Protein 3L44 (pdb70)

InterPro domains:
  IPR004639 Tetrapyrrole biosynthesis, glutamate-1-semialdehyde aminotransferase [MF_00375] (7-430)
  IPR004639 Tetrapyrrole biosynthesis, glutamate-1-semialdehyde aminotransferase [NF000818] (5-430)
  IPR004639 Tetrapyrrole biosynthesis, glutamate-1-semialdehyde aminotransferase [TIGR00713] (7-428)
  IPR005814 Aminotransferase class-III [PF00202] (38-401)
  IPR005814 Aminotransferase class-III [cd00610] (11-427)
  IPR015421 Pyridoxal phosphate-dependent transferase, major domain [G3DSA:3.40.640.10] (74-322)
  IPR015422 Pyridoxal phosphate-dependent transferase, small domain [G3DSA:3.90.1150.10] (10-422)
  IPR015424 Pyridoxal phosphate-dependent transferase [SSF53383] (4-428)
  IPR049704 Aminotransferases class-III pyridoxal-phosphate attachment site [PS00600] (239-275)

Secondary structure (DSSP, 8-state):
----HHHHHHHHHHHHHBGGG-SSGGGSSGGGT-SPPP--EEEBTEEE-TT--EEEE--GGGTT-SS-BT-HHHHHHHHHHHHH-S--SS--HHHHHHH--------SEEEEESSHHHH--HHHHHHHHH---B--BTT----SSGGGGB----BSSTT--HHHHTT---B-TT-HHHHHHHHHHHGGGB-EEEE-SSB-BTB-BPPPTTHHHHHHHHHHTTT-EEEEE-TTTTTT----HHHHHT---SEEEE--TTTTSS-EEEEE-S----BTTTSSB--------S---HHHHHHHHHTSTTHHHHHHHHHHHHHHHHHHHHHHTT--EEEEEETTEEEEEESSS---SHHHHHHS----HHHHH--TTSEE--SSTT--EE--TT--HHHHHHHHHHHHHHHHHHHH-/----HHHHHHHHHHHHHBGGG-SSGGGSSGGGT-SPPP--EEEBTEEE-TT--EEEE--GGGTT-SS-BT-HHHHHHHHHHHHT-S--SS--HHHHHHH--------SEEEEESSHHHH--HHHHHHHHH---B--BTT----SSGGGSEE--SSTT-B-EESSTT--HHHHTT-B-B-TT-HHHHHHHHHHHGGGB-EEEE-SSB-SSS-BPPPTTHHHHHHHHHHHTT-EEEEE-TTTTTT----HHHHHT---SEEEE--TTTTS--EEEEE-TT---BTTTSSB--------S---HHHHHHHHHTSTTHHHHHHHHHHHHHHHHHHHHHHTT---EEEEETTEEEEESSSS---SHHHHHTS----HHHHH--TTSEE--SSTTPPEE--TT--HHHHHHHHHHHHHHHHHHHHH-

Organism: Bacillus anthracis (NCBI:txid1392)

CATH classification: 3.90.1150.10 (+1 more: 3.40.640.10)

Radius of gyration: 26.42 Å; Cα contacts (8 Å, |Δi|>4): 2042; chains: 2; bounding box: 82×58×58 Å

Structure (mmCIF, N/CA/C/O backbone):
data_3L44
#
_entry.id   3L44
#
_cell.length_a   75.84
_cell.length_b   93.92
_cell.length_c   105.64
_cell.angle_alpha   90.0
_cell.angle_beta   90.0
_cell.angle_gamma   90.0
#
_symmetry.space_group_name_H-M   'P 21 21 21'
#
loop_
_entity.id
_entity.type
_entity.pdbx_description
1 polymer 'Glutamate-1-semialdehyde 2,1-aminomutase 1'
2 water water
#
loop_
_atom_site.group_PDB
_atom_site.id
_atom_site.type_symbol
_atom_site.label_atom_id
_atom_site.label_alt_id
_atom_site.label_comp_id
_atom_site.label_asym_id
_atom_site.label_entity_id
_atom_site.label_seq_id
_atom_site.pdbx_PDB_ins_code
_atom_site.Cartn_x
_atom_site.Cartn_y
_atom_site.Cartn_z
_atom_site.occupancy
_atom_site.B_iso_or_equiv
_atom_site.auth_seq_id
_atom_site.auth_comp_id
_atom_site.auth_asym_id
_atom_site.auth_atom_id
_atom_site.pdbx_PDB_model_num
ATOM 9 N N . VAL A 1 2 ? 27.154 23.170 -10.171 1.00 29.52 2 VAL A N 1
ATOM 10 C CA . VAL A 1 2 ? 26.668 21.981 -9.461 1.00 26.83 2 VAL A CA 1
ATOM 11 C C . VAL A 1 2 ? 25.520 22.318 -8.506 1.00 23.82 2 VAL A C 1
ATOM 12 O O . VAL A 1 2 ? 24.542 21.576 -8.409 1.00 24.66 2 VAL A O 1
ATOM 16 N N . VAL A 1 3 ? 25.648 23.436 -7.801 1.00 19.27 3 VAL A N 1
ATOM 17 C CA . VAL A 1 3 ? 24.600 23.899 -6.888 1.00 14.97 3 VAL A CA 1
ATOM 18 C C . VAL A 1 3 ? 23.641 24.791 -7.676 1.00 15.43 3 VAL A C 1
ATOM 19 O O . VAL A 1 3 ? 24.024 25.875 -8.120 1.00 16.80 3 VAL A O 1
ATOM 23 N N . LYS A 1 4 ? 22.409 24.320 -7.869 1.00 12.22 4 LYS A N 1
ATOM 24 C CA . LYS A 1 4 ? 21.412 25.042 -8.665 1.00 10.30 4 LYS A CA 1
ATOM 25 C C . LYS A 1 4 ? 20.399 25.819 -7.815 1.00 6.85 4 LYS A C 1
ATOM 26 O O . LYS A 1 4 ? 20.019 25.381 -6.717 1.00 2.28 4 LYS A O 1
ATOM 32 N N . PHE A 1 5 ? 19.943 26.952 -8.352 1.00 3.53 5 PHE A N 1
ATOM 33 C CA . PHE A 1 5 ? 19.047 27.863 -7.629 1.00 3.04 5 PHE A CA 1
ATOM 34 C C . PHE A 1 5 ? 17.760 28.131 -8.409 1.00 2.00 5 PHE A C 1
ATOM 35 O O . PHE A 1 5 ? 17.110 29.160 -8.227 1.00 2.00 5 PHE A O 1
ATOM 43 N N . THR A 1 6 ? 17.410 27.214 -9.304 1.00 2.93 6 THR A N 1
ATOM 44 C CA . THR A 1 6 ? 16.251 27.389 -10.171 1.00 3.97 6 THR A CA 1
ATOM 45 C C . THR A 1 6 ? 15.011 27.837 -9.401 1.00 3.92 6 THR A C 1
ATOM 46 O O . THR A 1 6 ? 14.336 28.797 -9.783 1.00 4.07 6 THR A O 1
ATOM 50 N N . LYS A 1 7 ? 14.695 27.117 -8.331 1.00 3.09 7 LYS A N 1
ATOM 51 C CA . LYS A 1 7 ? 13.507 27.424 -7.545 1.00 5.21 7 LYS A CA 1
ATOM 52 C C . LYS A 1 7 ? 13.598 28.738 -6.755 1.00 3.73 7 LYS A C 1
ATOM 53 O O . LYS A 1 7 ? 12.596 29.429 -6.596 1.00 4.37 7 LYS A O 1
ATOM 59 N N . SER A 1 8 ? 14.782 29.110 -6.283 1.00 2.84 8 SER A N 1
ATOM 60 C CA . SER A 1 8 ? 14.919 30.443 -5.681 1.00 3.67 8 SER A CA 1
ATOM 61 C C . SER A 1 8 ? 14.711 31.532 -6.724 1.00 2.06 8 SER A C 1
ATOM 62 O O . SER A 1 8 ? 14.154 32.585 -6.416 1.00 2.00 8 SER A O 1
ATOM 65 N N . GLU A 1 9 ? 15.151 31.273 -7.955 1.00 3.45 9 GLU A N 1
ATOM 66 C CA . GLU A 1 9 ? 14.991 32.233 -9.041 1.00 5.45 9 GLU A CA 1
ATOM 67 C C . GLU A 1 9 ? 13.521 32.434 -9.448 1.00 6.37 9 GLU A C 1
ATOM 68 O O . GLU A 1 9 ? 13.085 33.567 -9.668 1.00 4.88 9 GLU A O 1
ATOM 74 N N . ALA A 1 10 ? 12.772 31.338 -9.573 1.00 2.82 10 ALA A N 1
ATOM 75 C CA . ALA A 1 10 ? 11.338 31.418 -9.861 1.00 3.04 10 ALA A CA 1
ATOM 76 C C . ALA A 1 10 ? 10.572 32.134 -8.732 1.00 4.26 10 ALA A C 1
ATOM 77 O O . ALA A 1 10 ? 9.701 32.967 -8.984 1.00 4.32 10 ALA A O 1
ATOM 79 N N . LEU A 1 11 ? 10.897 31.799 -7.492 1.00 3.89 11 LEU A N 1
ATOM 80 C CA . LEU A 1 11 ? 10.282 32.453 -6.335 1.00 3.78 11 LEU A CA 1
ATOM 81 C C . LEU A 1 11 ? 10.593 33.945 -6.258 1.00 5.02 11 LEU A C 1
ATOM 82 O O . LEU A 1 11 ? 9.715 34.747 -5.940 1.00 8.50 11 LEU A O 1
ATOM 87 N N . HIS A 1 12 ? 11.837 34.325 -6.518 1.00 3.81 12 HIS A N 1
ATOM 88 C CA . HIS A 1 12 ? 12.181 35.743 -6.515 1.00 6.42 12 HIS A CA 1
ATOM 89 C C . HIS A 1 12 ? 11.399 36.504 -7.576 1.00 5.26 12 HIS A C 1
ATOM 90 O O . HIS A 1 12 ? 10.974 37.635 -7.337 1.00 2.00 12 HIS A O 1
ATOM 97 N N . LYS A 1 1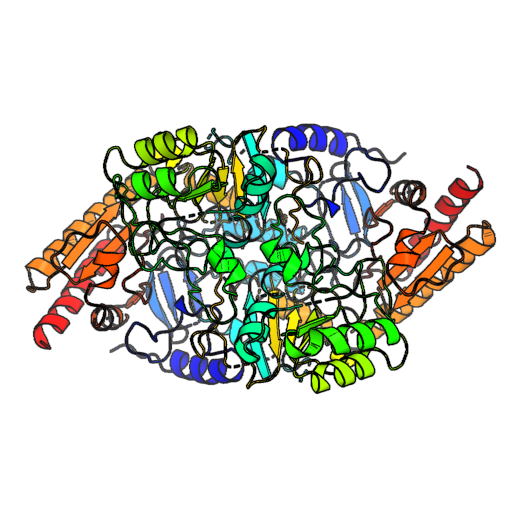3 ? 11.221 35.879 -8.744 1.00 4.84 13 LYS A N 1
ATOM 98 C CA . LYS A 1 13 ? 10.442 36.450 -9.836 1.00 6.39 13 LYS A CA 1
ATOM 99 C C . LYS A 1 13 ? 9.000 36.736 -9.412 1.00 7.49 13 LYS A C 1
ATOM 100 O O . LYS A 1 13 ? 8.436 37.784 -9.748 1.00 6.06 13 LYS A O 1
ATOM 106 N N . GLU A 1 14 ? 8.410 35.794 -8.680 1.00 5.80 14 GLU A N 1
ATOM 107 C CA . GLU A 1 14 ? 7.068 35.954 -8.124 1.00 7.70 14 GLU A CA 1
ATOM 108 C C . GLU A 1 14 ? 7.080 37.011 -7.003 1.00 7.35 14 GLU A C 1
ATOM 109 O O . GLU A 1 14 ? 6.245 37.920 -7.003 1.00 10.35 14 GLU A O 1
ATOM 115 N N . ALA A 1 15 ? 8.034 36.916 -6.074 1.00 5.05 15 ALA A N 1
ATOM 116 C CA . ALA A 1 15 ? 8.121 37.877 -4.969 1.00 6.34 15 ALA A CA 1
ATOM 117 C C . ALA A 1 15 ? 8.153 39.325 -5.471 1.00 8.63 15 ALA A C 1
ATOM 118 O O . ALA A 1 15 ? 7.490 40.199 -4.902 1.00 8.69 15 ALA A O 1
ATOM 120 N N . LEU A 1 16 ? 8.929 39.567 -6.524 1.00 6.09 16 LEU A N 1
ATOM 121 C CA . LEU A 1 16 ? 9.058 40.902 -7.119 1.00 10.00 16 LEU A CA 1
ATOM 122 C C . LEU A 1 16 ? 7.719 41.556 -7.431 1.00 10.97 16 LEU A C 1
ATOM 123 O O . LEU A 1 16 ? 7.589 42.779 -7.343 1.00 11.05 16 LEU A O 1
ATOM 128 N N . GLU A 1 17 ? 6.738 40.740 -7.813 1.00 11.15 17 GLU A N 1
ATOM 129 C CA . GLU A 1 17 ? 5.414 41.235 -8.168 1.00 9.26 17 GLU A CA 1
ATOM 130 C C . GLU A 1 17 ? 4.598 41.687 -6.962 1.00 8.73 17 GLU A C 1
ATOM 131 O O . GLU A 1 17 ? 3.669 42.470 -7.113 1.00 6.78 17 GLU A O 1
ATOM 137 N N . HIS A 1 18 ? 4.938 41.193 -5.772 1.00 7.78 18 HIS A N 1
ATOM 138 C CA . HIS A 1 18 ? 4.064 41.376 -4.608 1.00 7.13 18 HIS A CA 1
ATOM 139 C C . HIS A 1 18 ? 4.723 42.110 -3.460 1.00 6.25 18 HIS A C 1
ATOM 140 O O . HIS A 1 18 ? 4.044 42.744 -2.647 1.00 6.05 18 HIS A O 1
ATOM 147 N N . ILE A 1 19 ? 6.044 42.016 -3.389 1.00 4.03 19 ILE A N 1
ATOM 148 C CA . ILE A 1 19 ? 6.818 42.597 -2.300 1.00 4.46 19 ILE A CA 1
ATOM 149 C C . ILE A 1 19 ? 7.883 43.511 -2.903 1.00 7.62 19 ILE A C 1
ATOM 150 O O . ILE A 1 19 ? 8.556 43.120 -3.856 1.00 8.24 19 ILE A O 1
ATOM 155 N N . VAL A 1 20 ? 8.035 44.724 -2.378 1.00 7.66 20 VAL A N 1
ATOM 156 C CA . VAL A 1 20 ? 8.929 45.678 -3.032 1.00 7.71 20 VAL A CA 1
ATOM 157 C C . VAL A 1 20 ? 10.341 45.113 -3.096 1.00 8.50 20 VAL A C 1
ATOM 158 O O . VAL A 1 20 ? 10.922 44.761 -2.072 1.00 10.27 20 VAL A O 1
ATOM 162 N N . GLY A 1 21 ? 10.871 44.992 -4.313 1.00 11.41 21 GLY A N 1
ATOM 163 C CA . GLY A 1 21 ? 12.214 44.452 -4.511 1.00 10.10 21 GLY A CA 1
ATOM 164 C C . GLY A 1 21 ? 12.322 42.993 -4.133 1.00 9.45 21 GLY A C 1
ATOM 165 O O . GLY A 1 21 ? 13.406 42.417 -4.156 1.00 11.60 21 GLY A O 1
ATOM 166 N N . GLY A 1 22 ? 11.194 42.390 -3.772 1.00 9.16 22 GLY A N 1
ATOM 167 C CA . GLY A 1 22 ? 11.146 40.967 -3.484 1.00 7.05 22 GLY A CA 1
ATOM 168 C C . GLY A 1 22 ? 11.702 40.555 -2.128 1.00 9.18 22 GLY A C 1
ATOM 169 O O . GLY A 1 22 ? 11.897 39.360 -1.874 1.00 6.95 22 GLY A O 1
ATOM 170 N N . VAL A 1 23 ? 11.978 41.528 -1.260 1.00 6.62 23 VAL A N 1
ATOM 171 C CA . VAL A 1 23 ? 12.498 41.230 0.082 1.00 8.63 23 VAL A CA 1
ATOM 172 C C . VAL A 1 23 ? 11.870 42.182 1.072 1.00 7.18 23 VAL A C 1
ATOM 173 O O . VAL A 1 23 ? 11.418 43.253 0.685 1.00 10.31 23 VAL A O 1
ATOM 177 N N . ASN A 1 24 ? 11.864 41.801 2.343 1.00 8.74 24 ASN A N 1
ATOM 178 C CA . ASN A 1 24 ? 11.342 42.655 3.402 1.00 8.16 24 ASN A CA 1
ATOM 179 C C . ASN A 1 24 ? 12.436 43.385 4.190 1.00 10.20 24 ASN A C 1
ATOM 180 O O . ASN A 1 24 ? 12.145 44.146 5.122 1.00 9.40 24 ASN A O 1
ATOM 185 N N . SER A 1 25 ? 13.688 43.142 3.815 1.00 8.86 25 SER A N 1
ATOM 186 C CA . SER A 1 25 ? 14.798 43.965 4.266 1.00 10.15 25 SER A CA 1
ATOM 187 C C . SER A 1 25 ? 15.762 44.110 3.113 1.00 11.51 25 SER A C 1
ATOM 188 O O . SER A 1 25 ? 16.036 43.140 2.393 1.00 9.80 25 SER A O 1
ATOM 191 N N . PRO A 1 26 ? 16.285 45.322 2.916 1.00 11.55 26 PRO A N 1
ATOM 192 C CA . PRO A 1 26 ? 17.234 45.453 1.827 1.00 10.57 26 PRO A CA 1
ATOM 193 C C . PRO A 1 26 ? 18.480 44.603 2.094 1.00 9.87 26 PRO A C 1
ATOM 194 O O . PRO A 1 26 ? 19.173 44.238 1.164 1.00 9.77 26 PRO A O 1
ATOM 198 N N . SER A 1 27 ? 18.748 44.276 3.359 1.00 8.92 27 SER A N 1
ATOM 199 C CA . SER A 1 27 ? 19.890 43.422 3.687 1.00 10.05 27 SER A CA 1
ATOM 200 C C . SER A 1 27 ? 19.865 42.098 2.917 1.00 9.80 27 SER A C 1
ATOM 201 O O . SER A 1 27 ? 20.919 41.525 2.619 1.00 7.08 27 SER A O 1
ATOM 204 N N . ARG A 1 28 ? 18.663 41.633 2.582 1.00 6.31 28 ARG A N 1
ATOM 205 C CA . ARG A 1 28 ? 18.464 40.276 2.072 1.00 6.61 28 ARG A CA 1
ATOM 206 C C . ARG A 1 28 ? 18.548 40.156 0.560 1.00 7.89 28 ARG A C 1
ATOM 207 O O . ARG A 1 28 ? 18.598 39.043 0.022 1.00 4.57 28 ARG A O 1
ATOM 215 N N . SER A 1 29 ? 18.523 41.306 -0.108 1.00 6.49 29 SER A N 1
ATOM 216 C CA . SER A 1 29 ? 18.772 41.384 -1.533 1.00 9.54 29 SER A CA 1
ATOM 217 C C . SER A 1 29 ? 20.236 41.029 -1.763 1.00 8.97 29 SER A C 1
ATOM 218 O O . SER A 1 29 ? 21.073 41.212 -0.874 1.00 10.14 29 SER A O 1
ATOM 221 N N . PHE A 1 30 ? 20.528 40.480 -2.934 1.00 5.14 30 PHE A N 1
ATOM 222 C CA . PHE A 1 30 ? 21.889 40.143 -3.314 1.00 4.81 30 PHE A CA 1
ATOM 223 C C . PHE A 1 30 ? 22.520 41.355 -4.018 1.00 6.20 30 PHE A C 1
ATOM 224 O O . PHE A 1 30 ? 23.546 41.241 -4.693 1.00 4.26 30 PHE A O 1
ATOM 232 N N . LYS A 1 31 ? 21.939 42.524 -3.806 1.00 4.71 31 LYS A N 1
ATOM 233 C CA . LYS A 1 31 ? 22.382 43.741 -4.458 1.00 10.52 31 LYS A CA 1
ATOM 234 C C . LYS A 1 31 ? 23.835 44.071 -4.150 1.00 7.74 31 LYS A C 1
ATOM 235 O O . LYS A 1 31 ? 24.578 44.427 -5.040 1.00 5.86 31 LYS A O 1
ATOM 241 N N . ALA A 1 32 ? 24.244 43.925 -2.899 1.00 8.13 32 ALA A N 1
ATOM 242 C CA . ALA A 1 32 ? 25.620 44.236 -2.514 1.00 7.94 32 ALA A CA 1
ATOM 243 C C . ALA A 1 32 ? 26.649 43.234 -3.050 1.00 9.24 32 ALA A C 1
ATOM 244 O O . ALA A 1 32 ? 27.841 43.536 -3.092 1.00 10.67 32 ALA A O 1
ATOM 246 N N . VAL A 1 33 ? 26.199 42.053 -3.463 1.00 8.55 33 VAL A N 1
ATOM 247 C CA . VAL A 1 33 ? 27.126 41.027 -3.940 1.00 8.99 33 VAL A CA 1
ATOM 248 C C . VAL A 1 33 ? 26.995 40.701 -5.419 1.00 10.30 33 VAL A C 1
ATOM 249 O O . VAL A 1 33 ? 27.273 39.577 -5.825 1.00 11.08 33 VAL A O 1
ATOM 253 N N . GLY A 1 34 ? 26.582 41.678 -6.223 1.00 12.02 34 GLY A N 1
ATOM 254 C CA . GLY A 1 34 ? 26.582 41.518 -7.675 1.00 15.25 34 GLY A CA 1
ATOM 255 C C . GLY A 1 34 ? 25.211 41.321 -8.298 1.00 17.31 34 GLY A C 1
ATOM 256 O O . GLY A 1 34 ? 25.081 41.243 -9.529 1.00 19.17 34 GLY A O 1
ATOM 257 N N . GLY A 1 35 ? 24.190 41.245 -7.448 1.00 16.10 35 GLY A N 1
ATOM 258 C CA . GLY A 1 35 ? 22.813 41.064 -7.898 1.00 17.09 35 GLY A CA 1
ATOM 259 C C . GLY A 1 35 ? 22.410 39.603 -8.008 1.00 16.81 35 GLY A C 1
ATOM 260 O O . GLY A 1 35 ? 23.123 38.706 -7.538 1.00 17.64 35 GLY A O 1
ATOM 261 N N . GLY A 1 36 ? 21.266 39.368 -8.645 1.00 18.04 36 GLY A N 1
ATOM 262 C CA . GLY A 1 36 ? 20.729 38.018 -8.811 1.00 15.98 36 GLY A CA 1
ATOM 263 C C . GLY A 1 36 ? 19.631 37.762 -7.801 1.00 14.35 36 GLY A C 1
ATOM 264 O O . GLY A 1 36 ? 19.412 38.566 -6.894 1.00 14.77 36 GLY A O 1
ATOM 265 N N . ALA A 1 37 ? 18.937 36.643 -7.956 1.00 11.14 37 ALA A N 1
ATOM 266 C CA . ALA A 1 37 ? 17.900 36.259 -7.016 1.00 10.55 37 ALA A CA 1
ATOM 267 C C . ALA A 1 37 ? 18.527 35.833 -5.693 1.00 7.43 37 ALA A C 1
ATOM 268 O O . ALA A 1 37 ? 19.507 35.085 -5.679 1.00 7.66 37 ALA A O 1
ATOM 270 N N . PRO A 1 38 ? 17.972 36.299 -4.569 1.00 7.24 38 PRO A N 1
ATOM 271 C CA . PRO A 1 38 ? 18.480 35.749 -3.304 1.00 5.68 38 PRO A CA 1
ATOM 272 C C . PRO A 1 38 ? 18.047 34.294 -3.129 1.00 6.51 38 PRO A C 1
ATOM 273 O O . PRO A 1 38 ? 17.073 33.854 -3.752 1.00 6.94 38 PRO A O 1
ATOM 277 N N . ILE A 1 39 ? 18.761 33.555 -2.286 1.00 7.71 39 ILE A N 1
ATOM 278 C CA . ILE A 1 39 ? 18.434 32.155 -2.027 1.00 7.88 39 ILE A CA 1
ATOM 279 C C . ILE A 1 39 ? 17.307 32.131 -1.018 1.00 7.98 39 ILE A C 1
ATOM 280 O O . ILE A 1 39 ? 17.439 32.681 0.074 1.00 6.36 39 ILE A O 1
ATOM 285 N N . ALA A 1 40 ? 16.197 31.498 -1.378 1.00 7.24 40 ALA A N 1
ATOM 286 C CA . ALA A 1 40 ? 15.072 31.384 -0.458 1.00 5.73 40 ALA A CA 1
ATOM 287 C C . ALA A 1 40 ? 15.243 30.113 0.382 1.00 3.23 40 ALA A C 1
ATOM 288 O O . ALA A 1 40 ? 15.513 29.039 -0.164 1.00 2.65 40 ALA A O 1
ATOM 298 N N . GLU A 1 42 ? 14.068 27.074 3.037 1.00 4.38 42 GLU A N 1
ATOM 299 C CA . GLU A 1 42 ? 12.865 26.291 3.290 1.00 7.13 42 GLU A CA 1
ATOM 300 C C . GLU A 1 42 ? 12.804 25.809 4.718 1.00 3.62 42 GLU A C 1
ATOM 301 O O . GLU A 1 42 ? 11.732 25.633 5.260 1.00 4.27 42 GLU A O 1
ATOM 307 N N . ARG A 1 43 ? 13.956 25.559 5.324 1.00 5.19 43 ARG A N 1
ATOM 308 C CA A ARG A 1 43 ? 13.970 25.124 6.704 0.50 5.36 43 ARG A CA 1
ATOM 309 C CA B ARG A 1 43 ? 14.009 24.935 6.641 0.50 5.13 43 ARG A CA 1
ATOM 310 C C . ARG A 1 43 ? 15.361 25.214 7.295 1.00 4.68 43 ARG A C 1
ATOM 311 O O . ARG A 1 43 ? 16.368 25.267 6.592 1.00 5.14 43 ARG A O 1
ATOM 326 N N . GLY A 1 44 ? 15.390 25.326 8.614 1.00 4.09 44 GLY A N 1
ATOM 327 C CA . GLY A 1 44 ? 16.643 25.449 9.348 1.00 2.20 44 GLY A CA 1
ATOM 328 C C . GLY A 1 44 ? 16.641 24.401 10.443 1.00 3.51 44 GLY A C 1
ATOM 329 O O . GLY A 1 44 ? 15.606 24.146 11.048 1.00 2.00 44 GLY A O 1
ATOM 330 N N . LYS A 1 45 ? 17.784 23.762 10.673 1.00 2.05 45 LYS A N 1
ATOM 331 C CA . LYS A 1 45 ? 17.932 22.856 11.806 1.00 2.00 45 LYS A CA 1
ATOM 332 C C . LYS A 1 45 ? 19.367 22.927 12.295 1.00 2.00 45 LYS A C 1
ATOM 333 O O . LYS A 1 45 ? 20.296 22.606 11.552 1.00 2.00 45 LYS A O 1
ATOM 339 N N . GLY A 1 46 ? 19.543 23.359 13.536 1.00 2.00 46 GLY A N 1
ATOM 340 C CA . GLY A 1 46 ? 20.875 23.503 14.123 1.00 2.00 46 GLY A CA 1
ATOM 341 C C . GLY A 1 46 ? 21.720 24.459 13.305 1.00 2.43 46 GLY A C 1
ATOM 342 O O . GLY A 1 46 ? 21.288 25.580 13.007 1.00 2.00 46 GLY A O 1
ATOM 343 N N . ALA A 1 47 ? 22.920 24.019 12.932 1.00 2.00 47 ALA A N 1
ATOM 344 C CA . ALA A 1 47 ? 23.849 24.869 12.183 1.00 2.00 47 ALA A CA 1
ATOM 345 C C . ALA A 1 47 ? 23.507 24.928 10.690 1.00 2.00 47 ALA A C 1
ATOM 346 O O . ALA A 1 47 ? 24.186 25.610 9.924 1.00 4.24 47 ALA A O 1
ATOM 348 N N . TYR A 1 48 ? 22.458 24.221 10.272 1.00 2.00 48 TYR A N 1
ATOM 349 C CA . TYR A 1 48 ? 22.214 23.990 8.834 1.00 2.00 48 TYR A CA 1
ATOM 350 C C . TYR A 1 48 ? 20.950 24.653 8.267 1.00 2.00 48 TYR A C 1
ATOM 351 O O . TYR A 1 48 ? 19.928 24.750 8.949 1.00 2.14 48 TYR A O 1
ATOM 360 N N . PHE A 1 49 ? 21.060 25.081 7.008 1.00 2.00 49 PHE A N 1
ATOM 361 C CA . PHE A 1 49 ? 19.960 25.606 6.201 1.00 2.00 49 PHE A CA 1
ATOM 362 C C . PHE A 1 49 ? 19.678 24.655 5.057 1.00 2.20 49 PHE A C 1
ATOM 363 O O . PHE A 1 49 ? 20.596 24.041 4.517 1.00 2.75 49 PHE A O 1
ATOM 371 N N . TRP A 1 50 ? 18.419 24.543 4.659 1.00 2.63 50 TRP A N 1
ATOM 372 C CA . TRP A 1 50 ? 18.111 23.956 3.350 1.00 2.00 50 TRP A CA 1
ATOM 373 C C . TRP A 1 50 ? 17.380 24.995 2.538 1.00 2.00 50 TRP A C 1
ATOM 374 O O . TRP A 1 50 ? 16.451 25.628 3.050 1.00 2.00 50 TRP A O 1
ATOM 385 N N . ASP A 1 51 ? 17.791 25.197 1.283 1.00 2.00 51 ASP A N 1
ATOM 386 C CA . ASP A 1 51 ? 17.057 26.139 0.450 1.00 2.00 51 ASP A CA 1
ATOM 387 C C . ASP A 1 51 ? 15.872 25.457 -0.232 1.00 2.00 51 ASP A C 1
ATOM 388 O O . ASP A 1 51 ? 15.620 24.264 -0.017 1.00 2.00 51 ASP A O 1
ATOM 393 N N . VAL A 1 52 ? 15.141 26.219 -1.044 1.00 2.00 52 VAL A N 1
ATOM 394 C CA . VAL A 1 52 ? 13.945 25.698 -1.698 1.00 2.00 52 VAL A CA 1
ATOM 395 C C . VAL A 1 52 ? 14.302 24.717 -2.812 1.00 3.49 52 VAL A C 1
ATOM 396 O O . VAL A 1 52 ? 13.450 23.966 -3.286 1.00 2.75 52 VAL A O 1
ATOM 400 N N . ASP A 1 53 ? 15.567 24.725 -3.219 1.00 3.09 53 ASP A N 1
ATOM 401 C CA . ASP A 1 53 ? 16.049 23.797 -4.225 1.00 3.24 53 ASP A CA 1
ATOM 402 C C . ASP A 1 53 ? 16.617 22.527 -3.597 1.00 3.92 53 ASP A C 1
ATOM 403 O O . ASP A 1 53 ? 17.110 21.647 -4.303 1.00 4.68 53 ASP A O 1
ATOM 408 N N . GLY A 1 54 ? 16.540 22.431 -2.270 1.00 2.00 54 GLY A N 1
ATOM 409 C CA . GLY A 1 54 ? 16.973 21.231 -1.556 1.00 2.00 54 GLY A CA 1
ATOM 410 C C . GLY A 1 54 ? 18.447 21.222 -1.167 1.00 2.04 54 GLY A C 1
ATOM 411 O O . GLY A 1 54 ? 18.917 20.279 -0.541 1.00 2.00 54 GLY A O 1
ATOM 412 N N . ASN A 1 55 ? 19.176 22.273 -1.536 1.00 2.00 55 ASN A N 1
ATOM 413 C CA . ASN A 1 55 ? 20.588 22.396 -1.175 1.00 3.33 55 ASN A CA 1
ATOM 414 C C . ASN A 1 55 ? 20.801 22.652 0.311 1.00 2.39 55 ASN A C 1
ATOM 415 O O . ASN A 1 55 ? 20.122 23.482 0.914 1.00 2.59 55 ASN A O 1
ATOM 420 N N . LYS A 1 56 ? 21.770 21.951 0.886 1.00 2.00 56 LYS A N 1
ATOM 421 C CA . LYS A 1 56 ? 22.102 22.093 2.291 1.00 2.00 56 LYS A CA 1
ATOM 422 C C . LYS A 1 56 ? 23.261 23.067 2.513 1.00 2.00 56 LYS A C 1
ATOM 423 O O . LYS A 1 56 ? 24.220 23.054 1.769 1.00 2.00 56 LYS A O 1
ATOM 429 N N . TYR A 1 57 ? 23.179 23.902 3.547 1.00 2.00 57 TYR A N 1
ATOM 430 C CA . TYR A 1 57 ? 24.252 24.847 3.830 1.00 2.00 57 TYR A CA 1
ATOM 431 C C . TYR A 1 57 ? 24.619 24.808 5.304 1.00 2.00 57 TYR A C 1
ATOM 432 O O . TYR A 1 57 ? 23.748 24.626 6.145 1.00 2.00 57 TYR A O 1
ATOM 441 N N . ILE A 1 58 ? 25.903 24.978 5.601 1.00 2.00 58 ILE A N 1
ATOM 442 C CA . ILE A 1 58 ? 26.317 25.427 6.936 1.00 2.00 58 ILE A CA 1
ATOM 443 C C . ILE A 1 58 ? 26.066 26.936 7.005 1.00 2.00 58 ILE A C 1
ATOM 444 O O . ILE A 1 58 ? 26.561 27.677 6.175 1.00 3.06 58 ILE A O 1
ATOM 449 N N . ASP A 1 59 ? 25.296 27.388 7.996 1.00 4.14 59 ASP A N 1
ATOM 450 C CA . ASP A 1 59 ? 24.858 28.786 8.074 1.00 2.79 59 ASP A CA 1
ATOM 451 C C . ASP A 1 59 ? 25.734 29.631 8.991 1.00 2.00 59 ASP A C 1
ATOM 452 O O . ASP A 1 59 ? 25.988 29.247 10.132 1.00 2.00 59 ASP A O 1
ATOM 457 N N . TYR A 1 60 ? 26.175 30.786 8.499 1.00 2.00 60 TYR A N 1
ATOM 458 C CA . TYR A 1 60 ? 26.878 31.771 9.341 1.00 2.00 60 TYR A CA 1
ATOM 459 C C . TYR A 1 60 ? 26.128 33.088 9.424 1.00 2.02 60 TYR A C 1
ATOM 460 O O . TYR A 1 60 ? 26.551 34.018 10.125 1.00 2.00 60 TYR A O 1
ATOM 469 N N . LEU A 1 61 ? 24.997 33.151 8.730 1.00 2.00 61 LEU A N 1
ATOM 470 C CA . LEU A 1 61 ? 24.164 34.351 8.745 1.00 2.00 61 LEU A CA 1
ATOM 471 C C . LEU A 1 61 ? 23.509 34.617 10.110 1.00 2.00 61 LEU A C 1
ATOM 472 O O . LEU A 1 61 ? 23.467 35.769 10.590 1.00 2.00 61 LEU A O 1
ATOM 477 N N . ALA A 1 62 ? 23.003 33.567 10.750 1.00 2.00 62 ALA A N 1
ATOM 478 C CA . ALA A 1 62 ? 22.387 33.722 12.067 1.00 2.00 62 ALA A CA 1
ATOM 479 C C . ALA A 1 62 ? 21.265 34.756 12.016 1.00 2.00 62 ALA A C 1
ATOM 480 O O . ALA A 1 62 ? 20.999 35.449 13.014 1.00 2.00 62 ALA A O 1
ATOM 482 N N . ALA A 1 63 ? 20.627 34.858 10.842 1.00 2.00 63 ALA A N 1
ATOM 483 C CA . ALA A 1 63 ? 19.572 35.836 10.583 1.00 2.00 63 ALA A CA 1
ATOM 484 C C . ALA A 1 63 ? 20.011 37.256 10.950 1.00 2.05 63 ALA A C 1
ATOM 485 O O . ALA A 1 63 ? 19.229 38.042 11.525 1.00 3.67 63 ALA A O 1
ATOM 487 N N . TYR A 1 64 ? 21.261 37.569 10.620 1.00 2.00 64 TYR A N 1
ATOM 488 C CA . TYR A 1 64 ? 21.893 38.857 10.943 1.00 2.00 64 TYR A CA 1
ATOM 489 C C . TYR A 1 64 ? 22.043 39.120 12.433 1.00 2.00 64 TYR A C 1
ATOM 490 O O . TYR A 1 64 ? 22.128 40.272 12.838 1.00 2.00 64 TYR A O 1
ATOM 499 N N . GLY A 1 65 ? 22.114 38.068 13.252 1.00 2.06 65 GLY A N 1
ATOM 500 C CA . GLY A 1 65 ? 22.435 38.291 14.662 1.00 2.00 65 GLY A CA 1
ATOM 501 C C . GLY A 1 65 ? 21.667 37.571 15.753 1.00 3.21 65 GLY A C 1
ATOM 502 O O . GLY A 1 65 ? 22.233 37.278 16.805 1.00 2.92 65 GLY A O 1
ATOM 503 N N . PRO A 1 66 ? 20.364 37.323 15.549 1.00 3.11 66 PRO A N 1
ATOM 504 C CA . PRO A 1 66 ? 19.711 36.735 16.718 1.00 2.00 66 PRO A CA 1
ATOM 505 C C . PRO A 1 66 ? 20.031 35.274 16.935 1.00 2.00 66 PRO A C 1
ATOM 506 O O . PRO A 1 66 ? 19.862 34.790 18.038 1.00 3.00 66 PRO A O 1
ATOM 510 N N . ILE A 1 67 ? 20.438 34.544 15.903 1.00 2.51 67 ILE A N 1
ATOM 511 C CA . ILE A 1 67 ? 20.550 33.095 16.089 1.00 3.61 67 ILE A CA 1
ATOM 512 C C . ILE A 1 67 ? 21.881 32.690 16.728 1.00 3.72 67 ILE A C 1
ATOM 513 O O . ILE A 1 67 ? 22.956 32.928 16.154 1.00 2.00 67 ILE A O 1
ATOM 518 N N . ILE A 1 68 ? 21.814 32.082 17.910 1.00 2.00 68 ILE A N 1
ATOM 519 C CA . ILE A 1 68 ? 23.022 31.590 18.557 1.00 2.00 68 ILE A CA 1
ATOM 520 C C . ILE A 1 68 ? 22.837 30.155 19.104 1.00 4.82 68 ILE A C 1
ATOM 521 O O . ILE A 1 68 ? 23.804 29.449 19.386 1.00 4.75 68 ILE A O 1
ATOM 526 N N . THR A 1 69 ? 21.587 29.720 19.236 1.00 5.43 69 THR A N 1
ATOM 527 C CA . THR A 1 69 ? 21.294 28.359 19.683 1.00 4.37 69 THR A CA 1
ATOM 528 C C . THR A 1 69 ? 21.034 27.477 18.459 1.00 4.81 69 THR A C 1
ATOM 529 O O . THR A 1 69 ? 20.565 26.342 18.565 1.00 2.00 69 THR A O 1
ATOM 533 N N . GLY A 1 70 ? 21.340 28.006 17.281 1.00 3.96 70 GLY A N 1
ATOM 534 C CA . GLY A 1 70 ? 21.016 27.294 16.069 1.00 2.69 70 GLY A CA 1
ATOM 535 C C . GLY A 1 70 ? 19.546 27.398 15.716 1.00 2.56 70 GLY A C 1
ATOM 536 O O . GLY A 1 70 ? 18.740 27.889 16.503 1.00 3.98 70 GLY A O 1
ATOM 537 N N . HIS A 1 71 ? 19.186 26.925 14.529 1.00 3.56 71 HIS A N 1
ATOM 538 C CA . HIS A 1 71 ? 17.793 26.965 14.103 1.00 2.00 71 HIS A CA 1
ATOM 539 C C . HIS A 1 71 ? 16.986 25.919 14.839 1.00 2.93 71 HIS A C 1
ATOM 540 O O . HIS A 1 71 ? 17.398 24.765 14.900 1.00 2.00 71 HIS A O 1
ATOM 547 N N . ALA A 1 72 ? 15.827 26.320 15.366 1.00 2.24 72 ALA A N 1
ATOM 548 C CA . ALA A 1 72 ? 14.883 25.383 15.971 1.00 2.00 72 ALA A CA 1
ATOM 549 C C . ALA A 1 72 ? 15.501 24.547 17.101 1.00 2.00 72 ALA A C 1
ATOM 550 O O . ALA A 1 72 ? 15.381 23.326 17.107 1.00 2.00 72 ALA A O 1
ATOM 552 N N . HIS A 1 73 ? 16.169 25.197 18.048 1.00 2.00 73 HIS A N 1
ATOM 553 C CA . HIS A 1 73 ? 16.705 24.475 19.179 1.00 2.00 73 HIS A CA 1
ATOM 554 C C . HIS A 1 73 ? 15.518 23.885 19.963 1.00 2.00 73 HIS A C 1
ATOM 555 O O . HIS A 1 73 ? 14.562 24.593 20.256 1.00 2.00 73 HIS A O 1
ATOM 562 N N . PRO A 1 74 ? 15.567 22.585 20.294 1.00 2.00 74 PRO A N 1
ATOM 563 C CA . PRO A 1 74 ? 14.377 21.951 20.901 1.00 2.00 74 PRO A CA 1
ATOM 564 C C . PRO A 1 74 ? 13.860 22.632 22.180 1.00 2.00 74 PRO A C 1
ATOM 565 O O . PRO A 1 74 ? 12.655 22.620 22.429 1.00 2.00 74 PRO A O 1
ATOM 569 N N . HIS A 1 75 ? 14.759 23.219 22.969 1.00 2.00 75 HIS A N 1
ATOM 570 C CA . HIS A 1 75 ? 14.383 23.861 24.227 1.00 2.84 75 HIS A CA 1
ATOM 571 C C . HIS A 1 75 ? 13.524 25.105 23.959 1.00 2.00 75 HIS A C 1
ATOM 572 O O . HIS A 1 75 ? 12.576 25.389 24.683 1.00 2.37 75 HIS A O 1
ATOM 579 N N . ILE A 1 76 ? 13.867 25.837 22.906 1.00 2.00 76 ILE A N 1
ATOM 580 C CA . ILE A 1 76 ? 13.102 26.999 22.489 1.00 2.00 76 ILE A CA 1
ATOM 581 C C . ILE A 1 76 ? 11.810 26.557 21.807 1.00 2.00 76 ILE A C 1
ATOM 582 O O . ILE A 1 76 ? 10.736 27.076 22.109 1.00 2.00 76 ILE A O 1
ATOM 587 N N . THR A 1 77 ? 11.910 25.578 20.908 1.00 2.00 77 THR A N 1
ATOM 588 C CA . THR A 1 77 ? 10.741 25.105 20.175 1.00 2.50 77 THR A CA 1
ATOM 589 C C . THR A 1 77 ? 9.623 24.686 21.138 1.00 2.58 77 THR A C 1
ATOM 590 O O . THR A 1 77 ? 8.467 25.044 20.956 1.00 2.00 77 THR A O 1
ATOM 594 N N . LYS A 1 78 ? 9.965 23.935 22.176 1.00 2.00 78 LYS A N 1
ATOM 595 C CA . LYS A 1 78 ? 8.939 23.517 23.129 1.00 2.16 78 LYS A CA 1
ATOM 596 C C . LYS A 1 78 ? 8.299 24.708 23.861 1.00 2.45 78 LYS A C 1
ATOM 597 O O . LYS A 1 78 ? 7.096 24.689 24.142 1.00 3.73 78 LYS A O 1
ATOM 603 N N . ALA A 1 79 ? 9.086 25.746 24.142 1.00 2.00 79 ALA A N 1
ATOM 604 C CA . ALA A 1 79 ? 8.551 26.911 24.824 1.00 3.37 79 ALA A CA 1
ATOM 605 C C . ALA A 1 79 ? 7.580 27.646 23.924 1.00 2.00 79 ALA A C 1
ATOM 606 O O . ALA A 1 79 ? 6.503 28.054 24.358 1.00 2.00 79 ALA A O 1
ATOM 608 N N . ILE A 1 80 ? 7.945 27.789 22.661 1.00 2.26 80 ILE A N 1
ATOM 609 C CA . ILE A 1 80 ? 7.082 28.492 21.728 1.00 2.91 80 ILE A CA 1
ATOM 610 C C . ILE A 1 80 ? 5.773 27.735 21.550 1.00 3.49 80 ILE A C 1
ATOM 611 O O . ILE A 1 80 ? 4.705 28.342 21.512 1.00 4.03 80 ILE A O 1
ATOM 616 N N . THR A 1 81 ? 5.846 26.409 21.462 1.00 3.81 81 THR A N 1
ATOM 617 C CA . THR A 1 81 ? 4.637 25.605 21.282 1.00 4.08 81 THR A CA 1
ATOM 618 C C . THR A 1 81 ? 3.714 25.733 22.486 1.00 4.57 81 THR A C 1
ATOM 619 O O . THR A 1 81 ? 2.503 25.951 22.350 1.00 2.22 81 THR A O 1
ATOM 623 N N . THR A 1 82 ? 4.286 25.574 23.675 1.00 2.43 82 THR A N 1
ATOM 624 C CA . THR A 1 82 ? 3.503 25.684 24.902 1.00 3.07 82 THR A CA 1
ATOM 625 C C . THR A 1 82 ? 2.811 27.033 24.982 1.00 3.49 82 THR A C 1
ATOM 626 O O . THR A 1 82 ? 1.624 27.125 25.337 1.00 2.94 82 THR A O 1
ATOM 630 N N . ALA A 1 83 ? 3.560 28.075 24.631 1.00 2.56 83 ALA A N 1
ATOM 631 C CA . ALA A 1 83 ? 3.031 29.420 24.592 1.00 3.64 83 ALA A CA 1
ATOM 632 C C . ALA A 1 83 ? 1.887 29.533 23.586 1.00 3.97 83 ALA A C 1
ATOM 633 O O . ALA A 1 83 ? 0.875 30.164 23.884 1.00 4.25 83 ALA A O 1
ATOM 635 N N . ALA A 1 84 ? 2.020 28.920 22.408 1.00 2.18 84 ALA A N 1
ATOM 636 C CA . ALA A 1 84 ? 0.935 29.009 21.447 1.00 2.00 84 ALA A CA 1
ATOM 637 C C . ALA A 1 84 ? -0.298 28.309 21.993 1.00 2.00 84 ALA A C 1
ATOM 638 O O . ALA A 1 84 ? -1.403 28.834 21.901 1.00 2.00 84 ALA A O 1
ATOM 640 N N . GLU A 1 85 ? -0.113 27.139 22.589 1.00 2.00 85 GLU A N 1
ATOM 641 C CA . GLU A 1 85 ? -1.239 26.410 23.143 1.00 2.00 85 GLU A CA 1
ATOM 642 C C . GLU A 1 85 ? -1.965 27.189 24.251 1.00 2.00 85 GLU A C 1
ATOM 643 O O . GLU A 1 85 ? -3.153 27.005 24.453 1.00 2.00 85 GLU A O 1
ATOM 649 N N . ASN A 1 86 ? -1.249 28.066 24.936 1.00 2.00 86 ASN A N 1
ATOM 650 C CA . ASN A 1 86 ? -1.817 28.804 26.075 1.00 2.25 86 ASN A CA 1
ATOM 651 C C . ASN A 1 86 ? -2.215 30.230 25.767 1.00 2.00 86 ASN A C 1
ATOM 652 O O . ASN A 1 86 ? -2.670 30.955 26.662 1.00 2.00 86 ASN A O 1
ATOM 657 N N . GLY A 1 87 ? -2.033 30.615 24.502 1.00 2.00 87 GLY A N 1
ATOM 658 C CA . GLY A 1 87 ? -2.353 31.945 24.008 1.00 2.00 87 GLY A CA 1
ATOM 659 C C . GLY A 1 87 ? -1.088 32.777 23.920 1.00 2.00 87 GLY A C 1
ATOM 660 O O . GLY A 1 87 ? -0.339 32.861 24.886 1.00 2.00 87 GLY A O 1
ATOM 661 N N . VAL A 1 88 ? -0.853 33.411 22.773 1.00 2.06 88 VAL A N 1
ATOM 662 C CA . VAL A 1 88 ? 0.443 34.044 22.517 1.00 2.28 88 VAL A CA 1
ATOM 663 C C . VAL A 1 88 ? 0.444 35.538 22.788 1.00 2.00 88 VAL A C 1
ATOM 664 O O . VAL A 1 88 ? 1.499 36.159 22.738 1.00 2.00 88 VAL A O 1
ATOM 668 N N . LEU A 1 89 ? -0.738 36.113 23.020 1.00 2.00 89 LEU A N 1
ATOM 669 C CA . LEU A 1 89 ? -0.891 37.554 23.152 1.00 3.12 89 LEU A CA 1
ATOM 670 C C . LEU A 1 89 ? -2.094 37.873 24.021 1.00 4.01 89 LEU A C 1
ATOM 671 O O . LEU A 1 89 ? -3.222 37.546 23.646 1.00 2.28 89 LEU A O 1
ATOM 676 N N . TYR A 1 90 ? -1.856 38.543 25.152 1.00 2.00 90 TYR A N 1
ATOM 677 C CA . TYR A 1 90 ? -2.917 38.792 26.117 1.00 2.00 90 TYR A CA 1
ATOM 678 C C . TYR A 1 90 ? -3.298 40.263 26.264 1.00 2.00 90 TYR A C 1
ATOM 679 O O . TYR A 1 90 ? -4.472 40.589 26.434 1.00 2.92 90 TYR A O 1
ATOM 688 N N . GLY A 1 91 ? -2.304 41.148 26.249 1.00 2.00 91 GLY A N 1
ATOM 689 C CA . GLY A 1 91 ? -2.544 42.551 26.526 1.00 2.00 91 GLY A CA 1
ATOM 690 C C . GLY A 1 91 ? -2.722 42.852 28.013 1.00 2.17 91 GLY A C 1
ATOM 691 O O . GLY A 1 91 ? -3.276 43.891 28.377 1.00 2.00 91 GLY A O 1
ATOM 692 N N . THR A 1 92 ? -2.286 41.924 28.868 1.00 2.00 92 THR A N 1
ATOM 693 C CA . THR A 1 92 ? -2.267 42.114 30.320 1.00 2.00 92 THR A CA 1
ATOM 694 C C . THR A 1 92 ? -0.880 41.719 30.796 1.00 2.00 92 THR A C 1
ATOM 695 O O . THR A 1 92 ? -0.123 41.107 30.033 1.00 2.46 92 THR A O 1
ATOM 699 N N . PRO A 1 93 ? -0.534 42.054 32.050 1.00 2.00 93 PRO A N 1
ATOM 700 C CA . PRO A 1 93 ? 0.718 41.578 32.644 1.00 2.00 93 PRO A CA 1
ATOM 701 C C . PRO A 1 93 ? 0.687 40.055 32.801 1.00 2.00 93 PRO A C 1
ATOM 702 O O . PRO A 1 93 ? -0.392 39.458 32.772 1.00 2.00 93 PRO A O 1
ATOM 706 N N . THR A 1 94 ? 1.853 39.434 32.968 1.00 2.00 94 THR A N 1
ATOM 707 C CA . THR A 1 94 ? 1.946 37.985 33.125 1.00 2.00 94 THR A CA 1
ATOM 708 C C . THR A 1 94 ? 3.150 37.680 33.970 1.00 2.00 94 THR A C 1
ATOM 709 O O . THR A 1 94 ? 4.039 38.520 34.132 1.00 2.00 94 THR A O 1
ATOM 713 N N . ALA A 1 95 ? 3.213 36.462 34.486 1.00 2.00 95 ALA A N 1
ATOM 714 C CA . ALA A 1 95 ? 4.336 36.104 35.338 1.00 2.00 95 ALA A CA 1
ATOM 715 C C . ALA A 1 95 ? 5.614 35.997 34.507 1.00 2.16 95 ALA A C 1
ATOM 716 O O . ALA A 1 95 ? 6.702 36.236 35.010 1.00 2.08 95 ALA A O 1
ATOM 718 N N . LEU A 1 96 ? 5.475 35.651 33.232 1.00 2.58 96 LEU A N 1
ATOM 719 C CA . LEU A 1 96 ? 6.634 35.492 32.358 1.00 4.11 96 LEU A CA 1
ATOM 720 C C . LEU A 1 96 ? 7.412 36.787 32.129 1.00 4.55 96 LEU A C 1
ATOM 721 O O . LEU A 1 96 ? 8.622 36.766 32.057 1.00 2.96 96 LEU A O 1
ATOM 726 N N . GLU A 1 97 ? 6.721 37.912 32.002 1.00 4.78 97 GLU A N 1
ATOM 727 C CA . GLU A 1 97 ? 7.420 39.183 31.855 1.00 4.37 97 GLU A CA 1
ATOM 728 C C . GLU A 1 97 ? 8.319 39.442 33.076 1.00 4.45 97 GLU A C 1
ATOM 729 O O . GLU A 1 97 ? 9.451 39.878 32.933 1.00 4.68 97 GLU A O 1
ATOM 735 N N . VAL A 1 98 ? 7.810 39.167 34.270 1.00 3.14 98 VAL A N 1
ATOM 736 C CA . VAL A 1 98 ? 8.590 39.395 35.495 1.00 3.89 98 VAL A CA 1
ATOM 737 C C . VAL A 1 98 ? 9.782 38.459 35.567 1.00 5.20 98 VAL A C 1
ATOM 738 O O . VAL A 1 98 ? 10.889 38.869 35.891 1.00 3.73 98 VAL A O 1
ATOM 742 N N . LYS A 1 99 ? 9.549 37.202 35.215 1.00 7.05 99 LYS A N 1
ATOM 743 C CA . LYS A 1 99 ? 10.607 36.210 35.214 1.00 4.93 99 LYS A CA 1
ATOM 744 C C . LYS A 1 99 ? 11.721 36.599 34.248 1.00 3.36 99 LYS A C 1
ATOM 745 O O . LYS A 1 99 ? 12.891 36.549 34.610 1.00 2.00 99 LYS A O 1
ATOM 751 N N . PHE A 1 100 ? 11.366 36.968 33.019 1.00 2.00 100 PHE A N 1
ATOM 752 C CA . PHE A 1 100 ? 12.373 37.301 32.018 1.00 2.00 100 PHE A CA 1
ATOM 753 C C . PHE A 1 100 ? 13.111 38.590 32.412 1.00 2.79 100 PHE A C 1
ATOM 754 O O . PHE A 1 100 ? 14.333 38.681 32.292 1.00 2.84 100 PHE A O 1
ATOM 762 N N . ALA A 1 101 ? 12.369 39.574 32.914 1.00 2.00 101 ALA A N 1
ATOM 763 C CA . ALA A 1 101 ? 12.978 40.802 33.400 1.00 4.85 101 ALA A CA 1
ATOM 764 C C . ALA A 1 101 ? 14.042 40.509 34.449 1.00 5.04 101 ALA A C 1
ATOM 765 O O . ALA A 1 101 ? 15.127 41.097 34.421 1.00 6.33 101 ALA A O 1
ATOM 767 N N . LYS A 1 102 ? 13.745 39.599 35.377 1.00 4.35 102 LYS A N 1
ATOM 768 C CA . LYS A 1 102 ? 14.717 39.271 36.405 1.00 3.14 102 LYS A CA 1
ATOM 769 C C . LYS A 1 102 ? 15.947 38.618 35.816 1.00 3.95 102 LYS A C 1
ATOM 770 O O . LYS A 1 102 ? 17.062 38.866 36.270 1.00 3.12 102 LYS A O 1
ATOM 784 N N . LEU A 1 104 ? 17.254 38.991 32.782 1.00 2.20 104 LEU A N 1
ATOM 785 C CA . LEU A 1 104 ? 18.072 40.009 32.152 1.00 2.00 104 LEU A CA 1
ATOM 786 C C . LEU A 1 104 ? 18.858 40.812 33.182 1.00 2.00 104 LEU A C 1
ATOM 787 O O . LEU A 1 104 ? 20.041 41.087 32.978 1.00 2.00 104 LEU A O 1
ATOM 792 N N . LYS A 1 105 ? 18.202 41.199 34.281 1.00 2.09 105 LYS A N 1
ATOM 793 C CA . LYS A 1 105 ? 18.865 41.972 35.328 1.00 3.87 105 LYS A CA 1
ATOM 794 C C . LYS A 1 105 ? 19.971 41.184 36.020 1.00 5.67 105 LYS A C 1
ATOM 795 O O . LYS A 1 105 ? 20.976 41.748 36.467 1.00 6.02 105 LYS A O 1
ATOM 801 N N . GLU A 1 106 ? 19.762 39.880 36.129 1.00 7.16 106 GLU A N 1
ATOM 802 C CA . GLU A 1 106 ? 20.730 38.982 36.724 1.00 8.58 106 GLU A CA 1
ATOM 803 C C . GLU A 1 106 ? 21.967 38.887 35.823 1.00 9.80 106 GLU A C 1
ATOM 804 O O . GLU A 1 106 ? 23.096 38.897 36.303 1.00 8.43 106 GLU A O 1
ATOM 810 N N . ALA A 1 107 ? 21.744 38.798 34.511 1.00 8.08 107 ALA A N 1
ATOM 811 C CA . ALA A 1 107 ? 22.841 38.731 33.553 1.00 9.66 107 ALA A CA 1
ATOM 812 C C . ALA A 1 107 ? 23.540 40.079 33.393 1.00 8.94 107 ALA A C 1
ATOM 813 O O . ALA A 1 107 ? 24.731 40.141 33.103 1.00 7.61 107 ALA A O 1
ATOM 823 N N . PRO A 1 109 ? 23.667 43.368 35.517 1.00 6.27 109 PRO A N 1
ATOM 824 C CA . PRO A 1 109 ? 23.361 44.033 36.782 1.00 5.68 109 PRO A CA 1
ATOM 825 C C . PRO A 1 109 ? 23.162 45.541 36.698 1.00 7.89 109 PRO A C 1
ATOM 826 O O . PRO A 1 109 ? 22.595 46.136 37.620 1.00 7.50 109 PRO A O 1
ATOM 830 N N . ALA A 1 110 ? 23.625 46.169 35.626 1.00 7.47 110 ALA A N 1
ATOM 831 C CA . ALA A 1 110 ? 23.447 47.613 35.489 1.00 9.25 110 ALA A CA 1
ATOM 832 C C . ALA A 1 110 ? 22.017 47.995 35.067 1.00 9.23 110 ALA A C 1
ATOM 833 O O . ALA A 1 110 ? 21.661 49.178 35.024 1.00 7.86 110 ALA A O 1
ATOM 835 N N . LEU A 1 111 ? 21.195 47.000 34.752 1.00 8.52 111 LEU A N 1
ATOM 836 C CA . LEU A 1 111 ? 19.787 47.272 34.467 1.00 7.83 111 LEU A CA 1
ATOM 837 C C . LEU A 1 111 ? 19.031 47.270 35.792 1.00 7.80 111 LEU A C 1
ATOM 838 O O . LEU A 1 111 ? 18.851 46.218 36.398 1.00 9.73 111 LEU A O 1
ATOM 843 N N . ASP A 1 112 ? 18.614 48.443 36.260 1.00 8.18 112 ASP A N 1
ATOM 844 C CA . ASP A 1 112 ? 17.803 48.522 37.478 1.00 7.14 112 ASP A CA 1
ATOM 845 C C . ASP A 1 112 ? 16.365 48.105 37.168 1.00 5.69 112 ASP A C 1
ATOM 846 O O . ASP A 1 112 ? 15.713 47.387 37.936 1.00 3.43 112 ASP A O 1
ATOM 851 N N . LYS A 1 113 ? 15.870 48.607 36.048 1.00 4.10 113 LYS A N 1
ATOM 852 C CA . LYS A 1 113 ? 14.543 48.268 35.550 1.00 5.97 113 LYS A CA 1
ATOM 853 C C . LYS A 1 113 ? 14.646 48.098 34.046 1.00 7.14 113 LYS A C 1
ATOM 854 O O . LYS A 1 113 ? 15.551 48.656 33.416 1.00 6.14 113 LYS A O 1
ATOM 860 N N . VAL A 1 114 ? 13.731 47.311 33.480 1.00 7.06 114 VAL A N 1
ATOM 861 C CA . VAL A 1 114 ? 13.651 47.100 32.039 1.00 6.56 114 VAL A CA 1
ATOM 862 C C . VAL A 1 114 ? 12.203 47.234 31.530 1.00 6.58 114 VAL A C 1
ATOM 863 O O . VAL A 1 114 ? 11.245 47.110 32.297 1.00 8.24 114 VAL A O 1
ATOM 867 N N . ARG A 1 115 ? 12.059 47.528 30.245 1.00 3.56 115 ARG A N 1
ATOM 868 C CA . ARG A 1 115 ? 10.771 47.446 29.580 1.00 4.65 115 ARG A CA 1
ATOM 869 C C . ARG A 1 115 ? 10.954 46.666 28.287 1.00 6.51 115 ARG A C 1
ATOM 870 O O . ARG A 1 115 ? 12.014 46.724 27.671 1.00 6.19 115 ARG A O 1
ATOM 878 N N . PHE A 1 116 ? 9.921 45.946 27.868 1.00 4.93 116 PHE A N 1
ATOM 879 C CA . PHE A 1 116 ? 10.010 45.177 26.641 1.00 3.49 116 PHE A CA 1
ATOM 880 C C . PHE A 1 116 ? 9.295 45.922 25.524 1.00 3.58 116 PHE A C 1
ATOM 881 O O . PHE A 1 116 ? 8.319 46.636 25.758 1.00 5.48 116 PHE A O 1
ATOM 889 N N . VAL A 1 117 ? 9.834 45.804 24.323 1.00 2.00 117 VAL A N 1
ATOM 890 C CA . VAL A 1 117 ? 9.201 46.373 23.137 1.00 2.94 117 VAL A CA 1
ATOM 891 C C . VAL A 1 117 ? 9.292 45.290 22.082 1.00 2.00 117 VAL A C 1
ATOM 892 O O . VAL A 1 117 ? 9.619 44.150 22.410 1.00 3.13 117 VAL A O 1
ATOM 896 N N . ASN A 1 118 ? 9.002 45.619 20.828 1.00 4.35 118 ASN A N 1
ATOM 897 C CA . ASN A 1 118 ? 8.918 44.594 19.798 1.00 5.21 118 ASN A CA 1
ATOM 898 C C . ASN A 1 118 ? 10.070 44.459 18.823 1.00 3.95 118 ASN A C 1
ATOM 899 O O . ASN A 1 118 ? 10.068 43.536 18.000 1.00 4.97 118 ASN A O 1
ATOM 904 N N . SER A 1 119 ? 11.036 45.369 18.882 1.00 2.79 119 SER A N 1
ATOM 905 C CA . SER A 1 119 ? 12.174 45.305 17.954 1.00 2.00 119 SER A CA 1
ATOM 906 C C . SER A 1 119 ? 13.343 46.067 18.513 1.00 2.00 119 SER A C 1
ATOM 907 O O . SER A 1 119 ? 13.183 46.872 19.420 1.00 2.14 119 SER A O 1
ATOM 910 N N . GLY A 1 120 ? 14.529 45.830 17.975 1.00 2.06 120 GLY A N 1
ATOM 911 C CA . GLY A 1 120 ? 15.677 46.624 18.395 1.00 3.10 120 GLY A CA 1
ATOM 912 C C . GLY A 1 120 ? 15.456 48.080 18.031 1.00 4.51 120 GLY A C 1
ATOM 913 O O . GLY A 1 120 ? 15.861 48.992 18.767 1.00 5.06 120 GLY A O 1
ATOM 914 N N . THR A 1 121 ? 14.815 48.302 16.880 1.00 2.77 121 THR A N 1
ATOM 915 C CA . THR A 1 121 ? 14.537 49.645 16.414 1.00 2.15 121 THR A CA 1
ATOM 916 C C . THR A 1 121 ? 13.666 50.433 17.396 1.00 3.14 121 THR A C 1
ATOM 917 O O . THR A 1 121 ? 13.935 51.610 17.671 1.00 3.44 121 THR A O 1
ATOM 921 N N . GLU A 1 122 ? 12.646 49.776 17.944 1.00 4.79 122 GLU A N 1
ATOM 922 C CA . GLU A 1 122 ? 11.790 50.393 18.956 1.00 2.92 122 GLU A CA 1
ATOM 923 C C . GLU A 1 122 ? 12.526 50.637 20.271 1.00 3.83 122 GLU A C 1
ATOM 924 O O . GLU A 1 122 ? 12.301 51.651 20.937 1.00 3.46 122 GLU A O 1
ATOM 930 N N . ALA A 1 123 ? 13.359 49.676 20.671 1.00 2.34 123 ALA A N 1
ATOM 931 C CA . ALA A 1 123 ? 14.144 49.818 21.868 1.00 2.06 123 ALA A CA 1
ATOM 932 C C . ALA A 1 123 ? 15.067 51.022 21.723 1.00 2.60 123 ALA A C 1
ATOM 933 O O . ALA A 1 123 ? 15.116 51.863 22.596 1.00 2.00 123 ALA A O 1
ATOM 935 N N . VAL A 1 124 ? 15.777 51.118 20.602 1.00 4.10 124 VAL A N 1
ATOM 936 C CA . VAL A 1 124 ? 16.636 52.288 20.359 1.00 3.84 124 VAL A CA 1
ATOM 937 C C . VAL A 1 124 ? 15.879 53.630 20.355 1.00 4.58 124 VAL A C 1
ATOM 938 O O . VAL A 1 124 ? 16.269 54.570 21.051 1.00 2.00 124 VAL A O 1
ATOM 950 N N . THR A 1 126 ? 13.182 54.405 21.711 1.00 3.50 126 THR A N 1
ATOM 951 C CA . THR A 1 126 ? 12.683 54.701 23.049 1.00 2.83 126 THR A CA 1
ATOM 952 C C . THR A 1 126 ? 13.784 55.242 23.956 1.00 2.68 126 THR A C 1
ATOM 953 O O . THR A 1 126 ? 13.537 56.152 24.760 1.00 3.95 126 THR A O 1
ATOM 957 N N . THR A 1 127 ? 14.989 54.679 23.865 1.00 2.74 127 THR A N 1
ATOM 958 C CA . THR A 1 127 ? 16.082 55.153 24.732 1.00 2.00 127 THR A CA 1
ATOM 959 C C . THR A 1 127 ? 16.414 56.606 24.428 1.00 2.00 127 THR A C 1
ATOM 960 O O . THR A 1 127 ? 16.788 57.365 25.312 1.00 4.33 127 THR A O 1
ATOM 964 N N . ILE A 1 128 ? 16.288 56.984 23.166 1.00 2.00 128 ILE A N 1
ATOM 965 C CA . ILE A 1 128 ? 16.510 58.360 22.757 1.00 2.00 128 ILE A CA 1
ATOM 966 C C . ILE A 1 128 ? 15.462 59.283 23.361 1.00 2.00 128 ILE A C 1
ATOM 967 O O . ILE A 1 128 ? 15.793 60.327 23.921 1.00 2.00 128 ILE A O 1
ATOM 972 N N . ARG A 1 129 ? 14.196 58.894 23.243 1.00 2.35 129 ARG A N 1
ATOM 973 C CA . ARG A 1 129 ? 13.108 59.681 23.817 1.00 3.70 129 ARG A CA 1
ATOM 974 C C . ARG A 1 129 ? 13.349 59.861 25.305 1.00 2.86 129 ARG A C 1
ATOM 975 O O . ARG A 1 129 ? 13.323 60.977 25.816 1.00 6.27 129 ARG A O 1
ATOM 983 N N . VAL A 1 130 ? 13.611 58.756 25.994 1.00 3.78 130 VAL A N 1
ATOM 984 C CA . VAL A 1 130 ? 13.881 58.778 27.418 1.00 4.62 130 VAL A CA 1
ATOM 985 C C . VAL A 1 130 ? 15.089 59.657 27.786 1.00 5.51 130 VAL A C 1
ATOM 986 O O . VAL A 1 130 ? 15.051 60.396 28.768 1.00 5.11 130 VAL A O 1
ATOM 990 N N . ALA A 1 131 ? 16.151 59.575 26.991 1.00 5.08 131 ALA A N 1
ATOM 991 C CA . ALA A 1 131 ? 17.338 60.402 27.214 1.00 3.20 131 ALA A CA 1
ATOM 992 C C . ALA A 1 131 ? 16.979 61.873 27.069 1.00 2.00 131 ALA A C 1
ATOM 993 O O . ALA A 1 131 ? 17.376 62.712 27.880 1.00 4.29 131 ALA A O 1
ATOM 995 N N . ARG A 1 132 ? 16.230 62.180 26.015 1.00 4.54 132 ARG A N 1
ATOM 996 C CA . ARG A 1 132 ? 15.775 63.542 25.766 1.00 4.62 132 ARG A CA 1
ATOM 997 C C . ARG A 1 132 ? 14.865 64.027 26.892 1.00 3.53 132 ARG A C 1
ATOM 998 O O . ARG A 1 132 ? 14.994 65.161 27.330 1.00 3.77 132 ARG A O 1
ATOM 1006 N N . ALA A 1 133 ? 13.961 63.170 27.368 1.00 2.44 133 ALA A N 1
ATOM 1007 C CA . ALA A 1 133 ? 13.071 63.547 28.488 1.00 2.00 133 ALA A CA 1
ATOM 1008 C C . ALA A 1 133 ? 13.865 63.817 29.760 1.00 2.02 133 ALA A C 1
ATOM 1009 O O . ALA A 1 133 ? 13.588 64.763 30.497 1.00 3.59 133 ALA A O 1
ATOM 1011 N N . TYR A 1 134 ? 14.857 62.977 30.019 1.00 2.00 134 TYR A N 1
ATOM 1012 C CA . TYR A 1 134 ? 15.601 63.074 31.258 1.00 4.31 134 TYR A CA 1
ATOM 1013 C C . TYR A 1 134 ? 16.503 64.300 31.328 1.00 5.11 134 TYR A C 1
ATOM 1014 O O . TYR A 1 134 ? 16.570 64.976 32.362 1.00 5.26 134 TYR A O 1
ATOM 1023 N N . THR A 1 135 ? 17.184 64.595 30.228 1.00 4.38 135 THR A N 1
ATOM 1024 C CA . THR A 1 135 ? 18.152 65.688 30.212 1.00 4.44 135 THR A CA 1
ATOM 1025 C C . THR A 1 135 ? 17.502 67.011 29.856 1.00 4.02 135 THR A C 1
ATOM 1026 O O . THR A 1 135 ? 18.064 68.074 30.115 1.00 3.50 135 THR A O 1
ATOM 1030 N N . GLY A 1 136 ? 16.332 66.940 29.235 1.00 4.08 136 GLY A N 1
ATOM 1031 C CA . GLY A 1 136 ? 15.682 68.133 28.714 1.00 4.34 136 GLY A CA 1
ATOM 1032 C C . GLY A 1 136 ? 16.385 68.691 27.484 1.00 5.40 136 GLY A C 1
ATOM 1033 O O . GLY A 1 136 ? 16.197 69.859 27.138 1.00 5.66 136 GLY A O 1
ATOM 1034 N N . ARG A 1 137 ? 17.201 67.866 26.822 1.00 3.02 137 ARG A N 1
ATOM 1035 C CA . ARG A 1 137 ? 17.928 68.293 25.620 1.00 2.53 137 ARG A CA 1
ATOM 1036 C C . ARG A 1 137 ? 17.521 67.478 24.384 1.00 4.61 137 ARG A C 1
ATOM 1037 O O . ARG A 1 137 ? 16.892 66.425 24.511 1.00 4.78 137 ARG A O 1
ATOM 1045 N N . THR A 1 138 ? 17.906 67.945 23.194 1.00 4.57 138 THR A N 1
ATOM 1046 C CA . THR A 1 138 ? 17.353 67.395 21.951 1.00 5.46 138 THR A CA 1
ATOM 1047 C C . THR A 1 138 ? 18.329 66.662 21.021 1.00 5.15 138 THR A C 1
ATOM 1048 O O . THR A 1 138 ? 17.923 65.748 20.300 1.00 4.30 138 THR A O 1
ATOM 1052 N N . LYS A 1 139 ? 19.594 67.069 21.009 1.00 2.62 139 LYS A N 1
ATOM 1053 C CA . LYS A 1 139 ? 20.551 66.506 20.059 1.00 3.33 139 LYS A CA 1
ATOM 1054 C C . LYS A 1 139 ? 20.978 65.093 20.435 1.00 2.43 139 LYS A C 1
ATOM 1055 O O . LYS A 1 139 ? 21.098 64.770 21.608 1.00 2.00 139 LYS A O 1
ATOM 1061 N N . ILE A 1 140 ? 21.212 64.264 19.421 1.00 3.32 140 ILE A N 1
ATOM 1062 C CA . ILE A 1 140 ? 21.723 62.914 19.625 1.00 4.79 140 ILE A CA 1
ATOM 1063 C C . ILE A 1 140 ? 23.036 62.769 18.855 1.00 6.08 140 ILE A C 1
ATOM 1064 O O . ILE A 1 140 ? 23.143 63.213 17.706 1.00 8.04 140 ILE A O 1
ATOM 1077 N N . LYS A 1 142 ? 26.148 60.076 17.503 1.00 4.90 142 LYS A N 1
ATOM 1078 C CA . LYS A 1 142 ? 26.427 58.692 17.167 1.00 5.66 142 LYS A CA 1
ATOM 1079 C C . LYS A 1 142 ? 27.704 58.603 16.339 1.00 6.30 142 LYS A C 1
ATOM 1080 O O . LYS A 1 142 ? 28.256 59.626 15.908 1.00 5.03 142 LYS A O 1
ATOM 1086 N N . PHE A 1 143 ? 28.171 57.376 16.127 1.00 5.28 143 PHE A N 1
ATOM 1087 C CA . PHE A 1 143 ? 29.369 57.135 15.338 1.00 5.62 143 PHE A CA 1
ATOM 1088 C C . PHE A 1 143 ? 29.070 56.730 13.901 1.00 5.18 143 PHE A C 1
ATOM 1089 O O . PHE A 1 143 ? 28.112 56.003 13.624 1.00 4.85 143 PHE A O 1
ATOM 1097 N N . ALA A 1 144 ? 29.922 57.202 12.999 1.00 4.83 144 ALA A N 1
ATOM 1098 C CA . ALA A 1 144 ? 29.760 57.006 11.563 1.00 4.43 144 ALA A CA 1
ATOM 1099 C C . ALA A 1 144 ? 29.730 55.524 11.204 1.00 3.71 144 ALA A C 1
ATOM 1100 O O . ALA A 1 144 ? 30.592 54.759 11.640 1.00 5.14 144 ALA A O 1
ATOM 1102 N N . GLY A 1 145 ? 28.733 55.129 10.419 1.00 5.50 145 GLY A N 1
ATOM 1103 C CA . GLY A 1 145 ? 28.653 53.765 9.884 1.00 6.72 145 GLY A CA 1
ATOM 1104 C C . GLY A 1 145 ? 27.867 52.808 10.758 1.00 8.80 145 GLY A C 1
ATOM 1105 O O . GLY A 1 145 ? 27.395 51.762 10.294 1.00 8.86 145 GLY A O 1
ATOM 1106 N N . CYS A 1 146 ? 27.724 53.165 12.032 1.00 7.11 146 CYS A N 1
ATOM 1107 C CA . CYS A 1 146 ? 27.026 52.309 12.982 1.00 8.22 146 CYS A CA 1
ATOM 1108 C C . CYS A 1 146 ? 25.530 52.282 12.685 1.00 7.73 146 CYS A C 1
ATOM 1109 O O . CYS A 1 146 ? 24.975 53.247 12.172 1.00 6.75 146 CYS A O 1
ATOM 1112 N N . TYR A 1 147 ? 24.883 51.165 12.985 1.00 7.41 147 TYR A N 1
ATOM 1113 C CA . TYR A 1 147 ? 23.476 51.006 12.633 1.00 8.71 147 TYR A CA 1
ATOM 1114 C C . TYR A 1 147 ? 22.654 50.900 13.898 1.00 9.13 147 TYR A C 1
ATOM 1115 O O . TYR A 1 147 ? 23.023 50.166 14.815 1.00 10.33 147 TYR A O 1
ATOM 1124 N N . HIS A 1 148 ? 21.552 51.643 13.963 1.00 7.84 148 HIS A N 1
ATOM 1125 C CA . HIS A 1 148 ? 20.743 51.665 15.179 1.00 6.17 148 HIS A CA 1
ATOM 1126 C C . HIS A 1 148 ? 19.257 51.441 14.906 1.00 6.01 148 HIS A C 1
ATOM 1127 O O . HIS A 1 148 ? 18.408 51.905 15.655 1.00 2.95 148 HIS A O 1
ATOM 1134 N N . GLY A 1 149 ? 18.947 50.721 13.825 1.00 6.51 149 GLY A N 1
ATOM 1135 C CA . GLY A 1 149 ? 17.557 50.486 13.439 1.00 2.76 149 GLY A CA 1
ATOM 1136 C C . GLY A 1 149 ? 17.083 51.428 12.345 1.00 5.84 149 GLY A C 1
ATOM 1137 O O . GLY A 1 149 ? 17.888 52.155 11.741 1.00 5.38 149 GLY A O 1
ATOM 1138 N N . HIS A 1 150 ? 15.778 51.420 12.074 1.00 5.36 150 HIS A N 1
ATOM 1139 C CA . HIS A 1 150 ? 15.273 52.124 10.886 1.00 5.95 150 HIS A CA 1
ATOM 1140 C C . HIS A 1 150 ? 14.261 53.234 11.203 1.00 8.02 150 HIS A C 1
ATOM 1141 O O . HIS A 1 150 ? 13.375 53.533 10.393 1.00 11.41 150 HIS A O 1
ATOM 1148 N N . SER A 1 151 ? 14.420 53.847 12.375 1.00 7.43 151 SER A N 1
ATOM 1149 C CA . SER A 1 151 ? 13.691 55.069 12.740 1.00 5.60 151 SER A CA 1
ATOM 1150 C C . SER A 1 151 ? 14.432 56.293 12.181 1.00 6.45 151 SER A C 1
ATOM 1151 O O . SER A 1 151 ? 15.646 56.240 11.954 1.00 6.57 151 SER A O 1
ATOM 1154 N N . ASP A 1 152 ? 13.707 57.387 11.954 1.00 8.19 152 ASP A N 1
ATOM 1155 C CA . ASP A 1 152 ? 14.220 58.516 11.154 1.00 8.63 152 ASP A CA 1
ATOM 1156 C C . ASP A 1 152 ? 15.566 59.045 11.649 1.00 7.75 152 ASP A C 1
ATOM 1157 O O . ASP A 1 152 ? 16.502 59.234 10.873 1.00 6.18 152 ASP A O 1
ATOM 1162 N N . LEU A 1 153 ? 15.662 59.297 12.944 1.00 8.20 153 LEU A N 1
ATOM 1163 C CA . LEU A 1 153 ? 16.839 59.976 13.478 1.00 8.65 153 LEU A CA 1
ATOM 1164 C C . LEU A 1 153 ? 18.145 59.213 13.188 1.00 9.63 153 LEU A C 1
ATOM 1165 O O . LEU A 1 153 ? 19.155 59.811 12.796 1.00 9.65 153 LEU A O 1
ATOM 1170 N N . VAL A 1 154 ? 18.111 57.896 13.356 1.00 9.13 154 VAL A N 1
ATOM 1171 C CA . VAL A 1 154 ? 19.305 57.075 13.181 1.00 8.86 154 VAL A CA 1
ATOM 1172 C C . VAL A 1 154 ? 19.572 56.755 11.712 1.00 11.99 154 VAL A C 1
ATOM 1173 O O . VAL A 1 154 ? 20.565 56.110 11.380 1.00 12.74 154 VAL A O 1
ATOM 1177 N N . LEU A 1 155 ? 18.696 57.228 10.830 1.00 12.58 155 LEU A N 1
ATOM 1178 C CA . LEU A 1 155 ? 18.904 57.061 9.395 1.00 12.67 155 LEU A CA 1
ATOM 1179 C C . LEU A 1 155 ? 19.587 58.278 8.782 1.00 15.48 155 LEU A C 1
ATOM 1180 O O . LEU A 1 155 ? 19.724 58.373 7.558 1.00 16.03 155 LEU A O 1
ATOM 1185 N N . VAL A 1 156 ? 20.000 59.208 9.641 1.00 16.59 156 VAL A N 1
ATOM 1186 C CA . VAL A 1 156 ? 20.736 60.392 9.216 1.00 18.30 156 VAL A CA 1
ATOM 1187 C C . VAL A 1 156 ? 22.220 60.064 9.092 1.00 19.87 156 VAL A C 1
ATOM 1188 O O . VAL A 1 156 ? 22.806 59.480 10.004 1.00 18.92 156 VAL A O 1
ATOM 1192 N N . ALA A 1 157 ? 22.827 60.429 7.963 1.00 22.66 157 ALA A N 1
ATOM 1193 C CA . ALA A 1 157 ? 24.254 60.177 7.746 1.00 25.04 157 ALA A CA 1
ATOM 1194 C C . ALA A 1 157 ? 25.104 61.033 8.678 1.00 26.93 157 ALA A C 1
ATOM 1195 O O . ALA A 1 157 ? 25.018 62.265 8.657 1.00 29.34 157 ALA A O 1
ATOM 1197 N N . LEU A 1 165 ? 25.049 69.908 13.869 1.00 57.83 165 LEU A N 1
ATOM 1198 C CA . LEU A 1 165 ? 24.015 69.452 12.947 1.00 57.52 165 LEU A CA 1
ATOM 1199 C C . LEU A 1 165 ? 24.597 68.503 11.898 1.00 58.02 165 LEU A C 1
ATOM 1200 O O . LEU A 1 165 ? 25.772 68.603 11.542 1.00 57.84 165 LEU A O 1
ATOM 1205 N N . GLY A 1 166 ? 23.767 67.581 11.414 1.00 58.59 166 GLY A N 1
ATOM 1206 C CA . GLY A 1 166 ? 24.166 66.631 10.372 1.00 59.03 166 GLY A CA 1
ATOM 1207 C C . GLY A 1 166 ? 23.176 66.603 9.219 1.00 59.32 166 GLY A C 1
ATOM 1208 O O . GLY A 1 166 ? 22.232 67.397 9.189 1.00 59.98 166 GLY A O 1
ATOM 1209 N N . THR A 1 167 ? 23.390 65.698 8.264 1.00 59.18 167 THR A N 1
ATOM 1210 C CA . THR A 1 167 ? 22.488 65.556 7.109 1.00 58.76 167 THR A CA 1
ATOM 1211 C C . THR A 1 167 ? 22.155 64.086 6.809 1.00 58.06 167 THR A C 1
ATOM 1212 O O . THR A 1 167 ? 23.048 63.234 6.801 1.00 58.43 167 THR A O 1
ATOM 1216 N N . PRO A 1 168 ? 20.862 63.792 6.555 1.00 56.74 168 PRO A N 1
ATOM 1217 C CA . PRO A 1 168 ? 20.347 62.415 6.446 1.00 55.09 168 PRO A CA 1
ATOM 1218 C C . PRO A 1 168 ? 20.811 61.656 5.194 1.00 53.16 168 PRO A C 1
ATOM 1219 O O . PRO A 1 168 ? 21.201 62.274 4.202 1.00 53.39 168 PRO A O 1
ATOM 1223 N N . ASP A 1 169 ? 20.773 60.325 5.247 1.00 50.33 169 ASP A N 1
ATOM 1224 C CA . ASP A 1 169 ? 21.104 59.512 4.071 1.00 47.47 169 ASP A CA 1
ATOM 1225 C C . ASP A 1 169 ? 19.927 58.667 3.583 1.00 43.28 169 ASP A C 1
ATOM 1226 O O . ASP A 1 169 ? 20.028 58.000 2.551 1.00 43.81 169 ASP A O 1
ATOM 1231 N N . SER A 1 170 ? 18.816 58.688 4.316 1.00 37.08 170 SER A N 1
ATOM 1232 C CA . SER A 1 170 ? 17.586 58.100 3.786 1.00 30.86 170 SER A CA 1
ATOM 1233 C C . SER A 1 170 ? 16.661 59.182 3.227 1.00 28.16 170 SER A C 1
ATOM 1234 O O . SER A 1 170 ? 16.464 60.241 3.841 1.00 26.83 170 SER A O 1
ATOM 1237 N N . ALA A 1 171 ? 16.111 58.910 2.049 1.00 23.51 171 ALA A N 1
ATOM 1238 C CA . ALA A 1 171 ? 15.069 59.750 1.493 1.00 21.11 171 ALA A CA 1
ATOM 1239 C C . ALA A 1 171 ? 13.870 59.692 2.434 1.00 19.54 171 ALA A C 1
ATOM 1240 O O . ALA A 1 171 ? 13.652 58.687 3.119 1.00 18.66 171 ALA A O 1
ATOM 1242 N N . GLY A 1 172 ? 13.114 60.781 2.491 1.00 16.80 172 GLY A N 1
ATOM 1243 C CA . GLY A 1 172 ? 11.947 60.843 3.348 1.00 13.98 172 GLY A CA 1
ATOM 1244 C C . GLY A 1 172 ? 12.232 61.229 4.787 1.00 12.97 172 GLY A C 1
ATOM 1245 O O . GLY A 1 172 ? 11.316 61.266 5.602 1.00 11.09 172 GLY A O 1
ATOM 1246 N N . VAL A 1 173 ? 13.494 61.501 5.111 1.00 12.33 173 VAL A N 1
ATOM 1247 C CA . VAL A 1 173 ? 13.850 62.003 6.442 1.00 10.87 173 VAL A CA 1
ATOM 1248 C C . VAL A 1 173 ? 14.157 63.503 6.354 1.00 11.64 173 VAL A C 1
ATOM 1249 O O . VAL A 1 173 ? 15.130 63.904 5.717 1.00 10.17 173 VAL A O 1
ATOM 1253 N N . PRO A 1 174 ? 13.321 64.331 6.999 1.00 11.39 174 PRO A N 1
ATOM 1254 C CA . PRO A 1 174 ? 13.377 65.789 6.888 1.00 12.07 174 PRO A CA 1
ATOM 1255 C C . PRO A 1 174 ? 14.633 66.404 7.494 1.00 12.32 174 PRO A C 1
ATOM 1256 O O . PRO A 1 174 ? 15.276 65.805 8.368 1.00 10.99 174 PRO A O 1
ATOM 1260 N N . GLN A 1 175 ? 14.964 67.603 7.027 1.00 12.69 175 GLN A N 1
ATOM 1261 C CA . GLN A 1 175 ? 16.094 68.352 7.556 1.00 13.96 175 GLN A CA 1
ATOM 1262 C C . GLN A 1 175 ? 15.893 68.656 9.042 1.00 12.60 175 GLN A C 1
ATOM 1263 O O . GLN A 1 175 ? 16.848 68.681 9.816 1.00 12.22 175 GLN A O 1
ATOM 1269 N N . SER A 1 176 ? 14.648 68.878 9.447 1.00 11.92 176 SER A N 1
ATOM 1270 C CA . SER A 1 176 ? 14.377 69.134 10.862 1.00 12.99 176 SER A CA 1
ATOM 1271 C C . SER A 1 176 ? 14.868 67.990 11.749 1.00 12.03 176 SER A C 1
ATOM 1272 O O . SER A 1 176 ? 15.214 68.204 12.905 1.00 15.07 176 SER A O 1
ATOM 1275 N N . ILE A 1 177 ? 14.909 66.775 11.213 1.00 12.67 177 ILE A N 1
ATOM 1276 C CA . ILE A 1 177 ? 15.434 65.648 11.978 1.00 11.62 177 ILE A CA 1
ATOM 1277 C C . ILE A 1 177 ? 16.951 65.643 11.938 1.00 11.49 177 ILE A C 1
ATOM 1278 O O . ILE A 1 177 ? 17.608 65.506 12.972 1.00 9.04 177 ILE A O 1
ATOM 1283 N N . ALA A 1 178 ? 17.504 65.803 10.738 1.00 10.88 178 ALA A N 1
ATOM 1284 C CA . ALA A 1 178 ? 18.950 65.791 10.550 1.00 12.38 178 ALA A CA 1
ATOM 1285 C C . ALA A 1 178 ? 19.661 66.826 11.424 1.00 12.37 178 ALA A C 1
ATOM 1286 O O . ALA A 1 178 ? 20.784 66.596 11.873 1.00 12.36 178 ALA A O 1
ATOM 1288 N N . GLN A 1 179 ? 19.006 67.957 11.673 1.00 12.22 179 GLN A N 1
ATOM 1289 C CA . GLN A 1 179 ? 19.604 69.013 12.492 1.00 13.83 179 GLN A CA 1
ATOM 1290 C C . GLN A 1 179 ? 19.808 68.579 13.953 1.00 13.35 179 GLN A C 1
ATOM 1291 O O . GLN A 1 179 ? 20.529 69.242 14.704 1.00 13.08 179 GLN A O 1
ATOM 1297 N N . GLU A 1 180 ? 19.176 67.476 14.355 1.00 11.36 180 GLU A N 1
ATOM 1298 C CA . GLU A 1 180 ? 19.243 67.020 15.744 1.00 11.12 180 GLU A CA 1
ATOM 1299 C C . GLU A 1 180 ? 20.358 65.994 15.964 1.00 11.91 180 GLU A C 1
ATOM 1300 O O . GLU A 1 180 ? 20.601 65.555 17.092 1.00 12.92 180 GLU A O 1
ATOM 1306 N N . VAL A 1 181 ? 21.033 65.617 14.883 1.00 9.69 181 VAL A N 1
ATOM 1307 C CA . VAL A 1 181 ? 21.995 64.523 14.922 1.00 8.53 181 VAL A CA 1
ATOM 1308 C C . VAL A 1 181 ? 23.419 65.005 14.669 1.00 8.59 181 VAL A C 1
ATOM 1309 O O . VAL A 1 181 ? 23.655 65.812 13.767 1.00 8.03 181 VAL A O 1
ATOM 1313 N N . ILE A 1 182 ? 24.356 64.511 15.480 1.00 8.53 182 ILE A N 1
ATOM 1314 C CA . ILE A 1 182 ? 25.782 64.737 15.264 1.00 8.98 182 ILE A CA 1
ATOM 1315 C C . ILE A 1 182 ? 26.504 63.400 15.080 1.00 8.92 182 ILE A C 1
ATOM 1316 O O . ILE A 1 182 ? 26.372 62.507 15.908 1.00 8.24 182 ILE A O 1
ATOM 1321 N N . THR A 1 183 ? 27.262 63.262 13.995 1.00 8.75 183 THR A N 1
ATOM 1322 C CA . THR A 1 183 ? 27.911 61.985 13.690 1.00 9.27 183 THR A CA 1
ATOM 1323 C C . THR A 1 183 ? 29.418 62.144 13.664 1.00 9.21 183 THR A C 1
ATOM 1324 O O . THR A 1 183 ? 29.929 62.999 12.953 1.00 11.40 183 THR A O 1
ATOM 1328 N N . VAL A 1 184 ? 30.119 61.318 14.438 1.00 9.25 184 VAL A N 1
ATOM 1329 C CA . VAL A 1 184 ? 31.583 61.352 14.516 1.00 8.10 184 VAL A CA 1
ATOM 1330 C C . VAL A 1 184 ? 32.199 59.956 14.360 1.00 8.78 184 VAL A C 1
ATOM 1331 O O . VAL A 1 184 ? 31.571 58.955 14.704 1.00 8.50 184 VAL A O 1
ATOM 1335 N N . PRO A 1 185 ? 33.445 59.890 13.854 1.00 7.52 185 PRO A N 1
ATOM 1336 C CA . PRO A 1 185 ? 34.085 58.596 13.604 1.00 7.29 185 PRO A CA 1
ATOM 1337 C C . PRO A 1 185 ? 34.205 57.695 14.840 1.00 6.42 185 PRO A C 1
ATOM 1338 O O . PRO A 1 185 ? 34.554 58.160 15.926 1.00 7.28 185 PRO A O 1
ATOM 1342 N N . PHE A 1 186 ? 33.917 56.408 14.668 1.00 5.98 186 PHE A N 1
ATOM 1343 C CA . PHE A 1 186 ? 34.110 55.437 15.746 1.00 4.00 186 PHE A CA 1
ATOM 1344 C C . PHE A 1 186 ? 35.599 55.372 16.099 1.00 3.76 186 PHE A C 1
ATOM 1345 O O . PHE A 1 186 ? 36.455 55.637 15.259 1.00 2.00 186 PHE A O 1
ATOM 1353 N N . ASN A 1 187 ? 35.902 55.040 17.349 1.00 6.23 187 ASN A N 1
ATOM 1354 C CA . ASN A 1 187 ? 37.287 54.854 17.787 1.00 6.67 187 ASN A CA 1
ATOM 1355 C C . ASN A 1 187 ? 38.193 56.083 17.692 1.00 7.98 187 ASN A C 1
ATOM 1356 O O . ASN A 1 187 ? 39.418 55.950 17.692 1.00 8.39 187 ASN A O 1
ATOM 1361 N N . ASN A 1 188 ? 37.604 57.272 17.624 1.00 7.57 188 ASN A N 1
ATOM 1362 C CA . ASN A 1 188 ? 38.399 58.494 17.500 1.00 8.46 188 ASN A CA 1
ATOM 1363 C C . ASN A 1 188 ? 38.082 59.495 18.611 1.00 9.32 188 ASN A C 1
ATOM 1364 O O . ASN A 1 188 ? 37.001 60.081 18.641 1.00 9.87 188 ASN A O 1
ATOM 1369 N N . VAL A 1 189 ? 39.025 59.673 19.530 1.00 9.20 189 VAL A N 1
ATOM 1370 C CA . VAL A 1 189 ? 38.792 60.482 20.718 1.00 9.90 189 VAL A CA 1
ATOM 1371 C C . VAL A 1 189 ? 38.806 61.975 20.423 1.00 11.03 189 VAL A C 1
ATOM 1372 O O . VAL A 1 189 ? 38.028 62.726 21.000 1.00 12.53 189 VAL A O 1
ATOM 1376 N N . GLU A 1 190 ? 39.692 62.404 19.527 1.00 11.73 190 GLU A N 1
ATOM 1377 C CA . GLU A 1 190 ? 39.825 63.825 19.201 1.00 11.78 190 GLU A CA 1
ATOM 1378 C C . GLU A 1 190 ? 38.567 64.422 18.564 1.00 11.05 190 GLU A C 1
ATOM 1379 O O . GLU A 1 190 ? 38.159 65.530 18.919 1.00 10.63 190 GLU A O 1
ATOM 1385 N N . THR A 1 191 ? 37.963 63.699 17.621 1.00 10.74 191 THR A N 1
ATOM 1386 C CA . THR A 1 191 ? 36.758 64.190 16.955 1.00 10.69 191 THR A CA 1
ATOM 1387 C C . THR A 1 191 ? 35.575 64.153 17.910 1.00 11.12 191 THR A C 1
ATOM 1388 O O . THR A 1 191 ? 34.650 64.962 17.799 1.00 10.97 191 THR A O 1
ATOM 1392 N N . LEU A 1 192 ? 35.618 63.215 18.854 1.00 10.32 192 LEU A N 1
ATOM 1393 C CA . LEU A 1 192 ? 34.609 63.128 19.895 1.00 9.76 192 LEU A CA 1
ATOM 1394 C C . LEU A 1 192 ? 34.662 64.354 20.811 1.00 9.80 192 LEU A C 1
ATOM 1395 O O . LEU A 1 192 ? 33.652 65.031 21.012 1.00 9.59 192 LEU A O 1
ATOM 1400 N N . LYS A 1 193 ? 35.839 64.632 21.369 1.00 8.68 193 LYS A N 1
ATOM 1401 C CA . LYS A 1 193 ? 36.024 65.799 22.238 1.00 8.36 193 LYS A CA 1
ATOM 1402 C C . LYS A 1 193 ? 35.638 67.090 21.521 1.00 7.76 193 LYS A C 1
ATOM 1403 O O . LYS A 1 193 ? 35.000 67.973 22.098 1.00 7.68 193 LYS A O 1
ATOM 1409 N N . GLU A 1 194 ? 36.041 67.192 20.260 1.00 9.07 194 GLU A N 1
ATOM 1410 C CA . GLU A 1 194 ? 35.752 68.364 19.434 1.00 10.49 194 GLU A CA 1
ATOM 1411 C C . GLU A 1 194 ? 34.243 68.577 19.264 1.00 9.53 194 GLU A C 1
ATOM 1412 O O . GLU A 1 194 ? 33.757 69.708 19.331 1.00 8.93 194 GLU A O 1
ATOM 1418 N N . ALA A 1 195 ? 33.499 67.492 19.052 1.00 7.14 195 ALA A N 1
ATOM 1419 C CA . ALA A 1 195 ? 32.050 67.596 18.909 1.00 7.23 195 ALA A CA 1
ATOM 1420 C C . ALA A 1 195 ? 31.369 67.989 20.220 1.00 7.45 195 ALA A C 1
ATOM 1421 O O . ALA A 1 195 ? 30.478 68.833 20.228 1.00 8.36 195 ALA A O 1
ATOM 1423 N N . LEU A 1 196 ? 31.782 67.371 21.322 1.00 7.43 196 LEU A N 1
ATOM 1424 C CA . LEU A 1 196 ? 31.180 67.657 22.623 1.00 8.33 196 LEU A CA 1
ATOM 1425 C C . LEU A 1 196 ? 31.501 69.071 23.104 1.00 10.51 196 LEU A C 1
ATOM 1426 O O . LEU A 1 196 ? 30.718 69.684 23.833 1.00 9.61 196 LEU A O 1
ATOM 1431 N N . ASP A 1 197 ? 32.650 69.592 22.689 1.00 12.14 197 ASP A N 1
ATOM 1432 C CA . ASP A 1 197 ? 33.028 70.948 23.063 1.00 14.57 197 ASP A CA 1
ATOM 1433 C C . ASP A 1 197 ? 32.074 71.984 22.469 1.00 14.97 197 ASP A C 1
ATOM 1434 O O . ASP A 1 197 ? 31.644 72.902 23.166 1.00 15.94 197 ASP A O 1
ATOM 1439 N N . LYS A 1 198 ? 31.739 71.831 21.189 1.00 15.19 198 LYS A N 1
ATOM 1440 C CA . LYS A 1 198 ? 30.806 72.741 20.523 1.00 15.74 198 LYS A CA 1
ATOM 1441 C C . LYS A 1 198 ? 29.388 72.526 21.018 1.00 15.69 198 LYS A C 1
ATOM 1442 O O . LYS A 1 198 ? 28.735 73.451 21.497 1.00 15.62 198 LYS A O 1
ATOM 1448 N N . TRP A 1 199 ? 28.925 71.285 20.904 1.00 16.00 199 TRP A N 1
ATOM 1449 C CA . TRP A 1 199 ? 27.501 70.988 20.993 1.00 16.75 199 TRP A CA 1
ATOM 1450 C C . TRP A 1 199 ? 27.072 70.265 22.261 1.00 15.57 199 TRP A C 1
ATOM 1451 O O . TRP A 1 199 ? 25.888 70.018 22.456 1.00 16.62 199 TRP A O 1
ATOM 1462 N N . GLY A 1 200 ? 28.029 69.927 23.117 1.00 14.42 200 GLY A N 1
ATOM 1463 C CA . GLY A 1 200 ? 27.741 69.124 24.303 1.00 13.37 200 GLY A CA 1
ATOM 1464 C C . GLY A 1 200 ? 26.547 69.576 25.126 1.00 12.63 200 GLY A C 1
ATOM 1465 O O . GLY A 1 200 ? 25.805 68.751 25.656 1.00 12.27 200 GLY A O 1
ATOM 1466 N N . HIS A 1 201 ? 26.356 70.887 25.241 1.00 12.41 201 HIS A N 1
ATOM 1467 C CA . HIS A 1 201 ? 25.294 71.433 26.089 1.00 11.26 201 HIS A CA 1
ATOM 1468 C C . HIS A 1 201 ? 23.894 71.210 25.512 1.00 10.88 201 HIS A C 1
ATOM 1469 O O . HIS A 1 201 ? 22.894 71.420 26.200 1.00 10.47 201 HIS A O 1
ATOM 1476 N N . GLU A 1 202 ? 23.816 70.800 24.249 1.00 10.36 202 GLU A N 1
ATOM 1477 C CA . GLU A 1 202 ? 22.518 70.536 23.624 1.00 10.75 202 GLU A CA 1
ATOM 1478 C C . GLU A 1 202 ? 22.288 69.048 23.398 1.00 9.09 202 GLU A C 1
ATOM 1479 O O . GLU A 1 202 ? 21.186 68.636 23.024 1.00 7.61 202 GLU A O 1
ATOM 1485 N N . VAL A 1 203 ? 23.329 68.251 23.621 1.00 7.38 203 VAL A N 1
ATOM 1486 C CA . VAL A 1 203 ? 23.265 66.807 23.390 1.00 6.02 203 VAL A CA 1
ATOM 1487 C C . VAL A 1 203 ? 22.599 66.054 24.537 1.00 4.75 203 VAL A C 1
ATOM 1488 O O . VAL A 1 203 ? 23.037 66.124 25.689 1.00 4.14 203 VAL A O 1
ATOM 1492 N N . ALA A 1 204 ? 21.523 65.347 24.209 1.00 3.54 204 ALA A N 1
ATOM 1493 C CA . ALA A 1 204 ? 20.834 64.496 25.170 1.00 2.52 204 ALA A CA 1
ATOM 1494 C C . ALA A 1 204 ? 21.627 63.224 25.443 1.00 2.00 204 ALA A C 1
ATOM 1495 O O . ALA A 1 204 ? 21.741 62.794 26.583 1.00 2.00 204 ALA A O 1
ATOM 1497 N N . ALA A 1 205 ? 22.149 62.606 24.388 1.00 2.95 205 ALA A N 1
ATOM 1498 C CA . ALA A 1 205 ? 22.855 61.342 24.545 1.00 3.98 205 ALA A CA 1
ATOM 1499 C C . ALA A 1 205 ? 23.741 61.030 23.370 1.00 3.99 205 ALA A C 1
ATOM 1500 O O . ALA A 1 205 ? 23.575 61.583 22.288 1.00 6.23 205 ALA A O 1
ATOM 1502 N N . ILE A 1 206 ? 24.693 60.134 23.600 1.00 4.95 206 ILE A N 1
ATOM 1503 C CA . ILE A 1 206 ? 25.392 59.481 22.512 1.00 4.12 206 ILE A CA 1
ATOM 1504 C C . ILE A 1 206 ? 24.873 58.050 22.406 1.00 3.67 206 ILE A C 1
ATOM 1505 O O . ILE A 1 206 ? 24.594 57.412 23.425 1.00 2.00 206 ILE A O 1
ATOM 1510 N N . LEU A 1 207 ? 24.723 57.567 21.174 1.00 2.00 207 LEU A N 1
ATOM 1511 C CA . LEU A 1 207 ? 24.453 56.159 20.923 1.00 2.98 207 LEU A CA 1
ATOM 1512 C C . LEU A 1 207 ? 25.760 55.500 20.523 1.00 2.00 207 LEU A C 1
ATOM 1513 O O . LEU A 1 207 ? 26.493 56.030 19.686 1.00 2.00 207 LEU A O 1
ATOM 1518 N N . VAL A 1 208 ? 26.033 54.347 21.131 1.00 2.00 208 VAL A N 1
ATOM 1519 C CA . VAL A 1 208 ? 27.264 53.593 20.919 1.00 2.42 208 VAL A CA 1
ATOM 1520 C C . VAL A 1 208 ? 26.932 52.116 20.700 1.00 3.81 208 VAL A C 1
ATOM 1521 O O . VAL A 1 208 ? 26.189 51.537 21.491 1.00 6.48 208 VAL A O 1
ATOM 1525 N N . GLU A 1 209 ? 27.454 51.505 19.636 1.00 4.27 209 GLU A N 1
ATOM 1526 C CA . GLU A 1 209 ? 27.528 50.041 19.581 1.00 5.64 209 GLU A CA 1
ATOM 1527 C C . GLU A 1 209 ? 28.824 49.714 20.288 1.00 5.57 209 GLU A C 1
ATOM 1528 O O . GLU A 1 209 ? 29.893 49.925 19.713 1.00 4.93 209 GLU A O 1
ATOM 1534 N N . PRO A 1 210 ? 28.751 49.187 21.523 1.00 5.33 210 PRO A N 1
ATOM 1535 C CA . PRO A 1 210 ? 29.998 49.118 22.307 1.00 6.05 210 PRO A CA 1
ATOM 1536 C C . PRO A 1 210 ? 31.041 48.227 21.641 1.00 7.24 210 PRO A C 1
ATOM 1537 O O . PRO A 1 210 ? 32.241 48.447 21.811 1.00 7.74 210 PRO A O 1
ATOM 1541 N N . ILE A 1 211 ? 30.565 47.217 20.921 1.00 6.03 211 ILE A N 1
ATOM 1542 C CA . ILE A 1 211 ? 31.369 46.480 19.975 1.00 6.62 211 ILE A CA 1
ATOM 1543 C C . ILE A 1 211 ? 30.548 46.568 18.703 1.00 7.10 211 ILE A C 1
ATOM 1544 O O . ILE A 1 211 ? 29.381 46.167 18.688 1.00 5.70 211 ILE A O 1
ATOM 1549 N N . VAL A 1 212 ? 31.141 47.134 17.658 1.00 5.39 212 VAL A N 1
ATOM 1550 C CA . VAL A 1 212 ? 30.442 47.324 16.389 1.00 7.17 212 VAL A CA 1
ATOM 1551 C C . VAL A 1 212 ? 30.206 45.984 15.713 1.00 8.32 212 VAL A C 1
ATOM 1552 O O . VAL A 1 212 ? 31.081 45.104 15.751 1.00 8.67 212 VAL A O 1
ATOM 1556 N N . GLY A 1 213 ? 29.027 45.831 15.105 1.00 5.41 213 GLY A N 1
ATOM 1557 C CA . GLY A 1 213 ? 28.697 44.633 14.344 1.00 5.58 213 GLY A CA 1
ATOM 1558 C C . GLY A 1 213 ? 28.260 44.960 12.922 1.00 7.71 213 GLY A C 1
ATOM 1559 O O . GLY A 1 213 ? 28.086 44.073 12.087 1.00 9.59 213 GLY A O 1
ATOM 1560 N N . ASN A 1 214 ? 28.127 46.248 12.632 1.00 6.76 214 ASN A N 1
ATOM 1561 C CA . ASN A 1 214 ? 27.451 46.690 11.416 1.00 7.30 214 ASN A CA 1
ATOM 1562 C C . ASN A 1 214 ? 28.343 47.267 10.303 1.00 5.57 214 ASN A C 1
ATOM 1563 O O . ASN A 1 214 ? 27.855 47.680 9.248 1.00 4.59 214 ASN A O 1
ATOM 1568 N N . PHE A 1 215 ? 29.647 47.320 10.535 1.00 5.03 215 PHE A N 1
ATOM 1569 C CA . PHE A 1 215 ? 30.565 47.426 9.403 1.00 6.02 215 PHE A CA 1
ATOM 1570 C C . PHE A 1 215 ? 31.610 46.345 9.575 1.00 7.05 215 PHE A C 1
ATOM 1571 O O . PHE A 1 215 ? 32.824 46.594 9.538 1.00 7.07 215 PHE A O 1
ATOM 1579 N N . GLY A 1 216 ? 31.089 45.131 9.764 1.00 6.83 216 GLY A N 1
ATOM 1580 C CA . GLY A 1 216 ? 31.874 43.992 10.189 1.00 8.13 216 GLY A CA 1
ATOM 1581 C C . GLY A 1 216 ? 32.004 44.102 11.692 1.00 8.55 216 GLY A C 1
ATOM 1582 O O . GLY A 1 216 ? 31.550 45.083 12.285 1.00 10.82 216 GLY A O 1
ATOM 1583 N N . ILE A 1 217 ? 32.629 43.107 12.312 1.00 8.39 217 ILE A N 1
ATOM 1584 C CA . ILE A 1 217 ? 32.988 43.188 13.730 1.00 6.38 217 ILE A CA 1
ATOM 1585 C C . ILE A 1 217 ? 34.144 44.167 13.958 1.00 7.38 217 ILE A C 1
ATOM 1586 O O . ILE A 1 217 ? 35.205 44.009 13.359 1.00 6.64 217 ILE A O 1
ATOM 1591 N N . VAL A 1 218 ? 33.963 45.154 14.837 1.00 6.79 218 VAL A N 1
ATOM 1592 C CA . VAL A 1 218 ? 35.060 46.071 15.178 1.00 6.01 218 VAL A CA 1
ATOM 1593 C C . VAL A 1 218 ? 35.026 46.426 16.664 1.00 7.02 218 VAL A C 1
ATOM 1594 O O . VAL A 1 218 ? 34.052 47.003 17.159 1.00 6.74 218 VAL A O 1
ATOM 1598 N N . GLU A 1 219 ? 36.091 46.080 17.374 1.00 6.27 219 GLU A N 1
ATOM 1599 C CA . GLU A 1 219 ? 36.158 46.327 18.804 1.00 8.78 219 GLU A CA 1
ATOM 1600 C C . GLU A 1 219 ? 36.559 47.771 19.076 1.00 9.00 219 GLU A C 1
ATOM 1601 O O . GLU A 1 219 ? 37.221 48.407 18.256 1.00 10.68 219 GLU A O 1
ATOM 1607 N N . PRO A 1 220 ? 36.150 48.300 20.235 1.00 8.37 220 PRO A N 1
ATOM 1608 C CA . PRO A 1 220 ? 36.622 49.627 20.598 1.00 6.72 220 PRO A CA 1
ATOM 1609 C C . PRO A 1 220 ? 38.103 49.550 20.956 1.00 6.46 220 PRO A C 1
ATOM 1610 O O . PRO A 1 220 ? 38.550 48.536 21.492 1.00 5.89 220 PRO A O 1
ATOM 1614 N N . LYS A 1 221 ? 38.870 50.587 20.625 1.00 6.06 221 LYS A N 1
ATOM 1615 C CA . LYS A 1 221 ? 40.271 50.635 21.034 1.00 6.88 221 LYS A CA 1
ATOM 1616 C C . LYS A 1 221 ? 40.334 50.642 22.554 1.00 5.52 221 LYS A C 1
ATOM 1617 O O . LYS A 1 221 ? 39.353 51.000 23.213 1.00 4.72 221 LYS A O 1
ATOM 1623 N N . PRO A 1 222 ? 41.493 50.256 23.122 1.00 3.87 222 PRO A N 1
ATOM 1624 C CA . PRO A 1 222 ? 41.678 50.297 24.572 1.00 3.63 222 PRO A CA 1
ATOM 1625 C C . PRO A 1 222 ? 41.379 51.678 25.155 1.00 4.59 222 PRO A C 1
ATOM 1626 O O . PRO A 1 222 ? 41.839 52.688 24.620 1.00 3.24 222 PRO A O 1
ATOM 1630 N N . GLY A 1 223 ? 40.604 51.716 26.235 1.00 4.95 223 GLY A N 1
ATOM 1631 C CA . GLY A 1 223 ? 40.278 52.976 26.908 1.00 5.60 223 GLY A CA 1
ATOM 1632 C C . GLY A 1 223 ? 39.204 53.820 26.230 1.00 6.30 223 GLY A C 1
ATOM 1633 O O . GLY A 1 223 ? 38.707 54.778 26.823 1.00 4.06 223 GLY A O 1
ATOM 1634 N N . PHE A 1 224 ? 38.828 53.464 25.001 1.00 6.73 224 PHE A N 1
ATOM 1635 C CA . PHE A 1 224 ? 37.891 54.297 24.228 1.00 7.97 224 PHE A CA 1
ATOM 1636 C C . PHE A 1 224 ? 36.481 54.414 24.831 1.00 8.04 224 PHE A C 1
ATOM 1637 O O . PHE A 1 224 ? 35.899 55.502 24.855 1.00 9.29 224 PHE A O 1
ATOM 1645 N N . LEU A 1 225 ? 35.922 53.304 25.303 1.00 7.83 225 LEU A N 1
ATOM 1646 C CA . LEU A 1 225 ? 34.575 53.350 25.872 1.00 6.29 225 LEU A CA 1
ATOM 1647 C C . LEU A 1 225 ? 34.587 54.159 27.169 1.00 5.99 225 LEU A C 1
ATOM 1648 O O . LEU A 1 225 ? 33.680 54.945 27.413 1.00 5.51 225 LEU A O 1
ATOM 1653 N N . GLU A 1 226 ? 35.616 53.963 27.992 1.00 7.14 226 GLU A N 1
ATOM 1654 C CA . GLU A 1 226 ? 35.761 54.734 29.232 1.00 9.03 226 GLU A CA 1
ATOM 1655 C C . GLU A 1 226 ? 35.929 56.219 28.941 1.00 7.58 226 GLU A C 1
ATOM 1656 O O . GLU A 1 226 ? 35.504 57.057 29.728 1.00 6.80 226 GLU A O 1
ATOM 1662 N N . LYS A 1 227 ? 36.570 56.540 27.819 1.00 7.22 227 LYS A N 1
ATOM 1663 C CA . LYS A 1 227 ? 36.722 57.931 27.431 1.00 8.34 227 LYS A CA 1
ATOM 1664 C C . LYS A 1 227 ? 35.384 58.506 26.978 1.00 7.92 227 LYS A C 1
ATOM 1665 O O . LYS A 1 227 ? 35.074 59.666 27.257 1.00 9.58 227 LYS A O 1
ATOM 1671 N N . VAL A 1 228 ? 34.589 57.686 26.297 1.00 7.02 228 VAL A N 1
ATOM 1672 C CA . VAL A 1 228 ? 33.251 58.099 25.886 1.00 5.82 228 VAL A CA 1
ATOM 1673 C C . VAL A 1 228 ? 32.421 58.464 27.107 1.00 5.77 228 VAL A C 1
ATOM 1674 O O . VAL A 1 228 ? 31.816 59.532 27.142 1.00 7.76 228 VAL A O 1
ATOM 1678 N N . ASN A 1 229 ? 32.400 57.589 28.111 1.00 4.85 229 ASN A N 1
ATOM 1679 C CA . ASN A 1 229 ? 31.697 57.892 29.360 1.00 5.29 229 ASN A CA 1
ATOM 1680 C C . ASN A 1 229 ? 32.206 59.170 30.016 1.00 5.36 229 ASN A C 1
ATOM 1681 O O . ASN A 1 229 ? 31.424 59.991 30.505 1.00 5.27 229 ASN A O 1
ATOM 1686 N N . GLU A 1 230 ? 33.523 59.328 30.023 1.00 4.56 230 GLU A N 1
ATOM 1687 C CA . GLU A 1 230 ? 34.140 60.475 30.655 1.00 5.01 230 GLU A CA 1
ATOM 1688 C C . GLU A 1 230 ? 33.709 61.778 29.990 1.00 5.05 230 GLU A C 1
ATOM 1689 O O . GLU A 1 230 ? 33.191 62.674 30.650 1.00 5.03 230 GLU A O 1
ATOM 1695 N N . LEU A 1 231 ? 33.908 61.877 28.682 1.00 4.55 231 LEU A N 1
ATOM 1696 C CA . LEU A 1 231 ? 33.656 63.130 27.981 1.00 4.22 231 LEU A CA 1
ATOM 1697 C C . LEU A 1 231 ? 32.173 63.470 27.884 1.00 4.03 231 LEU A C 1
ATOM 1698 O O . LEU A 1 231 ? 31.785 64.643 27.857 1.00 3.12 231 LEU A O 1
ATOM 1703 N N . VAL A 1 232 ? 31.346 62.437 27.825 1.00 5.14 232 VAL A N 1
ATOM 1704 C CA . VAL A 1 232 ? 29.922 62.624 27.585 1.00 4.99 232 VAL A CA 1
ATOM 1705 C C . VAL A 1 232 ? 29.235 63.011 28.877 1.00 5.42 232 VAL A C 1
ATOM 1706 O O . VAL A 1 232 ? 28.401 63.915 28.899 1.00 6.56 232 VAL A O 1
ATOM 1710 N N . HIS A 1 233 ? 29.593 62.323 29.954 1.00 6.82 233 HIS A N 1
ATOM 1711 C CA . HIS A 1 233 ? 29.029 62.627 31.258 1.00 7.12 233 HIS A CA 1
ATOM 1712 C C . HIS A 1 233 ? 29.414 64.017 31.714 1.00 7.05 233 HIS A C 1
ATOM 1713 O O . HIS A 1 233 ? 28.632 64.683 32.388 1.00 4.30 233 HIS A O 1
ATOM 1720 N N . GLU A 1 234 ? 30.614 64.466 31.360 1.00 8.54 234 GLU A N 1
ATOM 1721 C CA . GLU A 1 234 ? 31.033 65.786 31.811 1.00 10.07 234 GLU A CA 1
ATOM 1722 C C . GLU A 1 234 ? 30.310 66.859 31.005 1.00 9.24 234 GLU A C 1
ATOM 1723 O O . GLU A 1 234 ? 30.259 68.006 31.412 1.00 6.30 234 GLU A O 1
ATOM 1729 N N . ALA A 1 235 ? 29.719 66.474 29.874 1.00 8.55 235 ALA A N 1
ATOM 1730 C CA . ALA A 1 235 ? 28.928 67.418 29.083 1.00 8.18 235 ALA A CA 1
ATOM 1731 C C . ALA A 1 235 ? 27.472 67.459 29.551 1.00 7.49 235 ALA A C 1
ATOM 1732 O O . ALA A 1 235 ? 26.678 68.265 29.069 1.00 7.73 235 ALA A O 1
ATOM 1734 N N . GLY A 1 236 ? 27.129 66.589 30.496 1.00 7.82 236 GLY A N 1
ATOM 1735 C CA . GLY A 1 236 ? 25.760 66.514 31.010 1.00 6.72 236 GLY A CA 1
ATOM 1736 C C . GLY A 1 236 ? 24.854 65.650 30.154 1.00 5.25 236 GLY A C 1
ATOM 1737 O O . GLY A 1 236 ? 23.635 65.670 30.302 1.00 6.56 236 GLY A O 1
ATOM 1738 N N . ALA A 1 237 ? 25.449 64.882 29.253 1.00 5.02 237 ALA A N 1
ATOM 1739 C CA . ALA A 1 237 ? 24.676 63.966 28.435 1.00 5.00 237 ALA A CA 1
ATOM 1740 C C . ALA A 1 237 ? 24.732 62.531 28.963 1.00 4.13 237 ALA A C 1
ATOM 1741 O O . ALA A 1 237 ? 25.548 62.197 29.827 1.00 6.37 237 ALA A O 1
ATOM 1743 N N . LEU A 1 238 ? 23.847 61.695 28.439 1.00 2.82 238 LEU A N 1
ATOM 1744 C CA . LEU A 1 238 ? 23.794 60.285 28.790 1.00 3.52 238 LEU A CA 1
ATOM 1745 C C . LEU A 1 238 ? 24.434 59.414 27.712 1.00 2.53 238 LEU A C 1
ATOM 1746 O O . LEU A 1 238 ? 24.501 59.795 26.542 1.00 3.12 238 LEU A O 1
ATOM 1751 N N . VAL A 1 239 ? 24.883 58.233 28.118 1.00 2.91 239 VAL A N 1
ATOM 1752 C CA . VAL A 1 239 ? 25.442 57.251 27.197 1.00 2.00 239 VAL A CA 1
ATOM 1753 C C . VAL A 1 239 ? 24.458 56.089 27.023 1.00 3.51 239 VAL A C 1
ATOM 1754 O O . VAL A 1 239 ? 24.086 55.434 27.997 1.00 4.18 239 VAL A O 1
ATOM 1758 N N . ILE A 1 240 ? 24.019 55.858 25.787 1.00 3.90 240 ILE A N 1
ATOM 1759 C CA . ILE A 1 240 ? 23.178 54.708 25.470 1.00 3.57 240 ILE A CA 1
ATOM 1760 C C . ILE A 1 240 ? 24.011 53.638 24.763 1.00 3.70 240 ILE A C 1
ATOM 1761 O O . ILE A 1 240 ? 24.589 53.904 23.717 1.00 5.45 240 ILE A O 1
ATOM 1766 N N . TYR A 1 241 ? 24.086 52.438 25.328 1.00 3.45 241 TYR A N 1
ATOM 1767 C CA . TYR A 1 241 ? 24.690 51.338 24.597 1.00 2.48 241 TYR A CA 1
ATOM 1768 C C . TYR A 1 241 ? 23.617 50.655 23.790 1.00 3.77 241 TYR A C 1
ATOM 1769 O O . TYR A 1 241 ? 22.616 50.178 24.344 1.00 2.19 241 TYR A O 1
ATOM 1778 N N . ASP A 1 242 ? 23.803 50.629 22.475 1.00 3.50 242 ASP A N 1
ATOM 1779 C CA . ASP A 1 242 ? 22.932 49.849 21.627 1.00 3.46 242 ASP A CA 1
ATOM 1780 C C . ASP A 1 242 ? 23.545 48.451 21.647 1.00 3.79 242 ASP A C 1
ATOM 1781 O O . ASP A 1 242 ? 24.502 48.169 20.904 1.00 2.00 242 ASP A O 1
ATOM 1786 N N . GLU A 1 243 ? 23.027 47.584 22.524 1.00 2.00 243 GLU A N 1
ATOM 1787 C CA . GLU A 1 243 ? 23.509 46.201 22.593 1.00 2.00 243 GLU A CA 1
ATOM 1788 C C . GLU A 1 243 ? 22.575 45.212 21.883 1.00 2.00 243 GLU A C 1
ATOM 1789 O O . GLU A 1 243 ? 22.507 44.050 22.247 1.00 2.00 243 GLU A O 1
ATOM 1795 N N . VAL A 1 244 ? 21.853 45.666 20.868 1.00 2.39 244 VAL A N 1
ATOM 1796 C CA . VAL A 1 244 ? 20.930 44.775 20.161 1.00 2.00 244 VAL A CA 1
ATOM 1797 C C . VAL A 1 244 ? 21.635 43.544 19.546 1.00 2.00 244 VAL A C 1
ATOM 1798 O O . VAL A 1 244 ? 21.090 42.432 19.537 1.00 2.00 244 VAL A O 1
ATOM 1802 N N . ILE A 1 245 ? 22.851 43.737 19.054 1.00 2.00 245 ILE A N 1
ATOM 1803 C CA . ILE A 1 245 ? 23.681 42.623 18.610 1.00 2.00 245 ILE A CA 1
ATOM 1804 C C . ILE A 1 245 ? 24.503 42.015 19.761 1.00 2.00 245 ILE A C 1
ATOM 1805 O O . ILE A 1 245 ? 24.465 40.805 20.032 1.00 4.83 245 ILE A O 1
ATOM 1810 N N . THR A 1 246 ? 25.231 42.861 20.468 1.00 2.00 246 THR A N 1
ATOM 1811 C CA . THR A 1 246 ? 26.223 42.371 21.412 1.00 2.00 246 THR A CA 1
ATOM 1812 C C . THR A 1 246 ? 25.692 41.552 22.604 1.00 2.00 246 THR A C 1
ATOM 1813 O O . THR A 1 246 ? 26.337 40.593 23.034 1.00 2.84 246 THR A O 1
ATOM 1817 N N . ALA A 1 247 ? 24.539 41.906 23.152 1.00 2.00 247 ALA A N 1
ATOM 1818 C CA . ALA A 1 247 ? 24.128 41.222 24.369 1.00 2.42 247 ALA A CA 1
ATOM 1819 C C . ALA A 1 247 ? 23.921 39.741 24.111 1.00 2.00 247 ALA A C 1
ATOM 1820 O O . ALA A 1 247 ? 23.271 39.363 23.144 1.00 2.00 247 ALA A O 1
ATOM 1822 N N . PHE A 1 248 ? 24.483 38.921 25.003 1.00 2.00 248 PHE A N 1
ATOM 1823 C CA . PHE A 1 248 ? 24.388 37.458 24.939 1.00 2.00 248 PHE A CA 1
ATOM 1824 C C . PHE A 1 248 ? 25.096 36.800 23.752 1.00 2.00 248 PHE A C 1
ATOM 1825 O O . PHE A 1 248 ? 25.048 35.587 23.590 1.00 4.23 248 PHE A O 1
ATOM 1833 N N . ARG A 1 249 ? 25.806 37.593 22.963 1.00 2.00 249 ARG A N 1
ATOM 1834 C CA . ARG A 1 249 ? 26.582 37.064 21.836 1.00 2.00 249 ARG A CA 1
ATOM 1835 C C . ARG A 1 249 ? 28.013 36.631 22.244 1.00 3.00 249 ARG A C 1
ATOM 1836 O O . ARG A 1 249 ? 28.571 35.668 21.696 1.00 2.45 249 ARG A O 1
ATOM 1844 N N . PHE A 1 250 ? 28.589 37.324 23.224 1.00 2.00 250 PHE A N 1
ATOM 1845 C CA . PHE A 1 250 ? 30.008 37.172 23.547 1.00 2.67 250 PHE A CA 1
ATOM 1846 C C . PHE A 1 250 ? 30.237 36.538 24.915 1.00 4.99 250 PHE A C 1
ATOM 1847 O O . PHE A 1 250 ? 31.267 35.908 25.161 1.00 4.95 250 PHE A O 1
ATOM 1863 N N . TYR A 1 252 ? 27.552 35.483 28.655 1.00 2.00 252 TYR A N 1
ATOM 1864 C CA . TYR A 1 252 ? 26.212 35.503 29.186 1.00 2.19 252 TYR A CA 1
ATOM 1865 C C . TYR A 1 252 ? 26.033 36.847 29.888 1.00 3.87 252 TYR A C 1
ATOM 1866 O O . TYR A 1 252 ? 26.250 36.978 31.091 1.00 2.63 252 TYR A O 1
ATOM 1875 N N . GLY A 1 253 ? 25.648 37.849 29.105 1.00 3.32 253 GLY A N 1
ATOM 1876 C CA . GLY A 1 253 ? 25.606 39.229 29.569 1.00 4.57 253 GLY A CA 1
ATOM 1877 C C . GLY A 1 253 ? 25.929 40.113 28.379 1.00 2.42 253 GLY A C 1
ATOM 1878 O O . GLY A 1 253 ? 26.001 39.628 27.245 1.00 2.00 253 GLY A O 1
ATOM 1879 N N . GLY A 1 254 ? 26.128 41.404 28.629 1.00 3.04 254 GLY A N 1
ATOM 1880 C CA . GLY A 1 254 ? 26.373 42.349 27.541 1.00 3.39 254 GLY A CA 1
ATOM 1881 C C . GLY A 1 254 ? 27.843 42.668 27.331 1.00 4.61 254 GLY A C 1
ATOM 1882 O O . GLY A 1 254 ? 28.702 42.245 28.103 1.00 4.73 254 GLY A O 1
ATOM 1883 N N . ALA A 1 255 ? 28.136 43.414 26.275 1.00 2.77 255 ALA A N 1
ATOM 1884 C CA . ALA A 1 255 ? 29.466 43.966 26.092 1.00 3.41 255 ALA A CA 1
ATOM 1885 C C . ALA A 1 255 ? 29.855 44.819 27.295 1.00 3.51 255 ALA A C 1
ATOM 1886 O O . ALA A 1 255 ? 31.025 44.895 27.662 1.00 3.92 255 ALA A O 1
ATOM 1888 N N . GLN A 1 256 ? 28.871 45.463 27.912 1.00 3.30 256 GLN A N 1
ATOM 1889 C CA . GLN A 1 256 ? 29.130 46.280 29.090 1.00 3.23 256 GLN A CA 1
ATOM 1890 C C . GLN A 1 256 ? 29.652 45.419 30.248 1.00 4.74 256 GLN A C 1
ATOM 1891 O O . GLN A 1 256 ? 30.456 45.877 31.067 1.00 5.32 256 GLN A O 1
ATOM 1897 N N . ASP A 1 257 ? 29.210 44.166 30.313 1.00 3.34 257 ASP A N 1
ATOM 1898 C CA . ASP A 1 257 ? 29.663 43.258 31.375 1.00 5.29 257 ASP A CA 1
ATOM 1899 C C . ASP A 1 257 ? 31.011 42.639 31.018 1.00 5.61 257 ASP A C 1
ATOM 1900 O O . ASP A 1 257 ? 31.877 42.429 31.880 1.00 7.76 257 ASP A O 1
ATOM 1905 N N . LEU A 1 258 ? 31.191 42.384 29.730 1.00 2.76 258 LEU A N 1
ATOM 1906 C CA . LEU A 1 258 ? 32.441 41.847 29.202 1.00 3.85 258 LEU A CA 1
ATOM 1907 C C . LEU A 1 258 ? 33.591 42.852 29.271 1.00 3.67 258 LEU A C 1
ATOM 1908 O O . LEU A 1 258 ? 34.707 42.512 29.644 1.00 4.25 258 LEU A O 1
ATOM 1913 N N . LEU A 1 259 ? 33.312 44.099 28.920 1.00 4.07 259 LEU A N 1
ATOM 1914 C CA . LEU A 1 259 ? 34.351 45.116 28.851 1.00 3.91 259 LEU A CA 1
ATOM 1915 C C . LEU A 1 259 ? 34.414 45.924 30.140 1.00 5.14 259 LEU A C 1
ATOM 1916 O O . LEU A 1 259 ? 35.337 46.706 30.349 1.00 4.44 259 LEU A O 1
ATOM 1921 N N . GLY A 1 260 ? 33.421 45.740 30.997 1.00 5.83 260 GLY A N 1
ATOM 1922 C CA . GLY A 1 260 ? 33.411 46.404 32.291 1.00 7.92 260 GLY A CA 1
ATOM 1923 C C . GLY A 1 260 ? 33.217 47.905 32.212 1.00 9.05 260 GLY A C 1
ATOM 1924 O O . GLY A 1 260 ? 33.774 48.651 33.019 1.00 8.73 260 GLY A O 1
ATOM 1925 N N . VAL A 1 261 ? 32.432 48.355 31.242 1.00 7.32 261 VAL A N 1
ATOM 1926 C CA . VAL A 1 261 ? 32.054 49.759 31.176 1.00 7.62 261 VAL A CA 1
ATOM 1927 C C . VAL A 1 261 ? 30.531 49.895 31.125 1.00 7.01 261 VAL A C 1
ATOM 1928 O O . VAL A 1 261 ? 29.852 49.138 30.436 1.00 6.07 261 VAL A O 1
ATOM 1932 N N . THR A 1 262 ? 30.001 50.854 31.876 1.00 6.38 262 THR A N 1
ATOM 1933 C CA . THR A 1 262 ? 28.570 50.899 32.159 1.00 6.96 262 THR A CA 1
ATOM 1934 C C . THR A 1 262 ? 27.911 52.122 31.546 1.00 4.38 262 THR A C 1
ATOM 1935 O O . THR A 1 262 ? 28.322 53.248 31.838 1.00 3.37 262 THR A O 1
ATOM 1939 N N . PRO A 1 263 ? 26.887 51.916 30.698 1.00 2.00 263 PRO A N 1
ATOM 1940 C CA . PRO A 1 263 ? 26.201 53.070 30.156 1.00 2.00 263 PRO A CA 1
ATOM 1941 C C . PRO A 1 263 ? 25.048 53.484 31.067 1.00 2.61 263 PRO A C 1
ATOM 1942 O O . PRO A 1 263 ? 24.845 52.891 32.126 1.00 3.28 263 PRO A O 1
ATOM 1946 N N . ASP A 1 264 ? 24.301 54.494 30.635 1.00 2.88 264 ASP A N 1
ATOM 1947 C CA . ASP A 1 264 ? 23.151 55.007 31.367 1.00 2.58 264 ASP A CA 1
ATOM 1948 C C . ASP A 1 264 ? 21.880 54.288 30.972 1.00 2.00 264 ASP A C 1
ATOM 1949 O O . ASP A 1 264 ? 21.014 54.014 31.817 1.00 4.18 264 ASP A O 1
ATOM 1954 N N . LEU A 1 265 ? 21.787 53.979 29.683 1.00 2.85 265 LEU A N 1
ATOM 1955 C CA . LEU A 1 265 ? 20.680 53.231 29.113 1.00 2.00 265 LEU A CA 1
ATOM 1956 C C . LEU A 1 265 ? 21.227 52.146 28.186 1.00 2.00 265 LEU A C 1
ATOM 1957 O O . LEU A 1 265 ? 22.297 52.306 27.593 1.00 2.00 265 LEU A O 1
ATOM 1962 N N . THR A 1 266 ? 20.480 51.053 28.055 1.00 2.00 266 THR A N 1
ATOM 1963 C CA . THR A 1 266 ? 20.872 49.956 27.180 1.00 2.00 266 THR A CA 1
ATOM 1964 C C . THR A 1 266 ? 19.670 49.507 26.370 1.00 2.00 266 THR A C 1
ATOM 1965 O O . THR A 1 266 ? 18.584 49.307 26.908 1.00 2.00 266 THR A O 1
ATOM 1969 N N . ALA A 1 267 ? 19.869 49.378 25.069 1.00 2.18 267 ALA A N 1
ATOM 1970 C CA . ALA A 1 267 ? 18.873 48.765 24.209 1.00 3.13 267 ALA A CA 1
ATOM 1971 C C . ALA A 1 267 ? 19.276 47.335 23.824 1.00 3.56 267 ALA A C 1
ATOM 1972 O O . ALA A 1 267 ? 20.444 47.033 23.558 1.00 2.00 267 ALA A O 1
ATOM 1974 N N . LEU A 1 268 ? 18.276 46.473 23.753 1.00 2.55 268 LEU A N 1
ATOM 1975 C CA . LEU A 1 268 ? 18.490 45.069 23.546 1.00 2.00 268 LEU A CA 1
ATOM 1976 C C . LEU A 1 268 ? 17.526 44.580 22.503 1.00 2.00 268 LEU A C 1
ATOM 1977 O O . LEU A 1 268 ? 16.500 45.226 22.228 1.00 2.00 268 LEU A O 1
ATOM 1982 N N . GLY A 1 269 ? 17.852 43.418 21.953 1.00 2.00 269 GLY A N 1
ATOM 1983 C CA . GLY A 1 269 ? 16.972 42.735 21.025 1.00 2.00 269 GLY A CA 1
ATOM 1984 C C . GLY A 1 269 ? 17.641 41.477 20.519 1.00 2.00 269 GLY A C 1
ATOM 1985 O O . GLY A 1 269 ? 18.379 40.810 21.261 1.00 4.25 269 GLY A O 1
ATOM 2010 N N . VAL A 1 271 ? 19.193 38.449 19.930 1.00 2.00 271 VAL A N 1
ATOM 2011 C CA . VAL A 1 271 ? 19.405 37.207 20.691 1.00 2.26 271 VAL A CA 1
ATOM 2012 C C . VAL A 1 271 ? 18.381 36.912 21.781 1.00 2.00 271 VAL A C 1
ATOM 2013 O O . VAL A 1 271 ? 18.018 35.752 21.981 1.00 2.54 271 VAL A O 1
ATOM 2017 N N . ILE A 1 272 ? 17.893 37.951 22.459 1.00 2.82 272 ILE A N 1
ATOM 2018 C CA . ILE A 1 272 ? 17.127 37.753 23.684 1.00 3.06 272 ILE A CA 1
ATOM 2019 C C . ILE A 1 272 ? 15.695 37.281 23.444 1.00 4.42 272 ILE A C 1
ATOM 2020 O O . ILE A 1 272 ? 14.963 37.034 24.396 1.00 6.30 272 ILE A O 1
ATOM 2025 N N . GLY A 1 273 ? 15.296 37.156 22.184 1.00 2.99 273 GLY A N 1
ATOM 2026 C CA . GLY A 1 273 ? 13.978 36.609 21.873 1.00 2.00 273 GLY A CA 1
ATOM 2027 C C . GLY A 1 273 ? 13.981 35.144 21.452 1.00 2.00 273 GLY A C 1
ATOM 2028 O O . GLY A 1 273 ? 12.930 34.574 21.167 1.00 2.00 273 GLY A O 1
ATOM 2029 N N . GLY A 1 274 ? 15.150 34.516 21.436 1.00 2.00 274 GLY A N 1
ATOM 2030 C CA . GLY A 1 274 ? 15.244 33.131 20.946 1.00 2.00 274 GLY A CA 1
ATOM 2031 C C . GLY A 1 274 ? 14.792 32.978 19.497 1.00 3.72 274 GLY A C 1
ATOM 2032 O O . GLY A 1 274 ? 14.489 31.881 19.037 1.00 4.37 274 GLY A O 1
ATOM 2033 N N . GLY A 1 275 ? 14.724 34.076 18.758 1.00 2.50 275 GLY A N 1
ATOM 2034 C CA . GLY A 1 275 ? 14.227 33.972 17.386 1.00 2.28 275 GLY A CA 1
ATOM 2035 C C . GLY A 1 275 ? 12.929 34.719 17.144 1.00 2.31 275 GLY A C 1
ATOM 2036 O O . GLY A 1 275 ? 12.655 35.120 16.024 1.00 2.62 275 GLY A O 1
ATOM 2037 N N . LEU A 1 276 ? 12.130 34.926 18.189 1.00 2.00 276 LEU A N 1
ATOM 2038 C CA . LEU A 1 276 ? 10.864 35.656 18.022 1.00 2.00 276 LEU A CA 1
ATOM 2039 C C . LEU A 1 276 ? 11.102 37.160 18.105 1.00 2.00 276 LEU A C 1
ATOM 2040 O O . LEU A 1 276 ? 12.129 37.597 18.636 1.00 2.00 276 LEU A O 1
ATOM 2045 N N . PRO A 1 277 ? 10.175 37.959 17.543 1.00 2.22 277 PRO A N 1
ATOM 2046 C CA . PRO A 1 277 ? 10.380 39.411 17.524 1.00 2.88 277 PRO A CA 1
ATOM 2047 C C . PRO A 1 277 ? 10.393 39.978 18.926 1.00 2.00 277 PRO A C 1
ATOM 2048 O O . PRO A 1 277 ? 9.554 39.614 19.772 1.00 2.55 277 PRO A O 1
ATOM 2052 N N . ILE A 1 278 ? 11.370 40.837 19.192 1.00 2.00 278 ILE A N 1
ATOM 2053 C CA . ILE A 1 278 ? 11.539 41.351 20.534 1.00 2.00 278 ILE A CA 1
ATOM 2054 C C . ILE A 1 278 ? 12.489 42.541 20.528 1.00 2.00 278 ILE A C 1
ATOM 2055 O O . ILE A 1 278 ? 13.306 42.689 19.622 1.00 4.93 278 ILE A O 1
ATOM 2060 N N . GLY A 1 279 ? 12.338 43.380 21.544 1.00 3.40 279 GLY A N 1
ATOM 2061 C CA . GLY A 1 279 ? 13.317 44.395 21.920 1.00 2.16 279 GLY A CA 1
ATOM 2062 C C . GLY A 1 279 ? 13.107 44.646 23.397 1.00 2.00 279 GLY A C 1
ATOM 2063 O O . GLY A 1 279 ? 12.088 44.236 23.968 1.00 2.00 279 GLY A O 1
ATOM 2064 N N . ALA A 1 280 ? 14.065 45.307 24.028 1.00 2.00 280 ALA A N 1
ATOM 2065 C CA . ALA A 1 280 ? 13.942 45.680 25.419 1.00 2.02 280 ALA A CA 1
ATOM 2066 C C . ALA A 1 280 ? 14.915 46.819 25.635 1.00 4.84 280 ALA A C 1
ATOM 2067 O O . ALA A 1 280 ? 15.809 47.053 24.804 1.00 3.46 280 ALA A O 1
ATOM 2069 N N . TYR A 1 281 ? 14.752 47.521 26.748 1.00 3.21 281 TYR A N 1
ATOM 2070 C CA . TYR A 1 281 ? 15.688 48.567 27.123 1.00 3.02 281 TYR A CA 1
ATOM 2071 C C . TYR A 1 281 ? 15.642 48.699 28.641 1.00 2.94 281 TYR A C 1
ATOM 2072 O O . TYR A 1 281 ? 14.667 48.306 29.274 1.00 2.63 281 TYR A O 1
ATOM 2081 N N . GLY A 1 282 ? 16.710 49.200 29.237 1.00 2.83 282 GLY A N 1
ATOM 2082 C CA . GLY A 1 282 ? 16.713 49.419 30.672 1.00 2.03 282 GLY A CA 1
ATOM 2083 C C . GLY A 1 282 ? 17.947 50.195 31.040 1.00 4.17 282 GLY A C 1
ATOM 2084 O O . GLY A 1 282 ? 18.779 50.485 30.183 1.00 4.13 282 GLY A O 1
ATOM 2085 N N . GLY A 1 283 ? 18.079 50.527 32.318 1.00 2.73 283 GLY A N 1
ATOM 2086 C CA . GLY A 1 283 ? 19.287 51.173 32.789 1.00 3.91 283 GLY A CA 1
ATOM 2087 C C . GLY A 1 283 ? 19.065 51.721 34.173 1.00 6.12 283 GLY A C 1
ATOM 2088 O O . GLY A 1 283 ? 18.262 51.184 34.938 1.00 3.68 283 GLY A O 1
ATOM 2089 N N . LYS A 1 284 ? 19.777 52.800 34.481 1.00 8.07 284 LYS A N 1
ATOM 2090 C CA . LYS A 1 284 ? 19.678 53.474 35.769 1.00 9.57 284 LYS A CA 1
ATOM 2091 C C . LYS A 1 284 ? 18.231 53.802 36.166 1.00 10.86 284 LYS A C 1
ATOM 2092 O O . LYS A 1 284 ? 17.436 54.269 35.345 1.00 7.93 284 LYS A O 1
ATOM 2098 N N . LYS A 1 285 ? 17.909 53.526 37.432 1.00 12.72 285 LYS A N 1
ATOM 2099 C CA A LYS A 1 285 ? 16.552 53.664 37.953 0.50 13.02 285 LYS A CA 1
ATOM 2100 C CA B LYS A 1 285 ? 16.552 53.680 37.971 0.50 12.51 285 LYS A CA 1
ATOM 2101 C C . LYS A 1 285 ? 15.961 55.052 37.713 1.00 13.75 285 LYS A C 1
ATOM 2102 O O . LYS A 1 285 ? 14.820 55.174 37.263 1.00 12.35 285 LYS A O 1
ATOM 2113 N N . GLU A 1 286 ? 16.739 56.085 38.029 1.00 14.35 286 GLU A N 1
ATOM 2114 C CA . GLU A 1 286 ? 16.290 57.469 37.910 1.00 17.47 286 GLU A CA 1
ATOM 2115 C C . GLU A 1 286 ? 15.909 57.823 36.478 1.00 17.21 286 GLU A C 1
ATOM 2116 O O . GLU A 1 286 ? 14.953 58.563 36.250 1.00 18.33 286 GLU A O 1
ATOM 2122 N N . ILE A 1 287 ? 16.663 57.304 35.515 1.00 15.01 287 ILE A N 1
ATOM 2123 C CA . ILE A 1 287 ? 16.389 57.607 34.117 1.00 15.04 287 ILE A CA 1
ATOM 2124 C C . ILE A 1 287 ? 15.110 56.912 33.678 1.00 14.34 287 ILE A C 1
ATOM 2125 O O . ILE A 1 287 ? 14.263 57.507 33.012 1.00 16.20 287 ILE A O 1
ATOM 2138 N N . GLU A 1 289 ? 12.628 56.055 35.317 1.00 9.77 289 GLU A N 1
ATOM 2139 C CA . GLU A 1 289 ? 11.464 56.674 35.955 1.00 10.28 289 GLU A CA 1
ATOM 2140 C C . GLU A 1 289 ? 10.689 57.610 35.021 1.00 6.62 289 GLU A C 1
ATOM 2141 O O . GLU A 1 289 ? 9.555 57.977 35.321 1.00 2.00 289 GLU A O 1
ATOM 2147 N N . GLN A 1 290 ? 11.310 58.010 33.909 1.00 7.62 290 GLN A N 1
ATOM 2148 C CA . GLN A 1 290 ? 10.677 58.909 32.917 1.00 6.87 290 GLN A CA 1
ATOM 2149 C C . GLN A 1 290 ? 9.562 58.243 32.117 1.00 6.65 290 GLN A C 1
ATOM 2150 O O . GLN A 1 290 ? 8.688 58.926 31.557 1.00 6.15 290 GLN A O 1
ATOM 2156 N N . VAL A 1 291 ? 9.595 56.914 32.062 1.00 6.36 291 VAL A N 1
ATOM 2157 C CA . VAL A 1 291 ? 8.691 56.156 31.191 1.00 5.66 291 VAL A CA 1
ATOM 2158 C C . VAL A 1 291 ? 7.302 55.973 31.811 1.00 8.08 291 VAL A C 1
ATOM 2159 O O . VAL A 1 291 ? 7.169 55.599 32.985 1.00 4.66 291 VAL A O 1
ATOM 2163 N N . ALA A 1 292 ? 6.270 56.243 31.018 1.00 7.36 292 ALA A N 1
ATOM 2164 C CA . ALA A 1 292 ? 4.898 56.080 31.490 1.00 9.13 292 ALA A CA 1
ATOM 2165 C C . ALA A 1 292 ? 4.650 54.632 31.913 1.00 8.43 292 ALA A C 1
ATOM 2166 O O . ALA A 1 292 ? 5.181 53.709 31.299 1.00 10.28 292 ALA A O 1
ATOM 2168 N N . PRO A 1 293 ? 3.820 54.417 32.948 1.00 10.71 293 PRO A N 1
ATOM 2169 C CA . PRO A 1 293 ? 2.990 55.388 33.678 1.00 9.56 293 PRO A CA 1
ATOM 2170 C C . PRO A 1 293 ? 3.704 56.060 34.841 1.00 11.81 293 PRO A C 1
ATOM 2171 O O . PRO A 1 293 ? 3.099 56.858 35.570 1.00 9.62 293 PRO A O 1
ATOM 2175 N N . LEU A 1 294 ? 4.982 55.747 35.015 1.00 11.56 294 LEU A N 1
ATOM 2176 C CA . LEU A 1 294 ? 5.764 56.393 36.051 1.00 11.73 294 LEU A CA 1
ATOM 2177 C C . LEU A 1 294 ? 6.066 57.837 35.674 1.00 11.14 294 LEU A C 1
ATOM 2178 O O . LEU A 1 294 ? 5.919 58.727 36.488 1.00 11.81 294 LEU A O 1
ATOM 2183 N N . GLY A 1 295 ? 6.456 58.072 34.426 1.00 11.96 295 GLY A N 1
ATOM 2184 C CA . GLY A 1 295 ? 6.854 59.410 34.004 1.00 10.43 295 GLY A CA 1
ATOM 2185 C C . GLY A 1 295 ? 6.147 59.896 32.756 1.00 10.24 295 GLY A C 1
ATOM 2186 O O . GLY A 1 295 ? 5.248 59.227 32.234 1.00 12.81 295 GLY A O 1
ATOM 2187 N N . PRO A 1 296 ? 6.554 61.072 32.255 1.00 9.55 296 PRO A N 1
ATOM 2188 C CA . PRO A 1 296 ? 5.864 61.637 31.093 1.00 8.27 296 PRO A CA 1
ATOM 2189 C C . PRO A 1 296 ? 6.360 61.143 29.719 1.00 7.04 296 PRO A C 1
ATOM 2190 O O . PRO A 1 296 ? 5.811 61.560 28.690 1.00 6.38 296 PRO A O 1
ATOM 2194 N N . ALA A 1 297 ? 7.370 60.270 29.685 1.00 5.41 297 ALA A N 1
ATOM 2195 C CA . ALA A 1 297 ? 7.847 59.732 28.398 1.00 4.58 297 ALA A CA 1
ATOM 2196 C C . ALA A 1 297 ? 7.067 58.496 27.976 1.00 5.89 297 ALA A C 1
ATOM 2197 O O . ALA A 1 297 ? 7.189 57.444 28.594 1.00 5.60 297 ALA A O 1
ATOM 2199 N N . TYR A 1 298 ? 6.292 58.623 26.902 1.00 2.00 298 TYR A N 1
ATOM 2200 C CA . TYR A 1 298 ? 5.447 57.547 26.429 1.00 3.87 298 TYR A CA 1
ATOM 2201 C C . TYR A 1 298 ? 6.237 56.496 25.664 1.00 6.65 298 TYR A C 1
ATOM 2202 O O . TYR A 1 298 ? 7.147 56.822 24.894 1.00 8.28 298 TYR A O 1
ATOM 2211 N N . GLN A 1 299 ? 5.865 55.239 25.882 1.00 4.85 299 GLN A N 1
ATOM 2212 C CA . GLN A 1 299 ? 6.338 54.109 25.098 1.00 5.52 299 GLN A CA 1
ATOM 2213 C C . GLN A 1 299 ? 5.287 53.045 25.307 1.00 5.85 299 GLN A C 1
ATOM 2214 O O . GLN A 1 299 ? 4.776 52.897 26.421 1.00 6.75 299 GLN A O 1
ATOM 2220 N N . ALA A 1 300 ? 4.946 52.325 24.240 1.00 5.79 300 ALA A N 1
ATOM 2221 C CA . ALA A 1 300 ? 3.893 51.317 24.303 1.00 5.43 300 ALA A CA 1
ATOM 2222 C C . ALA A 1 300 ? 4.206 50.187 23.327 1.00 4.70 300 ALA A C 1
ATOM 2223 O O . ALA A 1 300 ? 5.364 49.939 23.011 1.00 9.48 300 ALA A O 1
ATOM 2225 N N . GLY A 1 301 ? 3.190 49.494 22.843 1.00 4.30 301 GLY A N 1
ATOM 2226 C CA . GLY A 1 301 ? 3.424 48.484 21.807 1.00 3.55 301 GLY A CA 1
ATOM 2227 C C . GLY A 1 301 ? 2.559 47.286 22.103 1.00 3.16 301 GLY A C 1
ATOM 2228 O O . GLY A 1 301 ? 2.685 46.676 23.171 1.00 5.85 301 GLY A O 1
ATOM 2229 N N . THR A 1 302 ? 1.651 46.979 21.177 1.00 3.12 302 THR A N 1
ATOM 2230 C CA . THR A 1 302 ? 0.628 45.952 21.387 1.00 2.00 302 THR A CA 1
ATOM 2231 C C . THR A 1 302 ? 1.209 44.582 21.736 1.00 3.15 302 THR A C 1
ATOM 2232 O O . THR A 1 302 ? 0.750 43.937 22.696 1.00 2.00 302 THR A O 1
ATOM 2244 N N . ALA A 1 304 ? 4.298 44.184 22.839 1.00 2.15 304 ALA A N 1
ATOM 2245 C CA . ALA A 1 304 ? 5.371 44.289 23.839 1.00 2.15 304 ALA A CA 1
ATOM 2246 C C . ALA A 1 304 ? 5.092 43.351 25.011 1.00 3.42 304 ALA A C 1
ATOM 2247 O O . ALA A 1 304 ? 3.992 43.375 25.567 1.00 2.00 304 ALA A O 1
ATOM 2249 N N . GLY A 1 305 ? 6.096 42.554 25.394 1.00 2.11 305 GLY A N 1
ATOM 2250 C CA . GLY A 1 305 ? 5.970 41.639 26.532 1.00 2.00 305 GLY A CA 1
ATOM 2251 C C . GLY A 1 305 ? 5.027 40.474 26.319 1.00 2.00 305 GLY A C 1
ATOM 2252 O O . GLY A 1 305 ? 4.599 39.826 27.287 1.00 2.00 305 GLY A O 1
ATOM 2253 N N . ASN A 1 306 ? 4.676 40.206 25.066 1.00 2.00 306 ASN A N 1
ATOM 2254 C CA . ASN A 1 306 ? 3.800 39.076 24.743 1.00 2.00 306 ASN A CA 1
ATOM 2255 C C . ASN A 1 306 ? 4.366 37.759 25.277 1.00 2.00 306 ASN A C 1
ATOM 2256 O O . ASN A 1 306 ? 5.572 37.582 25.351 1.00 2.25 306 ASN A O 1
ATOM 2261 N N . PRO A 1 307 ? 3.487 36.837 25.658 1.00 2.00 307 PRO A N 1
ATOM 2262 C CA . PRO A 1 307 ? 3.870 35.585 26.302 1.00 2.00 307 PRO A CA 1
ATOM 2263 C C . PRO A 1 307 ? 4.693 34.674 25.405 1.00 3.46 307 PRO A C 1
ATOM 2264 O O . PRO A 1 307 ? 5.472 33.880 25.927 1.00 2.88 307 PRO A O 1
ATOM 2268 N N . ALA A 1 308 ? 4.518 34.759 24.077 1.00 2.00 308 ALA A N 1
ATOM 2269 C CA . ALA A 1 308 ? 5.306 33.912 23.175 1.00 2.27 308 ALA A CA 1
ATOM 2270 C C . ALA A 1 308 ? 6.751 34.395 23.183 1.00 2.59 308 ALA A C 1
ATOM 2271 O O . ALA A 1 308 ? 7.679 33.620 23.389 1.00 2.00 308 ALA A O 1
ATOM 2273 N N . SER A 1 309 ? 6.932 35.683 22.930 1.00 2.00 309 SER A N 1
ATOM 2274 C CA . SER A 1 309 ? 8.266 36.244 22.910 1.00 3.72 309 SER A CA 1
ATOM 2275 C C . SER A 1 309 ? 8.932 36.130 24.278 1.00 2.00 309 SER A C 1
ATOM 2276 O O . SER A 1 309 ? 10.137 35.916 24.349 1.00 2.00 309 SER A O 1
ATOM 2287 N N . ALA A 1 311 ? 8.400 33.661 26.596 1.00 2.65 311 ALA A N 1
ATOM 2288 C CA . ALA A 1 311 ? 8.739 32.263 26.846 1.00 2.00 311 ALA A CA 1
ATOM 2289 C C . ALA A 1 311 ? 9.911 31.815 25.988 1.00 2.00 311 ALA A C 1
ATOM 2290 O O . ALA A 1 311 ? 10.739 31.005 26.413 1.00 2.00 311 ALA A O 1
ATOM 2292 N N . SER A 1 312 ? 9.941 32.329 24.755 1.00 2.92 312 SER A N 1
ATOM 2293 C CA . SER A 1 312 ? 11.031 32.119 23.827 1.00 2.00 312 SER A CA 1
ATOM 2294 C C . SER A 1 312 ? 12.351 32.695 24.346 1.00 2.00 312 SER A C 1
ATOM 2295 O O . SER A 1 312 ? 13.381 32.026 24.336 1.00 2.00 312 SER A O 1
ATOM 2298 N N . GLY A 1 313 ? 12.325 33.947 24.786 1.00 2.00 313 GLY A N 1
ATOM 2299 C CA . GLY A 1 313 ? 13.516 34.572 25.349 1.00 2.00 313 GLY A CA 1
ATOM 2300 C C . GLY A 1 313 ? 14.054 33.827 26.572 1.00 2.00 313 GLY A C 1
ATOM 2301 O O . GLY A 1 313 ? 15.244 33.580 26.681 1.00 2.00 313 GLY A O 1
ATOM 2302 N N . ILE A 1 314 ? 13.170 33.486 27.499 1.00 2.00 314 ILE A N 1
ATOM 2303 C CA . ILE A 1 314 ? 13.557 32.723 28.685 1.00 2.00 314 ILE A CA 1
ATOM 2304 C C . ILE A 1 314 ? 14.231 31.408 28.305 1.00 2.32 314 ILE A C 1
ATOM 2305 O O . ILE A 1 314 ? 15.272 31.058 28.868 1.00 3.74 314 ILE A O 1
ATOM 2310 N N . ALA A 1 315 ? 13.647 30.692 27.342 1.00 2.00 315 ALA A N 1
ATOM 2311 C CA . ALA A 1 315 ? 14.170 29.397 26.907 1.00 2.00 315 ALA A CA 1
ATOM 2312 C C . ALA A 1 315 ? 15.546 29.569 26.300 1.00 2.00 315 ALA A C 1
ATOM 2313 O O . ALA A 1 315 ? 16.453 28.777 26.553 1.00 2.00 315 ALA A O 1
ATOM 2315 N N . CYS A 1 316 ? 15.701 30.609 25.492 1.00 2.00 316 CYS A N 1
ATOM 2316 C CA . CYS A 1 316 ? 16.994 30.916 24.892 1.00 2.00 316 CYS A CA 1
ATOM 2317 C C . CYS A 1 316 ? 18.058 31.194 25.971 1.00 2.61 316 CYS A C 1
ATOM 2318 O O . CYS A 1 316 ? 19.118 30.576 25.951 1.00 2.00 316 CYS A O 1
ATOM 2321 N N . LEU A 1 317 ? 17.783 32.096 26.920 1.00 2.00 317 LEU A N 1
ATOM 2322 C CA . LEU A 1 317 ? 18.773 32.383 27.960 1.00 2.00 317 LEU A CA 1
ATOM 2323 C C . LEU A 1 317 ? 19.063 31.132 28.795 1.00 2.23 317 LEU A C 1
ATOM 2324 O O . LEU A 1 317 ? 20.158 30.989 29.343 1.00 2.00 317 LEU A O 1
ATOM 2329 N N . GLU A 1 318 ? 18.079 30.243 28.916 1.00 2.00 318 GLU A N 1
ATOM 2330 C CA . GLU A 1 318 ? 18.298 29.010 29.674 1.00 2.00 318 GLU A CA 1
ATOM 2331 C C . GLU A 1 318 ? 19.306 28.119 28.963 1.00 2.00 318 GLU A C 1
ATOM 2332 O O . GLU A 1 318 ? 20.157 27.500 29.608 1.00 2.00 318 GLU A O 1
ATOM 2338 N N . VAL A 1 319 ? 19.230 28.064 27.636 1.00 2.00 319 VAL A N 1
ATOM 2339 C CA . VAL A 1 319 ? 20.227 27.333 26.888 1.00 2.00 319 VAL A CA 1
ATOM 2340 C C . VAL A 1 319 ? 21.605 27.962 27.106 1.00 2.37 319 VAL A C 1
ATOM 2341 O O . VAL A 1 319 ? 22.593 27.258 27.364 1.00 2.00 319 VAL A O 1
ATOM 2345 N N . LEU A 1 320 ? 21.657 29.292 27.026 1.00 2.00 320 LEU A N 1
ATOM 2346 C CA . LEU A 1 320 ? 22.927 30.022 27.106 1.00 2.00 320 LEU A CA 1
ATOM 2347 C C . LEU A 1 320 ? 23.567 30.011 28.506 1.00 3.21 320 LEU A C 1
ATOM 2348 O O . LEU A 1 320 ? 24.713 30.438 28.670 1.00 2.11 320 LEU A O 1
ATOM 2353 N N . GLN A 1 321 ? 22.845 29.504 29.501 1.00 3.05 321 GLN A N 1
ATOM 2354 C CA . GLN A 1 321 ? 23.406 29.372 30.855 1.00 5.89 321 GLN A CA 1
ATOM 2355 C C . GLN A 1 321 ? 24.333 28.160 31.027 1.00 6.98 321 GLN A C 1
ATOM 2356 O O . GLN A 1 321 ? 25.080 28.084 32.004 1.00 8.24 321 GLN A O 1
ATOM 2362 N N . GLN A 1 322 ? 24.309 27.215 30.088 1.00 8.25 322 GLN A N 1
ATOM 2363 C CA A GLN A 1 322 ? 25.111 25.983 30.210 0.50 8.57 322 GLN A CA 1
ATOM 2364 C CA B GLN A 1 322 ? 25.094 25.995 30.249 0.50 8.81 322 GLN A CA 1
ATOM 2365 C C . GLN A 1 322 ? 26.600 26.282 30.367 1.00 8.95 322 GLN A C 1
ATOM 2366 O O . GLN A 1 322 ? 27.151 27.114 29.635 1.00 5.02 322 GLN A O 1
ATOM 2377 N N . GLU A 1 323 ? 27.252 25.598 31.308 1.00 8.19 323 GLU A N 1
ATOM 2378 C CA . GLU A 1 323 ? 28.694 25.757 31.541 1.00 9.43 323 GLU A CA 1
ATOM 2379 C C . GLU A 1 323 ? 29.484 25.475 30.279 1.00 7.81 323 GLU A C 1
ATOM 2380 O O . GLU A 1 323 ? 29.217 24.502 29.586 1.00 7.29 323 GLU A O 1
ATOM 2386 N N . GLY A 1 324 ? 30.469 26.317 29.986 1.00 7.63 324 GLY A N 1
ATOM 2387 C CA . GLY A 1 324 ? 31.416 26.032 28.911 1.00 4.26 324 GLY A CA 1
ATOM 2388 C C . GLY A 1 324 ? 30.952 26.462 27.528 1.00 4.40 324 GLY A C 1
ATOM 2389 O O . GLY A 1 324 ? 31.680 26.330 26.572 1.00 3.88 324 GLY A O 1
ATOM 2390 N N . LEU A 1 325 ? 29.733 26.976 27.428 1.00 4.74 325 LEU A N 1
ATOM 2391 C CA . LEU A 1 325 ? 29.126 27.277 26.137 1.00 3.16 325 LEU A CA 1
ATOM 2392 C C . LEU A 1 325 ? 29.844 28.404 25.395 1.00 2.00 325 LEU A C 1
ATOM 2393 O O . LEU A 1 325 ? 30.136 28.293 24.197 1.00 2.00 325 LEU A O 1
ATOM 2398 N N . TYR A 1 326 ? 30.121 29.498 26.092 1.00 2.00 326 TYR A N 1
ATOM 2399 C CA . TYR A 1 326 ? 30.747 30.643 25.417 1.00 2.00 326 TYR A CA 1
ATOM 2400 C C . TYR A 1 326 ? 32.227 30.370 25.151 1.00 2.85 326 TYR A C 1
ATOM 2401 O O . TYR A 1 326 ? 32.774 30.835 24.163 1.00 2.00 326 TYR A O 1
ATOM 2410 N N . GLU A 1 327 ? 32.857 29.598 26.035 1.00 2.00 327 GLU A N 1
ATOM 2411 C CA . GLU A 1 327 ? 34.228 29.155 25.833 1.00 2.00 327 GLU A CA 1
ATOM 2412 C C . GLU A 1 327 ? 34.342 28.345 24.535 1.00 2.46 327 GLU A C 1
ATOM 2413 O O . GLU A 1 327 ? 35.248 28.564 23.734 1.00 2.00 327 GLU A O 1
ATOM 2419 N N . LYS A 1 328 ? 33.388 27.437 24.331 1.00 2.00 328 LYS A N 1
ATOM 2420 C CA . LYS A 1 328 ? 33.332 26.601 23.134 1.00 3.44 328 LYS A CA 1
ATOM 2421 C C . LYS A 1 328 ? 33.169 27.441 21.875 1.00 2.62 328 LYS A C 1
ATOM 2422 O O . LYS A 1 328 ? 33.827 27.187 20.860 1.00 3.50 328 LYS A O 1
ATOM 2428 N N . LEU A 1 329 ? 32.292 28.437 21.926 1.00 2.00 329 LEU A N 1
ATOM 2429 C CA . LEU A 1 329 ? 32.136 29.353 20.790 1.00 2.41 329 LEU A CA 1
ATOM 2430 C C . LEU A 1 329 ? 33.436 30.108 20.471 1.00 2.12 329 LEU A C 1
ATOM 2431 O O . LEU A 1 329 ? 33.768 30.331 19.302 1.00 2.17 329 LEU A O 1
ATOM 2436 N N . ASP A 1 330 ? 34.154 30.519 21.514 1.00 3.72 330 ASP A N 1
ATOM 2437 C CA . ASP A 1 330 ? 35.440 31.208 21.360 1.00 3.53 330 ASP A CA 1
ATOM 2438 C C . ASP A 1 330 ? 36.498 30.294 20.728 1.00 4.00 330 ASP A C 1
ATOM 2439 O O . ASP A 1 330 ? 37.211 30.695 19.781 1.00 2.00 330 ASP A O 1
ATOM 2444 N N . GLU A 1 331 ? 36.599 29.079 21.262 1.00 2.00 331 GLU A N 1
ATOM 2445 C CA . GLU A 1 331 ? 37.564 28.086 20.789 1.00 5.06 331 GLU A CA 1
ATOM 2446 C C . GLU A 1 331 ? 37.309 27.737 19.315 1.00 4.39 331 GLU A C 1
ATOM 2447 O O . GLU A 1 331 ? 38.234 27.731 18.491 1.00 6.02 331 GLU A O 1
ATOM 2453 N N . LEU A 1 332 ? 36.051 27.487 18.968 1.00 5.04 332 LEU A N 1
ATOM 2454 C CA . LEU A 1 332 ? 35.696 27.221 17.579 1.00 3.95 332 LEU A CA 1
ATOM 2455 C C . LEU A 1 332 ? 35.952 28.430 16.677 1.00 4.61 332 LEU A C 1
ATOM 2456 O O . LEU A 1 332 ? 36.404 28.280 15.537 1.00 2.00 332 LEU A O 1
ATOM 2461 N N . GLY A 1 333 ? 35.659 29.626 17.176 1.00 3.14 333 GLY A N 1
ATOM 2462 C CA . GLY A 1 333 ? 35.957 30.839 16.419 1.00 3.39 333 GLY A CA 1
ATOM 2463 C C . GLY A 1 333 ? 37.447 30.956 16.123 1.00 5.34 333 GLY A C 1
ATOM 2464 O O . GLY A 1 333 ? 37.836 31.230 14.989 1.00 4.01 333 GLY A O 1
ATOM 2465 N N . ALA A 1 334 ? 38.277 30.737 17.146 1.00 4.69 334 ALA A N 1
ATOM 2466 C CA . ALA A 1 334 ? 39.730 30.681 16.981 1.00 4.17 334 ALA A CA 1
ATOM 2467 C C . ALA A 1 334 ? 40.199 29.713 15.875 1.00 5.02 334 ALA A C 1
ATOM 2468 O O . ALA A 1 334 ? 41.095 30.049 15.099 1.00 4.22 334 ALA A O 1
ATOM 2470 N N . THR A 1 335 ? 39.615 28.514 15.833 1.00 4.20 335 THR A N 1
ATOM 2471 C CA . THR A 1 335 ? 39.959 27.507 14.818 1.00 4.41 335 THR A CA 1
ATOM 2472 C C . THR A 1 335 ? 39.610 28.034 13.438 1.00 4.51 335 THR A C 1
ATOM 2473 O O . THR A 1 335 ? 40.396 27.924 12.495 1.00 4.07 335 THR A O 1
ATOM 2477 N N . LEU A 1 336 ? 38.414 28.604 13.332 1.00 4.35 336 LEU A N 1
ATOM 2478 C CA . LEU A 1 336 ? 37.933 29.130 12.072 1.00 4.00 336 LEU A CA 1
ATOM 2479 C C . LEU A 1 336 ? 38.846 30.257 11.597 1.00 3.84 336 LEU A C 1
ATOM 2480 O O . LEU A 1 336 ? 39.319 30.240 10.467 1.00 3.94 336 LEU A O 1
ATOM 2485 N N . GLU A 1 337 ? 39.113 31.224 12.469 1.00 3.21 337 GLU A N 1
ATOM 2486 C CA . GLU A 1 337 ? 40.024 32.332 12.118 1.00 2.83 337 GLU A CA 1
ATOM 2487 C C . GLU A 1 337 ? 41.398 31.837 11.643 1.00 4.63 337 GLU A C 1
ATOM 2488 O O . GLU A 1 337 ? 41.949 32.317 10.633 1.00 6.17 337 GLU A O 1
ATOM 2494 N N . LYS A 1 338 ? 41.951 30.882 12.383 1.00 4.57 338 LYS A N 1
ATOM 2495 C CA . LYS A 1 338 ? 43.240 30.292 12.067 1.00 4.54 338 LYS A CA 1
ATOM 2496 C C . LYS A 1 338 ? 43.248 29.637 10.679 1.00 3.92 338 LYS A C 1
ATOM 2497 O O . LYS A 1 338 ? 44.188 29.821 9.900 1.00 3.95 338 LYS A O 1
ATOM 2503 N N . GLY A 1 339 ? 42.204 28.871 10.376 1.00 3.80 339 GLY A N 1
ATOM 2504 C CA . GLY A 1 339 ? 42.105 28.199 9.075 1.00 3.08 339 GLY A CA 1
ATOM 2505 C C . GLY A 1 339 ? 41.964 29.187 7.941 1.00 2.18 339 GLY A C 1
ATOM 2506 O O . GLY A 1 339 ? 42.571 29.016 6.870 1.00 4.52 339 GLY A O 1
ATOM 2507 N N . ILE A 1 340 ? 41.152 30.220 8.158 1.00 2.00 340 ILE A N 1
ATOM 2508 C CA . ILE A 1 340 ? 40.912 31.231 7.121 1.00 2.00 340 ILE A CA 1
ATOM 2509 C C . ILE A 1 340 ? 42.191 31.993 6.834 1.00 2.00 340 ILE A C 1
ATOM 2510 O O . ILE A 1 340 ? 42.482 32.298 5.685 1.00 3.27 340 ILE A O 1
ATOM 2515 N N . LEU A 1 341 ? 42.955 32.327 7.877 1.00 4.29 341 LEU A N 1
ATOM 2516 C CA . LEU A 1 341 ? 44.206 33.059 7.673 1.00 3.75 341 LEU A CA 1
ATOM 2517 C C . LEU A 1 341 ? 45.215 32.207 6.917 1.00 4.97 341 LEU A C 1
ATOM 2518 O O . LEU A 1 341 ? 45.861 32.689 5.998 1.00 3.85 341 LEU A O 1
ATOM 2523 N N . GLU A 1 342 ? 45.347 30.938 7.302 1.00 6.47 342 GLU A N 1
ATOM 2524 C CA . GLU A 1 342 ? 46.200 30.000 6.553 1.00 8.63 342 GLU A CA 1
ATOM 2525 C C . GLU A 1 342 ? 45.797 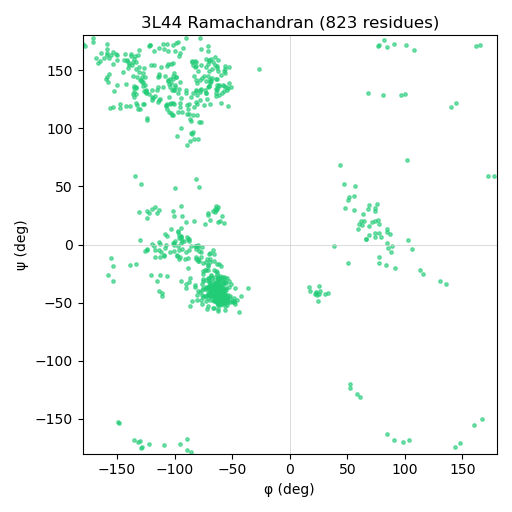29.847 5.092 1.00 7.29 342 GLU A C 1
ATOM 2526 O O . GLU A 1 342 ? 46.654 29.728 4.216 1.00 4.62 342 GLU A O 1
ATOM 2532 N N . GLN A 1 343 ? 44.498 29.817 4.816 1.00 6.01 343 GLN A N 1
ATOM 2533 C CA . GLN A 1 343 ? 44.084 29.674 3.428 1.00 3.66 343 GLN A CA 1
ATOM 2534 C C . GLN A 1 343 ? 44.414 30.948 2.654 1.00 4.60 343 GLN A C 1
ATOM 2535 O O . GLN A 1 343 ? 44.750 30.890 1.481 1.00 2.00 343 GLN A O 1
ATOM 2541 N N . ALA A 1 344 ? 44.294 32.100 3.313 1.00 2.92 344 ALA A N 1
ATOM 2542 C CA . ALA A 1 344 ? 44.602 33.358 2.656 1.00 2.60 344 ALA A CA 1
ATOM 2543 C C . ALA A 1 344 ? 46.084 33.417 2.323 1.00 3.15 344 ALA A C 1
ATOM 2544 O O . ALA A 1 344 ? 46.469 33.881 1.252 1.00 2.05 344 ALA A O 1
ATOM 2546 N N . ALA A 1 345 ? 46.921 32.957 3.245 1.00 4.06 345 ALA A N 1
ATOM 2547 C CA . ALA A 1 345 ? 48.359 32.968 2.992 1.00 4.64 345 ALA A CA 1
ATOM 2548 C C . ALA A 1 345 ? 48.717 32.024 1.835 1.00 7.32 345 ALA A C 1
ATOM 2549 O O . ALA A 1 345 ? 49.511 32.365 0.947 1.00 6.89 345 ALA A O 1
ATOM 2551 N N . LYS A 1 346 ? 48.122 30.837 1.856 1.00 6.38 346 LYS A N 1
ATOM 2552 C CA . LYS A 1 346 ? 48.403 29.822 0.864 1.00 5.77 346 LYS A CA 1
ATOM 2553 C C . LYS A 1 346 ? 48.060 30.320 -0.535 1.00 6.29 346 LYS A C 1
ATOM 2554 O O . LYS A 1 346 ? 48.838 30.133 -1.460 1.00 3.54 346 LYS A O 1
ATOM 2560 N N . HIS A 1 347 ? 46.895 30.947 -0.691 1.00 4.57 347 HIS A N 1
ATOM 2561 C CA . HIS A 1 347 ? 46.459 31.371 -2.024 1.00 4.85 347 HIS A CA 1
ATOM 2562 C C . HIS A 1 347 ? 46.761 32.827 -2.328 1.00 4.77 347 HIS A C 1
ATOM 2563 O O . HIS A 1 347 ? 46.271 33.366 -3.313 1.00 5.76 347 HIS A O 1
ATOM 2570 N N . ASN A 1 348 ? 47.563 33.458 -1.473 1.00 4.09 348 ASN A N 1
ATOM 2571 C CA . ASN A 1 348 ? 47.970 34.847 -1.663 1.00 5.44 348 ASN A CA 1
ATOM 2572 C C . ASN A 1 348 ? 46.805 35.825 -1.793 1.00 3.39 348 ASN A C 1
ATOM 2573 O O . ASN A 1 348 ? 46.842 36.729 -2.607 1.00 2.26 348 ASN A O 1
ATOM 2578 N N . ILE A 1 349 ? 45.779 35.657 -0.972 1.00 4.40 349 ILE A N 1
ATOM 2579 C CA . ILE A 1 349 ? 44.674 36.603 -0.965 1.00 3.71 349 ILE A CA 1
ATOM 2580 C C . ILE A 1 349 ? 44.913 37.611 0.153 1.00 5.08 349 ILE A C 1
ATOM 2581 O O . ILE A 1 349 ? 45.266 37.222 1.269 1.00 3.60 349 ILE A O 1
ATOM 2586 N N . ASP A 1 350 ? 44.741 38.900 -0.143 1.00 4.82 350 ASP A N 1
ATOM 2587 C CA . ASP A 1 350 ? 44.870 39.940 0.887 1.00 4.88 350 ASP A CA 1
ATOM 2588 C C . ASP A 1 350 ? 43.601 40.055 1.723 1.00 5.17 350 ASP A C 1
ATOM 2589 O O . ASP A 1 350 ? 42.570 40.507 1.230 1.00 5.60 350 ASP A O 1
ATOM 2594 N N . ILE A 1 351 ? 43.677 39.664 2.989 1.00 3.67 351 ILE A N 1
ATOM 2595 C CA . ILE A 1 351 ? 42.557 39.867 3.909 1.00 4.43 351 ILE A CA 1
ATOM 2596 C C . ILE A 1 351 ? 43.031 40.360 5.261 1.00 5.34 351 ILE A C 1
ATOM 2597 O O . ILE A 1 351 ? 44.166 40.118 5.656 1.00 5.16 351 ILE A O 1
ATOM 2602 N N . THR A 1 352 ? 42.157 41.054 5.977 1.00 5.77 352 THR A N 1
ATOM 2603 C CA . THR A 1 352 ? 42.310 41.137 7.411 1.00 7.84 352 THR A CA 1
ATOM 2604 C C . THR A 1 352 ? 41.033 40.558 8.015 1.00 7.17 352 THR A C 1
ATOM 2605 O O . THR A 1 352 ? 39.991 40.550 7.368 1.00 7.28 352 THR A O 1
ATOM 2609 N N . LEU A 1 353 ? 41.137 40.048 9.236 1.00 4.44 353 LEU A N 1
ATOM 2610 C CA . LEU A 1 353 ? 40.050 39.347 9.896 1.00 3.87 353 LEU A CA 1
ATOM 2611 C C . LEU A 1 353 ? 39.921 39.877 11.305 1.00 5.81 353 LEU A C 1
ATOM 2612 O O . LEU A 1 353 ? 40.877 39.806 12.088 1.00 6.56 353 LEU A O 1
ATOM 2617 N N . ASN A 1 354 ? 38.750 40.422 11.624 1.00 6.24 354 ASN A N 1
ATOM 2618 C CA . ASN A 1 354 ? 38.444 40.847 12.989 1.00 5.28 354 ASN A CA 1
ATOM 2619 C C . ASN A 1 354 ? 37.564 39.789 13.626 1.00 6.01 354 ASN A C 1
ATOM 2620 O O . ASN A 1 354 ? 36.485 39.515 13.114 1.00 4.90 354 ASN A O 1
ATOM 2625 N N . ARG A 1 355 ? 38.000 39.212 14.743 1.00 3.73 355 ARG A N 1
ATOM 2626 C CA . ARG A 1 355 ? 37.167 38.253 15.451 1.00 4.93 355 ARG A CA 1
ATOM 2627 C C . ARG A 1 355 ? 37.028 38.628 16.917 1.00 5.21 355 ARG A C 1
ATOM 2628 O O . ARG A 1 355 ? 37.980 39.071 17.548 1.00 4.40 355 ARG A O 1
ATOM 2636 N N . LEU A 1 356 ? 35.834 38.460 17.462 1.00 6.05 356 LEU A N 1
ATOM 2637 C CA . LEU A 1 356 ? 35.697 38.432 18.918 1.00 5.86 356 LEU A CA 1
ATOM 2638 C C . LEU A 1 356 ? 34.849 37.217 19.266 1.00 4.65 356 LEU A C 1
ATOM 2639 O O . LEU A 1 356 ? 33.697 37.121 18.850 1.00 4.95 356 LEU A O 1
ATOM 2644 N N . LYS A 1 357 ? 35.430 36.269 19.992 1.00 5.67 357 LYS A N 1
ATOM 2645 C CA . LYS A 1 357 ? 34.674 35.099 20.430 1.00 5.12 357 LYS A CA 1
ATOM 2646 C C . LYS A 1 357 ? 34.185 34.356 19.182 1.00 5.55 357 LYS A C 1
ATOM 2647 O O . LYS A 1 357 ? 34.962 34.138 18.247 1.00 4.15 357 LYS A O 1
ATOM 2653 N N . GLY A 1 358 ? 32.897 34.010 19.136 1.00 4.28 358 GLY A N 1
ATOM 2654 C CA . GLY A 1 358 ? 32.353 33.315 17.958 1.00 4.78 358 GLY A CA 1
ATOM 2655 C C . GLY A 1 358 ? 31.706 34.172 16.877 1.00 3.83 358 GLY A C 1
ATOM 2656 O O . GLY A 1 358 ? 30.750 33.735 16.242 1.00 2.98 358 GLY A O 1
ATOM 2657 N N . ALA A 1 359 ? 32.211 35.387 16.674 1.00 2.00 359 ALA A N 1
ATOM 2658 C CA . ALA A 1 359 ? 31.746 36.271 15.588 1.00 2.00 359 ALA A CA 1
ATOM 2659 C C . ALA A 1 359 ? 32.949 36.861 14.871 1.00 2.00 359 ALA A C 1
ATOM 2660 O O . ALA A 1 359 ? 33.886 37.306 15.506 1.00 4.15 359 ALA A O 1
ATOM 2662 N N . LEU A 1 360 ? 32.939 36.878 13.547 1.00 3.89 360 LEU A N 1
ATOM 2663 C CA . LEU A 1 360 ? 34.106 37.421 12.865 1.00 3.37 360 LEU A CA 1
ATOM 2664 C C . LEU A 1 360 ? 33.711 38.031 11.542 1.00 2.54 360 LEU A C 1
ATOM 2665 O O . LEU A 1 360 ? 32.635 37.730 11.004 1.00 3.85 360 LEU A O 1
ATOM 2670 N N . THR A 1 361 ? 34.554 38.923 11.028 1.00 4.95 361 THR A N 1
ATOM 2671 C CA . THR A 1 361 ? 34.370 39.403 9.659 1.00 2.00 361 THR A CA 1
ATOM 2672 C C . THR A 1 361 ? 35.682 39.229 8.914 1.00 2.61 361 THR A C 1
ATOM 2673 O O . THR A 1 361 ? 36.751 39.504 9.462 1.00 3.99 361 THR A O 1
ATOM 2677 N N . VAL A 1 362 ? 35.597 38.735 7.677 1.00 2.39 362 VAL A N 1
ATOM 2678 C CA . VAL A 1 362 ? 36.732 38.697 6.775 1.00 2.00 362 VAL A CA 1
ATOM 2679 C C . VAL A 1 362 ? 36.626 39.866 5.795 1.00 3.00 362 VAL A C 1
ATOM 2680 O O . VAL A 1 362 ? 35.646 39.970 5.034 1.00 4.38 362 VAL A O 1
ATOM 2684 N N . TYR A 1 363 ? 37.643 40.729 5.799 1.00 2.00 363 TYR A N 1
ATOM 2685 C CA . TYR A 1 363 ? 37.680 41.893 4.935 1.00 3.35 363 TYR A CA 1
ATOM 2686 C C . TYR A 1 363 ? 38.681 41.630 3.820 1.00 3.01 363 TYR A C 1
ATOM 2687 O O . TYR A 1 363 ? 39.747 41.061 4.064 1.00 3.57 363 TYR A O 1
ATOM 2696 N N . PHE A 1 364 ? 38.368 42.045 2.601 1.00 4.62 364 PHE A N 1
ATOM 2697 C CA . PHE A 1 364 ? 39.344 41.923 1.524 1.00 4.30 364 PHE A CA 1
ATOM 2698 C C . PHE A 1 364 ? 40.114 43.226 1.386 1.00 6.21 364 PHE A C 1
ATOM 2699 O O . PHE A 1 364 ? 39.632 44.218 0.793 1.00 4.97 364 PHE A O 1
ATOM 2707 N N . THR A 1 365 ? 41.314 43.211 1.962 1.00 4.00 365 THR A N 1
ATOM 2708 C CA . THR A 1 365 ? 42.104 44.414 2.186 1.00 3.94 365 THR A CA 1
ATOM 2709 C C . THR A 1 365 ? 43.441 44.007 2.808 1.00 5.95 365 THR A C 1
ATOM 2710 O O . THR A 1 365 ? 43.617 42.845 3.203 1.00 8.49 365 THR A O 1
ATOM 2714 N N . THR A 1 366 ? 44.369 44.958 2.916 1.00 5.43 366 THR A N 1
ATOM 2715 C CA . THR A 1 366 ? 45.566 44.773 3.733 1.00 6.38 366 THR A CA 1
ATOM 2716 C C . THR A 1 366 ? 45.490 45.653 4.983 1.00 7.92 366 THR A C 1
ATOM 2717 O O . THR A 1 366 ? 46.300 45.513 5.898 1.00 6.45 366 THR A O 1
ATOM 2721 N N . ASN A 1 367 ? 44.513 46.555 5.015 1.00 9.29 367 ASN A N 1
ATOM 2722 C CA . ASN A 1 367 ? 44.326 47.457 6.154 1.00 9.32 367 ASN A CA 1
ATOM 2723 C C . ASN A 1 367 ? 43.693 46.801 7.378 1.00 9.79 367 ASN A C 1
ATOM 2724 O O . ASN A 1 367 ? 42.792 45.966 7.253 1.00 7.94 367 ASN A O 1
ATOM 2729 N N . THR A 1 368 ? 44.155 47.215 8.558 1.00 8.60 368 THR A N 1
ATOM 2730 C CA . THR A 1 368 ? 43.495 46.917 9.826 1.00 10.67 368 THR A CA 1
ATOM 2731 C C . THR A 1 368 ? 42.239 47.779 9.885 1.00 9.37 368 THR A C 1
ATOM 2732 O O . THR A 1 368 ? 42.306 48.983 9.658 1.00 10.76 368 THR A O 1
ATOM 2736 N N . ILE A 1 369 ? 41.097 47.172 10.195 1.00 7.03 369 ILE A N 1
ATOM 2737 C CA . ILE A 1 369 ? 39.818 47.884 10.158 1.00 5.42 369 ILE A CA 1
ATOM 2738 C C . ILE A 1 369 ? 39.347 48.302 11.544 1.00 6.25 369 ILE A C 1
ATOM 2739 O O . ILE A 1 369 ? 38.967 47.456 12.360 1.00 5.80 369 ILE A O 1
ATOM 2744 N N . GLU A 1 370 ? 39.339 49.612 11.799 1.00 7.06 370 GLU A N 1
ATOM 2745 C CA . GLU A 1 370 ? 39.034 50.136 13.138 1.00 4.88 370 GLU A CA 1
ATOM 2746 C C . GLU A 1 370 ? 37.881 51.142 13.169 1.00 4.60 370 GLU A C 1
ATOM 2747 O O . GLU A 1 370 ? 37.474 51.603 14.240 1.00 5.54 370 GLU A O 1
ATOM 2753 N N . ASP A 1 371 ? 37.365 51.477 11.992 1.00 4.66 371 ASP A N 1
ATOM 2754 C CA . ASP A 1 371 ? 36.291 52.453 11.840 1.00 4.63 371 ASP A CA 1
ATOM 2755 C C . ASP A 1 371 ? 35.590 52.234 10.500 1.00 5.34 371 ASP A C 1
ATOM 2756 O O . ASP A 1 371 ? 36.020 51.419 9.683 1.00 4.51 371 ASP A O 1
ATOM 2761 N N . TYR A 1 372 ? 34.495 52.950 10.290 1.00 6.24 372 TYR A N 1
ATOM 2762 C CA . TYR A 1 372 ? 33.671 52.762 9.108 1.00 5.58 372 TYR A CA 1
ATOM 2763 C C . TYR A 1 372 ? 34.423 53.146 7.835 1.00 7.10 372 TYR A C 1
ATOM 2764 O O . TYR A 1 372 ? 34.355 52.444 6.826 1.00 4.75 372 TYR A O 1
ATOM 2773 N N . ASP A 1 373 ? 35.132 54.270 7.887 1.00 6.71 373 ASP A N 1
ATOM 2774 C CA . ASP A 1 373 ? 35.886 54.728 6.736 1.00 8.58 373 ASP A CA 1
ATOM 2775 C C . ASP A 1 373 ? 36.749 53.594 6.187 1.00 7.56 373 ASP A C 1
ATOM 2776 O O . ASP A 1 373 ? 36.740 53.320 4.984 1.00 7.71 373 ASP A O 1
ATOM 2781 N N . ALA A 1 374 ? 37.476 52.917 7.069 1.00 6.67 374 ALA A N 1
ATOM 2782 C CA . ALA A 1 374 ? 38.345 51.821 6.634 1.00 7.46 374 ALA A CA 1
ATOM 2783 C C . ALA A 1 374 ? 37.537 50.665 6.033 1.00 6.01 374 ALA A C 1
ATOM 2784 O O . ALA A 1 374 ? 37.865 50.147 4.957 1.00 9.19 374 ALA A O 1
ATOM 2786 N N . ALA A 1 375 ? 36.471 50.266 6.722 1.00 5.69 375 ALA A N 1
ATOM 2787 C CA . ALA A 1 375 ? 35.631 49.151 6.261 1.00 6.21 375 ALA A CA 1
ATOM 2788 C C . ALA A 1 375 ? 35.040 49.442 4.877 1.00 5.86 375 ALA A C 1
ATOM 2789 O O . ALA A 1 375 ? 34.994 48.575 4.003 1.00 5.85 375 ALA A O 1
ATOM 2791 N N . GLN A 1 376 ? 34.584 50.668 4.692 1.00 6.29 376 GLN A N 1
ATOM 2792 C CA . GLN A 1 376 ? 33.994 51.083 3.429 1.00 9.47 376 GLN A CA 1
ATOM 2793 C C . GLN A 1 376 ? 34.998 50.950 2.276 1.00 10.08 376 GLN A C 1
ATOM 2794 O O . GLN A 1 376 ? 34.618 50.697 1.128 1.00 8.31 376 GLN A O 1
ATOM 2800 N N . ASP A 1 377 ? 36.283 51.096 2.591 1.00 9.42 377 ASP A N 1
ATOM 2801 C CA . ASP A 1 377 ? 37.328 51.069 1.571 1.00 11.60 377 ASP A CA 1
ATOM 2802 C C . ASP A 1 377 ? 37.706 49.664 1.128 1.00 10.42 377 ASP A C 1
ATOM 2803 O O . ASP A 1 377 ? 38.402 49.493 0.125 1.00 12.12 377 ASP A O 1
ATOM 2808 N N . THR A 1 378 ? 37.263 48.658 1.871 1.00 7.86 378 THR A N 1
ATOM 2809 C CA . THR A 1 378 ? 37.665 47.296 1.565 1.00 5.87 378 THR A CA 1
ATOM 2810 C C . THR A 1 378 ? 36.973 46.865 0.272 1.00 4.78 378 THR A C 1
ATOM 2811 O O . THR A 1 378 ? 36.044 47.537 -0.187 1.00 4.68 378 THR A O 1
ATOM 2815 N N . ASP A 1 379 ? 37.430 45.760 -0.310 1.00 5.06 379 ASP A N 1
ATOM 2816 C CA . ASP A 1 379 ? 37.069 45.381 -1.688 1.00 4.95 379 ASP A CA 1
ATOM 2817 C C . ASP A 1 379 ? 35.745 44.609 -1.763 1.00 6.68 379 ASP A C 1
ATOM 2818 O O . ASP A 1 379 ? 35.714 43.386 -1.586 1.00 7.19 379 ASP A O 1
ATOM 2823 N N . GLY A 1 380 ? 34.661 45.337 -2.024 1.00 5.02 380 GLY A N 1
ATOM 2824 C CA . GLY A 1 380 ? 33.329 44.745 -2.188 1.00 6.48 380 GLY A CA 1
ATOM 2825 C C . GLY A 1 380 ? 33.170 43.815 -3.390 1.00 6.86 380 GLY A C 1
ATOM 2826 O O . GLY A 1 380 ? 32.414 42.836 -3.332 1.00 7.37 380 GLY A O 1
ATOM 2827 N N . GLU A 1 381 ? 33.874 44.104 -4.478 1.00 6.55 381 GLU A N 1
ATOM 2828 C CA . GLU A 1 381 ? 33.821 43.229 -5.656 1.00 5.48 381 GLU A CA 1
ATOM 2829 C C . GLU A 1 381 ? 34.348 41.829 -5.310 1.00 4.90 381 GLU A C 1
ATOM 2830 O O . GLU A 1 381 ? 33.726 40.805 -5.610 1.00 3.71 381 GLU A O 1
ATOM 2844 N N . PHE A 1 383 ? 34.581 40.626 -2.335 1.00 2.95 383 PHE A N 1
ATOM 2845 C CA . PHE A 1 383 ? 33.705 39.983 -1.375 1.00 2.48 383 PHE A CA 1
ATOM 2846 C C . PHE A 1 383 ? 32.538 39.286 -2.067 1.00 2.11 383 PHE A C 1
ATOM 2847 O O . PHE A 1 383 ? 32.162 38.184 -1.685 1.00 2.75 383 PHE A O 1
ATOM 2855 N N . GLY A 1 384 ? 31.949 39.946 -3.061 1.00 2.00 384 GLY A N 1
ATOM 2856 C CA . GLY A 1 384 ? 30.800 39.378 -3.754 1.00 4.66 384 GLY A CA 1
ATOM 2857 C C . GLY A 1 384 ? 31.128 38.078 -4.477 1.00 4.45 384 GLY A C 1
ATOM 2858 O O . GLY A 1 384 ? 30.378 37.109 -4.395 1.00 4.02 384 GLY A O 1
ATOM 2859 N N . LYS A 1 385 ? 32.242 38.052 -5.199 1.00 3.13 385 LYS A N 1
ATOM 2860 C CA . LYS A 1 385 ? 32.704 36.804 -5.817 1.00 3.66 385 LYS A CA 1
ATOM 2861 C C . LYS A 1 385 ? 32.919 35.706 -4.763 1.00 3.26 385 LYS A C 1
ATOM 2862 O O . LYS A 1 385 ? 32.493 34.563 -4.945 1.00 2.00 385 LYS A O 1
ATOM 2868 N N . PHE A 1 386 ? 33.599 36.060 -3.676 1.00 2.00 386 PHE A N 1
ATOM 2869 C CA . PHE A 1 386 ? 33.843 35.124 -2.584 1.00 3.83 386 PHE A CA 1
ATOM 2870 C C . PHE A 1 386 ? 32.526 34.574 -2.063 1.00 5.20 386 PHE A C 1
ATOM 2871 O O . PHE A 1 386 ? 32.383 33.369 -1.880 1.00 8.40 386 PHE A O 1
ATOM 2879 N N . PHE A 1 387 ? 31.564 35.464 -1.831 1.00 3.38 387 PHE A N 1
ATOM 2880 C CA . PHE A 1 387 ? 30.259 35.058 -1.315 1.00 6.97 387 PHE A CA 1
ATOM 2881 C C . PHE A 1 387 ? 29.579 33.995 -2.195 1.00 7.54 387 PHE A C 1
ATOM 2882 O O . PHE A 1 387 ? 29.074 32.992 -1.700 1.00 10.84 387 PHE A O 1
ATOM 2890 N N . LYS A 1 388 ? 29.560 34.228 -3.498 1.00 8.42 388 LYS A N 1
ATOM 2891 C CA . LYS A 1 388 ? 28.925 33.302 -4.436 1.00 6.68 388 LYS A CA 1
ATOM 2892 C C . LYS A 1 388 ? 29.691 31.983 -4.589 1.00 6.49 388 LYS A C 1
ATOM 2893 O O . LYS A 1 388 ? 29.084 30.930 -4.815 1.00 5.26 388 LYS A O 1
ATOM 2899 N N . LEU A 1 389 ? 31.017 32.037 -4.467 1.00 5.89 389 LEU A N 1
ATOM 2900 C CA . LEU A 1 389 ? 31.818 30.811 -4.449 1.00 4.48 389 LEU A CA 1
ATOM 2901 C C . LEU A 1 389 ? 31.500 30.003 -3.188 1.00 2.70 389 LEU A C 1
ATOM 2902 O O . LEU A 1 389 ? 31.426 28.781 -3.236 1.00 2.59 389 LEU A O 1
ATOM 2915 N N . LEU A 1 391 ? 28.601 29.939 -1.461 1.00 2.00 391 LEU A N 1
ATOM 2916 C CA . LEU A 1 391 ? 27.311 29.267 -1.690 1.00 3.50 391 LEU A CA 1
ATOM 2917 C C . LEU A 1 391 ? 27.509 27.963 -2.437 1.00 4.76 391 LEU A C 1
ATOM 2918 O O . LEU A 1 391 ? 26.878 26.958 -2.119 1.00 4.40 391 LEU A O 1
ATOM 2923 N N . GLN A 1 392 ? 28.378 27.990 -3.448 1.00 5.25 392 GLN A N 1
ATOM 2924 C CA . GLN A 1 392 ? 28.655 26.811 -4.248 1.00 6.00 392 GLN A CA 1
ATOM 2925 C C . GLN A 1 392 ? 29.281 25.706 -3.400 1.00 5.97 392 GLN A C 1
ATOM 2926 O O . GLN A 1 392 ? 29.240 24.533 -3.763 1.00 5.63 392 GLN A O 1
ATOM 2932 N N . GLU A 1 393 ? 29.903 26.087 -2.297 1.00 3.69 393 GLU A N 1
ATOM 2933 C CA . GLU A 1 393 ? 30.541 25.105 -1.406 1.00 2.92 393 GLU A CA 1
ATOM 2934 C C . GLU A 1 393 ? 29.615 24.688 -0.265 1.00 2.74 393 GLU A C 1
ATOM 2935 O O . GLU A 1 393 ? 30.032 24.002 0.660 1.00 5.41 393 GLU A O 1
ATOM 2941 N N . GLY A 1 394 ? 28.362 25.130 -0.317 1.00 3.69 394 GLY A N 1
ATOM 2942 C CA . GLY A 1 394 ? 27.383 24.806 0.714 1.00 4.03 394 GLY A CA 1
ATOM 2943 C C . GLY A 1 394 ? 27.587 25.550 2.029 1.00 5.59 394 GLY A C 1
ATOM 2944 O O . GLY A 1 394 ? 27.296 25.012 3.106 1.00 6.60 394 GLY A O 1
ATOM 2945 N N . VAL A 1 395 ? 28.112 26.771 1.951 1.00 3.60 395 VAL A N 1
ATOM 2946 C CA . VAL A 1 395 ? 28.211 27.648 3.118 1.00 3.37 395 VAL A CA 1
ATOM 2947 C C . VAL A 1 395 ? 27.424 28.938 2.898 1.00 3.70 395 VAL A C 1
ATOM 2948 O O . VAL A 1 395 ? 27.644 29.655 1.920 1.00 4.76 395 VAL A O 1
ATOM 2952 N N . ASN A 1 396 ? 26.494 29.236 3.802 1.00 4.64 396 ASN A N 1
ATOM 2953 C CA . ASN A 1 396 ? 25.668 30.419 3.625 1.00 3.64 396 ASN A CA 1
ATOM 2954 C C . ASN A 1 396 ? 26.148 31.534 4.525 1.00 5.65 396 ASN A C 1
ATOM 2955 O O . ASN A 1 396 ? 26.043 31.439 5.757 1.00 5.98 396 ASN A O 1
ATOM 2960 N N . LEU A 1 397 ? 26.698 32.577 3.904 1.00 4.19 397 LEU A N 1
ATOM 2961 C CA . LEU A 1 397 ? 27.114 33.785 4.622 1.00 5.87 397 LEU A CA 1
ATOM 2962 C C . LEU A 1 397 ? 26.085 34.903 4.444 1.00 4.24 397 LEU A C 1
ATOM 2963 O O . LEU A 1 397 ? 25.151 34.779 3.653 1.00 5.90 397 LEU A O 1
ATOM 2968 N N . ALA A 1 398 ? 26.259 35.991 5.190 1.00 3.05 398 ALA A N 1
ATOM 2969 C CA . ALA A 1 398 ? 25.470 37.188 4.984 1.00 2.00 398 ALA A CA 1
ATOM 2970 C C . ALA A 1 398 ? 26.014 37.917 3.754 1.00 4.69 398 ALA A C 1
ATOM 2971 O O . ALA A 1 398 ? 27.233 38.075 3.605 1.00 6.47 398 ALA A O 1
ATOM 2973 N N . PRO A 1 399 ? 25.115 38.345 2.856 1.00 3.81 399 PRO A N 1
ATOM 2974 C CA . PRO A 1 399 ? 25.502 38.899 1.566 1.00 5.01 399 PRO A CA 1
ATOM 2975 C C . PRO A 1 399 ? 25.972 40.355 1.595 1.00 5.03 399 PRO A C 1
ATOM 2976 O O . PRO A 1 399 ? 25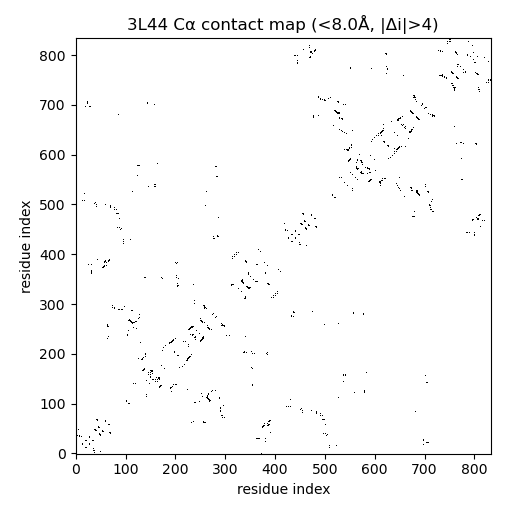.528 41.173 0.780 1.00 6.58 399 PRO A O 1
ATOM 2980 N N . SER A 1 400 ? 26.892 40.673 2.496 1.00 4.54 400 SER A N 1
ATOM 2981 C CA . SER A 1 400 ? 27.501 42.004 2.498 1.00 6.42 400 SER A CA 1
ATOM 2982 C C . SER A 1 400 ? 28.867 41.994 3.178 1.00 4.42 400 SER A C 1
ATOM 2983 O O . SER A 1 400 ? 29.094 41.224 4.127 1.00 3.87 400 SER A O 1
ATOM 2986 N N . LYS A 1 401 ? 29.770 42.843 2.695 1.00 2.00 401 LYS A N 1
ATOM 2987 C CA . LYS A 1 401 ? 31.118 42.945 3.267 1.00 3.19 401 LYS A CA 1
ATOM 2988 C C . LYS A 1 401 ? 31.084 43.563 4.668 1.00 3.54 401 LYS A C 1
ATOM 2989 O O . LYS A 1 401 ? 32.069 43.525 5.405 1.00 4.58 401 LYS A O 1
ATOM 2995 N N . TYR A 1 402 ? 29.940 44.123 5.025 1.00 2.50 402 TYR A N 1
ATOM 2996 C CA . TYR A 1 402 ? 29.774 44.778 6.305 1.00 6.86 402 TYR A CA 1
ATOM 2997 C C . TYR A 1 402 ? 29.197 43.814 7.321 1.00 7.67 402 TYR A C 1
ATOM 2998 O O . TYR A 1 402 ? 28.861 44.220 8.432 1.00 8.98 402 TYR A O 1
ATOM 3007 N N . GLU A 1 403 ? 29.053 42.548 6.940 1.00 6.99 403 GLU A N 1
ATOM 3008 C CA . GLU A 1 403 ? 28.384 41.574 7.812 1.00 7.93 403 GLU A CA 1
ATOM 3009 C C . GLU A 1 403 ? 29.349 40.762 8.667 1.00 6.80 403 GLU A C 1
ATOM 3010 O O . GLU A 1 403 ? 30.545 40.703 8.393 1.00 8.41 403 GLU A O 1
ATOM 3016 N N . ALA A 1 404 ? 28.816 40.106 9.689 1.00 2.77 404 ALA A N 1
ATOM 3017 C CA . ALA A 1 404 ? 29.619 39.191 10.469 1.00 4.58 404 ALA A CA 1
ATOM 3018 C C . ALA A 1 404 ? 29.220 37.761 10.141 1.00 2.72 404 ALA A C 1
ATOM 3019 O O . ALA A 1 404 ? 28.093 37.515 9.697 1.00 3.95 404 ALA A O 1
ATOM 3021 N N . TRP A 1 405 ? 30.162 36.840 10.328 1.00 2.00 405 TRP A N 1
ATOM 3022 C CA . TRP A 1 405 ? 29.869 35.419 10.410 1.00 2.41 405 TRP A CA 1
ATOM 3023 C C . TRP A 1 405 ? 29.604 35.132 11.896 1.00 2.00 405 TRP A C 1
ATOM 3024 O O . TRP A 1 405 ? 30.391 35.518 12.746 1.00 2.00 405 TRP A O 1
ATOM 3035 N N . PHE A 1 406 ? 28.506 34.455 12.191 1.00 2.00 406 PHE A N 1
ATOM 3036 C CA . PHE A 1 406 ? 28.142 34.129 13.552 1.00 2.55 406 PHE A CA 1
ATOM 3037 C C . PHE A 1 406 ? 28.140 32.614 13.726 1.00 4.40 406 PHE A C 1
ATOM 3038 O O . PHE A 1 406 ? 27.479 31.922 12.976 1.00 3.13 406 PHE A O 1
ATOM 3046 N N . LEU A 1 407 ? 28.853 32.112 14.734 1.00 5.39 407 LEU A N 1
ATOM 3047 C CA . LEU A 1 407 ? 28.758 30.701 15.122 1.00 6.99 407 LEU A CA 1
ATOM 3048 C C . LEU A 1 407 ? 27.554 30.488 16.028 1.00 7.68 407 LEU A C 1
ATOM 3049 O O . LEU A 1 407 ? 27.080 31.434 16.662 1.00 7.03 407 LEU A O 1
ATOM 3054 N N . THR A 1 408 ? 27.069 29.249 16.104 1.00 5.74 408 THR A N 1
ATOM 3055 C CA . THR A 1 408 ? 26.039 28.904 17.074 1.00 3.39 408 THR A CA 1
ATOM 3056 C C . THR A 1 408 ? 26.534 27.790 17.966 1.00 2.24 408 THR A C 1
ATOM 3057 O O . THR A 1 408 ? 27.573 27.183 17.702 1.00 3.16 408 THR A O 1
ATOM 3061 N N . THR A 1 409 ? 25.773 27.504 19.011 1.00 2.65 409 THR A N 1
ATOM 3062 C CA . THR A 1 409 ? 26.075 26.402 19.905 1.00 2.00 409 THR A CA 1
ATOM 3063 C C . THR A 1 409 ? 26.092 25.063 19.140 1.00 2.74 409 THR A C 1
ATOM 3064 O O . THR A 1 409 ? 26.651 24.084 19.617 1.00 2.00 409 THR A O 1
ATOM 3068 N N . GLU A 1 410 ? 25.478 25.026 17.951 1.00 2.00 410 GLU A N 1
ATOM 3069 C CA . GLU A 1 410 ? 25.302 23.774 17.210 1.00 2.16 410 GLU A CA 1
ATOM 3070 C C . GLU A 1 410 ? 26.369 23.494 16.148 1.00 2.00 410 GLU A C 1
ATOM 3071 O O . GLU A 1 410 ? 26.428 22.379 15.626 1.00 2.00 410 GLU A O 1
ATOM 3077 N N . HIS A 1 411 ? 27.189 24.490 15.823 1.00 2.00 411 HIS A N 1
ATOM 3078 C CA . HIS A 1 411 ? 28.273 24.293 14.863 1.00 2.00 411 HIS A CA 1
ATOM 3079 C C . HIS A 1 411 ? 29.289 23.400 15.529 1.00 2.44 411 HIS A C 1
ATOM 3080 O O . HIS A 1 411 ? 29.552 23.563 16.731 1.00 2.00 411 HIS A O 1
ATOM 3087 N N . THR A 1 412 ? 29.832 22.450 14.770 1.00 2.00 412 THR A N 1
ATOM 3088 C CA . THR A 1 412 ? 30.789 21.484 15.299 1.00 2.00 412 THR A CA 1
ATOM 3089 C C . THR A 1 412 ? 32.189 21.742 14.761 1.00 2.13 412 THR A C 1
ATOM 3090 O O . THR A 1 412 ? 32.374 22.522 13.838 1.00 2.00 412 THR A O 1
ATOM 3094 N N . LYS A 1 413 ? 33.171 21.078 15.358 1.00 2.00 413 LYS A N 1
ATOM 3095 C CA . LYS A 1 413 ? 34.534 21.110 14.853 1.00 3.36 413 LYS A CA 1
ATOM 3096 C C . LYS A 1 413 ? 34.579 20.674 13.368 1.00 2.89 413 LYS A C 1
ATOM 3097 O O . LYS A 1 413 ? 35.341 21.221 12.559 1.00 2.00 413 LYS A O 1
ATOM 3103 N N . GLU A 1 414 ? 33.752 19.693 13.020 1.00 2.00 414 GLU A N 1
ATOM 3104 C CA . GLU A 1 414 ? 33.656 19.211 11.649 1.00 2.00 414 GLU A CA 1
ATOM 3105 C C . GLU A 1 414 ? 33.056 20.258 10.692 1.00 2.00 414 GLU A C 1
ATOM 3106 O O . GLU A 1 414 ? 33.523 20.399 9.570 1.00 3.43 414 GLU A O 1
ATOM 3112 N N . ASP A 1 415 ? 32.020 20.972 11.131 1.00 2.56 415 ASP A N 1
ATOM 3113 C CA . ASP A 1 415 ? 31.439 22.086 10.359 1.00 2.00 415 ASP A CA 1
ATOM 3114 C C . ASP A 1 415 ? 32.506 23.147 10.061 1.00 2.44 415 ASP A C 1
ATOM 3115 O O . ASP A 1 415 ? 32.622 23.636 8.924 1.00 2.60 415 ASP A O 1
ATOM 3120 N N . ILE A 1 416 ? 33.280 23.502 11.092 1.00 2.00 416 ILE A N 1
ATOM 3121 C CA . ILE A 1 416 ? 34.362 24.481 10.966 1.00 2.00 416 ILE A CA 1
ATOM 3122 C C . ILE A 1 416 ? 35.424 23.979 9.998 1.00 2.00 416 ILE A C 1
ATOM 3123 O O . ILE A 1 416 ? 35.863 24.706 9.107 1.00 2.00 416 ILE A O 1
ATOM 3128 N N . GLU A 1 417 ? 35.839 22.731 10.171 1.00 2.00 417 GLU A N 1
ATOM 3129 C CA . GLU A 1 417 ? 36.853 22.145 9.294 1.00 2.00 417 GLU A CA 1
ATOM 3130 C C . GLU A 1 417 ? 36.376 22.185 7.840 1.00 2.74 417 GLU A C 1
ATOM 3131 O O . GLU A 1 417 ? 37.103 22.593 6.945 1.00 3.53 417 GLU A O 1
ATOM 3137 N N . TYR A 1 418 ? 35.131 21.801 7.618 1.00 2.56 418 TYR A N 1
ATOM 3138 C CA . TYR A 1 418 ? 34.553 21.865 6.289 1.00 5.06 418 TYR A CA 1
ATOM 3139 C C . TYR A 1 418 ? 34.522 23.295 5.746 1.00 3.98 418 TYR A C 1
ATOM 3140 O O . TYR A 1 418 ? 34.732 23.539 4.556 1.00 4.36 418 TYR A O 1
ATOM 3149 N N . THR A 1 419 ? 34.229 24.246 6.616 1.00 4.24 419 THR A N 1
ATOM 3150 C CA . THR A 1 419 ? 34.151 25.627 6.186 1.00 2.00 419 THR A CA 1
ATOM 3151 C C . THR A 1 419 ? 35.535 26.116 5.758 1.00 2.22 419 THR A C 1
ATOM 3152 O O . THR A 1 419 ? 35.662 26.839 4.771 1.00 2.00 419 THR A O 1
ATOM 3156 N N . ILE A 1 420 ? 36.563 25.733 6.521 1.00 2.53 420 ILE A N 1
ATOM 3157 C CA . ILE A 1 420 ? 37.942 26.100 6.195 1.00 2.00 420 ILE A CA 1
ATOM 3158 C C . ILE A 1 420 ? 38.335 25.575 4.812 1.00 2.50 420 ILE A C 1
ATOM 3159 O O . ILE A 1 420 ? 38.932 26.307 4.024 1.00 2.59 420 ILE A O 1
ATOM 3164 N N . GLU A 1 421 ? 37.995 24.325 4.505 1.00 2.00 421 GLU A N 1
ATOM 3165 C CA A GLU A 1 421 ? 38.327 23.776 3.188 0.50 3.62 421 GLU A CA 1
ATOM 3166 C CA B GLU A 1 421 ? 38.285 23.735 3.188 0.50 3.92 421 GLU A CA 1
ATOM 3167 C C . GLU A 1 421 ? 37.511 24.449 2.089 1.00 3.31 421 GLU A C 1
ATOM 3168 O O . GLU A 1 421 ? 38.002 24.645 0.970 1.00 3.64 421 GLU A O 1
ATOM 3179 N N . ALA A 1 422 ? 36.273 24.812 2.409 1.00 2.78 422 ALA A N 1
ATOM 3180 C CA . ALA A 1 422 ? 35.434 25.567 1.483 1.00 2.54 422 ALA A CA 1
ATOM 3181 C C . ALA A 1 422 ? 36.117 26.898 1.172 1.00 2.00 422 ALA A C 1
ATOM 3182 O O . ALA A 1 422 ? 36.237 27.289 0.007 1.00 2.18 422 ALA A O 1
ATOM 3184 N N . VAL A 1 423 ? 36.571 27.587 2.221 1.00 2.00 423 VAL A N 1
ATOM 3185 C CA . VAL A 1 423 ? 37.284 28.867 2.067 1.00 2.00 423 VAL A CA 1
ATOM 3186 C C . VAL A 1 423 ? 38.532 28.734 1.184 1.00 2.00 423 VAL A C 1
ATOM 3187 O O . VAL A 1 423 ? 38.820 29.602 0.357 1.00 2.74 423 VAL A O 1
ATOM 3191 N N . GLY A 1 424 ? 39.284 27.654 1.372 1.00 2.27 424 GLY A N 1
ATOM 3192 C CA . GLY A 1 424 ? 40.464 27.399 0.537 1.00 2.43 424 GLY A CA 1
ATOM 3193 C C . GLY A 1 424 ? 40.078 27.237 -0.920 1.00 4.58 424 GLY A C 1
ATOM 3194 O O . GLY A 1 424 ? 40.750 27.754 -1.826 1.00 3.85 424 GLY A O 1
ATOM 3195 N N . ARG A 1 425 ? 38.984 26.524 -1.156 1.00 4.69 425 ARG A N 1
ATOM 3196 C CA . ARG A 1 425 ? 38.514 26.305 -2.521 1.00 5.71 425 ARG A CA 1
ATOM 3197 C C . ARG A 1 425 ? 38.086 27.622 -3.156 1.00 5.07 425 ARG A C 1
ATOM 3198 O O . ARG A 1 425 ? 38.357 27.875 -4.330 1.00 8.46 425 ARG A O 1
ATOM 3206 N N . ALA A 1 426 ? 37.428 28.462 -2.366 1.00 4.88 426 ALA A N 1
ATOM 3207 C CA . ALA A 1 426 ? 36.951 29.747 -2.845 1.00 4.51 426 ALA A CA 1
ATOM 3208 C C . ALA A 1 426 ? 38.131 30.692 -3.068 1.00 3.02 426 ALA A C 1
ATOM 3209 O O . ALA A 1 426 ? 38.177 31.380 -4.073 1.00 2.90 426 ALA A O 1
ATOM 3211 N N . PHE A 1 427 ? 39.082 30.724 -2.133 1.00 2.30 427 PHE A N 1
ATOM 3212 C CA . PHE A 1 427 ? 40.274 31.561 -2.310 1.00 2.00 427 PHE A CA 1
ATOM 3213 C C . PHE A 1 427 ? 41.080 31.127 -3.548 1.00 2.00 427 PHE A C 1
ATOM 3214 O O . PHE A 1 427 ? 41.671 31.961 -4.234 1.00 2.00 427 PHE A O 1
ATOM 3222 N N . ALA A 1 428 ? 41.127 29.826 -3.833 1.00 2.00 428 ALA A N 1
ATOM 3223 C CA . ALA A 1 428 ? 41.825 29.360 -5.042 1.00 2.14 428 ALA A CA 1
ATOM 3224 C C . ALA A 1 428 ? 41.184 29.964 -6.278 1.00 2.31 428 ALA A C 1
ATOM 3225 O O . ALA A 1 428 ? 41.872 30.445 -7.173 1.00 2.00 428 ALA A O 1
ATOM 3227 N N . ALA A 1 429 ? 39.858 29.947 -6.324 1.00 4.42 429 ALA A N 1
ATOM 3228 C CA . ALA A 1 429 ? 39.149 30.496 -7.484 1.00 6.00 429 ALA A CA 1
ATOM 3229 C C . ALA A 1 429 ? 39.327 32.015 -7.591 1.00 5.84 429 ALA A C 1
ATOM 3230 O O . ALA A 1 429 ? 39.356 32.555 -8.689 1.00 9.51 429 ALA A O 1
ATOM 3232 N N . LEU A 1 430 ? 39.473 32.701 -6.460 1.00 6.44 430 LEU A N 1
ATOM 3233 C CA . LEU A 1 430 ? 39.708 34.147 -6.507 1.00 6.45 430 LEU A CA 1
ATOM 3234 C C . LEU A 1 430 ? 41.075 34.443 -7.095 1.00 5.29 430 LEU A C 1
ATOM 3235 O O . LEU A 1 430 ? 41.240 35.385 -7.866 1.00 5.36 430 LEU A O 1
ATOM 3240 N N . ALA A 1 431 ? 42.057 33.631 -6.717 1.00 7.52 431 ALA A N 1
ATOM 3241 C CA . ALA A 1 431 ? 43.430 33.826 -7.150 1.00 7.83 431 ALA A CA 1
ATOM 3242 C C . ALA A 1 431 ? 43.559 33.451 -8.616 1.00 11.18 431 ALA A C 1
ATOM 3243 O O . ALA A 1 431 ? 44.290 34.090 -9.376 1.00 10.73 431 ALA A O 1
ATOM 3245 N N . ASP A 1 432 ? 42.839 32.405 -9.005 1.00 13.09 432 ASP A N 1
ATOM 3246 C CA . ASP A 1 432 ? 42.836 31.951 -10.374 1.00 16.21 432 ASP A CA 1
ATOM 3247 C C . ASP A 1 432 ? 42.262 33.051 -11.253 1.00 18.89 432 ASP A C 1
ATOM 3248 O O . ASP A 1 432 ? 42.863 33.431 -12.258 1.00 18.19 432 ASP A O 1
ATOM 3253 N N . ASN A 1 433 ? 41.103 33.567 -10.853 1.00 22.16 433 ASN A N 1
ATOM 3254 C CA . ASN A 1 433 ? 40.491 34.705 -11.527 1.00 24.47 433 ASN A CA 1
ATOM 3255 C C . ASN A 1 433 ? 39.917 34.329 -12.899 1.00 23.93 433 ASN A C 1
ATOM 3256 O O . ASN A 1 433 ? 40.419 34.758 -13.944 1.00 23.87 433 ASN A O 1
ATOM 3261 N N . VAL B 1 2 ? -17.586 37.169 46.287 1.00 20.63 2 VAL B N 1
ATOM 3262 C CA . VAL B 1 2 ? -16.444 38.106 46.065 1.00 19.76 2 VAL B CA 1
ATOM 3263 C C . VAL B 1 2 ? -15.226 37.383 45.497 1.00 19.75 2 VAL B C 1
ATOM 3264 O O . VAL B 1 2 ? -14.763 36.381 46.051 1.00 20.23 2 VAL B O 1
ATOM 3268 N N . VAL B 1 3 ? -14.724 37.904 44.381 1.00 18.00 3 VAL B N 1
ATOM 3269 C CA . VAL B 1 3 ? -13.509 37.418 43.750 1.00 15.73 3 VAL B CA 1
ATOM 3270 C C . VAL B 1 3 ? -12.290 38.037 44.429 1.00 14.36 3 VAL B C 1
ATOM 3271 O O . VAL B 1 3 ? -12.340 39.193 44.849 1.00 15.16 3 VAL B O 1
ATOM 3275 N N . LYS B 1 4 ? -11.194 37.289 44.542 1.00 11.46 4 LYS B N 1
ATOM 3276 C CA . LYS B 1 4 ? -9.949 37.912 45.013 1.00 9.85 4 LYS B CA 1
ATOM 3277 C C . LYS B 1 4 ? -8.764 37.895 44.034 1.00 7.37 4 LYS B C 1
ATOM 3278 O O . LYS B 1 4 ? -8.681 37.049 43.133 1.00 5.21 4 LYS B O 1
ATOM 3284 N N . PHE B 1 5 ? -7.874 38.871 44.211 1.00 4.64 5 PHE B N 1
ATOM 3285 C CA . PHE B 1 5 ? -6.778 39.109 43.278 1.00 3.38 5 PHE B CA 1
ATOM 3286 C C . PHE B 1 5 ? -5.424 39.029 43.980 1.00 2.20 5 PHE B C 1
ATOM 3287 O O . PHE B 1 5 ? -4.448 39.644 43.547 1.00 2.00 5 PHE B O 1
ATOM 3295 N N . THR B 1 6 ? -5.381 38.257 45.062 1.00 5.07 6 THR B N 1
ATOM 3296 C CA . THR B 1 6 ? -4.190 38.126 45.916 1.00 5.22 6 THR B CA 1
ATOM 3297 C C . THR B 1 6 ? -2.885 37.853 45.153 1.00 3.68 6 THR B C 1
ATOM 3298 O O . THR B 1 6 ? -1.870 38.500 45.412 1.00 3.84 6 THR B O 1
ATOM 3302 N N . LYS B 1 7 ? -2.914 36.884 44.239 1.00 2.14 7 LYS B N 1
ATOM 3303 C CA . LYS B 1 7 ? -1.734 36.538 43.424 1.00 2.00 7 LYS B CA 1
ATOM 3304 C C . LYS B 1 7 ? -1.353 37.658 42.456 1.00 2.00 7 LYS B C 1
ATOM 3305 O O . LYS B 1 7 ? -0.167 37.953 42.260 1.00 2.00 7 LYS B O 1
ATOM 3311 N N . SER B 1 8 ? -2.357 38.270 41.837 1.00 2.00 8 SER B N 1
ATOM 3312 C CA . SER B 1 8 ? -2.091 39.385 40.939 1.00 2.00 8 SER B CA 1
ATOM 3313 C C . SER B 1 8 ? -1.422 40.516 41.701 1.00 2.00 8 SER B C 1
ATOM 3314 O O . SER B 1 8 ? -0.489 41.143 41.200 1.00 2.00 8 SER B O 1
ATOM 3317 N N . GLU B 1 9 ? -1.911 40.769 42.910 1.00 2.00 9 GLU B N 1
ATOM 3318 C CA . GLU B 1 9 ? -1.336 41.801 43.753 1.00 2.00 9 GLU B CA 1
ATOM 3319 C C . GLU B 1 9 ? 0.125 41.483 44.024 1.00 2.00 9 GLU B C 1
ATOM 3320 O O . GLU B 1 9 ? 0.993 42.328 43.812 1.00 2.39 9 GLU B O 1
ATOM 3326 N N . ALA B 1 10 ? 0.405 40.260 44.457 1.00 2.00 10 ALA B N 1
ATOM 3327 C CA . ALA B 1 10 ? 1.795 39.863 44.736 1.00 2.00 10 ALA B CA 1
ATOM 3328 C C . ALA B 1 10 ? 2.660 39.955 43.473 1.00 2.00 10 ALA B C 1
ATOM 3329 O O . ALA B 1 10 ? 3.786 40.460 43.515 1.00 2.00 10 ALA B O 1
ATOM 3331 N N . LEU B 1 11 ? 2.133 39.490 42.346 1.00 2.00 11 LEU B N 1
ATOM 3332 C CA . LEU B 1 11 ? 2.896 39.567 41.104 1.00 2.00 11 LEU B CA 1
ATOM 3333 C C . LEU B 1 11 ? 3.208 41.013 40.731 1.00 2.00 11 LEU B C 1
ATOM 3334 O O . LEU B 1 11 ? 4.340 41.336 40.379 1.00 2.00 11 LEU B O 1
ATOM 3339 N N . HIS B 1 12 ? 2.206 41.878 40.827 1.00 2.00 12 HIS B N 1
ATOM 3340 C CA . HIS B 1 12 ? 2.398 43.298 40.557 1.00 2.00 12 HIS B CA 1
ATOM 3341 C C . HIS B 1 12 ? 3.458 43.928 41.456 1.00 2.00 12 HIS B C 1
ATOM 3342 O O . HIS B 1 12 ? 4.282 44.727 40.988 1.00 2.00 12 HIS B O 1
ATOM 3349 N N . LYS B 1 13 ? 3.433 43.577 42.745 1.00 2.50 13 LYS B N 1
ATOM 3350 C CA . LYS B 1 13 ? 4.422 44.085 43.679 1.00 4.54 13 LYS B CA 1
ATOM 3351 C C . LYS B 1 13 ? 5.806 43.718 43.160 1.00 5.58 13 LYS B C 1
ATOM 3352 O O . LYS B 1 13 ? 6.695 44.560 43.085 1.00 5.56 13 LYS B O 1
ATOM 3358 N N . GLU B 1 14 ? 5.993 42.467 42.765 1.00 4.60 14 GLU B N 1
ATOM 3359 C CA . GLU B 1 14 ? 7.306 42.078 42.301 1.00 5.36 14 GLU B CA 1
ATOM 3360 C C . GLU B 1 14 ? 7.628 42.777 40.974 1.00 5.26 14 GLU B C 1
ATOM 3361 O O . GLU B 1 14 ? 8.759 43.223 40.753 1.00 4.26 14 GLU B O 1
ATOM 3367 N N . ALA B 1 15 ? 6.628 42.875 40.098 1.00 3.21 15 ALA B N 1
ATOM 3368 C CA . ALA B 1 15 ? 6.816 43.486 38.790 1.00 2.99 15 ALA B CA 1
ATOM 3369 C C . ALA B 1 15 ? 7.346 44.908 38.901 1.00 2.79 15 ALA B C 1
ATOM 3370 O O . ALA B 1 15 ? 8.198 45.330 38.105 1.00 2.00 15 ALA B O 1
ATOM 3372 N N . LEU B 1 16 ? 6.849 45.639 39.896 1.00 2.69 16 LEU B N 1
ATOM 3373 C CA . LEU B 1 16 ? 7.266 47.027 40.134 1.00 3.44 16 LEU B CA 1
ATOM 3374 C C . LEU B 1 16 ? 8.773 47.187 40.330 1.00 3.54 16 LEU B C 1
ATOM 3375 O O . LEU B 1 16 ? 9.337 48.231 39.999 1.00 4.87 16 LEU B O 1
ATOM 3380 N N . GLU B 1 17 ? 9.422 46.153 40.848 1.00 2.65 17 GLU B N 1
ATOM 3381 C CA . GLU B 1 17 ? 10.860 46.210 41.099 1.00 3.19 17 GLU B CA 1
ATOM 3382 C C . GLU B 1 17 ? 11.696 46.096 39.823 1.00 2.00 17 GLU B C 1
ATOM 3383 O O . GLU B 1 17 ? 12.798 46.638 39.746 1.00 2.00 17 GLU B O 1
ATOM 3389 N N . HIS B 1 18 ? 11.170 45.394 38.825 1.00 2.00 18 HIS B N 1
ATOM 3390 C CA . HIS B 1 18 ? 11.963 45.040 37.633 1.00 2.00 18 HIS B CA 1
ATOM 3391 C C . HIS B 1 18 ? 11.510 45.728 36.356 1.00 2.00 18 HIS B C 1
ATOM 3392 O O . HIS B 1 18 ? 12.298 45.913 35.419 1.00 2.64 18 HIS B O 1
ATOM 3399 N N . ILE B 1 19 ? 10.236 46.092 36.314 1.00 2.00 19 ILE B N 1
ATOM 3400 C CA . ILE B 1 19 ? 9.646 46.694 35.126 1.00 2.00 19 ILE B CA 1
ATOM 3401 C C . ILE B 1 19 ? 9.021 48.024 35.504 1.00 2.00 19 ILE B C 1
ATOM 3402 O O . ILE B 1 19 ? 8.263 48.096 36.459 1.00 2.00 19 ILE B O 1
ATOM 3407 N N . VAL B 1 20 ? 9.326 49.067 34.735 1.00 2.00 20 VAL B N 1
ATOM 3408 C CA . VAL B 1 20 ? 8.833 50.410 35.022 1.00 2.00 20 VAL B CA 1
ATOM 3409 C C . VAL B 1 20 ? 7.322 50.414 35.175 1.00 2.00 20 VAL B C 1
ATOM 3410 O O . VAL B 1 20 ? 6.599 50.088 34.231 1.00 2.00 20 VAL B O 1
ATOM 3414 N N . GLY B 1 21 ? 6.842 50.802 36.361 1.00 2.36 21 GLY B N 1
ATOM 3415 C CA . GLY B 1 21 ? 5.407 50.790 36.666 1.00 2.00 21 GLY B CA 1
ATOM 3416 C C . GLY B 1 21 ? 4.774 49.410 36.536 1.00 4.28 21 GLY B C 1
ATOM 3417 O O . GLY B 1 21 ? 3.550 49.273 36.504 1.00 4.76 21 GLY B O 1
ATOM 3418 N N . GLY B 1 22 ? 5.603 48.377 36.438 1.00 4.62 22 GLY B N 1
ATOM 3419 C CA . GLY B 1 22 ? 5.103 47.009 36.456 1.00 4.06 22 GLY B CA 1
ATOM 3420 C C . GLY B 1 22 ? 4.400 46.574 35.181 1.00 6.42 22 GLY B C 1
ATOM 3421 O O . GLY B 1 22 ? 3.789 45.507 35.142 1.00 6.97 22 GLY B O 1
ATOM 3422 N N . VAL B 1 23 ? 4.484 47.381 34.130 1.00 5.74 23 VAL B N 1
ATOM 3423 C CA . VAL B 1 23 ? 3.818 47.032 32.877 1.00 5.77 23 VAL B CA 1
ATOM 3424 C C . VAL B 1 23 ? 4.670 47.382 31.677 1.00 4.92 23 VAL B C 1
ATOM 3425 O O . VAL B 1 23 ? 5.468 48.309 31.725 1.00 7.36 23 VAL B O 1
ATOM 3429 N N . ASN B 1 24 ? 4.485 46.647 30.591 1.00 5.47 24 ASN B N 1
ATOM 3430 C CA . ASN B 1 24 ? 5.216 46.934 29.369 1.00 5.12 24 ASN B CA 1
ATOM 3431 C C . ASN B 1 24 ? 4.435 47.803 28.372 1.00 5.01 24 ASN B C 1
ATOM 3432 O O . ASN B 1 24 ? 4.896 48.048 27.255 1.00 5.21 24 ASN B O 1
ATOM 3437 N N . SER B 1 25 ? 3.257 48.260 28.804 1.00 4.26 25 SER B N 1
ATOM 3438 C CA . SER B 1 25 ? 2.490 49.296 28.113 1.00 2.08 25 SER B CA 1
ATOM 3439 C C . SER B 1 25 ? 1.640 50.028 29.145 1.00 2.00 25 SER B C 1
ATOM 3440 O O . SER B 1 25 ? 0.964 49.392 29.957 1.00 2.00 25 SER B O 1
ATOM 3443 N N . PRO B 1 26 ? 1.666 51.368 29.125 1.00 2.00 26 PRO B N 1
ATOM 3444 C CA . PRO B 1 26 ? 0.901 52.121 30.118 1.00 2.00 26 PRO B CA 1
ATOM 3445 C C . PRO B 1 26 ? -0.584 51.778 30.033 1.00 2.00 26 PRO B C 1
ATOM 3446 O O . PRO B 1 26 ? -1.295 51.869 31.034 1.00 2.95 26 PRO B O 1
ATOM 3450 N N . SER B 1 27 ? -1.046 51.391 28.844 1.00 3.29 27 SER B N 1
ATOM 3451 C CA . SER B 1 27 ? -2.435 50.952 28.649 1.00 3.60 27 SER B CA 1
ATOM 3452 C C . SER B 1 27 ? -2.804 49.859 29.630 1.00 2.00 27 SER B C 1
ATOM 3453 O O . SER B 1 27 ? -3.959 49.742 30.037 1.00 2.00 27 SER B O 1
ATOM 3456 N N . ARG B 1 28 ? -1.820 49.046 29.997 1.00 2.00 28 ARG B N 1
ATOM 3457 C CA . ARG B 1 28 ? -2.073 47.893 30.860 1.00 2.00 28 ARG B CA 1
ATOM 3458 C C . ARG B 1 28 ? -2.144 48.237 32.336 1.00 2.00 28 ARG B C 1
ATOM 3459 O O . ARG B 1 28 ? -2.549 47.406 33.153 1.00 2.00 28 ARG B O 1
ATOM 3467 N N . SER B 1 29 ? -1.721 49.448 32.683 1.00 2.00 29 SER B N 1
ATOM 3468 C CA . SER B 1 29 ? -1.815 49.910 34.069 1.00 2.00 29 SER B CA 1
ATOM 3469 C C . SER B 1 29 ? -3.271 50.169 34.440 1.00 2.00 29 SER B C 1
ATOM 3470 O O . SER B 1 29 ? -4.102 50.445 33.575 1.00 2.00 29 SER B O 1
ATOM 3473 N N . PHE B 1 30 ? -3.577 50.097 35.731 1.00 2.00 30 PHE B N 1
ATOM 3474 C CA . PHE B 1 30 ? -4.931 50.379 36.198 1.00 2.00 30 PHE B CA 1
ATOM 3475 C C . PHE B 1 30 ? -5.068 51.831 36.625 1.00 2.00 30 PHE B C 1
ATOM 3476 O O . PHE B 1 30 ? -6.043 52.220 37.290 1.00 2.00 30 PHE B O 1
ATOM 3484 N N . LYS B 1 31 ? -4.090 52.640 36.233 1.00 2.00 31 LYS B N 1
ATOM 3485 C CA . LYS B 1 31 ? -4.049 54.036 36.660 1.00 4.30 31 LYS B CA 1
ATOM 3486 C C . LYS B 1 31 ? -5.320 54.776 36.251 1.00 4.91 31 LYS B C 1
ATOM 3487 O O . LYS B 1 31 ? -5.879 55.542 37.032 1.00 2.00 31 LYS B O 1
ATOM 3493 N N . ALA B 1 32 ? -5.770 54.539 35.021 1.00 6.75 32 ALA B N 1
ATOM 3494 C CA . ALA B 1 32 ? -6.926 55.251 34.472 1.00 9.20 32 ALA B CA 1
ATOM 3495 C C . ALA B 1 32 ? -8.245 54.841 35.122 1.00 9.92 32 ALA B C 1
ATOM 3496 O O . ALA B 1 32 ? -9.238 55.553 35.003 1.00 10.46 32 ALA B O 1
ATOM 3498 N N . VAL B 1 33 ? -8.264 53.682 35.781 1.00 9.49 33 VAL B N 1
ATOM 3499 C CA . VAL B 1 33 ? -9.505 53.135 36.335 1.00 6.62 33 VAL B CA 1
ATOM 3500 C C . VAL B 1 33 ? -9.448 53.076 37.864 1.00 8.15 33 VAL B C 1
ATOM 3501 O O . VAL B 1 33 ? -10.109 52.248 38.494 1.00 8.82 33 VAL B O 1
ATOM 3505 N N . GLY B 1 34 ? -8.652 53.962 38.455 1.00 9.47 34 GLY B N 1
ATOM 3506 C CA . GLY B 1 34 ? -8.620 54.116 39.910 1.00 10.76 34 GLY B CA 1
ATOM 3507 C C . GLY B 1 34 ? -7.436 53.486 40.622 1.00 10.59 34 GLY B C 1
ATOM 3508 O O . GLY B 1 34 ? -7.367 53.502 41.854 1.00 9.68 34 GLY B O 1
ATOM 3509 N N . GLY B 1 35 ? -6.498 52.933 39.858 1.00 8.16 35 GLY B N 1
ATOM 3510 C CA . GLY B 1 35 ? -5.296 52.344 40.437 1.00 7.23 35 GLY B CA 1
ATOM 3511 C C . GLY B 1 35 ? -5.496 50.912 40.890 1.00 8.61 35 GLY B C 1
ATOM 3512 O O . GLY B 1 35 ? -6.465 50.254 40.499 1.00 8.33 35 GLY B O 1
ATOM 3513 N N . GLY B 1 36 ? -4.577 50.431 41.725 1.00 9.00 36 GLY B N 1
ATOM 3514 C CA . GLY B 1 36 ? -4.573 49.036 42.147 1.00 10.72 36 GLY B CA 1
ATOM 3515 C C . GLY B 1 36 ? -3.736 48.172 41.224 1.00 11.20 36 GLY B C 1
ATOM 3516 O O . GLY B 1 36 ? -3.276 48.632 40.170 1.00 11.44 36 GLY B O 1
ATOM 3517 N N . ALA B 1 37 ? -3.539 46.915 41.607 1.00 9.42 37 ALA B N 1
ATOM 3518 C CA . ALA B 1 37 ? -2.769 45.996 40.781 1.00 8.21 37 ALA B CA 1
ATOM 3519 C C . ALA B 1 37 ? -3.547 45.571 39.541 1.00 7.00 37 ALA B C 1
ATOM 3520 O O . ALA B 1 37 ? -4.705 45.162 39.631 1.00 6.26 37 ALA B O 1
ATOM 3522 N N . PRO B 1 38 ? -2.911 45.664 38.366 1.00 5.08 38 PRO B N 1
ATOM 3523 C CA . PRO B 1 38 ? -3.575 45.069 37.227 1.00 3.08 38 PRO B CA 1
ATOM 3524 C C . PRO B 1 38 ? -3.672 43.555 37.421 1.00 2.00 38 PRO B C 1
ATOM 3525 O O . PRO B 1 38 ? -2.899 42.972 38.168 1.00 2.56 38 PRO B O 1
ATOM 3529 N N . ILE B 1 39 ? -4.656 42.939 36.788 1.00 2.08 39 ILE B N 1
ATOM 3530 C CA . ILE B 1 39 ? -4.860 41.498 36.843 1.00 2.00 39 ILE B CA 1
ATOM 3531 C C . ILE B 1 39 ? -3.916 40.785 35.859 1.00 3.28 39 ILE B C 1
ATOM 3532 O O . ILE B 1 39 ? -3.869 41.133 34.676 1.00 3.12 39 ILE B O 1
ATOM 3537 N N . ALA B 1 40 ? -3.176 39.789 36.346 1.00 2.72 40 ALA B N 1
ATOM 3538 C CA . ALA B 1 40 ? -2.270 39.013 35.492 1.00 3.95 40 ALA B CA 1
ATOM 3539 C C . ALA B 1 40 ? -2.948 37.745 35.008 1.00 2.98 40 ALA B C 1
ATOM 3540 O O . AL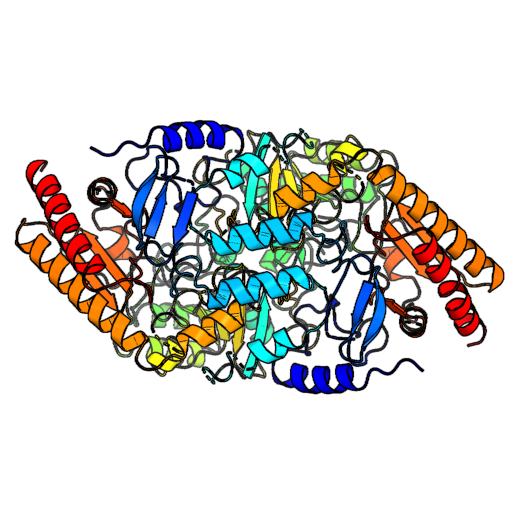A B 1 40 ? -3.518 36.990 35.797 1.00 2.86 40 ALA B O 1
ATOM 3550 N N . GLU B 1 42 ? -3.002 34.006 33.114 1.00 8.16 42 GLU B N 1
ATOM 3551 C CA . GLU B 1 42 ? -2.100 32.875 33.050 1.00 7.52 42 GLU B CA 1
ATOM 3552 C C . GLU B 1 42 ? -2.368 32.050 31.816 1.00 5.01 42 GLU B C 1
ATOM 3553 O O . GLU B 1 42 ? -1.486 31.373 31.298 1.00 5.52 42 GLU B O 1
ATOM 3559 N N . ARG B 1 43 ? -3.600 32.105 31.335 1.00 2.86 43 ARG B N 1
ATOM 3560 C CA . ARG B 1 43 ? -3.977 31.292 30.191 1.00 4.70 43 ARG B CA 1
ATOM 3561 C C . ARG B 1 43 ? -5.201 31.877 29.497 1.00 2.00 43 ARG B C 1
ATOM 3562 O O . ARG B 1 43 ? -6.098 32.404 30.162 1.00 3.61 43 ARG B O 1
ATOM 3570 N N . GLY B 1 44 ? -5.242 31.773 28.173 1.00 2.92 44 GLY B N 1
ATOM 3571 C CA . GLY B 1 44 ? -6.441 32.115 27.422 1.00 2.00 44 GLY B CA 1
ATOM 3572 C C . GLY B 1 44 ? -6.838 30.948 26.544 1.00 2.00 44 GLY B C 1
ATOM 3573 O O . GLY B 1 44 ? -5.982 30.237 26.008 1.00 2.00 44 GLY B O 1
ATOM 3574 N N . LYS B 1 45 ? -8.137 30.746 26.387 1.00 2.00 45 LYS B N 1
ATOM 3575 C CA . LYS B 1 45 ? -8.644 29.734 25.454 1.00 2.00 45 LYS B CA 1
ATOM 3576 C C . LYS B 1 45 ? -9.955 30.245 24.887 1.00 2.17 45 LYS B C 1
ATOM 3577 O O . LYS B 1 45 ? -10.898 30.513 25.648 1.00 2.00 45 LYS B O 1
ATOM 3583 N N . GLY B 1 46 ? -10.024 30.384 23.562 1.00 2.00 46 GLY B N 1
ATOM 3584 C CA . GLY B 1 46 ? -11.220 30.939 22.938 1.00 2.02 46 GLY B CA 1
ATOM 3585 C C . GLY B 1 46 ? -11.604 32.267 23.571 1.00 3.56 46 GLY B C 1
ATOM 3586 O O . GLY B 1 46 ? -10.799 33.194 23.646 1.00 2.73 46 GLY B O 1
ATOM 3587 N N . ALA B 1 47 ? -12.828 32.348 24.072 1.00 4.03 47 ALA B N 1
ATOM 3588 C CA . ALA B 1 47 ? -13.343 33.592 24.638 1.00 3.22 47 ALA B CA 1
ATOM 3589 C C . ALA B 1 47 ? -12.923 33.834 26.080 1.00 2.00 47 ALA B C 1
ATOM 3590 O O . ALA B 1 47 ? -13.287 34.849 26.647 1.00 3.56 47 ALA B O 1
ATOM 3592 N N . TYR B 1 48 ? -12.168 32.910 26.670 1.00 2.00 48 TYR B N 1
ATOM 3593 C CA . TYR B 1 48 ? -11.940 32.927 28.119 1.00 2.00 48 TYR B CA 1
ATOM 3594 C C . TYR B 1 48 ? -10.488 33.202 28.503 1.00 2.00 48 TYR B C 1
ATOM 3595 O O . TYR B 1 48 ? -9.558 32.816 27.788 1.00 2.07 48 TYR B O 1
ATOM 3604 N N . PHE B 1 49 ? -10.338 33.939 29.598 1.00 2.00 49 PHE B N 1
ATOM 3605 C CA . PHE B 1 49 ? -9.071 34.177 30.286 1.00 2.00 49 PHE B CA 1
ATOM 3606 C C . PHE B 1 49 ? -9.155 33.474 31.614 1.00 2.97 49 PHE B C 1
ATOM 3607 O O . PHE B 1 49 ? -10.245 33.312 32.165 1.00 4.68 49 PHE B O 1
ATOM 3615 N N . TRP B 1 50 ? -8.000 33.078 32.140 1.00 3.44 50 TRP B N 1
ATOM 3616 C CA . TRP B 1 50 ? -7.875 32.697 33.538 1.00 2.00 50 TRP B CA 1
ATOM 3617 C C . TRP B 1 50 ? -6.742 33.523 34.130 1.00 2.00 50 TRP B C 1
ATOM 3618 O O . TRP B 1 50 ? -5.670 33.608 33.528 1.00 2.00 50 TRP B O 1
ATOM 3629 N N . ASP B 1 51 ? -6.963 34.137 35.301 1.00 2.00 51 ASP B N 1
ATOM 3630 C CA . ASP B 1 51 ? -5.898 34.922 35.921 1.00 2.00 51 ASP B CA 1
ATOM 3631 C C . ASP B 1 51 ? -5.048 34.047 36.846 1.00 2.76 51 ASP B C 1
ATOM 3632 O O . ASP B 1 51 ? -5.330 32.868 36.997 1.00 2.00 51 ASP B O 1
ATOM 3637 N N . VAL B 1 52 ? -4.004 34.620 37.441 1.00 3.33 52 VAL B N 1
ATOM 3638 C CA . VAL B 1 52 ? -3.092 33.839 38.288 1.00 5.90 52 VAL B CA 1
ATOM 3639 C C . VAL B 1 52 ? -3.715 33.370 39.593 1.00 6.71 52 VAL B C 1
ATOM 3640 O O . VAL B 1 52 ? -3.172 32.485 40.251 1.00 10.55 52 VAL B O 1
ATOM 3644 N N . ASP B 1 53 ? -4.850 33.958 39.961 1.00 5.74 53 ASP B N 1
ATOM 3645 C CA . ASP B 1 53 ? -5.628 33.481 41.098 1.00 8.48 53 ASP B CA 1
ATO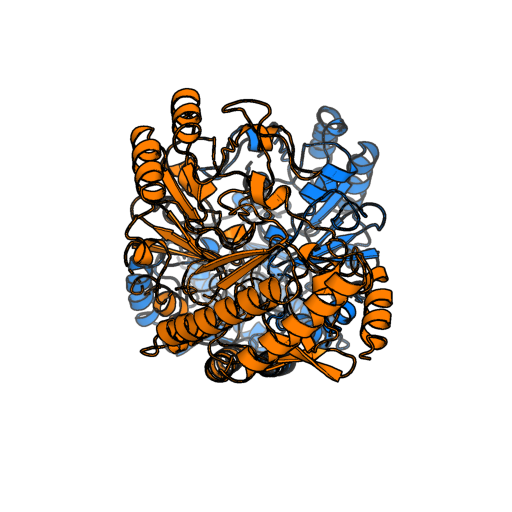M 3646 C C . ASP B 1 53 ? -6.648 32.423 40.699 1.00 7.53 53 ASP B C 1
ATOM 3647 O O . ASP B 1 53 ? -7.467 32.025 41.509 1.00 9.29 53 ASP B O 1
ATOM 3652 N N . GLY B 1 54 ? -6.615 31.980 39.448 1.00 6.10 54 GLY B N 1
ATOM 3653 C CA . GLY B 1 54 ? -7.547 30.946 38.995 1.00 5.31 54 GLY B CA 1
ATOM 3654 C C . GLY B 1 54 ? -8.955 31.416 38.654 1.00 4.48 54 GLY B C 1
ATOM 3655 O O . GLY B 1 54 ? -9.833 30.598 38.388 1.00 4.60 54 GLY B O 1
ATOM 3656 N N . ASN B 1 55 ? -9.180 32.726 38.660 1.00 4.30 55 ASN B N 1
ATOM 3657 C CA . ASN B 1 55 ? -10.466 33.286 38.225 1.00 3.11 55 ASN B CA 1
ATOM 3658 C C . ASN B 1 55 ? -10.639 33.211 36.713 1.00 2.00 55 ASN B C 1
ATOM 3659 O O . ASN B 1 55 ? -9.691 33.471 35.961 1.00 2.00 55 ASN B O 1
ATOM 3664 N N . LYS B 1 56 ? -11.862 32.900 36.282 1.00 3.21 56 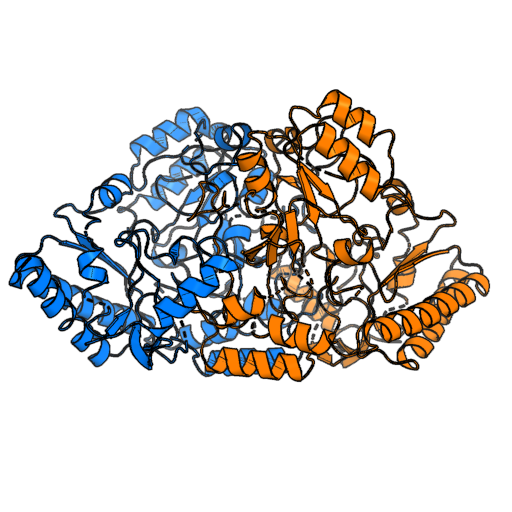LYS B N 1
ATOM 3665 C CA . LYS B 1 56 ? -12.233 32.847 34.855 1.00 2.17 56 LYS B CA 1
ATOM 3666 C C . LYS B 1 56 ? -12.967 34.100 34.349 1.00 2.12 56 LYS B C 1
ATOM 3667 O O . LYS B 1 56 ? -13.874 34.610 35.003 1.00 2.00 56 LYS B O 1
ATOM 3673 N N . TYR B 1 57 ? -12.605 34.566 33.158 1.00 2.86 57 TYR B N 1
ATOM 3674 C CA . TYR B 1 57 ? -13.245 35.736 32.573 1.00 2.00 57 TYR B CA 1
ATOM 3675 C C . TYR B 1 57 ? -13.744 35.476 31.163 1.00 2.00 57 TYR B C 1
ATOM 3676 O O . TYR B 1 57 ? -13.141 34.702 30.416 1.00 2.00 57 TYR B O 1
ATOM 3685 N N . ILE B 1 58 ? -14.842 36.128 30.791 1.00 2.00 58 ILE B N 1
ATOM 3686 C CA . ILE B 1 58 ? -15.170 36.258 29.377 1.00 2.00 58 ILE B CA 1
ATOM 3687 C C . ILE B 1 58 ? -14.388 37.483 28.954 1.00 2.00 58 ILE B C 1
ATOM 3688 O O . ILE B 1 58 ? -14.470 38.529 29.604 1.00 2.00 58 ILE B O 1
ATOM 3693 N N . ASP B 1 59 ? -13.584 37.348 27.905 1.00 2.00 59 ASP B N 1
ATOM 3694 C CA . ASP B 1 59 ? -12.665 38.429 27.521 1.00 2.14 59 ASP B CA 1
ATOM 3695 C C . ASP B 1 59 ? -13.178 39.265 26.352 1.00 2.00 59 ASP B C 1
ATOM 3696 O O . ASP B 1 59 ? -13.612 38.721 25.314 1.00 2.50 59 ASP B O 1
ATOM 3701 N N . TYR B 1 60 ? -13.102 40.585 26.511 1.00 2.00 60 TYR B N 1
ATOM 3702 C CA . TYR B 1 60 ? -13.439 41.532 25.439 1.00 2.00 60 TYR B CA 1
ATOM 3703 C C . TYR B 1 60 ? -12.271 42.424 25.057 1.00 2.00 60 TYR B C 1
ATOM 3704 O O . TYR B 1 60 ? -12.380 43.268 24.156 1.00 3.69 60 TYR B O 1
ATOM 3713 N N . LEU B 1 61 ? -11.145 42.227 25.725 1.00 2.00 61 LEU B N 1
ATOM 3714 C CA . LEU B 1 61 ? -9.958 43.048 25.504 1.00 2.00 61 LEU B CA 1
ATOM 3715 C C . LEU B 1 61 ? -9.341 42.740 24.136 1.00 2.00 61 LEU B C 1
ATOM 3716 O O . LEU B 1 61 ? -8.906 43.644 23.403 1.00 2.00 61 LEU B O 1
ATOM 3721 N N . ALA B 1 62 ? -9.327 41.459 23.791 1.00 2.00 62 ALA B N 1
ATOM 3722 C CA . ALA B 1 62 ? -8.736 41.005 22.532 1.00 3.30 62 ALA B CA 1
ATOM 3723 C C . ALA B 1 62 ? -7.332 41.585 22.386 1.00 2.00 62 ALA B C 1
ATOM 3724 O O . ALA B 1 62 ? -6.939 41.991 21.302 1.00 3.56 62 ALA B O 1
ATOM 3726 N N . ALA B 1 63 ? -6.600 41.649 23.496 1.00 2.34 63 ALA B N 1
ATOM 3727 C CA . ALA B 1 63 ? -5.249 42.201 23.498 1.00 2.00 63 ALA B CA 1
ATOM 3728 C C . ALA B 1 63 ? -5.167 43.546 22.776 1.00 2.00 63 ALA B C 1
ATOM 3729 O O . ALA B 1 63 ? -4.120 43.901 22.245 1.00 2.10 63 ALA B O 1
ATOM 3731 N N . TYR B 1 64 ? -6.263 44.305 22.834 1.00 2.00 64 TYR B N 1
ATOM 3732 C CA . TYR B 1 64 ? -6.392 45.645 22.241 1.00 2.13 64 TYR B CA 1
ATOM 3733 C C . TYR B 1 64 ? -6.533 45.622 20.721 1.00 4.45 64 TYR B C 1
ATOM 3734 O O . TYR B 1 64 ? -6.137 46.575 20.059 1.00 7.14 64 TYR B O 1
ATOM 3743 N N . GLY B 1 65 ? -7.098 44.554 20.159 1.00 2.00 65 GLY B N 1
ATOM 3744 C CA . GLY B 1 65 ? -7.364 44.559 18.706 1.00 2.65 65 GLY B CA 1
ATOM 3745 C C . GLY B 1 65 ? -6.915 43.369 17.871 1.00 2.14 65 GLY B C 1
ATOM 3746 O O . GLY B 1 65 ? -7.554 43.053 16.865 1.00 4.56 65 GLY B O 1
ATOM 3747 N N . PRO B 1 66 ? -5.807 42.707 18.259 1.00 2.00 66 PRO B N 1
ATOM 3748 C CA . PRO B 1 66 ? -5.316 41.641 17.365 1.00 2.00 66 PRO B CA 1
ATOM 3749 C C . PRO B 1 66 ? -6.168 40.380 17.376 1.00 2.00 66 PRO B C 1
ATOM 3750 O O . PRO B 1 66 ? -6.256 39.673 16.371 1.00 2.00 66 PRO B O 1
ATOM 3754 N N . ILE B 1 67 ? -6.800 40.097 18.504 1.00 2.95 67 ILE B N 1
ATOM 3755 C CA . ILE B 1 67 ? -7.437 38.806 18.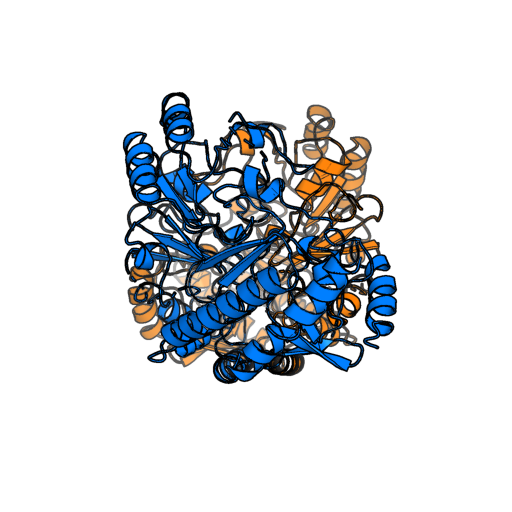697 1.00 2.00 67 ILE B CA 1
ATOM 3756 C C . ILE B 1 67 ? -8.848 38.802 18.177 1.00 2.00 67 ILE B C 1
ATOM 3757 O O . ILE B 1 67 ? -9.701 39.590 18.611 1.00 2.00 67 ILE B O 1
ATOM 3762 N N . ILE B 1 68 ? -9.104 37.914 17.235 1.00 2.00 68 ILE B N 1
ATOM 3763 C CA . ILE B 1 68 ? -10.434 37.807 16.714 1.00 2.00 68 ILE B CA 1
ATOM 3764 C C . ILE B 1 68 ? -10.821 36.339 16.519 1.00 2.00 68 ILE B C 1
ATOM 3765 O O . ILE B 1 68 ? -12.002 36.007 16.395 1.00 2.00 68 ILE B O 1
ATOM 3770 N N . THR B 1 69 ? -9.829 35.457 16.496 1.00 2.00 69 THR B N 1
ATOM 3771 C CA . THR B 1 69 ? -10.107 34.034 16.367 1.00 2.00 69 THR B CA 1
ATOM 3772 C C . THR B 1 69 ? -10.129 33.407 17.746 1.00 2.00 69 THR B C 1
ATOM 3773 O O . THR B 1 69 ? -10.188 32.192 17.884 1.00 2.00 69 THR B O 1
ATOM 3777 N N . GLY B 1 70 ? -10.073 34.256 18.767 1.00 3.68 70 GLY B N 1
ATOM 3778 C CA . GLY B 1 70 ? -10.046 33.813 20.139 1.00 2.00 70 GLY B CA 1
ATOM 3779 C C . GLY B 1 70 ? -8.612 33.487 20.535 1.00 3.06 70 GLY B C 1
ATOM 3780 O O . GLY B 1 70 ? -7.719 33.453 19.690 1.00 4.29 70 GLY B O 1
ATOM 3781 N N . HIS B 1 71 ? -8.391 33.257 21.817 1.00 2.00 71 HIS B N 1
ATOM 3782 C CA . HIS B 1 71 ? -7.081 32.821 22.299 1.00 4.25 71 HIS B CA 1
ATOM 3783 C C . HIS B 1 71 ? -6.735 31.399 21.877 1.00 2.00 71 HIS B C 1
ATOM 3784 O O . HIS B 1 71 ? -7.560 30.495 21.997 1.00 2.00 71 HIS B O 1
ATOM 3791 N N . ALA B 1 72 ? -5.498 31.197 21.432 1.00 2.97 72 ALA B N 1
ATOM 3792 C CA . ALA B 1 72 ? -5.018 29.854 21.044 1.00 2.00 72 ALA B CA 1
ATOM 3793 C C . ALA B 1 72 ? -5.973 29.063 20.140 1.00 2.00 72 ALA B C 1
ATOM 3794 O O . ALA B 1 72 ? -6.311 27.913 20.448 1.00 2.00 72 ALA B O 1
ATOM 3796 N N . HIS B 1 73 ? -6.418 29.666 19.039 1.00 2.00 73 HIS B N 1
ATOM 3797 C CA . HIS B 1 73 ? -7.170 28.920 18.035 1.00 2.00 73 HIS B CA 1
ATOM 3798 C C . HIS B 1 73 ? -6.273 27.809 17.485 1.00 2.00 73 HIS B C 1
ATOM 3799 O O . HIS B 1 73 ? -5.140 28.067 17.067 1.00 2.00 73 HIS B O 1
ATOM 3806 N N . PRO B 1 74 ? -6.774 26.562 17.466 1.00 2.05 74 PRO B N 1
ATOM 3807 C CA . PRO B 1 74 ? -5.921 25.416 17.113 1.00 2.00 74 PRO B CA 1
ATOM 3808 C C . PRO B 1 74 ? -5.298 25.473 15.706 1.00 2.00 74 PRO B C 1
ATOM 3809 O O . PRO B 1 74 ? -4.225 24.888 15.493 1.00 2.00 74 PRO B O 1
ATOM 3813 N N . HIS B 1 75 ? -5.962 26.135 14.753 1.00 2.00 75 HIS B N 1
ATOM 3814 C CA . HIS B 1 75 ? -5.422 26.233 13.389 1.00 2.00 75 HIS B CA 1
ATOM 3815 C C . HIS B 1 75 ? -4.162 27.098 13.368 1.00 2.00 75 HIS B C 1
ATOM 3816 O O . HIS B 1 75 ? -3.239 26.861 12.585 1.00 2.00 75 HIS B O 1
ATOM 3823 N N . ILE B 1 76 ? -4.141 28.123 14.207 1.00 2.00 76 ILE B N 1
ATOM 3824 C CA . ILE B 1 76 ? -2.998 29.026 14.285 1.00 2.00 76 ILE B CA 1
ATOM 3825 C C . ILE B 1 76 ? -1.909 28.347 15.123 1.00 2.00 76 ILE B C 1
ATOM 3826 O O . ILE B 1 76 ? -0.726 28.402 14.800 1.00 3.53 76 ILE B O 1
ATOM 3831 N N . THR B 1 77 ? -2.312 27.679 16.190 1.00 2.00 77 THR B N 1
ATOM 3832 C CA . THR B 1 77 ? -1.347 26.972 17.034 1.00 3.21 77 THR B CA 1
ATOM 3833 C C . THR B 1 77 ? -0.573 25.934 16.201 1.00 2.00 77 THR B C 1
ATOM 3834 O O . THR B 1 77 ? 0.648 25.857 16.251 1.00 2.00 77 THR B O 1
ATOM 3838 N N . LYS B 1 78 ? -1.300 25.124 15.451 1.00 2.00 78 LYS B N 1
ATOM 3839 C CA . LYS B 1 78 ? -0.667 24.191 14.527 1.00 2.00 78 LYS B CA 1
ATOM 3840 C C . LYS B 1 78 ? 0.393 24.880 13.660 1.00 2.94 78 LYS B C 1
ATOM 3841 O O . LYS B 1 78 ? 1.513 24.385 13.525 1.00 3.05 78 LYS B O 1
ATOM 3847 N N . ALA B 1 79 ? 0.035 26.007 13.051 1.00 2.00 79 ALA B N 1
ATOM 3848 C CA . ALA B 1 79 ? 0.962 26.685 12.134 1.00 2.46 79 ALA B CA 1
ATOM 3849 C C . ALA B 1 79 ? 2.191 27.197 12.884 1.00 2.25 79 ALA B C 1
ATOM 3850 O O . ALA B 1 79 ? 3.311 27.137 12.372 1.00 2.00 79 ALA B O 1
ATOM 3852 N N . ILE B 1 80 ? 1.971 27.692 14.100 1.00 2.00 80 ILE B N 1
ATOM 3853 C CA . ILE B 1 80 ? 3.068 28.250 14.879 1.00 2.00 80 ILE B CA 1
ATOM 3854 C C . ILE B 1 80 ? 4.030 27.134 15.253 1.00 2.00 80 ILE B C 1
ATOM 3855 O O . ILE B 1 80 ? 5.232 27.303 15.190 1.00 2.00 80 ILE B O 1
ATOM 3860 N N . THR B 1 81 ? 3.486 25.989 15.643 1.00 2.00 81 THR B N 1
ATOM 3861 C CA . THR B 1 81 ? 4.297 24.861 16.064 1.00 2.00 81 THR B CA 1
ATOM 3862 C C . THR B 1 81 ? 5.175 24.367 14.922 1.00 3.34 81 THR B C 1
ATOM 3863 O O . THR B 1 81 ? 6.372 24.155 15.090 1.00 3.23 81 THR B O 1
ATOM 3867 N N . THR B 1 82 ? 4.566 24.182 13.757 1.00 2.78 82 THR B N 1
ATOM 3868 C CA . THR B 1 82 ? 5.295 23.780 12.563 1.00 4.63 82 THR B CA 1
ATOM 3869 C C . THR B 1 82 ? 6.405 24.775 12.237 1.00 4.27 82 THR B C 1
ATOM 3870 O O . THR B 1 82 ? 7.517 24.382 11.868 1.00 2.69 82 THR B O 1
ATOM 3874 N N . ALA B 1 83 ? 6.115 26.060 12.404 1.00 2.99 83 ALA B N 1
ATOM 3875 C CA . ALA B 1 83 ? 7.099 27.091 12.079 1.00 5.89 83 ALA B CA 1
ATOM 3876 C C . ALA B 1 83 ? 8.282 27.005 13.033 1.00 5.07 83 ALA B C 1
ATOM 3877 O O . ALA B 1 83 ? 9.436 27.112 12.623 1.00 5.93 83 ALA B O 1
ATOM 3879 N N . ALA B 1 84 ? 7.990 26.802 14.307 1.00 3.30 84 ALA B N 1
ATOM 3880 C CA . ALA B 1 84 ? 9.048 26.712 15.303 1.00 5.50 84 ALA B CA 1
ATOM 3881 C C . ALA B 1 84 ? 9.924 25.493 15.032 1.00 3.74 84 ALA B C 1
ATOM 3882 O O . ALA B 1 84 ? 11.146 25.561 15.169 1.00 5.51 84 ALA B O 1
ATOM 3884 N N . GLU B 1 85 ? 9.294 24.386 14.653 1.00 2.74 85 GLU B N 1
ATOM 3885 C CA . GLU B 1 85 ? 10.008 23.152 14.357 1.00 4.18 85 GLU B CA 1
ATOM 3886 C C . GLU B 1 85 ? 10.961 23.298 13.165 1.00 2.00 85 GLU B C 1
ATOM 3887 O O . GLU B 1 85 ? 11.936 22.560 13.061 1.00 2.16 85 GLU B O 1
ATOM 3893 N N . ASN B 1 86 ? 10.669 24.232 12.268 1.00 2.50 86 ASN B N 1
ATOM 3894 C CA . ASN B 1 86 ? 11.536 24.462 11.095 1.00 2.65 86 ASN B CA 1
ATOM 3895 C C . ASN B 1 86 ? 12.367 25.736 11.160 1.00 2.00 86 ASN B C 1
ATOM 3896 O O . ASN B 1 86 ? 13.062 26.091 10.195 1.00 2.00 86 ASN B O 1
ATOM 3901 N N . GLY B 1 87 ? 12.312 26.386 12.321 1.00 2.00 87 GLY B N 1
ATOM 3902 C CA . GLY B 1 87 ? 13.066 27.599 12.589 1.00 2.00 87 GLY B CA 1
ATOM 3903 C C . GLY B 1 87 ? 12.200 28.813 12.347 1.00 3.30 87 GLY B C 1
ATOM 3904 O O . GLY B 1 87 ? 11.602 28.969 11.281 1.00 2.00 87 GLY B O 1
ATOM 3905 N N . VAL B 1 88 ? 12.160 29.701 13.326 1.00 2.00 88 VAL B N 1
ATOM 3906 C CA . VAL B 1 88 ? 11.218 30.800 13.302 1.00 2.00 88 VAL B CA 1
ATOM 3907 C C . VAL B 1 88 ? 11.776 32.046 12.618 1.00 2.00 88 VAL B C 1
ATOM 3908 O O . VAL B 1 88 ? 11.050 33.019 12.444 1.00 2.00 88 VAL B O 1
ATOM 3912 N N . LEU B 1 89 ? 13.060 32.032 12.260 1.00 2.00 89 LEU B N 1
ATOM 3913 C CA . LEU B 1 89 ? 13.730 33.258 11.821 1.00 2.00 89 LEU B CA 1
ATOM 3914 C C . LEU B 1 89 ? 14.952 32.960 10.933 1.00 2.00 89 LEU B C 1
ATOM 3915 O O . LEU B 1 89 ? 15.903 32.321 11.394 1.00 2.00 89 LEU B O 1
ATOM 3920 N N . TYR B 1 90 ? 14.918 33.414 9.670 1.00 2.00 90 TYR B N 1
ATOM 3921 C CA . TYR B 1 90 ? 15.965 33.061 8.689 1.00 2.00 90 TYR B CA 1
ATOM 3922 C C . TYR B 1 90 ? 16.863 34.216 8.269 1.00 2.00 90 TYR B C 1
ATOM 3923 O O . TYR B 1 90 ? 18.072 34.031 8.101 1.00 2.00 90 TYR B O 1
ATOM 3932 N N . GLY B 1 91 ? 16.282 35.391 8.040 1.00 2.00 91 GLY B N 1
ATOM 3933 C CA . GLY B 1 91 ? 17.042 36.490 7.443 1.00 2.00 91 GLY B CA 1
ATOM 3934 C C . GLY B 1 91 ? 17.247 36.319 5.937 1.00 2.00 91 GLY B C 1
ATOM 3935 O O . GLY B 1 91 ? 18.180 36.887 5.366 1.00 2.00 91 GLY B O 1
ATOM 3936 N N . THR B 1 92 ? 16.388 35.510 5.310 1.00 2.00 92 THR B N 1
ATOM 3937 C CA . THR B 1 92 ? 16.390 35.274 3.863 1.00 2.00 92 THR B CA 1
ATOM 3938 C C . THR B 1 92 ? 14.938 35.273 3.395 1.00 2.00 92 THR B C 1
ATOM 3939 O O . THR B 1 92 ? 14.048 35.179 4.224 1.00 2.52 92 THR B O 1
ATOM 3943 N N . PRO B 1 93 ? 14.693 35.402 2.069 1.00 2.00 93 PRO B N 1
ATOM 3944 C CA . PRO B 1 93 ? 13.359 35.212 1.464 1.00 2.31 93 PRO B CA 1
ATOM 3945 C C . PRO B 1 93 ? 12.781 33.838 1.786 1.00 2.00 93 PRO B C 1
ATOM 3946 O O . PRO B 1 93 ? 13.534 32.902 2.007 1.00 2.50 93 PRO B O 1
ATOM 3950 N N . THR B 1 94 ? 11.457 33.711 1.784 1.00 2.00 94 THR B N 1
ATOM 3951 C CA . THR B 1 94 ? 10.805 32.420 2.008 1.00 2.05 94 THR B CA 1
ATOM 3952 C C . THR B 1 94 ? 9.591 32.380 1.109 1.00 2.00 94 THR B C 1
ATOM 3953 O O . THR B 1 94 ? 9.131 33.422 0.652 1.00 2.00 94 THR B O 1
ATOM 3957 N N . ALA B 1 95 ? 9.048 31.185 0.899 1.00 2.00 95 ALA B N 1
ATOM 3958 C CA . ALA B 1 95 ? 7.808 31.038 0.171 1.00 2.00 95 ALA B CA 1
ATOM 3959 C C . ALA B 1 95 ? 6.639 31.646 0.933 1.00 2.00 95 ALA B C 1
ATOM 3960 O O . ALA B 1 95 ? 5.750 32.238 0.328 1.00 2.00 95 ALA B O 1
ATOM 3962 N N . LEU B 1 96 ? 6.644 31.522 2.264 1.00 2.00 96 LEU B N 1
ATOM 3963 C CA . LEU B 1 96 ? 5.531 32.011 3.074 1.00 2.56 96 LEU B CA 1
ATOM 3964 C C . LEU B 1 96 ? 5.308 33.509 2.941 1.00 2.39 96 LEU B C 1
ATOM 3965 O O . LEU B 1 96 ? 4.173 33.964 2.944 1.00 2.10 96 LEU B O 1
ATOM 3970 N N . GLU B 1 97 ? 6.394 34.271 2.832 1.00 4.42 97 GLU B N 1
ATOM 3971 C CA . GLU B 1 97 ? 6.298 35.716 2.614 1.00 5.89 97 GLU B CA 1
ATOM 3972 C C . GLU B 1 97 ? 5.488 36.024 1.354 1.00 4.41 97 GLU B C 1
ATOM 3973 O O . GLU B 1 97 ? 4.568 36.849 1.386 1.00 4.76 97 GLU B O 1
ATOM 3979 N N . VAL B 1 98 ? 5.807 35.339 0.255 1.00 2.42 98 VAL B N 1
ATOM 3980 C CA . VAL B 1 98 ? 5.112 35.545 -1.017 1.00 2.57 98 VAL B CA 1
ATOM 3981 C C . VAL B 1 98 ? 3.669 35.086 -0.895 1.00 3.89 98 VAL B C 1
ATOM 3982 O O . VAL B 1 98 ? 2.765 35.749 -1.388 1.00 5.44 98 VAL B O 1
ATOM 3986 N N . LYS B 1 99 ? 3.457 33.949 -0.236 1.00 2.92 99 LYS B N 1
ATOM 3987 C CA . LYS B 1 99 ? 2.107 33.432 -0.045 1.00 2.00 99 LYS B CA 1
ATOM 3988 C C . LYS B 1 99 ? 1.269 34.440 0.736 1.00 2.89 99 LYS B C 1
ATOM 3989 O O . LYS B 1 99 ? 0.168 34.780 0.322 1.00 2.00 99 LYS B O 1
ATOM 3995 N N . PHE B 1 100 ? 1.790 34.915 1.871 1.00 2.00 100 PHE B N 1
ATOM 3996 C CA . PHE B 1 100 ? 1.023 35.857 2.685 1.00 2.00 100 PHE B CA 1
ATOM 3997 C C . PHE B 1 100 ? 0.820 37.187 1.978 1.00 2.00 100 PHE B C 1
ATOM 3998 O O . PHE B 1 100 ? -0.258 37.749 2.017 1.00 5.65 100 PHE B O 1
ATOM 4006 N N . ALA B 1 101 ? 1.851 37.682 1.306 1.00 4.21 101 ALA B N 1
ATOM 4007 C CA . ALA B 1 101 ? 1.715 38.902 0.522 1.00 3.17 101 ALA B CA 1
ATOM 4008 C C . ALA B 1 101 ? 0.565 38.792 -0.476 1.00 6.29 101 ALA B C 1
ATOM 4009 O O . ALA B 1 101 ? -0.262 39.706 -0.579 1.00 5.83 101 ALA B O 1
ATOM 4011 N N . LYS B 1 102 ? 0.501 37.672 -1.198 1.00 2.00 102 LYS B N 1
ATOM 4012 C CA . LYS B 1 102 ? -0.564 37.479 -2.176 1.00 4.08 102 LYS B CA 1
ATOM 4013 C C . LYS B 1 102 ? -1.937 37.429 -1.531 1.00 2.76 102 LYS B C 1
ATOM 4014 O O . LYS B 1 102 ? -2.904 37.950 -2.088 1.00 2.63 102 LYS B O 1
ATOM 4028 N N . LEU B 1 104 ? -2.930 38.937 1.223 1.00 2.00 104 LEU B N 1
ATOM 4029 C CA . LEU B 1 104 ? -3.319 40.296 1.606 1.00 3.12 104 LEU B CA 1
ATOM 4030 C C . LEU B 1 104 ? -3.756 41.087 0.375 1.00 4.04 104 LEU B C 1
ATOM 4031 O O . LEU B 1 104 ? -4.740 41.820 0.402 1.00 5.07 104 LEU B O 1
ATOM 4036 N N . LYS B 1 105 ? -3.017 40.939 -0.714 1.00 2.75 105 LYS B N 1
ATOM 4037 C CA . LYS B 1 105 ? -3.391 41.595 -1.971 1.00 6.37 105 LYS B CA 1
ATOM 4038 C C . LYS B 1 105 ? -4.771 41.154 -2.506 1.00 6.54 105 LYS B C 1
ATOM 4039 O O . LYS B 1 105 ? -5.537 41.967 -3.014 1.00 6.88 105 LYS B O 1
ATOM 4045 N N . GLU B 1 106 ? -5.072 39.865 -2.387 1.00 8.41 106 GLU B N 1
ATOM 4046 C CA . GLU B 1 106 ? -6.356 39.303 -2.792 1.00 10.06 106 GLU B CA 1
ATOM 4047 C C . GLU B 1 106 ? -7.529 39.862 -1.966 1.00 10.69 106 GLU B C 1
ATOM 4048 O O . GLU B 1 106 ? -8.628 40.060 -2.492 1.00 9.96 106 GLU B O 1
ATOM 4054 N N . ALA B 1 107 ? -7.287 40.114 -0.681 1.00 6.54 107 ALA B N 1
ATOM 4055 C CA . ALA B 1 107 ? -8.319 40.617 0.230 1.00 7.97 107 ALA B CA 1
ATOM 4056 C C . ALA B 1 107 ? -8.500 42.130 0.143 1.00 6.78 107 ALA B C 1
ATOM 4057 O O . ALA B 1 107 ? -9.568 42.657 0.444 1.00 6.82 107 ALA B O 1
ATOM 4067 N N . PRO B 1 109 ? -7.520 44.677 -2.662 1.00 6.87 109 PRO B N 1
ATOM 4068 C CA . PRO B 1 109 ? -7.033 44.762 -4.039 1.00 8.03 109 PRO B CA 1
ATOM 4069 C C . PRO B 1 109 ? -6.320 46.068 -4.349 1.00 7.80 109 PRO B C 1
ATOM 4070 O O . PRO B 1 109 ? -5.697 46.179 -5.398 1.00 5.24 109 PRO B O 1
ATOM 4074 N N . ALA B 1 110 ? -6.418 47.050 -3.464 1.00 3.63 110 ALA B N 1
ATOM 4075 C CA . ALA B 1 110 ? -5.709 48.312 -3.680 1.00 4.29 110 ALA B CA 1
ATOM 4076 C C . ALA B 1 110 ? -4.219 48.235 -3.303 1.00 3.77 110 ALA B C 1
ATOM 4077 O O . ALA B 1 110 ? -3.446 49.129 -3.637 1.00 5.26 110 ALA B O 1
ATOM 4079 N N . LEU B 1 111 ? -3.818 47.191 -2.583 1.00 3.57 111 LEU B N 1
ATOM 4080 C CA . LEU B 1 111 ? -2.400 46.971 -2.316 1.00 3.20 111 LEU B CA 1
ATOM 4081 C C . LEU B 1 111 ? -1.743 46.384 -3.569 1.00 5.82 111 LEU B C 1
ATOM 4082 O O . LEU B 1 111 ? -1.948 45.217 -3.870 1.00 5.53 111 LEU B O 1
ATOM 4087 N N . ASP B 1 112 ? -0.968 47.184 -4.299 1.00 6.87 112 ASP B N 1
ATOM 4088 C CA . ASP B 1 112 ? -0.245 46.678 -5.466 1.00 9.14 112 ASP B CA 1
ATOM 4089 C C . ASP B 1 112 ? 0.992 45.902 -5.037 1.00 9.09 112 ASP B C 1
ATOM 4090 O O . ASP B 1 112 ? 1.333 44.877 -5.621 1.00 10.63 112 ASP B O 1
ATOM 4095 N N . LYS B 1 113 ? 1.681 46.423 -4.032 1.00 8.76 113 LYS B N 1
ATOM 4096 C CA . LYS B 1 113 ? 2.805 45.726 -3.438 1.00 8.67 113 LYS B CA 1
ATOM 4097 C C . LYS B 1 113 ? 2.761 45.949 -1.934 1.00 7.93 113 LYS B C 1
ATOM 4098 O O . LYS B 1 113 ? 2.159 46.911 -1.463 1.00 6.51 113 LYS B O 1
ATOM 4104 N N . VAL B 1 114 ? 3.404 45.070 -1.179 1.00 5.53 114 VAL B N 1
ATOM 4105 C CA . VAL B 1 114 ? 3.415 45.226 0.266 1.00 5.65 114 VAL B CA 1
ATOM 4106 C C . VAL B 1 114 ? 4.791 44.931 0.824 1.00 6.22 114 VAL B C 1
ATOM 4107 O O . VAL B 1 114 ? 5.620 44.316 0.166 1.00 8.07 114 VAL B O 1
ATOM 4111 N N . ARG B 1 115 ? 5.035 45.385 2.041 1.00 4.60 115 ARG B N 1
ATOM 4112 C CA . ARG B 1 115 ? 6.249 45.027 2.741 1.00 5.21 115 ARG B CA 1
ATOM 4113 C C . ARG B 1 115 ? 5.866 44.700 4.166 1.00 4.69 115 ARG B C 1
ATOM 4114 O O . ARG B 1 115 ? 4.946 45.301 4.732 1.00 4.77 115 ARG B O 1
ATOM 4122 N N . PHE B 1 116 ? 6.549 43.731 4.755 1.00 3.30 116 PHE B N 1
ATOM 4123 C CA . PHE B 1 116 ? 6.242 43.368 6.136 1.00 2.57 116 PHE B CA 1
ATOM 4124 C C . PHE B 1 116 ? 7.231 44.039 7.088 1.00 4.20 116 PHE B C 1
ATOM 4125 O O . PHE B 1 116 ? 8.408 44.189 6.748 1.00 3.54 116 PHE B O 1
ATOM 4133 N N . VAL B 1 117 ? 6.740 44.443 8.263 1.00 2.00 117 VAL B N 1
ATOM 4134 C CA . VAL B 1 117 ? 7.557 45.040 9.321 1.00 2.08 117 VAL B CA 1
ATOM 4135 C C . VAL B 1 117 ? 7.198 44.332 10.626 1.00 3.03 117 VAL B C 1
ATOM 4136 O O . VAL B 1 117 ? 6.479 43.328 10.605 1.00 3.04 117 VAL B O 1
ATOM 4140 N N . ASN B 1 118 ? 7.657 44.844 11.765 1.00 3.69 118 ASN B N 1
ATOM 4141 C CA . ASN B 1 118 ? 7.423 44.126 13.018 1.00 4.52 118 ASN B CA 1
ATOM 4142 C C . ASN B 1 118 ? 6.298 44.627 13.902 1.00 5.81 118 ASN B C 1
ATOM 4143 O O . ASN B 1 118 ? 5.966 43.999 14.910 1.00 7.86 118 ASN B O 1
ATOM 4148 N N . SER B 1 119 ? 5.694 45.745 13.519 1.00 4.77 119 SER B N 1
ATOM 4149 C CA . SER B 1 119 ? 4.612 46.314 14.324 1.00 2.91 119 SER B CA 1
ATOM 4150 C C . SER B 1 119 ? 3.834 47.335 13.532 1.00 2.00 119 SER B C 1
ATOM 4151 O O . SER B 1 119 ? 4.278 47.792 12.482 1.00 5.62 119 SER B O 1
ATOM 4154 N N . GLY B 1 120 ? 2.659 47.691 14.038 1.00 5.80 120 GLY B N 1
ATOM 4155 C CA . GLY B 1 120 ? 1.856 48.728 13.414 1.00 2.00 120 GLY B CA 1
ATOM 4156 C C . GLY B 1 120 ? 2.620 50.035 13.505 1.00 2.53 120 GLY B C 1
ATOM 4157 O O . GLY B 1 120 ? 2.572 50.853 12.594 1.00 2.00 120 GLY B O 1
ATOM 4158 N N . THR B 1 121 ? 3.325 50.231 14.611 1.00 4.35 121 THR B N 1
ATOM 4159 C CA . THR B 1 121 ? 4.121 51.449 14.810 1.00 4.32 121 THR B CA 1
ATOM 4160 C C . THR B 1 121 ? 5.157 51.610 13.703 1.00 6.98 121 THR B C 1
ATOM 4161 O O . THR B 1 121 ? 5.274 52.683 13.099 1.00 4.83 121 THR B O 1
ATOM 4165 N N . GLU B 1 122 ? 5.910 50.542 13.444 1.00 6.60 122 GLU B N 1
ATOM 4166 C CA . GLU B 1 122 ? 6.893 50.541 12.365 1.00 7.73 122 GLU B CA 1
ATOM 4167 C C . GLU B 1 122 ? 6.212 50.700 11.005 1.00 5.56 122 GLU B C 1
ATOM 4168 O O . GLU B 1 122 ? 6.749 51.333 10.088 1.00 6.04 122 GLU B O 1
ATOM 4174 N N . ALA B 1 123 ? 5.033 50.111 10.846 1.00 5.67 123 ALA B N 1
ATOM 4175 C CA . ALA B 1 123 ? 4.344 50.240 9.561 1.00 4.45 123 ALA B CA 1
ATOM 4176 C C . ALA B 1 123 ? 3.979 51.689 9.308 1.00 6.46 123 ALA B C 1
ATOM 4177 O O . ALA B 1 123 ? 4.193 52.209 8.213 1.00 6.76 123 ALA B O 1
ATOM 4179 N N . VAL B 1 124 ? 3.425 52.351 10.322 1.00 4.13 124 VAL B N 1
ATOM 4180 C CA . VAL B 1 124 ? 3.050 53.757 10.172 1.00 5.98 124 VAL B CA 1
ATOM 4181 C C . VAL B 1 124 ? 4.280 54.644 9.942 1.00 6.80 124 VAL B C 1
ATOM 4182 O O . VAL B 1 124 ? 4.269 55.488 9.050 1.00 8.27 124 VAL B O 1
ATOM 4194 N N . THR B 1 126 ? 6.902 53.939 8.571 1.00 4.50 126 THR B N 1
ATOM 4195 C CA . THR B 1 126 ? 7.366 53.719 7.212 1.00 4.55 126 THR B CA 1
ATOM 4196 C C . THR B 1 126 ? 6.497 54.428 6.176 1.00 5.69 126 THR B C 1
ATOM 4197 O O . THR B 1 126 ? 7.026 55.115 5.302 1.00 4.33 126 THR B O 1
ATOM 4201 N N . THR B 1 127 ? 5.176 54.275 6.259 1.00 6.74 127 THR B N 1
ATOM 4202 C CA . THR B 1 127 ? 4.303 54.976 5.308 1.00 4.76 127 THR B CA 1
ATOM 4203 C C . THR B 1 127 ? 4.620 56.467 5.299 1.00 5.74 127 THR B C 1
ATOM 4204 O O . THR B 1 127 ? 4.573 57.108 4.258 1.00 6.72 127 THR B O 1
ATOM 4208 N N . ILE B 1 128 ? 4.948 57.019 6.461 1.00 5.83 128 ILE B N 1
ATOM 4209 C CA . ILE B 1 128 ? 5.261 58.447 6.546 1.00 6.32 128 ILE B CA 1
ATOM 4210 C C . ILE B 1 128 ? 6.526 58.810 5.771 1.00 6.49 128 ILE B C 1
ATOM 4211 O O . ILE B 1 128 ? 6.541 59.775 4.984 1.00 5.60 128 ILE B O 1
ATOM 4216 N N . ARG B 1 129 ? 7.586 58.036 6.004 1.00 4.65 129 ARG B N 1
ATOM 4217 C CA . ARG B 1 129 ? 8.860 58.261 5.337 1.00 5.66 129 ARG B CA 1
ATOM 4218 C C . ARG B 1 129 ? 8.646 58.137 3.833 1.00 5.44 129 ARG B C 1
ATOM 4219 O O . ARG B 1 129 ? 9.201 58.908 3.045 1.00 5.63 129 ARG B O 1
ATOM 4227 N N . VAL B 1 130 ? 7.825 57.167 3.446 1.00 3.95 130 VAL B N 1
ATOM 4228 C CA . VAL B 1 130 ? 7.604 56.885 2.041 1.00 7.88 130 VAL B CA 1
ATOM 4229 C C . VAL B 1 130 ? 6.824 58.014 1.377 1.00 7.76 130 VAL B C 1
ATOM 4230 O O . VAL B 1 130 ? 7.135 58.405 0.253 1.00 8.80 130 VAL B O 1
ATOM 4234 N N . ALA B 1 131 ? 5.831 58.555 2.086 1.00 8.10 131 ALA B N 1
ATOM 4235 C CA . ALA B 1 131 ? 5.042 59.659 1.531 1.00 6.56 131 ALA B CA 1
ATOM 4236 C C . ALA B 1 131 ? 5.885 60.918 1.380 1.00 5.53 131 ALA B C 1
ATOM 4237 O O . ALA B 1 131 ? 5.718 61.675 0.418 1.00 6.43 131 ALA B O 1
ATOM 4239 N N . ARG B 1 132 ? 6.789 61.142 2.332 1.00 4.97 132 ARG B N 1
ATOM 4240 C CA . ARG B 1 132 ? 7.696 62.287 2.278 1.00 5.88 132 ARG B CA 1
ATOM 4241 C C . ARG B 1 132 ? 8.688 62.164 1.113 1.00 7.09 132 ARG B C 1
ATOM 4242 O O . ARG B 1 132 ? 8.945 63.128 0.381 1.00 6.35 132 ARG B O 1
ATOM 4250 N N . ALA B 1 133 ? 9.246 60.967 0.949 1.00 7.96 133 ALA B N 1
ATOM 4251 C CA . ALA B 1 133 ? 10.134 60.684 -0.166 1.00 8.25 133 ALA B CA 1
ATOM 4252 C C . ALA B 1 133 ? 9.405 60.865 -1.493 1.00 8.41 133 ALA B C 1
ATOM 4253 O O . ALA B 1 133 ? 9.947 61.423 -2.447 1.00 8.62 133 ALA B O 1
ATOM 4255 N N . TYR B 1 134 ? 8.166 60.397 -1.556 1.00 7.99 134 TYR B N 1
ATOM 4256 C CA . TYR B 1 134 ? 7.420 60.448 -2.815 1.00 6.26 134 TYR B CA 1
ATOM 4257 C C . TYR B 1 134 ? 7.000 61.859 -3.237 1.00 6.33 134 TYR B C 1
ATOM 4258 O O . TYR B 1 134 ? 7.089 62.221 -4.416 1.00 5.73 134 TYR B O 1
ATOM 4267 N N . THR B 1 135 ? 6.508 62.642 -2.283 1.00 5.89 135 THR B N 1
ATOM 4268 C CA . THR B 1 135 ? 5.975 63.965 -2.593 1.00 5.57 135 THR B CA 1
ATOM 4269 C C . THR B 1 135 ? 7.081 65.011 -2.596 1.00 7.22 135 THR B C 1
ATOM 4270 O O . THR B 1 135 ? 6.999 66.018 -3.298 1.00 8.37 135 THR B O 1
ATOM 4274 N N . GLY B 1 136 ? 8.118 64.766 -1.801 1.00 8.05 136 GLY B N 1
ATOM 4275 C CA . GLY B 1 136 ? 9.165 65.758 -1.587 1.00 7.63 136 GLY B CA 1
ATOM 4276 C C . GLY B 1 136 ? 8.759 66.730 -0.490 1.00 8.17 136 GLY B C 1
ATOM 4277 O O . GLY B 1 136 ? 9.401 67.755 -0.288 1.00 5.03 136 GLY B O 1
ATOM 4278 N N . ARG B 1 137 ? 7.687 66.404 0.229 1.00 9.34 137 ARG B N 1
ATOM 4279 C CA . ARG B 1 137 ? 7.198 67.278 1.302 1.00 8.85 137 ARG B CA 1
ATOM 4280 C C . ARG B 1 137 ? 7.518 66.734 2.688 1.00 8.20 137 ARG B C 1
ATOM 4281 O O . ARG B 1 137 ? 7.873 65.563 2.841 1.00 8.64 137 ARG B O 1
ATOM 4289 N N . THR B 1 138 ? 7.359 67.587 3.694 1.00 5.92 138 THR B N 1
ATOM 4290 C CA . THR B 1 138 ? 7.794 67.285 5.063 1.00 7.82 138 THR B CA 1
ATOM 4291 C C . THR B 1 138 ? 6.666 67.084 6.082 1.00 6.26 138 THR B C 1
ATOM 4292 O O . THR B 1 138 ? 6.714 66.169 6.904 1.00 6.57 138 THR B O 1
ATOM 4296 N N . LYS B 1 139 ? 5.665 67.955 6.044 1.00 6.54 139 LYS B N 1
ATOM 4297 C CA . LYS B 1 139 ? 4.639 67.963 7.081 1.00 5.02 139 LYS B CA 1
ATOM 4298 C C . LYS B 1 139 ? 3.611 66.839 6.921 1.00 5.62 139 LYS B C 1
ATOM 4299 O O . LYS B 1 139 ? 3.360 66.335 5.815 1.00 7.03 139 LYS B O 1
ATOM 4305 N N . ILE B 1 140 ? 3.012 66.465 8.040 1.00 6.60 140 ILE B N 1
ATOM 4306 C CA . ILE B 1 140 ? 2.036 65.385 8.092 1.00 7.99 140 ILE B CA 1
ATOM 4307 C C . ILE B 1 140 ? 0.800 65.869 8.834 1.00 8.90 140 ILE B C 1
ATOM 4308 O O . ILE B 1 140 ? 0.907 66.545 9.865 1.00 8.74 140 ILE B O 1
ATOM 4321 N N . LYS B 1 142 ? -2.977 64.793 10.700 1.00 3.56 142 LYS B N 1
ATOM 4322 C CA . LYS B 1 142 ? -3.659 63.683 11.350 1.00 4.48 142 LYS B CA 1
ATOM 4323 C C . LYS B 1 142 ? -4.886 64.199 12.075 1.00 7.10 142 LYS B C 1
ATOM 4324 O O . LYS B 1 142 ? -5.080 65.406 12.168 1.00 10.27 142 LYS B O 1
ATOM 4330 N N . PHE B 1 143 ? -5.714 63.293 12.586 1.00 7.00 143 PHE B N 1
ATOM 4331 C CA . PHE B 1 143 ? -6.946 63.703 13.254 1.00 4.58 143 PHE B CA 1
ATOM 4332 C C . PHE B 1 143 ? -6.788 63.611 14.757 1.00 3.64 143 PHE B C 1
ATOM 4333 O O . PHE B 1 143 ? -6.174 62.667 15.267 1.00 2.39 143 PHE B O 1
ATOM 4341 N N . ALA B 1 144 ? -7.318 64.610 15.458 1.00 2.00 144 ALA B N 1
ATOM 4342 C CA . ALA B 1 144 ? -7.142 64.725 16.900 1.00 2.44 144 ALA B CA 1
ATOM 4343 C C . ALA B 1 144 ? -7.558 63.445 17.591 1.00 3.74 144 ALA B C 1
ATOM 4344 O O . ALA B 1 144 ? -8.612 62.884 17.271 1.00 5.64 144 ALA B O 1
ATOM 4346 N N . GLY B 1 145 ? -6.727 62.993 18.531 1.00 5.46 145 GLY B N 1
ATOM 4347 C CA . GLY B 1 145 ? -7.056 61.852 19.382 1.00 4.84 145 GLY B CA 1
ATOM 4348 C C . GLY B 1 145 ? -6.760 60.499 18.759 1.00 6.48 145 GLY B C 1
ATOM 4349 O O . GLY B 1 145 ? -6.696 59.500 19.463 1.00 5.87 145 GLY B O 1
ATOM 4350 N N . CYS B 1 146 ? -6.584 60.454 17.437 1.00 7.78 146 CYS B N 1
ATOM 4351 C CA . CYS B 1 146 ? -6.266 59.188 16.778 1.00 7.96 146 CYS B CA 1
ATOM 4352 C C . CYS B 1 146 ? -4.851 58.722 17.135 1.00 9.82 146 CYS B C 1
ATOM 4353 O O . CYS B 1 146 ? -3.929 59.532 17.264 1.00 7.93 146 CYS B O 1
ATOM 4356 N N . TYR B 1 147 ? -4.700 57.414 17.306 1.00 7.37 147 TYR B N 1
ATOM 4357 C CA . TYR B 1 147 ? -3.440 56.814 17.705 1.00 6.37 147 TYR B CA 1
ATOM 4358 C C . TYR B 1 147 ? -2.769 56.115 16.523 1.00 8.24 147 TYR B C 1
ATOM 4359 O O . TYR B 1 147 ? -3.388 55.269 15.866 1.00 5.09 147 TYR B O 1
ATOM 4368 N N . HIS B 1 148 ? -1.508 56.450 16.256 1.00 7.82 148 HIS B N 1
ATOM 4369 C CA . HIS B 1 148 ? -0.802 55.835 15.134 1.00 5.81 148 HIS B CA 1
ATOM 4370 C C . HIS B 1 148 ? 0.497 55.161 15.556 1.00 5.40 148 HIS B C 1
ATOM 4371 O O . HIS B 1 148 ? 1.433 55.039 14.766 1.00 6.29 148 HIS B O 1
ATOM 4378 N N . GLY B 1 149 ? 0.533 54.694 16.798 1.00 3.48 149 GLY B N 1
ATOM 4379 C CA . GLY B 1 149 ? 1.713 54.006 17.312 1.00 3.20 149 GLY B CA 1
ATOM 4380 C C . GLY B 1 149 ? 2.531 54.893 18.231 1.00 4.76 149 GLY B C 1
ATOM 4381 O O . GLY B 1 149 ? 2.078 55.980 18.637 1.00 4.31 149 GLY B O 1
ATOM 4382 N N . HIS B 1 150 ? 3.742 54.455 18.566 1.00 2.92 150 HIS B N 1
ATOM 4383 C CA . HIS B 1 150 ? 4.542 55.224 19.519 1.00 5.66 150 HIS B CA 1
ATOM 4384 C C . HIS B 1 150 ? 5.860 55.785 18.951 1.00 5.61 150 HIS B C 1
ATOM 4385 O O . HIS B 1 150 ? 6.838 55.928 19.692 1.00 6.16 150 HIS B O 1
ATOM 4392 N N . SER B 1 151 ? 5.889 56.128 17.658 1.00 5.23 151 SER B N 1
ATOM 4393 C CA . SER B 1 151 ? 7.057 56.839 17.112 1.00 5.20 151 SER B CA 1
ATOM 4394 C C . SER B 1 151 ? 6.923 58.337 17.421 1.00 6.56 151 SER B C 1
ATOM 4395 O O . SER B 1 151 ? 5.812 58.833 17.571 1.00 8.92 151 SER B O 1
ATOM 4398 N N . ASP B 1 152 ? 8.040 59.054 17.525 1.00 5.63 152 ASP B N 1
ATOM 4399 C CA . ASP B 1 152 ? 8.014 60.481 17.876 1.00 6.58 152 ASP B CA 1
ATOM 4400 C C . ASP B 1 152 ? 6.960 61.306 17.112 1.00 5.99 152 ASP B C 1
ATOM 4401 O O . ASP B 1 152 ? 6.218 62.079 17.699 1.00 3.81 152 ASP B O 1
ATOM 4406 N N . LEU B 1 153 ? 6.889 61.146 15.801 1.00 6.29 153 LEU B N 1
ATOM 4407 C CA . LEU B 1 153 ? 6.035 62.033 15.008 1.00 10.91 153 LEU B CA 1
ATOM 4408 C C . LEU B 1 153 ? 4.550 61.918 15.369 1.00 11.79 153 LEU B C 1
ATOM 4409 O O . LEU B 1 153 ? 3.825 62.915 15.386 1.00 12.82 153 LEU B O 1
ATOM 4414 N N . VAL B 1 154 ? 4.093 60.708 15.663 1.00 11.69 154 VAL B N 1
ATOM 4415 C CA . VAL B 1 154 ? 2.685 60.527 15.979 1.00 11.41 154 VAL B CA 1
ATOM 4416 C C . VAL B 1 154 ? 2.397 60.740 17.467 1.00 12.38 154 VAL B C 1
ATOM 4417 O O . VAL B 1 154 ? 1.263 60.572 17.927 1.00 12.19 154 VAL B O 1
ATOM 4421 N N . LEU B 1 155 ? 3.422 61.138 18.215 1.00 10.51 155 LEU B N 1
ATOM 4422 C CA . LEU B 1 155 ? 3.230 61.502 19.617 1.00 9.36 155 LEU B CA 1
ATOM 4423 C C . LEU B 1 155 ? 3.158 63.031 19.766 1.00 10.85 155 LEU B C 1
ATOM 4424 O O . LEU B 1 155 ? 3.820 63.637 20.630 1.00 9.96 155 LEU B O 1
ATOM 4429 N N . VAL B 1 156 ? 2.338 63.646 18.920 1.00 6.72 156 VAL B N 1
ATOM 4430 C CA . VAL B 1 156 ? 2.218 65.105 18.878 1.00 9.27 156 VAL B CA 1
ATOM 4431 C C . VAL B 1 156 ? 0.745 65.499 18.954 1.00 9.98 156 VAL B C 1
ATOM 4432 O O . VAL B 1 156 ? -0.109 64.822 18.388 1.00 9.45 156 VAL B O 1
ATOM 4436 N N . ALA B 1 157 ? 0.436 66.576 19.664 1.00 11.05 157 ALA B N 1
ATOM 4437 C CA . ALA B 1 157 ? -0.958 67.007 19.779 1.00 12.31 157 ALA B CA 1
ATOM 4438 C C . ALA B 1 157 ? -1.192 68.311 19.012 1.00 12.45 157 ALA B C 1
ATOM 4439 O O . ALA B 1 157 ? -0.247 68.916 18.516 1.00 7.48 157 ALA B O 1
ATOM 4441 N N . ALA B 1 158 ? -2.450 68.731 18.898 1.00 13.53 158 ALA B N 1
ATOM 4442 C CA . ALA B 1 158 ? -2.741 70.093 18.441 1.00 16.49 158 ALA B CA 1
ATOM 4443 C C . ALA B 1 158 ? -1.923 71.038 19.338 1.00 16.47 158 ALA B C 1
ATOM 4444 O O . ALA B 1 158 ? -1.679 70.718 20.486 1.00 18.47 158 ALA B O 1
ATOM 4446 N N . GLY B 1 159 ? -1.542 72.217 18.863 1.00 20.45 159 GLY B N 1
ATOM 4447 C CA . GLY B 1 159 ? -2.209 72.903 17.781 1.00 21.74 159 GLY B CA 1
ATOM 4448 C C . GLY B 1 159 ? -3.046 73.956 18.492 1.00 21.62 159 GLY B C 1
ATOM 4449 O O . GLY B 1 159 ? -4.263 73.820 18.596 1.00 22.27 159 GLY B O 1
ATOM 4450 N N . SER B 1 160 ? -2.389 74.990 19.012 1.00 22.77 160 SER B N 1
ATOM 4451 C CA . SER B 1 160 ? -3.091 76.047 19.751 1.00 22.93 160 SER B CA 1
ATOM 4452 C C . SER B 1 160 ? -3.760 77.063 18.825 1.00 22.49 160 SER B C 1
ATOM 4453 O O . SER B 1 160 ? -3.161 78.070 18.442 1.00 23.63 160 SER B O 1
ATOM 4456 N N . GLY B 1 161 ? -5.014 76.803 18.479 1.00 21.02 161 GLY B N 1
ATOM 4457 C CA . GLY B 1 161 ? -5.717 77.663 17.545 1.00 18.67 161 GLY B CA 1
ATOM 4458 C C . GLY B 1 161 ? -5.877 76.970 16.209 1.00 16.75 161 GLY B C 1
ATOM 4459 O O . GLY B 1 161 ? -5.238 75.946 15.952 1.00 15.23 161 GLY B O 1
ATOM 4460 N N . PRO B 1 162 ? -6.723 77.538 15.343 1.00 15.43 162 PRO B N 1
ATOM 4461 C CA . PRO B 1 162 ? -7.096 76.904 14.082 1.00 15.29 162 PRO B CA 1
ATOM 4462 C C . PRO B 1 162 ? -5.884 76.580 13.186 1.00 14.39 162 PRO B C 1
ATOM 4463 O O . PRO B 1 162 ? -5.010 77.432 12.979 1.00 14.82 162 PRO B O 1
ATOM 4467 N N . SER B 1 163 ? -5.843 75.352 12.673 1.00 13.44 163 SER B N 1
ATOM 4468 C CA . SER B 1 163 ? -4.831 74.937 11.710 1.00 12.50 163 SER B CA 1
ATOM 4469 C C . SER B 1 163 ? -3.436 75.423 12.115 1.00 10.83 163 SER B C 1
ATOM 4470 O O . SER B 1 163 ? -2.854 76.283 11.454 1.00 11.27 163 SER B O 1
ATOM 4473 N N . THR B 1 164 ? -2.895 74.879 13.196 1.00 9.00 164 THR B N 1
ATOM 4474 C CA . THR B 1 164 ? -1.569 75.283 13.637 1.00 10.14 164 THR B CA 1
ATOM 4475 C C . THR B 1 164 ? -0.602 74.109 13.684 1.00 9.87 164 THR B C 1
ATOM 4476 O O . THR B 1 164 ? -0.994 72.953 13.505 1.00 9.85 164 THR B O 1
ATOM 4480 N N . LEU B 1 165 ? 0.670 74.421 13.907 1.00 10.07 165 LEU B N 1
ATOM 4481 C CA . LEU B 1 165 ? 1.699 73.400 14.063 1.00 10.27 165 LEU B CA 1
ATOM 4482 C C . LEU B 1 165 ? 1.542 72.707 15.413 1.00 9.30 165 LEU B C 1
ATOM 4483 O O . LEU B 1 165 ? 1.040 73.300 16.361 1.00 9.48 165 LEU B O 1
ATOM 4488 N N . GLY B 1 166 ? 1.975 71.456 15.503 1.00 10.16 166 GLY B N 1
ATOM 4489 C CA . GLY B 1 166 ? 1.750 70.672 16.711 1.00 10.44 166 GLY B CA 1
ATOM 4490 C C . GLY B 1 166 ? 2.560 71.103 17.923 1.00 11.59 166 GLY B C 1
ATOM 4491 O O . GLY B 1 166 ? 3.447 71.958 17.828 1.00 8.61 166 GLY B O 1
ATOM 4492 N N . THR B 1 167 ? 2.225 70.527 19.077 1.00 12.08 167 THR B N 1
ATOM 4493 C CA . THR B 1 167 ? 3.074 70.605 20.261 1.00 14.52 167 THR B CA 1
ATOM 4494 C C . THR B 1 167 ? 3.310 69.170 20.738 1.00 14.48 167 THR B C 1
ATOM 4495 O O . THR B 1 167 ? 2.477 68.294 20.491 1.00 12.59 167 THR B O 1
ATOM 4499 N N . PRO B 1 168 ? 4.455 68.917 21.401 1.00 15.09 168 PRO B N 1
ATOM 4500 C CA . PRO B 1 168 ? 4.762 67.559 21.850 1.00 14.40 168 PRO B CA 1
ATOM 4501 C C . PRO B 1 168 ? 3.725 67.025 22.833 1.00 15.08 168 PRO B C 1
ATOM 4502 O O . PRO B 1 168 ? 3.316 67.738 23.753 1.00 13.84 168 PRO B O 1
ATOM 4506 N N . ASP B 1 169 ? 3.321 65.772 22.643 1.00 14.86 169 ASP B N 1
ATOM 4507 C CA . ASP B 1 169 ? 2.366 65.128 23.545 1.00 15.01 169 ASP B CA 1
ATOM 4508 C C . ASP B 1 169 ? 3.028 64.057 24.409 1.00 13.45 169 ASP B C 1
ATOM 4509 O O . ASP B 1 169 ? 2.350 63.300 25.090 1.00 15.27 169 ASP B O 1
ATOM 4514 N N . SER B 1 170 ? 4.355 63.993 24.362 1.00 11.18 170 SER B N 1
ATOM 4515 C CA . SER B 1 170 ? 5.131 63.139 25.259 1.00 9.54 170 SER B CA 1
ATOM 4516 C C . SER B 1 170 ? 6.436 63.869 25.581 1.00 8.81 170 SER B C 1
ATOM 4517 O O . SER B 1 170 ? 6.948 64.635 24.762 1.00 9.01 170 SER B O 1
ATOM 4520 N N . ALA B 1 171 ? 6.969 63.662 26.777 1.00 6.07 171 ALA B N 1
ATOM 4521 C CA . ALA B 1 171 ? 8.291 64.188 27.062 1.00 7.02 171 ALA B CA 1
ATOM 4522 C C . ALA B 1 171 ? 9.255 63.478 26.106 1.00 7.72 171 ALA B C 1
ATOM 4523 O O . ALA B 1 171 ? 8.976 62.371 25.648 1.00 7.98 171 ALA B O 1
ATOM 4525 N N . GLY B 1 172 ? 10.371 64.117 25.781 1.00 5.00 172 GLY B N 1
ATOM 4526 C CA . GLY B 1 172 ? 11.379 63.468 24.956 1.00 5.25 172 GLY B CA 1
ATOM 4527 C C . GLY B 1 172 ? 11.155 63.652 23.467 1.00 6.15 172 GLY B C 1
ATOM 4528 O O . GLY B 1 172 ? 11.998 63.254 22.667 1.00 5.58 172 GLY B O 1
ATOM 4529 N N . VAL B 1 173 ? 10.017 64.246 23.103 1.00 5.59 173 VAL B N 1
ATOM 4530 C CA . VAL B 1 173 ? 9.682 64.539 21.709 1.00 7.45 173 VAL B CA 1
ATOM 4531 C C . VAL B 1 173 ? 9.912 66.036 21.474 1.00 8.68 173 VAL B C 1
ATOM 4532 O O . VAL B 1 173 ? 9.205 66.873 22.043 1.00 8.66 173 VAL B O 1
ATOM 4536 N N . PRO B 1 174 ? 10.910 66.378 20.644 1.00 7.03 174 PRO B N 1
ATOM 4537 C CA . PRO B 1 174 ? 11.335 67.771 20.494 1.00 6.81 174 PRO B CA 1
ATOM 4538 C C . PRO B 1 174 ? 10.325 68.617 19.720 1.00 5.41 174 PRO B C 1
ATOM 4539 O O . PRO B 1 174 ? 9.501 68.076 18.984 1.00 2.40 174 PRO B O 1
ATOM 4543 N N . GLN B 1 175 ? 10.387 69.932 19.877 1.00 5.85 175 GLN B N 1
ATOM 4544 C CA . GLN B 1 175 ? 9.422 70.783 19.193 1.00 8.01 175 GLN B CA 1
ATOM 4545 C C . GLN B 1 175 ? 9.708 70.728 17.698 1.00 8.65 175 GLN B C 1
ATOM 4546 O O . GLN B 1 175 ? 8.808 70.901 16.869 1.00 9.28 175 GLN B O 1
ATOM 4552 N N . SER B 1 176 ? 10.962 70.450 17.363 1.00 7.21 176 SER B N 1
ATOM 4553 C CA . SER B 1 176 ? 11.357 70.248 15.974 1.00 8.46 176 SER B CA 1
ATOM 4554 C C . SER B 1 176 ? 10.551 69.121 15.306 1.00 7.96 176 SER B C 1
ATOM 4555 O O . SER B 1 176 ? 10.278 69.171 14.107 1.00 6.17 176 SER B O 1
ATOM 4558 N N . ILE B 1 177 ? 10.166 68.112 16.082 1.00 7.42 177 ILE B N 1
ATOM 4559 C CA . ILE B 1 177 ? 9.308 67.035 15.573 1.00 6.11 177 ILE B CA 1
ATOM 4560 C C . ILE B 1 177 ? 7.851 67.491 15.466 1.00 5.65 177 ILE B C 1
ATOM 4561 O O . ILE B 1 177 ? 7.185 67.282 14.446 1.00 6.95 177 ILE B O 1
ATOM 4566 N N . ALA B 1 178 ? 7.362 68.111 16.533 1.00 2.94 178 ALA B N 1
ATOM 4567 C CA . ALA B 1 178 ? 5.978 68.537 16.602 1.00 5.99 178 ALA B CA 1
ATOM 4568 C C . ALA B 1 178 ? 5.654 69.572 15.517 1.00 6.83 178 ALA B C 1
ATOM 4569 O O . ALA B 1 178 ? 4.519 69.667 15.053 1.00 7.91 178 ALA B O 1
ATOM 4571 N N . GLN B 1 179 ? 6.659 70.343 15.121 1.00 4.71 179 GLN B N 1
ATOM 4572 C CA . GLN B 1 179 ? 6.505 71.389 14.120 1.00 8.71 179 GLN B CA 1
ATOM 4573 C C . GLN B 1 179 ? 6.106 70.845 12.744 1.00 7.43 179 GLN B C 1
ATOM 4574 O O . GLN B 1 179 ? 5.638 71.592 11.886 1.00 8.53 179 GLN B O 1
ATOM 4580 N N . GLU B 1 180 ? 6.289 69.545 12.543 1.00 6.90 180 GLU B N 1
ATOM 4581 C CA . GLU B 1 180 ? 5.992 68.909 11.270 1.00 6.68 180 GLU B CA 1
ATOM 4582 C C . GLU B 1 180 ? 4.578 68.318 11.192 1.00 7.33 180 GLU B C 1
ATOM 4583 O O . GLU B 1 180 ? 4.213 67.716 10.172 1.00 8.19 180 GLU B O 1
ATOM 4589 N N . VAL B 1 181 ? 3.785 68.495 12.244 1.00 4.96 181 VAL B N 1
ATOM 4590 C CA . VAL B 1 181 ? 2.475 67.832 12.334 1.00 6.82 181 VAL B CA 1
ATOM 4591 C C . VAL B 1 181 ? 1.351 68.828 12.562 1.00 8.09 181 VAL B C 1
ATOM 4592 O O . VAL B 1 181 ? 1.432 69.671 13.463 1.00 5.65 181 VAL B O 1
ATOM 4596 N N . ILE B 1 182 ? 0.301 68.714 11.750 1.00 7.63 182 ILE B N 1
ATOM 4597 C CA . ILE B 1 182 ? -0.909 69.506 11.919 1.00 7.91 182 ILE B CA 1
ATOM 4598 C C . ILE B 1 182 ? -2.058 68.580 12.308 1.00 8.81 182 ILE B C 1
ATOM 4599 O O . ILE B 1 182 ? -2.347 67.611 11.609 1.00 7.84 182 ILE B O 1
ATOM 4604 N N . THR B 1 183 ? -2.707 68.867 13.432 1.00 8.17 183 THR B N 1
ATOM 4605 C CA . THR B 1 183 ? -3.798 68.015 13.889 1.00 7.96 183 THR B CA 1
ATOM 4606 C C . THR B 1 183 ? -5.129 68.750 13.757 1.00 8.89 183 THR B C 1
ATOM 4607 O O . THR B 1 183 ? -5.216 69.932 14.077 1.00 10.89 183 THR B O 1
ATOM 4611 N N . VAL B 1 184 ? -6.147 68.064 13.237 1.00 8.21 184 VAL B N 1
ATOM 4612 C CA . VAL B 1 184 ? -7.495 68.630 13.135 1.00 8.16 184 VAL B CA 1
ATOM 4613 C C . VAL B 1 184 ? -8.518 67.573 13.565 1.00 9.97 184 VAL B C 1
ATOM 4614 O O . VAL B 1 184 ? -8.229 66.380 13.498 1.00 11.41 184 VAL B O 1
ATOM 4618 N N . PRO B 1 185 ? -9.720 68.006 13.995 1.00 9.53 185 PRO B N 1
ATOM 4619 C CA . PRO B 1 185 ? -10.746 67.105 14.530 1.00 8.84 185 PRO B CA 1
ATOM 4620 C C . PRO B 1 185 ? -11.245 66.098 13.492 1.00 8.34 185 PRO B C 1
ATOM 4621 O O . PRO B 1 185 ? -11.468 66.460 12.331 1.00 7.08 185 PRO B O 1
ATOM 4625 N N . PHE B 1 186 ? -11.405 64.849 13.922 1.00 6.89 186 PHE B N 1
ATOM 4626 C CA . PHE B 1 186 ? -12.016 63.805 13.109 1.00 6.47 186 PHE B CA 1
ATOM 4627 C C . PHE B 1 186 ? -13.471 64.186 12.845 1.00 6.83 186 PHE B C 1
ATOM 4628 O O . PHE B 1 186 ? -14.137 64.755 13.718 1.00 8.39 186 PHE B O 1
ATOM 4636 N N . ASN B 1 187 ? -13.946 63.898 11.633 1.00 6.84 187 ASN B N 1
ATOM 4637 C CA . ASN B 1 187 ? -15.337 64.112 11.251 1.00 6.62 187 ASN B CA 1
ATOM 4638 C C . ASN B 1 187 ? -15.730 65.572 11.010 1.00 8.15 187 ASN B C 1
ATOM 4639 O O . ASN B 1 187 ? -16.910 65.921 11.038 1.00 6.87 187 ASN B O 1
ATOM 4644 N N . ASN B 1 188 ? -14.736 66.419 10.762 1.00 6.23 188 ASN B N 1
ATOM 4645 C CA . ASN B 1 188 ? -14.996 67.829 10.565 1.00 7.80 188 ASN B CA 1
ATOM 4646 C C . ASN B 1 188 ? -14.436 68.266 9.217 1.00 8.52 188 ASN B C 1
ATOM 4647 O O . ASN B 1 188 ? -13.219 68.341 9.028 1.00 7.65 188 ASN B O 1
ATOM 4652 N N . VAL B 1 189 ? -15.327 68.516 8.269 1.00 7.82 189 VAL B N 1
ATOM 4653 C CA . VAL B 1 189 ? -14.888 68.889 6.929 1.00 10.48 189 VAL B CA 1
ATOM 4654 C C . VAL B 1 189 ? -14.293 70.296 6.905 1.00 10.04 189 VAL B C 1
ATOM 4655 O O . VAL B 1 189 ? -13.244 70.520 6.314 1.00 11.52 189 VAL B O 1
ATOM 4659 N N . GLU B 1 190 ? -14.940 71.229 7.590 1.00 11.65 190 GLU B N 1
ATOM 4660 C CA A GLU B 1 190 ? -14.540 72.641 7.613 0.50 11.57 190 GLU B CA 1
ATOM 4661 C CA B GLU B 1 190 ? -14.502 72.620 7.514 0.50 11.79 190 GLU B CA 1
ATOM 4662 C C . GLU B 1 190 ? -13.087 72.854 8.049 1.00 11.36 190 GLU B C 1
ATOM 4663 O O . GLU B 1 190 ? -12.302 73.537 7.386 1.00 10.42 190 GLU B O 1
ATOM 4674 N N . THR B 1 191 ? -12.741 72.281 9.205 1.00 10.70 191 THR B N 1
ATOM 4675 C CA . THR B 1 191 ? -11.384 72.430 9.732 1.00 9.91 191 THR B CA 1
ATOM 4676 C C . THR B 1 191 ? -10.346 71.743 8.835 1.00 10.58 191 THR B C 1
ATOM 4677 O O . THR B 1 191 ? -9.228 72.227 8.664 1.00 8.41 191 THR B O 1
ATOM 4681 N N . LEU B 1 192 ? -10.719 70.614 8.251 1.00 9.87 192 LEU B N 1
ATOM 4682 C CA . LEU B 1 192 ? -9.834 69.959 7.303 1.00 10.82 192 LEU B CA 1
ATOM 4683 C C . LEU B 1 192 ? -9.562 70.899 6.114 1.00 10.22 192 LEU B C 1
ATOM 4684 O O . LEU B 1 192 ? -8.419 71.096 5.701 1.00 9.05 192 LEU B O 1
ATOM 4689 N N . LYS B 1 193 ? -10.618 71.497 5.583 1.00 9.82 193 LYS B N 1
ATOM 4690 C CA . LYS B 1 193 ? -10.477 72.454 4.485 1.00 11.66 193 LYS B CA 1
ATOM 4691 C C . LYS B 1 193 ? -9.536 73.596 4.880 1.00 11.95 193 LYS B C 1
ATOM 4692 O O . LYS B 1 193 ? -8.646 73.975 4.104 1.00 11.10 193 LYS B O 1
ATOM 4698 N N . GLU B 1 194 ? -9.736 74.130 6.088 1.00 11.50 194 GLU B N 1
ATOM 4699 C CA . GLU B 1 194 ? -8.959 75.266 6.586 1.00 12.61 194 GLU B CA 1
ATOM 4700 C C . GLU B 1 194 ? -7.473 74.948 6.621 1.00 12.40 194 GLU B C 1
ATOM 4701 O O . GLU B 1 194 ? -6.641 75.749 6.176 1.00 12.97 194 GLU B O 1
AT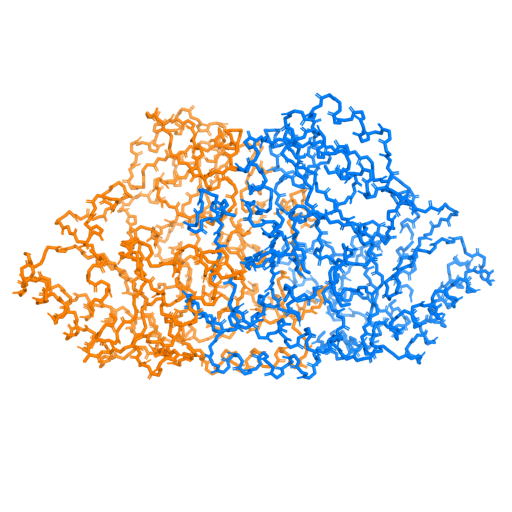OM 4707 N N . ALA B 1 195 ? -7.147 73.782 7.176 1.00 10.76 195 ALA B N 1
ATOM 4708 C CA . ALA B 1 195 ? -5.763 73.368 7.363 1.00 10.08 195 ALA B CA 1
ATOM 4709 C C . ALA B 1 195 ? -5.067 73.162 6.028 1.00 12.37 195 ALA B C 1
ATOM 4710 O O . ALA B 1 195 ? -3.917 73.573 5.857 1.00 13.34 195 ALA B O 1
ATOM 4712 N N . LEU B 1 196 ? -5.767 72.533 5.083 1.00 12.24 196 LEU B N 1
ATOM 4713 C CA . LEU B 1 196 ? -5.199 72.273 3.754 1.00 12.67 196 LEU B CA 1
ATOM 4714 C C . LEU B 1 196 ? -4.993 73.554 2.932 1.00 12.31 196 LEU B C 1
ATOM 4715 O O . LEU B 1 196 ? -3.968 73.713 2.259 1.00 10.75 196 LEU B O 1
ATOM 4720 N N . ASP B 1 197 ? -5.954 74.471 3.001 1.00 12.93 197 ASP B N 1
ATOM 4721 C CA . ASP B 1 197 ? -5.780 75.795 2.403 1.00 12.79 197 ASP B CA 1
ATOM 4722 C C . ASP B 1 197 ? -4.522 76.468 2.955 1.00 12.64 197 ASP B C 1
ATOM 4723 O O . ASP B 1 197 ? -3.732 77.055 2.213 1.00 11.63 197 ASP B O 1
ATOM 4728 N N . LYS B 1 198 ? -4.348 76.366 4.269 1.00 11.74 198 LYS B N 1
ATOM 4729 C CA . LYS B 1 198 ? -3.236 76.984 4.989 1.00 12.09 198 LYS B CA 1
ATOM 4730 C C . LYS B 1 198 ? -1.869 76.306 4.779 1.00 11.72 198 LYS B C 1
ATOM 4731 O O . LYS B 1 198 ? -0.878 76.985 4.504 1.00 9.36 198 LYS B O 1
ATOM 4737 N N . TRP B 1 199 ? -1.819 74.978 4.924 1.00 10.37 199 TRP B N 1
ATOM 4738 C CA . TRP B 1 199 ? -0.561 74.224 4.846 1.00 11.70 199 TRP B CA 1
ATOM 4739 C C . TRP B 1 199 ? -0.494 73.214 3.699 1.00 11.73 199 TRP B C 1
ATOM 4740 O O . TRP B 1 199 ? 0.564 72.648 3.438 1.00 12.84 199 TRP B O 1
ATOM 4751 N N . GLY B 1 200 ? -1.621 72.960 3.043 1.00 13.27 200 GLY B N 1
ATOM 4752 C CA . GLY B 1 200 ? -1.712 71.908 2.029 1.00 12.98 200 GLY B CA 1
ATOM 4753 C C . GLY B 1 200 ? -0.484 71.695 1.155 1.00 14.41 200 GLY B C 1
ATOM 4754 O O . GLY B 1 200 ? -0.148 70.556 0.808 1.00 15.15 200 GLY B O 1
ATOM 4755 N N . HIS B 1 201 ? 0.199 72.779 0.794 1.00 12.55 201 HIS B N 1
ATOM 4756 C CA . HIS B 1 201 ? 1.344 72.675 -0.113 1.00 11.76 201 HIS B CA 1
ATOM 4757 C C . HIS B 1 201 ? 2.643 72.189 0.561 1.00 10.06 201 HIS B C 1
ATOM 4758 O O . HIS B 1 201 ? 3.645 71.963 -0.115 1.00 5.95 201 HIS B O 1
ATOM 4765 N N . GLU B 1 202 ? 2.625 72.026 1.883 1.00 9.19 202 GLU B N 1
ATOM 4766 C CA . GLU B 1 202 ? 3.791 71.508 2.605 1.00 10.23 202 GLU B CA 1
ATOM 4767 C C . GLU B 1 202 ? 3.516 70.144 3.223 1.00 9.10 202 GLU B C 1
ATOM 4768 O O . GLU B 1 202 ? 4.372 69.583 3.916 1.00 10.02 202 GLU B O 1
ATOM 4774 N N . VAL B 1 203 ? 2.316 69.625 2.986 1.00 9.49 203 VAL B N 1
ATOM 4775 C CA . VAL B 1 203 ? 1.870 68.378 3.608 1.00 7.79 203 VAL B CA 1
ATOM 4776 C C . VAL B 1 203 ? 2.115 67.201 2.679 1.00 8.78 203 VAL B C 1
ATOM 4777 O O . VAL B 1 203 ? 1.626 67.167 1.541 1.00 9.41 203 VAL B O 1
ATOM 4781 N N . ALA B 1 204 ? 2.896 66.247 3.173 1.00 6.64 204 ALA B N 1
ATOM 4782 C CA . ALA B 1 204 ? 3.233 65.055 2.425 1.00 6.54 204 ALA B CA 1
ATOM 4783 C C . ALA B 1 204 ? 2.051 64.086 2.420 1.00 6.00 204 ALA B C 1
ATOM 4784 O O . ALA B 1 204 ? 1.751 63.448 1.405 1.00 7.16 204 ALA B O 1
ATOM 4786 N N . ALA B 1 205 ? 1.373 63.998 3.556 1.00 2.94 205 ALA B N 1
ATOM 4787 C CA . ALA B 1 205 ? 0.297 63.039 3.732 1.00 4.25 205 ALA B CA 1
ATOM 4788 C C . ALA B 1 205 ? -0.550 63.365 4.942 1.00 4.32 205 ALA B C 1
ATOM 4789 O O . ALA B 1 205 ? -0.104 64.055 5.871 1.00 2.66 205 ALA B O 1
ATOM 4791 N N . ILE B 1 206 ? -1.777 62.851 4.925 1.00 6.20 206 ILE B N 1
ATOM 4792 C CA . ILE B 1 206 ? -2.618 62.817 6.117 1.00 5.74 206 ILE B CA 1
ATOM 4793 C C . ILE B 1 206 ? -2.713 61.362 6.593 1.00 6.22 206 ILE B C 1
ATOM 4794 O O . ILE B 1 206 ? -2.724 60.423 5.780 1.00 7.24 206 ILE B O 1
ATOM 4799 N N . LEU B 1 207 ? -2.761 61.180 7.904 1.00 5.03 207 LEU B N 1
ATOM 4800 C CA . LEU B 1 207 ? -2.955 59.864 8.498 1.00 7.54 207 LEU B CA 1
ATOM 4801 C C . LEU B 1 207 ? -4.392 59.770 8.942 1.00 6.97 207 LEU B C 1
ATOM 4802 O O . LEU B 1 207 ? -4.889 60.693 9.580 1.00 7.04 207 LEU B O 1
ATOM 4807 N N . VAL B 1 208 ? -5.048 58.658 8.616 1.00 5.86 208 VAL B N 1
ATOM 4808 C CA . VAL B 1 208 ? -6.448 58.453 8.982 1.00 6.77 208 VAL B CA 1
ATOM 4809 C C . VAL B 1 208 ? -6.686 57.045 9.529 1.00 6.36 208 VAL B C 1
ATOM 4810 O O . VAL B 1 208 ? -6.295 56.068 8.898 1.00 6.72 208 VAL B O 1
ATOM 4814 N N . GLU B 1 209 ? -7.285 56.944 10.717 1.00 5.67 209 GLU B N 1
ATOM 4815 C CA . GLU B 1 209 ? -7.983 55.719 11.104 1.00 5.71 209 GLU B CA 1
ATOM 4816 C C . GLU B 1 209 ? -9.339 55.762 10.390 1.00 6.10 209 GLU B C 1
ATOM 4817 O O . GLU B 1 209 ? -10.225 56.517 10.811 1.00 9.26 209 GLU B O 1
ATOM 4823 N N . PRO B 1 210 ? -9.522 54.955 9.328 1.00 6.48 210 PRO B N 1
ATOM 4824 C CA . PRO B 1 210 ? -10.729 55.168 8.514 1.00 6.45 210 PRO B CA 1
ATOM 4825 C C . PRO B 1 210 ? -11.971 54.958 9.364 1.00 7.25 210 PRO B C 1
ATOM 4826 O O . PRO B 1 210 ? -12.968 55.650 9.175 1.00 8.89 210 PRO B O 1
ATOM 4830 N N . ILE B 1 211 ? -11.889 54.005 10.287 1.00 6.53 211 ILE B N 1
ATOM 4831 C CA . ILE B 1 211 ? -12.837 53.875 11.384 1.00 7.19 211 ILE B CA 1
ATOM 4832 C C . ILE B 1 211 ? -11.991 53.952 12.633 1.00 5.09 211 ILE B C 1
ATOM 4833 O O . ILE B 1 211 ? -10.977 53.259 12.761 1.00 5.20 211 ILE B O 1
ATOM 4838 N N . VAL B 1 212 ? -12.391 54.811 13.548 1.00 4.58 212 VAL B N 1
ATOM 4839 C CA . VAL B 1 212 ? -11.591 55.065 14.728 1.00 5.92 212 VAL B CA 1
ATOM 4840 C C . VAL B 1 212 ? -11.810 53.965 15.754 1.00 8.01 212 VAL B C 1
ATOM 4841 O O . VAL B 1 212 ? -12.939 53.512 15.951 1.00 6.46 212 VAL B O 1
ATOM 4845 N N . GLY B 1 213 ? -10.727 53.529 16.397 1.00 7.31 213 GLY B N 1
ATOM 4846 C CA . GLY B 1 213 ? -10.827 52.535 17.465 1.00 7.48 213 GLY B CA 1
ATOM 4847 C C . GLY B 1 213 ? -10.086 52.972 18.715 1.00 8.75 213 GLY B C 1
ATOM 4848 O O . GLY B 1 213 ? -10.020 52.242 19.700 1.00 11.44 213 GLY B O 1
ATOM 4849 N N . ASN B 1 214 ? -9.552 54.187 18.690 1.00 7.07 214 ASN B N 1
ATOM 4850 C CA . ASN B 1 214 ? -8.655 54.635 19.743 1.00 8.67 214 ASN B CA 1
ATOM 4851 C C . ASN B 1 214 ? -9.188 55.748 20.626 1.00 6.53 214 ASN B C 1
ATOM 4852 O O . ASN B 1 214 ? -8.495 56.218 21.504 1.00 9.41 214 ASN B O 1
ATOM 4857 N N . PHE B 1 215 ? -10.409 56.194 20.372 1.00 6.17 215 PHE B N 1
ATOM 4858 C CA . PHE B 1 215 ? -11.154 56.893 21.408 1.00 7.67 215 PHE B CA 1
ATOM 4859 C C . PHE B 1 215 ? -12.550 56.336 21.411 1.00 8.93 215 PHE B C 1
ATOM 4860 O O . PHE B 1 215 ? -13.540 57.050 21.198 1.00 8.49 215 PHE B O 1
ATOM 4868 N N . GLY B 1 216 ? -12.591 55.023 21.643 1.00 9.13 216 GLY B N 1
ATOM 4869 C CA . GLY B 1 216 ? -13.780 54.218 21.413 1.00 7.70 216 GLY B CA 1
ATOM 4870 C C . GLY B 1 216 ? -13.910 53.989 19.921 1.00 7.52 216 GLY B C 1
ATOM 4871 O O . GLY B 1 216 ? -13.193 54.605 19.131 1.00 6.35 216 GLY B O 1
ATOM 4872 N N . ILE B 1 217 ? -14.841 53.120 19.544 1.00 6.66 217 ILE B N 1
ATOM 4873 C CA . ILE B 1 217 ? -15.247 52.947 18.144 1.00 5.16 217 ILE B CA 1
ATOM 4874 C C . ILE B 1 217 ? -16.006 54.183 17.671 1.00 6.55 217 ILE B C 1
ATOM 4875 O O . ILE B 1 217 ? -17.024 54.554 18.247 1.00 7.50 217 ILE B O 1
ATOM 4880 N N . VAL B 1 218 ? -15.508 54.843 16.635 1.00 3.00 218 VAL B N 1
ATOM 4881 C CA . VAL B 1 218 ? -16.225 55.977 16.079 1.00 4.99 218 VAL B CA 1
ATOM 4882 C C . VAL B 1 218 ? -16.147 55.900 14.562 1.00 5.18 218 VAL B C 1
ATOM 4883 O O . VAL B 1 218 ? -15.059 55.936 13.992 1.00 5.68 218 VAL B O 1
ATOM 4887 N N . GLU B 1 219 ? -17.303 55.798 13.911 1.00 5.41 219 GLU B N 1
ATOM 4888 C CA . GLU B 1 219 ? -17.365 55.712 12.454 1.00 5.43 219 GLU B CA 1
ATOM 4889 C C . GLU B 1 219 ? -17.223 57.081 11.796 1.00 4.86 219 GLU B C 1
ATOM 4890 O O . GLU B 1 219 ? -17.642 58.091 12.360 1.00 5.39 219 GLU B O 1
ATOM 4896 N N . PRO B 1 220 ? -16.644 57.122 10.585 1.00 5.88 220 PRO B N 1
ATOM 4897 C CA . PRO B 1 220 ? -16.645 58.380 9.827 1.00 3.83 220 PRO B CA 1
ATOM 4898 C C . PRO B 1 220 ? -18.082 58.712 9.412 1.00 5.76 220 PRO B C 1
ATOM 4899 O O . PRO B 1 220 ? -18.851 57.799 9.115 1.00 4.16 220 PRO B O 1
ATOM 4903 N N . LYS B 1 221 ? -18.451 59.995 9.417 1.00 6.02 221 LYS B N 1
ATOM 4904 C CA . LYS B 1 221 ? -19.784 60.400 8.980 1.00 6.71 221 LYS B CA 1
ATOM 4905 C C . LYS B 1 221 ? -19.896 60.163 7.488 1.00 7.76 221 LYS B C 1
ATOM 4906 O O . LYS B 1 221 ? -18.874 60.074 6.803 1.00 6.17 221 LYS B O 1
ATOM 4912 N N . PRO B 1 222 ? -21.136 60.068 6.975 1.00 7.72 222 PRO B N 1
ATOM 4913 C CA . PRO B 1 222 ? -21.324 59.930 5.533 1.00 9.49 222 PRO B CA 1
ATOM 4914 C C . PRO B 1 222 ? -20.564 61.041 4.805 1.00 8.88 222 PRO B C 1
ATOM 4915 O O . PRO B 1 222 ? -20.539 62.176 5.279 1.00 10.02 222 PRO B O 1
ATOM 4919 N N . GLY B 1 223 ? -19.922 60.705 3.690 1.00 7.99 223 GLY B N 1
ATOM 4920 C CA . GLY B 1 223 ? -19.175 61.687 2.903 1.00 8.12 223 GLY B CA 1
ATOM 4921 C C . GLY B 1 223 ? -17.807 62.088 3.451 1.00 9.66 223 GLY B C 1
ATOM 4922 O O . GLY B 1 223 ? -16.998 62.663 2.725 1.00 10.43 223 GLY B O 1
ATOM 4923 N N . PHE B 1 224 ? -17.527 61.794 4.721 1.00 7.63 224 PHE B N 1
ATOM 4924 C CA . PHE B 1 224 ? -16.265 62.248 5.303 1.00 7.36 224 PHE B CA 1
ATOM 4925 C C . PHE B 1 224 ? -15.001 61.664 4.631 1.00 7.10 224 PHE B C 1
ATOM 4926 O O . PHE B 1 224 ? -14.155 62.420 4.153 1.00 7.71 224 PHE B O 1
ATOM 4934 N N . LEU B 1 225 ? -14.862 60.342 4.581 1.00 6.01 225 LEU B N 1
ATOM 4935 C CA . LEU B 1 225 ? -13.666 59.768 3.950 1.00 7.38 225 LEU B CA 1
ATOM 4936 C C . LEU B 1 225 ? -13.559 60.209 2.497 1.00 6.71 225 LEU B C 1
ATOM 4937 O O . LEU B 1 225 ? -12.469 60.502 2.010 1.00 5.86 225 LEU B O 1
ATOM 4942 N N . GLU B 1 226 ? -14.691 60.260 1.803 1.00 7.49 226 GLU B N 1
ATOM 4943 C CA . GLU B 1 226 ? -14.702 60.738 0.432 1.00 8.50 226 GLU B CA 1
ATOM 4944 C C . GLU B 1 226 ? -14.136 62.169 0.350 1.00 9.38 226 GLU B C 1
ATOM 4945 O O . GLU B 1 226 ? -13.383 62.503 -0.581 1.00 6.02 226 GLU B O 1
ATOM 4951 N N . LYS B 1 227 ? -14.486 63.003 1.330 1.00 7.85 227 LYS B N 1
ATOM 4952 C CA . LYS B 1 227 ? -14.019 64.392 1.360 1.00 8.74 227 LYS B CA 1
ATOM 4953 C C . LYS B 1 227 ? -12.545 64.498 1.740 1.00 8.76 227 LYS B C 1
ATOM 4954 O O . LYS B 1 227 ? -11.823 65.339 1.206 1.00 7.65 227 LYS B O 1
ATOM 4960 N N . VAL B 1 228 ? -12.093 63.658 2.668 1.00 7.49 228 VAL B N 1
ATOM 4961 C CA . VAL B 1 228 ? -10.668 63.616 2.969 1.00 6.08 228 VAL B CA 1
ATOM 4962 C C . VAL B 1 228 ? -9.879 63.366 1.668 1.00 8.09 228 VAL B C 1
ATOM 4963 O O . VAL B 1 228 ? -8.964 64.119 1.325 1.00 6.79 228 VAL B O 1
ATOM 4967 N N . ASN B 1 229 ? -10.244 62.327 0.929 1.00 6.03 229 ASN B N 1
ATOM 4968 C CA . ASN B 1 229 ? -9.548 62.044 -0.331 1.00 8.18 229 ASN B CA 1
ATOM 4969 C C . ASN B 1 229 ? -9.571 63.241 -1.277 1.00 10.19 229 ASN B C 1
ATOM 4970 O O . ASN B 1 229 ? -8.535 63.637 -1.838 1.00 12.35 229 ASN B O 1
ATOM 4975 N N . GLU B 1 230 ? -10.760 63.809 -1.464 1.00 9.52 230 GLU B N 1
ATOM 4976 C CA . GLU B 1 230 ? -10.922 64.925 -2.388 1.00 10.90 230 GLU B CA 1
ATOM 4977 C C . GLU B 1 230 ? -9.987 66.064 -2.008 1.00 9.30 230 GLU B C 1
ATOM 4978 O O . GLU B 1 230 ? -9.169 66.509 -2.818 1.00 8.56 230 GLU B O 1
ATOM 4984 N N . LEU B 1 231 ? -10.110 66.527 -0.770 1.00 8.57 231 LEU B N 1
ATOM 4985 C CA . LEU B 1 231 ? -9.355 67.690 -0.312 1.00 8.16 231 LEU B CA 1
ATOM 4986 C C . LEU B 1 231 ? -7.843 67.457 -0.324 1.00 8.60 231 LEU B C 1
ATOM 4987 O O . LEU B 1 231 ? -7.076 68.289 -0.824 1.00 4.86 231 LEU B O 1
ATOM 4992 N N . VAL B 1 232 ? -7.425 66.315 0.215 1.00 6.70 232 VAL B N 1
ATOM 4993 C CA . VAL B 1 232 ? -6.008 65.993 0.311 1.00 6.51 232 VAL B CA 1
ATOM 4994 C C . VAL B 1 232 ? -5.381 65.848 -1.080 1.00 7.58 232 VAL B C 1
ATOM 4995 O O . VAL B 1 232 ? -4.327 66.429 -1.344 1.00 7.99 232 VAL B O 1
ATOM 4999 N N . HIS B 1 233 ? -6.027 65.111 -1.980 1.00 7.47 233 HIS B N 1
ATOM 5000 C CA . HIS B 1 233 ? -5.484 64.993 -3.339 1.00 10.23 233 HIS B CA 1
ATOM 5001 C C . HIS B 1 233 ? -5.408 66.356 -4.037 1.00 10.75 233 HIS B C 1
ATOM 5002 O O . HIS B 1 233 ? -4.386 66.703 -4.637 1.00 12.05 233 HIS B O 1
ATOM 5009 N N . GLU B 1 234 ? -6.481 67.135 -3.946 1.00 10.78 234 GLU B N 1
ATOM 5010 C CA . GLU B 1 234 ? -6.471 68.486 -4.487 1.00 11.80 234 GLU B CA 1
ATOM 5011 C C . GLU B 1 234 ? -5.153 69.163 -4.153 1.00 10.76 234 GLU B C 1
ATOM 5012 O O . GLU B 1 234 ? -4.541 69.810 -5.005 1.00 7.22 234 GLU B O 1
ATOM 5018 N N . ALA B 1 235 ? -4.733 68.998 -2.899 1.00 9.15 235 ALA B N 1
ATOM 5019 C CA . ALA B 1 235 ? -3.551 69.658 -2.338 1.00 8.89 235 ALA B CA 1
ATOM 5020 C C . ALA B 1 235 ? -2.217 69.042 -2.765 1.00 8.98 235 ALA B C 1
ATOM 5021 O O . ALA B 1 235 ? -1.165 69.620 -2.510 1.00 10.33 235 ALA B O 1
ATOM 5023 N N . GLY B 1 236 ? -2.250 67.874 -3.403 1.00 9.48 236 GLY B N 1
ATOM 5024 C CA . GLY B 1 236 ? -1.018 67.214 -3.850 1.00 7.04 236 GLY B CA 1
ATOM 5025 C C . GLY B 1 236 ? -0.421 66.329 -2.767 1.00 8.59 236 GLY B C 1
ATOM 5026 O O . GLY B 1 236 ? 0.709 65.833 -2.890 1.00 6.04 236 GLY B O 1
ATOM 5027 N N . ALA B 1 237 ? -1.181 66.137 -1.693 1.00 5.95 237 ALA B N 1
ATOM 5028 C CA . ALA B 1 237 ? -0.768 65.257 -0.612 1.00 6.01 237 ALA B CA 1
ATOM 5029 C C . ALA B 1 237 ? -1.319 63.852 -0.843 1.00 6.46 237 ALA B C 1
ATOM 5030 O O . ALA B 1 237 ? -2.170 63.641 -1.714 1.00 5.27 237 ALA B O 1
ATOM 5032 N N . LEU B 1 238 ? -0.834 62.904 -0.045 1.00 7.49 238 LEU B N 1
ATOM 5033 C CA . LEU B 1 238 ? -1.262 61.514 -0.107 1.00 5.45 238 LEU B CA 1
ATOM 5034 C C . LEU B 1 238 ? -2.161 61.169 1.079 1.00 5.71 238 LEU B C 1
ATOM 5035 O O . LEU B 1 238 ? -2.081 61.796 2.141 1.00 5.15 238 LEU B O 1
ATOM 5040 N N . VAL B 1 239 ? -3.004 60.154 0.902 1.00 4.75 239 VAL B N 1
ATOM 5041 C CA . VAL B 1 239 ? -3.802 59.647 2.004 1.00 2.96 239 VAL B CA 1
ATOM 5042 C C . VAL B 1 239 ? -3.293 58.284 2.507 1.00 2.93 239 VAL B C 1
ATOM 5043 O O . VAL B 1 239 ? -3.229 57.309 1.749 1.00 3.04 239 VAL B O 1
ATOM 5047 N N . ILE B 1 240 ? -2.937 58.234 3.785 1.00 2.00 240 ILE B N 1
ATOM 5048 C CA . ILE B 1 240 ? -2.505 56.993 4.426 1.00 2.50 240 ILE B CA 1
ATOM 5049 C C . ILE B 1 240 ? -3.614 56.511 5.345 1.00 4.68 240 ILE B C 1
ATOM 5050 O O . ILE B 1 240 ? -3.990 57.211 6.302 1.00 3.20 240 ILE B O 1
ATOM 5055 N N . TYR B 1 241 ? -4.163 55.339 5.042 1.00 3.49 241 TYR B N 1
ATOM 5056 C CA . TYR B 1 241 ? -5.116 54.708 5.942 1.00 5.51 241 TYR B CA 1
ATOM 5057 C C . TYR B 1 241 ? -4.342 53.853 6.924 1.00 6.13 241 TYR B C 1
ATOM 5058 O O . TYR B 1 241 ? -3.645 52.920 6.524 1.00 5.23 241 TYR B O 1
ATOM 5067 N N . ASP B 1 242 ? -4.427 54.203 8.201 1.00 2.00 242 ASP B N 1
ATOM 5068 C CA . ASP B 1 242 ? -3.889 53.364 9.256 1.00 2.96 242 ASP B CA 1
ATOM 5069 C C . ASP B 1 242 ? -4.967 52.332 9.556 1.00 2.04 242 ASP B C 1
ATOM 5070 O O . ASP B 1 242 ? -5.911 52.621 10.292 1.00 4.80 242 ASP B O 1
ATOM 5075 N N . GLU B 1 243 ? -4.844 51.152 8.958 1.00 2.00 243 GLU B N 1
ATOM 5076 C CA . GLU B 1 243 ? -5.803 50.079 9.158 1.00 2.00 243 GLU B CA 1
ATOM 5077 C C . GLU B 1 243 ? -5.320 49.027 10.152 1.00 2.00 243 GLU B C 1
ATOM 5078 O O . GLU B 1 243 ? -5.762 47.880 10.101 1.00 2.00 243 GLU B O 1
ATOM 5084 N N . VAL B 1 244 ? -4.419 49.414 11.050 1.00 2.00 244 VAL B N 1
ATOM 5085 C CA . VAL B 1 244 ? -3.839 48.475 12.014 1.00 2.00 244 VAL B CA 1
ATOM 5086 C C . VAL B 1 244 ? -4.898 47.821 12.900 1.00 2.17 244 VAL B C 1
ATOM 5087 O O . VAL B 1 244 ? -4.775 46.651 13.231 1.00 2.00 244 VAL B O 1
ATOM 5091 N N . ILE B 1 245 ? -5.933 48.577 13.285 1.00 2.00 245 ILE B N 1
ATOM 5092 C CA . ILE B 1 245 ? -7.117 47.992 13.930 1.00 2.62 245 ILE B CA 1
ATOM 5093 C C . ILE B 1 245 ? -8.147 47.466 12.926 1.00 2.00 245 ILE B C 1
ATOM 5094 O O . ILE B 1 245 ? -8.633 46.342 13.055 1.00 2.00 245 ILE B O 1
ATOM 5099 N N . THR B 1 246 ? -8.489 48.282 11.930 1.00 2.35 246 THR B N 1
ATOM 5100 C CA . THR B 1 246 ? -9.670 48.006 11.103 1.00 3.35 246 THR B CA 1
ATOM 5101 C C . THR B 1 246 ? -9.576 46.796 10.176 1.00 2.38 246 THR B C 1
ATOM 5102 O O . THR B 1 246 ? -10.583 46.119 9.933 1.00 2.73 246 THR B O 1
ATOM 5106 N N . ALA B 1 247 ? -8.390 46.533 9.640 1.00 2.00 247 ALA B N 1
ATOM 5107 C CA . ALA B 1 247 ? -8.268 45.470 8.645 1.00 2.00 247 ALA B CA 1
ATOM 5108 C C . ALA B 1 247 ? -8.602 44.121 9.268 1.00 2.00 247 ALA B C 1
ATOM 5109 O O . ALA B 1 247 ? -8.085 43.778 10.323 1.00 4.16 247 ALA B O 1
ATOM 5111 N N . PHE B 1 248 ? -9.507 43.391 8.621 1.00 2.24 248 PHE B N 1
ATOM 5112 C CA . PHE B 1 248 ? -9.920 42.030 9.032 1.00 2.91 248 PHE B CA 1
ATOM 5113 C C . PHE B 1 248 ? -10.710 41.962 10.324 1.00 3.96 248 PHE B C 1
ATOM 5114 O O . PHE B 1 248 ? -11.001 40.880 10.840 1.00 8.17 248 PHE B O 1
ATOM 5122 N N . ARG B 1 249 ? -11.073 43.135 10.834 1.00 4.58 249 ARG B N 1
ATOM 5123 C CA . ARG B 1 249 ? -11.893 43.233 12.029 1.00 2.00 249 ARG B CA 1
ATOM 5124 C C . ARG B 1 249 ? -13.389 43.263 11.683 1.00 2.55 249 ARG B C 1
ATOM 5125 O O . ARG B 1 249 ? -14.207 42.726 12.429 1.00 2.33 249 ARG B O 1
ATOM 5133 N N . PHE B 1 250 ? -13.742 43.876 10.550 1.00 2.15 250 PHE B N 1
ATOM 5134 C CA . PHE B 1 250 ? -15.151 44.074 10.178 1.00 2.00 250 PHE B CA 1
ATOM 5135 C C . PHE B 1 250 ? -15.648 43.276 8.962 1.00 5.18 250 PHE B C 1
ATOM 5136 O O . PHE B 1 250 ? -16.844 43.070 8.802 1.00 6.57 250 PHE B O 1
ATOM 5152 N N . TYR B 1 252 ? -13.690 40.459 5.665 1.00 2.06 252 TYR B N 1
ATOM 5153 C CA . TYR B 1 252 ? -12.433 39.935 5.151 1.00 2.53 252 TYR B CA 1
ATOM 5154 C C . TYR B 1 252 ? -11.864 40.987 4.217 1.00 5.47 252 TYR B C 1
ATOM 5155 O O . TYR B 1 252 ? -12.156 40.976 3.024 1.00 5.74 252 TYR B O 1
ATOM 5164 N N . GLY B 1 253 ? -11.056 41.888 4.754 1.00 5.05 253 GLY B N 1
ATOM 5165 C CA . GLY B 1 253 ? -10.580 43.038 3.997 1.00 4.70 253 GLY B CA 1
ATOM 5166 C C . GLY B 1 253 ? -10.494 44.239 4.920 1.00 5.65 253 GLY B C 1
ATOM 5167 O O . GLY B 1 253 ? -10.724 44.118 6.126 1.00 3.54 253 GLY B O 1
ATOM 5168 N N . GLY B 1 254 ? -10.194 45.410 4.364 1.00 3.50 254 GLY B N 1
ATOM 5169 C CA . GLY B 1 254 ? -10.007 46.578 5.208 1.00 4.32 254 GLY B CA 1
ATOM 5170 C C . GLY B 1 254 ? -11.261 47.414 5.268 1.00 4.88 254 GLY B C 1
ATOM 5171 O O . GLY B 1 254 ? -12.229 47.129 4.562 1.00 5.12 254 GLY B O 1
ATOM 5172 N N . ALA B 1 255 ? -11.248 48.445 6.110 1.00 2.72 255 ALA B N 1
ATOM 5173 C CA . ALA B 1 255 ? -12.312 49.431 6.069 1.00 3.65 255 ALA B CA 1
ATOM 5174 C C . ALA B 1 255 ? -12.379 50.063 4.678 1.00 2.44 255 ALA B C 1
ATOM 5175 O O . ALA B 1 255 ? -13.448 50.441 4.237 1.00 5.59 255 ALA B O 1
ATOM 5177 N N . GLN B 1 256 ? -11.244 50.167 3.983 1.00 3.66 256 GLN B N 1
ATOM 5178 C CA . GLN B 1 256 ? -11.229 50.761 2.628 1.00 3.29 256 GLN B CA 1
ATOM 5179 C C . GLN B 1 256 ? -12.071 49.944 1.648 1.00 4.29 256 GLN B C 1
ATOM 5180 O O . GLN B 1 256 ? -12.672 50.486 0.714 1.00 4.75 256 GLN B O 1
ATOM 5186 N N . ASP B 1 257 ? -12.115 48.636 1.863 1.00 5.10 257 ASP B N 1
ATOM 5187 C CA . ASP B 1 257 ? -12.939 47.767 1.026 1.00 5.86 257 ASP B CA 1
ATOM 5188 C C . ASP B 1 257 ? -14.373 47.801 1.524 1.00 5.99 257 ASP B C 1
ATOM 5189 O O . ASP B 1 257 ? -15.317 47.804 0.730 1.00 6.83 257 ASP B O 1
ATOM 5194 N N . LEU B 1 258 ? -14.540 47.876 2.843 1.00 4.36 258 LEU B N 1
ATOM 5195 C CA . LEU B 1 258 ? -15.876 47.949 3.407 1.00 5.77 258 LEU B CA 1
ATOM 5196 C C . LEU B 1 258 ? -16.579 49.234 2.961 1.00 5.81 258 LEU B C 1
ATOM 5197 O O . LEU B 1 258 ? -17.725 49.209 2.519 1.00 4.57 258 LEU B O 1
ATOM 5202 N N . LEU B 1 259 ? -15.872 50.354 3.063 1.00 5.46 259 LEU B N 1
ATOM 5203 C CA . LEU B 1 259 ? -16.491 51.664 2.874 1.00 7.00 259 LEU B CA 1
ATOM 5204 C C . LEU B 1 259 ? -16.310 52.190 1.460 1.00 7.33 259 LEU B C 1
ATOM 5205 O O . LEU B 1 259 ? -16.840 53.233 1.104 1.00 7.25 259 LEU B O 1
ATOM 5210 N N . GLY B 1 260 ? -15.558 51.458 0.652 1.00 6.38 260 GLY B N 1
ATOM 5211 C CA . GLY B 1 260 ? -15.404 51.799 -0.753 1.00 9.64 260 GLY B CA 1
ATOM 5212 C C . GLY B 1 260 ? -14.643 53.077 -1.042 1.00 10.03 260 GLY B C 1
ATOM 5213 O O . GLY B 1 260 ? -14.902 53.735 -2.046 1.00 9.94 260 GLY B O 1
ATOM 5214 N N . VAL B 1 261 ? -13.695 53.425 -0.180 1.00 8.55 261 VAL B N 1
ATOM 5215 C CA . VAL B 1 261 ? -12.830 54.578 -0.416 1.00 10.09 261 VAL B CA 1
ATOM 5216 C C . VAL B 1 261 ? -11.370 54.138 -0.365 1.00 11.24 261 VAL B C 1
ATOM 5217 O O . VAL B 1 261 ? -10.956 53.439 0.569 1.00 11.04 261 VAL B O 1
ATOM 5221 N N . THR B 1 262 ? -10.591 54.553 -1.361 1.00 8.96 262 THR B N 1
ATOM 5222 C CA . THR B 1 262 ? -9.233 54.036 -1.545 1.00 8.79 262 THR B CA 1
ATOM 5223 C C . THR B 1 262 ? -8.113 55.019 -1.196 1.00 9.29 262 THR B C 1
ATOM 5224 O O . THR B 1 262 ? -8.000 56.072 -1.820 1.00 9.69 262 THR B O 1
ATOM 5228 N N . PRO B 1 263 ? -7.259 54.659 -0.219 1.00 8.08 263 PRO B N 1
ATOM 5229 C CA . PRO B 1 263 ? -6.090 55.467 0.155 1.00 7.27 263 PRO B CA 1
ATOM 5230 C C . PRO B 1 263 ? -4.943 55.286 -0.835 1.00 5.66 263 PRO B C 1
ATOM 5231 O O . PRO B 1 263 ? -5.058 54.499 -1.774 1.00 7.47 263 PRO B O 1
ATOM 5235 N N . ASP B 1 264 ? -3.841 55.999 -0.621 1.00 3.86 264 ASP B N 1
ATOM 5236 C CA . ASP B 1 264 ? -2.643 55.833 -1.458 1.00 5.40 264 ASP B CA 1
ATOM 5237 C C . ASP B 1 264 ? -1.689 54.837 -0.811 1.00 4.09 264 ASP B C 1
ATOM 5238 O O . ASP B 1 264 ? -0.944 54.123 -1.491 1.00 5.13 264 ASP B O 1
ATOM 5243 N N . LEU B 1 265 ? -1.710 54.811 0.513 1.00 3.94 265 LEU B N 1
ATOM 5244 C CA . LEU B 1 265 ? -0.926 53.852 1.278 1.00 4.40 265 LEU B CA 1
ATOM 5245 C C . LEU B 1 265 ? -1.765 53.361 2.433 1.00 3.41 265 LEU B C 1
ATOM 5246 O O . LEU B 1 265 ? -2.676 54.053 2.881 1.00 2.00 265 LEU B O 1
ATOM 5251 N N . THR B 1 266 ? -1.432 52.173 2.922 1.00 2.00 266 THR B N 1
ATOM 5252 C CA . THR B 1 266 ? -2.138 51.558 4.035 1.00 2.00 266 THR B CA 1
ATOM 5253 C C . THR B 1 266 ? -1.148 50.973 5.035 1.00 2.00 266 THR B C 1
ATOM 5254 O O . THR B 1 266 ? -0.173 50.342 4.637 1.00 3.30 266 THR B O 1
ATOM 5258 N N . ALA B 1 267 ? -1.399 51.189 6.320 1.00 2.00 267 ALA B N 1
ATOM 5259 C CA . ALA B 1 267 ? -0.637 50.525 7.370 1.00 2.00 267 ALA B CA 1
ATOM 5260 C C . ALA B 1 267 ? -1.472 49.418 8.013 1.00 2.00 267 ALA B C 1
ATOM 5261 O O . ALA B 1 267 ? -2.664 49.611 8.287 1.00 2.63 267 ALA B O 1
ATOM 5263 N N . LEU B 1 268 ? -0.832 48.278 8.276 1.00 2.00 268 LEU B N 1
ATOM 5264 C CA . LEU B 1 268 ? -1.511 47.098 8.800 1.00 2.00 268 LEU B CA 1
ATOM 5265 C C . LEU B 1 268 ? -0.759 46.515 9.975 1.00 2.00 268 LEU B C 1
ATOM 5266 O O . LEU B 1 268 ? 0.431 46.796 10.189 1.00 2.08 268 LEU B O 1
ATOM 5271 N N . GLY B 1 269 ? -1.451 45.683 10.736 1.00 2.00 269 GLY B N 1
ATOM 5272 C CA . GLY B 1 269 ? -0.816 44.964 11.833 1.00 2.00 269 GLY B CA 1
ATOM 5273 C C . GLY B 1 269 ? -1.888 44.252 12.627 1.00 2.00 269 GLY B C 1
ATOM 5274 O O . GLY B 1 269 ? -2.883 43.810 12.057 1.00 5.06 269 GLY B O 1
ATOM 5299 N N . VAL B 1 271 ? -4.471 42.282 13.739 1.00 2.00 271 VAL B N 1
ATOM 5300 C CA . VAL B 1 271 ? -5.141 41.014 13.353 1.00 2.00 271 VAL B CA 1
ATOM 5301 C C . VAL B 1 271 ? -4.327 40.117 12.401 1.00 3.26 271 VAL B C 1
ATOM 5302 O O . VAL B 1 271 ? -4.312 38.889 12.563 1.00 3.13 271 VAL B O 1
ATOM 5306 N N . ILE B 1 272 ? -3.653 40.719 11.422 1.00 2.18 272 ILE B N 1
ATOM 5307 C CA . ILE B 1 272 ? -3.010 39.948 10.349 1.00 2.00 272 ILE B CA 1
ATOM 5308 C C . ILE B 1 272 ? -1.833 39.082 10.811 1.00 2.36 272 ILE B C 1
ATOM 5309 O O . ILE B 1 272 ? -1.281 38.329 10.025 1.00 2.00 272 ILE B O 1
ATOM 5314 N N . GLY B 1 273 ? -1.441 39.180 12.076 1.00 2.00 273 GLY B N 1
ATOM 5315 C CA . GLY B 1 273 ? -0.357 38.316 12.563 1.00 2.00 273 GLY B CA 1
ATOM 5316 C C . GLY B 1 273 ? -0.810 37.060 13.298 1.00 2.00 273 GLY B C 1
ATOM 5317 O O . GLY B 1 273 ? 0.012 36.248 13.728 1.00 2.00 273 GLY B O 1
ATOM 5318 N N . GLY B 1 274 ? -2.119 36.893 13.449 1.00 2.00 274 GLY B N 1
ATOM 5319 C CA . GLY B 1 274 ? -2.658 35.774 14.236 1.00 2.00 274 GLY B CA 1
ATOM 5320 C C . GLY B 1 274 ? -2.290 35.776 15.714 1.00 2.85 274 GLY B C 1
ATOM 5321 O O . GLY B 1 274 ? -2.401 34.736 16.381 1.00 3.50 274 GLY B O 1
ATOM 5322 N N . GLY B 1 275 ? -1.834 36.924 16.222 1.00 2.00 275 GLY B N 1
ATOM 5323 C CA . GLY B 1 275 ? -1.403 37.049 17.631 1.00 2.00 275 GLY B CA 1
ATOM 5324 C C . GLY B 1 275 ? 0.094 37.305 17.769 1.00 2.00 275 GLY B C 1
ATOM 5325 O O . GLY B 1 275 ? 0.548 37.828 18.770 1.00 2.00 275 GLY B O 1
ATOM 5326 N N . LEU B 1 276 ? 0.868 36.941 16.753 1.00 2.00 276 LEU B N 1
ATOM 5327 C CA . LEU B 1 276 ? 2.305 37.180 16.777 1.00 2.00 276 LEU B CA 1
ATOM 5328 C C . LEU B 1 276 ? 2.641 38.585 16.292 1.00 2.00 276 LEU B C 1
ATOM 5329 O O . LEU B 1 276 ? 1.866 39.203 15.575 1.00 2.00 276 LEU B O 1
ATOM 5334 N N . PRO B 1 277 ? 3.810 39.094 16.686 1.00 2.00 277 PRO B N 1
ATOM 5335 C CA . PRO B 1 277 ? 4.158 40.469 16.357 1.00 2.95 277 PRO B CA 1
ATOM 5336 C C . PRO B 1 277 ? 4.251 40.650 14.866 1.00 2.00 277 PRO B C 1
ATOM 5337 O O . PRO B 1 277 ? 4.835 39.802 14.162 1.00 4.48 277 PRO B O 1
ATOM 5341 N N . ILE B 1 278 ? 3.664 41.725 14.357 1.00 2.00 278 ILE B N 1
ATOM 5342 C CA . ILE B 1 278 ? 3.704 41.947 12.902 1.00 2.00 278 ILE B CA 1
ATOM 5343 C C . ILE B 1 278 ? 3.249 43.347 12.536 1.00 3.30 278 ILE B C 1
ATOM 5344 O O . ILE B 1 278 ? 2.571 44.017 13.320 1.00 6.36 278 ILE B O 1
ATOM 5349 N N . GLY B 1 279 ? 3.629 43.765 11.335 1.00 4.50 279 GLY B N 1
ATOM 5350 C CA . GLY B 1 279 ? 3.137 44.977 10.682 1.00 2.00 279 GLY B CA 1
ATOM 5351 C C . GLY B 1 279 ? 3.307 44.767 9.197 1.00 6.16 279 GLY B C 1
ATOM 5352 O O . GLY B 1 279 ? 4.048 43.880 8.756 1.00 4.24 279 GLY B O 1
ATOM 5353 N N . ALA B 1 280 ? 2.615 45.570 8.404 1.00 3.44 280 ALA B N 1
ATOM 5354 C CA . ALA B 1 280 ? 2.830 45.555 6.989 1.00 2.77 280 ALA B CA 1
ATOM 5355 C C . ALA B 1 280 ? 2.361 46.912 6.501 1.00 4.57 280 ALA B C 1
ATOM 5356 O O . ALA B 1 280 ? 1.646 47.610 7.214 1.00 5.43 280 ALA B O 1
ATOM 5358 N N . TYR B 1 281 ? 2.800 47.315 5.322 1.00 5.10 281 TYR B N 1
ATOM 5359 C CA . TYR B 1 281 ? 2.240 48.503 4.687 1.00 4.45 281 TYR B CA 1
ATOM 5360 C C . TYR B 1 281 ? 2.224 48.199 3.205 1.00 4.86 281 TYR B C 1
ATOM 5361 O O . TYR B 1 281 ? 2.940 47.302 2.740 1.00 7.57 281 TYR B O 1
ATOM 5370 N N . GLY B 1 282 ? 1.386 48.901 2.460 1.00 3.57 282 GLY B N 1
ATOM 5371 C CA . GLY B 1 282 ? 1.244 48.630 1.033 1.00 5.37 282 GLY B CA 1
ATOM 5372 C C . GLY B 1 282 ? 0.408 49.710 0.389 1.00 5.58 282 GLY B C 1
ATOM 5373 O O . GLY B 1 282 ? -0.140 50.562 1.090 1.00 3.62 282 GLY B O 1
ATOM 5374 N N . GLY B 1 283 ? 0.293 49.663 -0.938 1.00 5.73 283 GLY B N 1
ATOM 5375 C CA . GLY B 1 283 ? -0.467 50.660 -1.677 1.00 6.25 283 GLY B CA 1
ATOM 5376 C C . GLY B 1 283 ? -0.098 50.735 -3.148 1.00 10.76 283 GLY B C 1
ATOM 5377 O O . GLY B 1 283 ? 0.395 49.771 -3.734 1.00 9.78 283 GLY B O 1
ATOM 5378 N N . LYS B 1 284 ? -0.352 51.895 -3.740 1.00 11.17 284 LYS B N 1
ATOM 5379 C CA . LYS B 1 284 ? -0.120 52.118 -5.153 1.00 13.16 284 LYS B CA 1
ATOM 5380 C C . LYS B 1 284 ? 1.323 51.796 -5.542 1.00 12.89 284 LYS B C 1
ATOM 5381 O O . LYS B 1 284 ? 2.266 52.159 -4.838 1.00 13.14 284 LYS B O 1
ATOM 5387 N N . LYS B 1 285 ? 1.472 51.091 -6.659 1.00 12.30 285 LYS B N 1
ATOM 5388 C CA . LYS B 1 285 ? 2.772 50.641 -7.153 1.00 13.35 285 LYS B CA 1
ATOM 5389 C C . LYS B 1 285 ? 3.865 51.717 -7.088 1.00 13.89 285 LYS B C 1
ATOM 5390 O O . LYS B 1 285 ? 4.906 51.512 -6.465 1.00 11.62 285 LYS B O 1
ATOM 5396 N N . GLU B 1 286 ? 3.620 52.850 -7.749 1.00 13.72 286 GLU B N 1
ATOM 5397 C CA . GLU B 1 286 ? 4.612 53.926 -7.875 1.00 14.32 286 GLU B CA 1
ATOM 5398 C C . GLU B 1 286 ? 5.079 54.450 -6.519 1.00 14.25 286 GLU B C 1
ATOM 5399 O O . GLU B 1 286 ? 6.237 54.833 -6.356 1.00 15.83 286 GLU B O 1
ATOM 5405 N N . ILE B 1 287 ? 4.179 54.466 -5.545 1.00 12.49 287 ILE B N 1
ATOM 5406 C CA . ILE B 1 287 ? 4.529 54.957 -4.222 1.00 12.22 287 ILE B CA 1
ATOM 5407 C C . ILE B 1 287 ? 5.456 53.984 -3.513 1.00 11.01 287 ILE B C 1
ATOM 5408 O O . ILE B 1 287 ? 6.498 54.380 -3.002 1.00 11.89 287 ILE B O 1
ATOM 5421 N N . GLU B 1 289 ? 7.441 51.880 -4.630 1.00 11.29 289 GLU B N 1
ATOM 5422 C CA . GLU B 1 289 ? 8.722 51.680 -5.296 1.00 13.19 289 GLU B CA 1
ATOM 5423 C C . GLU B 1 289 ? 9.803 52.652 -4.824 1.00 11.62 289 GLU B C 1
ATOM 5424 O O . GLU B 1 289 ? 10.946 52.573 -5.257 1.00 11.57 289 GLU B O 1
ATOM 5430 N N . GLN B 1 290 ? 9.431 53.545 -3.913 1.00 10.60 290 GLN B N 1
ATOM 5431 C CA . GLN B 1 290 ? 10.393 54.394 -3.225 1.00 10.22 290 GLN B CA 1
ATOM 5432 C C . GLN B 1 290 ? 11.219 53.605 -2.202 1.00 10.96 290 GLN B C 1
ATOM 5433 O O . GLN B 1 290 ? 12.321 54.029 -1.826 1.00 9.98 290 GLN B O 1
ATOM 5439 N N . VAL B 1 291 ? 10.692 52.464 -1.755 1.00 8.68 291 VAL B N 1
ATOM 5440 C CA . VAL B 1 291 ? 11.331 51.701 -0.675 1.00 6.92 291 VAL B CA 1
ATOM 5441 C C . VAL B 1 291 ? 12.531 50.910 -1.178 1.00 9.85 291 VAL B C 1
ATOM 5442 O O . VAL B 1 291 ? 12.448 50.203 -2.187 1.00 10.19 291 VAL B O 1
ATOM 5446 N N . ALA B 1 292 ? 13.647 51.028 -0.466 1.00 11.90 292 ALA B N 1
ATOM 5447 C CA . ALA B 1 292 ? 14.838 50.232 -0.761 1.00 13.29 292 ALA B CA 1
ATOM 5448 C C . ALA B 1 292 ? 14.485 48.749 -0.716 1.00 12.91 292 ALA B C 1
ATOM 5449 O O . ALA B 1 292 ? 13.588 48.346 0.022 1.00 13.85 292 ALA B O 1
ATOM 5451 N N . PRO B 1 293 ? 15.195 47.927 -1.501 1.00 14.72 293 PRO B N 1
ATOM 5452 C CA . PRO B 1 293 ? 16.318 48.297 -2.360 1.00 14.91 293 PRO B CA 1
ATOM 5453 C C . PRO B 1 293 ? 15.890 48.932 -3.670 1.00 16.21 293 PRO B C 1
ATOM 5454 O O . PRO B 1 293 ? 16.745 49.294 -4.477 1.00 17.44 293 PRO B O 1
ATOM 5458 N N . LEU B 1 294 ? 14.586 49.043 -3.902 1.00 16.52 294 LEU B N 1
ATOM 5459 C CA . LEU B 1 294 ? 14.105 49.570 -5.177 1.00 17.98 294 LEU B CA 1
ATOM 5460 C C . LEU B 1 294 ? 14.260 51.088 -5.214 1.00 17.53 294 LEU B C 1
ATOM 5461 O O . LEU B 1 294 ? 14.840 51.636 -6.150 1.00 17.37 294 LEU B O 1
ATOM 5466 N N . GLY B 1 295 ? 13.753 51.762 -4.183 1.00 15.84 295 GLY B N 1
ATOM 5467 C CA . GLY B 1 295 ? 13.898 53.209 -4.081 1.00 15.65 295 GLY B CA 1
ATOM 5468 C C . GLY B 1 295 ? 14.859 53.617 -2.974 1.00 15.44 295 GLY B C 1
ATOM 5469 O O . GLY B 1 295 ? 15.511 52.766 -2.361 1.00 16.05 295 GLY B O 1
ATOM 5470 N N . PRO B 1 296 ? 14.940 54.930 -2.701 1.00 14.69 296 PRO B N 1
ATOM 5471 C CA . PRO B 1 296 ? 15.886 55.478 -1.729 1.00 13.74 296 PRO B CA 1
ATOM 5472 C C . PRO B 1 296 ? 15.359 55.532 -0.293 1.00 12.30 296 PRO B C 1
ATOM 5473 O O . PRO B 1 296 ? 16.135 55.766 0.630 1.00 12.50 296 PRO B O 1
ATOM 5477 N N . ALA B 1 297 ? 14.057 55.318 -0.112 1.00 10.78 297 ALA B N 1
ATOM 5478 C CA . ALA B 1 297 ? 13.449 55.309 1.219 1.00 10.79 297 ALA B CA 1
ATOM 5479 C C . ALA B 1 297 ? 13.810 54.016 1.938 1.00 10.88 297 ALA B C 1
ATOM 5480 O O . ALA B 1 297 ? 13.501 52.925 1.457 1.00 10.40 297 ALA B O 1
ATOM 5482 N N . TYR B 1 298 ? 14.476 54.139 3.078 1.00 9.72 298 TYR B N 1
ATOM 5483 C CA . TYR B 1 298 ? 14.956 52.967 3.799 1.00 10.32 298 TYR B CA 1
ATOM 5484 C C . TYR B 1 298 ? 13.957 52.420 4.805 1.00 9.59 298 TYR B C 1
ATOM 5485 O O . TYR B 1 298 ? 13.372 53.161 5.582 1.00 12.20 298 TYR B O 1
ATOM 5494 N N . GLN B 1 299 ? 13.767 51.110 4.762 1.00 7.30 299 GLN B N 1
ATOM 5495 C CA . GLN B 1 299 ? 12.986 50.396 5.755 1.00 7.01 299 GLN B CA 1
ATOM 5496 C C . GLN B 1 299 ? 13.542 48.981 5.875 1.00 6.55 299 GLN B C 1
ATOM 5497 O O . GLN B 1 299 ? 13.853 48.341 4.877 1.00 6.99 299 GLN B O 1
ATOM 5503 N N . ALA B 1 300 ? 13.660 48.488 7.093 1.00 2.95 300 ALA B N 1
ATOM 5504 C CA . ALA B 1 300 ? 14.208 47.161 7.284 1.00 4.09 300 ALA B CA 1
ATOM 5505 C C . ALA B 1 300 ? 13.585 46.530 8.518 1.00 2.00 300 ALA B C 1
ATOM 5506 O O . ALA B 1 300 ? 12.463 46.839 8.856 1.00 3.59 300 ALA B O 1
ATOM 5508 N N . GLY B 1 301 ? 14.291 45.619 9.161 1.00 3.29 301 GLY B N 1
ATOM 5509 C CA . GLY B 1 301 ? 13.769 44.985 10.364 1.00 2.36 301 GLY B CA 1
ATOM 5510 C C . GLY B 1 301 ? 14.215 43.551 10.408 1.00 2.83 301 GLY B C 1
ATOM 5511 O O . GLY B 1 301 ? 13.926 42.771 9.507 1.00 5.61 301 GLY B O 1
ATOM 5512 N N . THR B 1 302 ? 14.920 43.207 11.472 1.00 2.00 302 THR B N 1
ATOM 5513 C CA . THR B 1 302 ? 15.504 41.894 11.609 1.00 2.00 302 THR B CA 1
ATOM 5514 C C . THR B 1 302 ? 14.454 40.783 11.601 1.00 3.56 302 THR B C 1
ATOM 5515 O O . THR B 1 302 ? 14.653 39.766 10.951 1.00 2.84 302 THR B O 1
ATOM 5527 N N . ALA B 1 304 ? 11.388 41.199 10.355 1.00 2.00 304 ALA B N 1
ATOM 5528 C CA . ALA B 1 304 ? 10.391 41.519 9.347 1.00 2.00 304 ALA B CA 1
ATOM 5529 C C . ALA B 1 304 ? 10.176 40.332 8.404 1.00 2.10 304 ALA B C 1
ATOM 5530 O O . ALA B 1 304 ? 11.132 39.790 7.866 1.00 2.00 304 ALA B O 1
ATOM 5532 N N . GLY B 1 305 ? 8.920 39.944 8.211 1.00 2.00 305 GLY B N 1
ATOM 5533 C CA . GLY B 1 305 ? 8.597 38.802 7.386 1.00 2.00 305 GLY B CA 1
ATOM 5534 C C . GLY B 1 305 ? 9.083 37.455 7.883 1.00 2.00 305 GLY B C 1
ATOM 5535 O O . GLY B 1 305 ? 9.181 36.511 7.107 1.00 2.00 305 GLY B O 1
ATOM 5536 N N . ASN B 1 306 ? 9.385 37.343 9.174 1.00 2.00 306 ASN B N 1
ATOM 5537 C CA . ASN B 1 306 ? 9.855 36.067 9.706 1.00 2.08 306 ASN B CA 1
ATOM 5538 C C . ASN B 1 306 ? 8.852 34.931 9.460 1.00 2.00 306 ASN B C 1
ATOM 5539 O O . ASN B 1 306 ? 7.640 35.151 9.429 1.00 2.00 306 ASN B O 1
ATOM 5544 N N . PRO B 1 307 ? 9.364 33.709 9.311 1.00 2.00 307 PRO B N 1
ATOM 5545 C CA . PRO B 1 307 ? 8.526 32.545 9.062 1.00 2.41 307 PRO B CA 1
ATOM 5546 C C . PRO B 1 307 ? 7.437 32.260 10.123 1.00 2.97 307 PRO B C 1
ATOM 5547 O O . PRO B 1 307 ? 6.363 31.800 9.742 1.00 2.00 307 PRO B O 1
ATOM 5551 N N . ALA B 1 308 ? 7.677 32.535 11.412 1.00 2.00 308 ALA B N 1
ATOM 5552 C CA . ALA B 1 308 ? 6.623 32.317 12.408 1.00 2.00 308 ALA B CA 1
ATOM 5553 C C . ALA B 1 308 ? 5.456 33.271 12.194 1.00 2.18 308 ALA B C 1
ATOM 5554 O O . ALA B 1 308 ? 4.321 32.828 12.059 1.00 2.00 308 ALA B O 1
ATOM 5556 N N . SER B 1 309 ? 5.709 34.578 12.144 1.00 2.56 309 SER B N 1
ATOM 5557 C CA . SER B 1 309 ? 4.590 35.510 11.920 1.00 2.00 309 SER B CA 1
ATOM 5558 C C . SER B 1 309 ? 3.885 35.294 10.560 1.00 2.00 309 SER B C 1
ATOM 5559 O O . SER B 1 309 ? 2.673 35.474 10.473 1.00 6.10 309 SER B O 1
ATOM 5570 N N . ALA B 1 311 ? 3.536 32.412 8.978 1.00 2.00 311 ALA B N 1
ATOM 5571 C CA . ALA B 1 311 ? 2.751 31.200 9.134 1.00 2.00 311 ALA B CA 1
ATOM 5572 C C . ALA B 1 311 ? 1.479 31.426 9.954 1.00 2.00 311 ALA B C 1
ATOM 5573 O O . ALA B 1 311 ? 0.413 30.906 9.601 1.00 2.00 311 ALA B O 1
ATOM 5575 N N . SER B 1 312 ? 1.586 32.197 11.038 1.00 2.00 312 SER B N 1
ATOM 5576 C CA . SER B 1 312 ? 0.444 32.414 11.927 1.00 2.00 312 SER B CA 1
ATOM 5577 C C . SER B 1 312 ? -0.521 33.398 11.304 1.00 2.00 312 SER B C 1
ATOM 5578 O O . SER B 1 312 ? -1.721 33.298 11.497 1.00 2.00 312 SER B O 1
ATOM 5581 N N . GLY B 1 313 ? 0.014 34.358 10.567 1.00 2.00 313 GLY B N 1
ATOM 5582 C CA . GLY B 1 313 ? -0.820 35.294 9.828 1.00 2.00 313 GLY B CA 1
ATOM 5583 C C . GLY B 1 313 ? -1.633 34.560 8.784 1.00 2.00 313 GLY B C 1
ATOM 5584 O O . GLY B 1 313 ? -2.836 34.749 8.682 1.00 2.00 313 GLY B O 1
ATOM 5585 N N . ILE B 1 314 ? -0.978 33.721 7.997 1.00 2.00 314 ILE B N 1
ATOM 5586 C CA . ILE B 1 314 ? -1.690 32.913 7.004 1.00 2.00 314 ILE B CA 1
ATOM 5587 C C . ILE B 1 314 ? -2.808 32.096 7.652 1.00 2.00 314 ILE B C 1
ATOM 5588 O O . ILE B 1 314 ? -3.935 32.108 7.185 1.00 2.19 314 ILE B O 1
ATOM 5593 N N . ALA B 1 315 ? -2.483 31.404 8.736 1.00 2.00 315 ALA B N 1
ATOM 5594 C CA . ALA B 1 315 ? -3.448 30.557 9.420 1.00 2.00 315 ALA B CA 1
ATOM 5595 C C . ALA B 1 315 ? -4.626 31.395 9.878 1.00 2.00 315 ALA B C 1
ATOM 5596 O O . ALA B 1 315 ? -5.771 31.009 9.717 1.00 2.00 315 ALA B O 1
ATOM 5598 N N . CYS B 1 316 ? -4.342 32.565 10.411 1.00 2.00 316 CYS B N 1
ATOM 5599 C CA . CYS B 1 316 ? -5.405 33.423 10.914 1.00 2.00 316 CYS B CA 1
ATOM 5600 C C . CYS B 1 316 ? -6.354 33.824 9.769 1.00 2.04 316 CYS B C 1
ATOM 5601 O O . CYS B 1 316 ? -7.567 33.623 9.852 1.00 2.21 316 CYS B O 1
ATOM 5604 N N . LEU B 1 317 ? -5.812 34.344 8.674 1.00 2.00 317 LEU B N 1
ATOM 5605 C CA . LEU B 1 317 ? -6.688 34.720 7.570 1.00 3.37 317 LEU B CA 1
ATOM 5606 C C . LEU B 1 317 ? -7.469 33.512 7.016 1.00 2.00 317 LEU B C 1
ATOM 5607 O O . LEU B 1 317 ? -8.594 33.669 6.562 1.00 3.25 317 LEU B O 1
ATOM 5612 N N . GLU B 1 318 ? -6.877 32.322 7.045 1.00 2.00 318 GLU B N 1
ATOM 5613 C CA . GLU B 1 318 ? -7.587 31.115 6.579 1.00 2.00 318 GLU B CA 1
ATOM 5614 C C . GLU B 1 318 ? -8.833 30.859 7.443 1.00 2.48 318 GLU B C 1
ATOM 5615 O O . GLU B 1 318 ? -9.893 30.492 6.942 1.00 2.00 318 GLU B O 1
ATOM 5621 N N . VAL B 1 319 ? -8.693 31.043 8.746 1.00 2.00 319 VAL B N 1
ATOM 5622 C CA . VAL B 1 319 ? -9.856 31.016 9.627 1.00 3.86 319 VAL B CA 1
ATOM 5623 C C . VAL B 1 319 ? -10.889 32.102 9.244 1.00 2.50 319 VAL B C 1
ATOM 5624 O O . VAL B 1 319 ? -12.090 31.832 9.156 1.00 2.00 319 VAL B O 1
ATOM 5628 N N . LEU B 1 320 ? -10.424 33.330 9.022 1.00 3.04 320 LEU B N 1
ATOM 5629 C CA . LEU B 1 320 ? -11.334 34.454 8.781 1.00 2.82 320 LEU B CA 1
ATOM 5630 C C . LEU B 1 320 ? -12.055 34.367 7.434 1.00 3.84 320 LEU B C 1
ATOM 5631 O O . LEU B 1 320 ? -12.966 35.148 7.176 1.00 3.17 320 LEU B O 1
ATOM 5636 N N . GLN B 1 321 ? -11.664 33.404 6.603 1.00 3.26 321 GLN B N 1
ATOM 5637 C CA . GLN B 1 321 ? -12.247 33.241 5.273 1.00 7.29 321 GLN B CA 1
ATOM 5638 C C . GLN B 1 321 ? -13.563 32.498 5.328 1.00 8.29 321 GLN B C 1
ATOM 5639 O O . GLN B 1 321 ? -14.272 32.407 4.317 1.00 10.63 321 GLN B O 1
ATOM 5645 N N . GLN B 1 322 ? -13.874 31.923 6.487 1.00 8.90 322 GLN B N 1
ATOM 5646 C CA . GLN B 1 322 ? -15.060 31.091 6.606 1.00 8.05 322 GLN B CA 1
ATOM 5647 C C . GLN B 1 322 ? -16.306 31.917 6.315 1.00 6.81 322 GLN B C 1
ATOM 5648 O O . GLN B 1 322 ? -16.436 33.046 6.778 1.00 3.16 322 GLN B O 1
ATOM 5654 N N . GLU B 1 323 ? -17.223 31.336 5.551 1.00 7.42 323 GLU B N 1
ATOM 5655 C CA . GLU B 1 323 ? -18.472 31.995 5.203 1.00 8.90 323 GLU B CA 1
ATOM 5656 C C . GLU B 1 323 ? -19.328 32.268 6.421 1.00 7.83 323 GLU B C 1
ATOM 5657 O O . GLU B 1 323 ? -19.397 31.453 7.340 1.00 7.38 323 GLU B O 1
ATOM 5663 N N . GLY B 1 324 ? -19.988 33.422 6.410 1.00 7.96 324 GLY B N 1
ATOM 5664 C CA . GLY B 1 324 ? -20.886 33.806 7.480 1.00 6.65 324 GLY B CA 1
ATOM 5665 C C . GLY B 1 324 ? -20.200 34.234 8.766 1.00 8.02 324 GLY B C 1
ATOM 5666 O O . GLY B 1 324 ? -20.867 34.471 9.771 1.00 7.08 324 GLY B O 1
ATOM 5667 N N . LEU B 1 325 ? -18.876 34.346 8.753 1.00 5.52 325 LEU B N 1
ATOM 5668 C CA . LEU B 1 325 ? -18.138 34.627 9.996 1.00 3.81 325 LEU B CA 1
ATOM 5669 C C . LEU B 1 325 ? -18.334 36.058 10.509 1.00 5.16 325 LEU B C 1
ATOM 5670 O O . LEU B 1 325 ? -18.567 36.290 11.688 1.00 2.40 325 LEU B O 1
ATOM 5675 N N . TYR B 1 326 ? -18.230 37.041 9.635 1.00 3.40 326 TYR B N 1
ATOM 5676 C CA . TYR B 1 326 ? -18.380 38.402 10.121 1.00 3.49 326 TYR B CA 1
ATOM 5677 C C . TYR B 1 326 ? -19.846 38.735 10.403 1.00 3.73 326 TYR B C 1
ATOM 5678 O O . TYR B 1 326 ? -20.158 39.606 11.215 1.00 3.98 326 TYR B O 1
ATOM 5687 N N . GLU B 1 327 ? -20.746 38.043 9.720 1.00 2.34 327 GLU B N 1
ATOM 5688 C CA . GLU B 1 327 ? -22.165 38.207 9.982 1.00 3.21 327 GLU B CA 1
ATOM 5689 C C . GLU B 1 327 ? -22.524 37.721 11.390 1.00 2.09 327 GLU B C 1
ATOM 5690 O O . GLU B 1 327 ? -23.367 38.322 12.044 1.00 2.04 327 GLU B O 1
ATOM 5696 N N . LYS B 1 328 ? -21.897 36.629 11.836 1.00 2.00 328 LYS B N 1
ATOM 5697 C CA . LYS B 1 328 ? -22.092 36.129 13.210 1.00 4.57 328 LYS B CA 1
ATOM 5698 C C . LYS B 1 328 ? -21.576 37.132 14.253 1.00 2.54 328 LYS B C 1
ATOM 5699 O O . LYS B 1 328 ? -22.204 37.336 15.297 1.00 3.76 328 LYS B O 1
ATOM 5705 N N . LEU B 1 329 ? -20.430 37.755 13.980 1.00 2.33 329 LEU B N 1
ATOM 5706 C CA . LEU B 1 329 ? -19.896 38.799 14.876 1.00 3.01 329 LEU B CA 1
ATOM 5707 C C . LEU B 1 329 ? -20.860 39.981 15.005 1.00 3.66 329 LEU B C 1
ATOM 5708 O O . LEU B 1 329 ? -21.067 40.537 16.095 1.00 3.66 329 LEU B O 1
ATOM 5713 N N . ASP B 1 330 ? -21.422 40.379 13.872 1.00 4.09 330 ASP B N 1
ATOM 5714 C CA . ASP B 1 330 ? -22.426 41.436 13.808 1.00 5.39 330 ASP B CA 1
ATOM 5715 C C . ASP B 1 330 ? -23.685 41.089 14.632 1.00 5.62 330 ASP B C 1
ATOM 5716 O O . ASP B 1 330 ? -24.183 41.910 15.420 1.00 2.61 330 ASP B O 1
ATOM 5721 N N . GLU B 1 331 ? -24.184 39.867 14.448 1.00 6.94 331 GLU B N 1
ATOM 5722 C CA . GLU B 1 331 ? -25.377 39.376 15.154 1.00 7.75 331 GLU B CA 1
ATOM 5723 C C . GLU B 1 331 ? -25.198 39.425 16.660 1.00 6.93 331 GLU B C 1
ATOM 5724 O O . GLU B 1 331 ? -26.049 39.955 17.380 1.00 5.46 331 GLU B O 1
ATOM 5730 N N . LEU B 1 332 ? -24.079 38.878 17.133 1.00 5.08 332 LEU B N 1
ATOM 5731 C CA . LEU B 1 332 ? -23.789 38.830 18.558 1.00 4.29 332 LEU B CA 1
ATOM 5732 C C . LEU B 1 332 ? -23.530 40.216 19.110 1.00 3.55 332 LEU B C 1
ATOM 5733 O O . LEU B 1 332 ? -23.919 40.520 20.236 1.00 2.98 332 LEU B O 1
ATOM 5738 N N . GLY B 1 333 ? -22.864 41.049 18.310 1.00 3.90 333 GLY B N 1
ATOM 5739 C CA . GLY B 1 333 ? -22.675 42.454 18.640 1.00 2.33 333 GLY B CA 1
ATOM 5740 C C . GLY B 1 333 ? -24.013 43.160 18.841 1.00 2.54 333 GLY B C 1
ATOM 5741 O O . GLY B 1 333 ? -24.200 43.897 19.829 1.00 2.00 333 GLY B O 1
ATOM 5742 N N . ALA B 1 334 ? -24.962 42.933 17.928 1.00 2.00 334 ALA B N 1
ATOM 5743 C CA . ALA B 1 334 ? -26.277 43.553 18.068 1.00 2.00 334 ALA B CA 1
ATOM 5744 C C . ALA B 1 334 ? -26.966 43.073 19.360 1.00 3.15 334 ALA B C 1
ATOM 5745 O O . ALA B 1 334 ? -27.653 43.846 20.045 1.00 2.63 334 ALA B O 1
ATOM 5747 N N . THR B 1 335 ? -26.799 41.795 19.690 1.00 2.21 335 THR B N 1
ATOM 5748 C CA . THR B 1 335 ? -27.423 41.265 20.902 1.00 3.82 335 THR B CA 1
ATOM 5749 C C . THR B 1 335 ? -26.843 41.950 22.125 1.00 2.00 335 THR B C 1
ATOM 5750 O O . THR B 1 335 ? -27.575 42.355 23.025 1.00 3.59 335 THR B O 1
ATOM 5754 N N . LEU B 1 336 ? -25.517 42.063 22.147 1.00 2.27 336 LEU B N 1
ATOM 5755 C CA . LEU B 1 336 ? -24.794 42.708 23.235 1.00 2.18 336 LEU B CA 1
ATOM 5756 C C . LEU B 1 336 ? -25.179 44.184 23.368 1.00 2.08 336 LEU B C 1
ATOM 5757 O O . LEU B 1 336 ? -25.457 44.664 24.473 1.00 2.00 336 LEU B O 1
ATOM 5762 N N . GLU B 1 337 ? -25.191 44.902 22.247 1.00 2.00 337 GLU B N 1
ATOM 5763 C CA . GLU B 1 337 ? -25.589 46.316 22.259 1.00 2.92 337 GLU B CA 1
ATOM 5764 C C . GLU B 1 337 ? -26.979 46.454 22.860 1.00 2.00 337 GLU B C 1
ATOM 5765 O O . GLU B 1 337 ? -27.197 47.204 23.813 1.00 2.00 337 GLU B O 1
ATOM 5771 N N . LYS B 1 338 ? -27.921 45.698 22.313 1.00 2.00 338 LYS B N 1
ATOM 5772 C CA . LYS B 1 338 ? -29.294 45.754 22.800 1.00 2.00 338 LYS B CA 1
ATOM 5773 C C . LYS B 1 338 ? -29.352 45.570 24.320 1.00 2.00 338 LYS B C 1
ATOM 5774 O O . LYS B 1 338 ? -29.992 46.346 25.019 1.00 2.00 338 LYS B O 1
ATOM 5780 N N . GLY B 1 339 ? -28.686 44.536 24.817 1.00 2.10 339 GLY B N 1
ATOM 5781 C CA . GLY B 1 339 ? -28.721 44.200 26.239 1.00 2.00 339 GLY B CA 1
ATOM 5782 C C . GLY B 1 339 ? -28.109 45.253 27.145 1.00 2.00 339 GLY B C 1
ATOM 5783 O O . GLY B 1 339 ? -28.633 45.525 28.212 1.00 2.00 339 GLY B O 1
ATOM 5784 N N . ILE B 1 340 ? -26.997 45.850 26.722 1.00 2.00 340 ILE B N 1
ATOM 5785 C CA . ILE B 1 340 ? -26.341 46.872 27.521 1.00 2.00 340 ILE B CA 1
ATOM 5786 C C . ILE B 1 340 ? -27.245 48.100 27.606 1.00 2.24 340 ILE B C 1
ATOM 5787 O O . ILE B 1 340 ? -27.388 48.684 28.671 1.00 2.00 340 ILE B O 1
ATOM 5792 N N . LEU B 1 341 ? -27.854 48.477 26.479 1.00 2.00 341 LEU B N 1
ATOM 5793 C CA . LEU B 1 341 ? -28.731 49.640 26.424 1.00 2.99 341 LEU B CA 1
ATOM 5794 C C . LEU B 1 341 ? -29.952 49.427 27.304 1.00 4.62 341 LEU B C 1
ATOM 5795 O O . LEU B 1 341 ? -30.376 50.347 28.008 1.00 3.62 341 LEU B O 1
ATOM 5800 N N . GLU B 1 342 ? -30.493 48.207 27.278 1.00 4.44 342 GLU B N 1
ATOM 5801 C CA . GLU B 1 342 ? -31.614 47.836 28.151 1.00 4.41 342 GLU B CA 1
ATOM 5802 C C . GLU B 1 342 ? -31.257 47.913 29.627 1.00 3.80 342 GLU B C 1
ATOM 5803 O O . GLU B 1 342 ? -32.061 48.391 30.432 1.00 2.24 342 GLU B O 1
ATOM 5809 N N . GLN B 1 343 ? -30.061 47.454 29.992 1.00 2.32 343 GLN B N 1
ATOM 5810 C CA . GLN B 1 343 ? -29.629 47.547 31.397 1.00 2.00 343 GLN B CA 1
ATOM 5811 C C . GLN B 1 343 ? -29.431 48.995 31.843 1.00 2.00 343 GLN B C 1
ATOM 5812 O O . GLN B 1 343 ? -29.782 49.351 32.963 1.00 2.00 343 GLN B O 1
ATOM 5818 N N . ALA B 1 344 ? -28.869 49.824 30.968 1.00 2.00 344 ALA B N 1
ATOM 5819 C CA . ALA B 1 344 ? -28.683 51.249 31.263 1.00 2.68 344 ALA B CA 1
ATOM 5820 C C . ALA B 1 344 ? -30.013 51.965 31.489 1.00 2.58 344 ALA B C 1
ATOM 5821 O O . ALA B 1 344 ? -30.160 52.740 32.446 1.00 2.29 344 ALA B O 1
ATOM 5823 N N . ALA B 1 345 ? -30.987 51.694 30.625 1.00 2.11 345 ALA B N 1
ATOM 5824 C CA . ALA B 1 345 ? -32.324 52.265 30.797 1.00 2.02 345 ALA B CA 1
ATOM 5825 C C . ALA B 1 345 ? -32.930 51.767 32.101 1.00 5.22 345 ALA B C 1
ATOM 5826 O O . ALA B 1 345 ? -33.537 52.530 32.855 1.00 5.25 345 ALA B O 1
ATOM 5828 N N . LYS B 1 346 ? -32.761 50.481 32.370 1.00 5.59 346 LYS B N 1
ATOM 5829 C CA . LYS B 1 346 ? -33.361 49.898 33.550 1.00 7.16 346 LYS B CA 1
ATOM 5830 C C . LYS B 1 346 ? -32.836 50.572 34.805 1.00 7.61 346 LYS B C 1
ATOM 5831 O O . LYS B 1 346 ? -33.599 50.864 35.714 1.00 8.70 346 LYS B O 1
ATOM 5837 N N . HIS B 1 347 ? -31.529 50.815 34.851 1.00 7.77 347 HIS B N 1
ATOM 5838 C CA . HIS B 1 347 ? -30.890 51.279 36.080 1.00 7.20 347 HIS B CA 1
ATOM 5839 C C . HIS B 1 347 ? -30.582 52.773 36.068 1.00 4.66 347 HIS B C 1
ATOM 5840 O O . HIS B 1 347 ? -29.839 53.268 36.921 1.00 4.83 347 HIS B O 1
ATOM 5847 N N . ASN B 1 348 ? -31.167 53.482 35.108 1.00 2.00 348 ASN B N 1
ATOM 5848 C CA A ASN B 1 348 ? -30.992 54.926 35.001 0.50 3.20 348 ASN B CA 1
ATOM 5849 C CA B ASN B 1 348 ? -30.993 54.927 34.981 0.50 3.60 348 ASN B CA 1
ATOM 5850 C C . ASN B 1 348 ? -29.522 55.331 34.985 1.00 3.44 348 ASN B C 1
ATOM 5851 O O . ASN B 1 348 ? -29.115 56.232 35.711 1.00 3.66 348 ASN B O 1
ATOM 5860 N N . ILE B 1 349 ? -28.726 54.649 34.170 1.00 3.30 349 ILE B N 1
ATOM 5861 C CA . ILE B 1 349 ? -27.340 55.029 33.984 1.00 3.53 349 ILE B CA 1
ATOM 5862 C C . ILE B 1 349 ? -27.290 55.704 32.626 1.00 4.84 349 ILE B C 1
ATOM 5863 O O . ILE B 1 349 ? -27.912 55.221 31.681 1.00 4.71 349 ILE B O 1
ATOM 5868 N N . ASP B 1 350 ? -26.593 56.833 32.536 1.00 4.57 350 ASP B N 1
ATOM 5869 C CA . ASP B 1 350 ? -26.453 57.553 31.269 1.00 4.58 350 ASP B CA 1
ATOM 5870 C C . ASP B 1 350 ? -25.306 56.981 30.430 1.00 4.85 350 ASP B C 1
ATOM 5871 O O . ASP B 1 350 ? -24.134 57.112 30.788 1.00 4.84 350 ASP B O 1
ATOM 5876 N N . ILE B 1 351 ? -25.642 56.349 29.311 1.00 5.11 351 ILE B N 1
ATOM 5877 C CA . ILE B 1 351 ? -24.615 55.855 28.402 1.00 5.72 351 ILE B CA 1
ATOM 5878 C C . ILE B 1 351 ? -24.953 56.172 26.959 1.00 4.97 351 ILE B C 1
ATOM 5879 O O . ILE B 1 351 ? -26.103 56.431 26.614 1.00 2.53 351 ILE B O 1
ATOM 5884 N N . THR B 1 352 ? -23.914 56.147 26.138 1.00 4.06 352 THR B N 1
ATOM 5885 C CA . THR B 1 352 ? -24.016 56.228 24.700 1.00 5.19 352 THR B CA 1
ATOM 5886 C C . THR B 1 352 ? -23.207 55.024 24.229 1.00 3.57 352 THR B C 1
ATOM 5887 O O . THR B 1 352 ? -22.224 54.664 24.864 1.00 3.43 352 THR B O 1
ATOM 5891 N N . LEU B 1 353 ? -23.630 54.377 23.151 1.00 3.38 353 LEU B N 1
ATOM 5892 C CA . LEU B 1 353 ? -22.922 53.188 22.686 1.00 2.94 353 LEU B CA 1
ATOM 5893 C C . LEU B 1 353 ? -22.695 53.239 21.175 1.00 3.76 353 LEU B C 1
ATOM 5894 O O . LEU B 1 353 ? -23.642 53.374 20.384 1.00 2.17 353 LEU B O 1
ATOM 5899 N N . ASN B 1 354 ? -21.423 53.178 20.783 1.00 3.63 354 ASN B N 1
ATOM 5900 C CA . ASN B 1 354 ? -21.064 53.097 19.371 1.00 3.29 354 ASN B CA 1
ATOM 5901 C C . ASN B 1 354 ? -20.663 51.667 19.044 1.00 2.00 354 ASN B C 1
ATOM 5902 O O . ASN B 1 354 ? -19.744 51.130 19.632 1.00 2.97 354 ASN B O 1
ATOM 5907 N N . ARG B 1 355 ? -21.344 51.041 18.101 1.00 3.88 355 ARG B N 1
ATOM 5908 C CA . ARG B 1 355 ? -20.932 49.706 17.695 1.00 4.13 355 ARG B CA 1
ATOM 5909 C C . ARG B 1 355 ? -20.828 49.647 16.184 1.00 5.70 355 ARG B C 1
ATOM 5910 O O . ARG B 1 355 ? -21.622 50.253 15.481 1.00 3.82 355 ARG B O 1
ATOM 5918 N N . LEU B 1 356 ? -19.818 48.942 15.692 1.00 5.48 356 LEU B N 1
ATOM 5919 C CA . LEU B 1 356 ? -19.822 48.520 14.322 1.00 4.31 356 LEU B CA 1
ATOM 5920 C C . LEU B 1 356 ? -19.514 47.033 14.336 1.00 3.12 356 LEU B C 1
ATOM 5921 O O . LEU B 1 356 ? -18.436 46.622 14.764 1.00 2.00 356 LEU B O 1
ATOM 5926 N N . LYS B 1 357 ? -20.468 46.238 13.872 1.00 3.85 357 LYS B N 1
ATOM 5927 C CA . LYS B 1 357 ? -20.329 44.789 13.839 1.00 5.91 357 LYS B CA 1
ATOM 5928 C C . LYS B 1 357 ? -19.928 44.247 15.219 1.00 4.57 357 LYS B C 1
ATOM 5929 O O . LYS B 1 357 ? -20.666 44.445 16.191 1.00 4.17 357 LYS B O 1
ATOM 5935 N N . GLY B 1 358 ? -18.782 43.573 15.320 1.00 3.34 358 GLY B N 1
ATOM 5936 C CA . GLY B 1 358 ? -18.358 42.976 16.607 1.00 2.00 358 GLY B CA 1
ATOM 5937 C C . GLY B 1 358 ? -17.446 43.807 17.501 1.00 3.10 358 GLY B C 1
ATOM 5938 O O . GLY B 1 358 ? -16.695 43.269 18.323 1.00 5.19 358 GLY B O 1
ATOM 5939 N N . ALA B 1 359 ? -17.493 45.125 17.354 1.00 3.22 359 ALA B N 1
ATOM 5940 C CA . ALA B 1 359 ? -16.665 45.998 18.175 1.00 2.00 359 ALA B CA 1
ATOM 5941 C C . ALA B 1 359 ? -17.530 47.126 18.706 1.00 2.72 359 ALA B C 1
ATOM 5942 O O . ALA B 1 359 ? -18.315 47.712 17.950 1.00 4.32 359 ALA B O 1
ATOM 5944 N N . LEU B 1 360 ? -17.399 47.438 19.993 1.00 2.26 360 LEU B N 1
ATOM 5945 C CA . LEU B 1 360 ? -18.217 48.514 20.555 1.00 2.42 360 LEU B CA 1
ATOM 5946 C C . LEU B 1 360 ? -17.545 49.237 21.708 1.00 2.30 360 LEU B C 1
ATOM 5947 O O . LEU B 1 360 ? -16.597 48.730 22.305 1.00 2.69 360 LEU B O 1
ATOM 5952 N N . THR B 1 361 ? -18.058 50.422 22.020 1.00 2.00 361 THR B N 1
ATOM 5953 C CA . THR B 1 361 ? -17.586 51.163 23.165 1.00 2.00 361 THR B CA 1
ATOM 5954 C C . THR B 1 361 ? -18.796 51.712 23.900 1.00 2.53 361 THR B C 1
ATOM 5955 O O . THR B 1 361 ? -19.682 52.315 23.302 1.00 4.11 361 THR B O 1
ATOM 5959 N N . VAL B 1 362 ? -18.828 51.474 25.198 1.00 2.73 362 VAL B N 1
ATOM 5960 C CA . VAL B 1 362 ? -19.812 52.085 26.058 1.00 2.00 362 VAL B CA 1
ATOM 5961 C C . VAL B 1 362 ? -19.213 53.343 26.676 1.00 2.43 362 VAL B C 1
ATOM 5962 O O . VAL B 1 362 ? -18.222 53.263 27.425 1.00 2.00 362 VAL B O 1
ATOM 5966 N N . TYR B 1 363 ? -19.833 54.492 26.366 1.00 2.09 363 TYR B N 1
ATOM 5967 C CA . TYR B 1 363 ? -19.475 55.786 26.944 1.00 2.00 363 TYR B CA 1
ATOM 5968 C C . TYR B 1 363 ? -20.443 56.199 28.054 1.00 2.47 363 TYR B C 1
ATOM 5969 O O . TYR B 1 363 ? -21.658 56.010 27.940 1.00 2.00 363 TYR B O 1
ATOM 5978 N N . PHE B 1 364 ? -19.906 56.814 29.101 1.00 2.00 364 PHE B N 1
ATOM 5979 C CA . PHE B 1 364 ? -20.739 57.296 30.212 1.00 2.10 364 PHE B CA 1
ATOM 5980 C C . PHE B 1 364 ? -21.028 58.775 30.057 1.00 2.93 364 PHE B C 1
ATOM 5981 O O . PHE B 1 364 ? -20.237 59.623 30.467 1.00 2.72 364 PHE B O 1
ATOM 5989 N N . THR B 1 365 ? -22.164 59.063 29.428 1.00 2.00 365 THR B N 1
ATOM 5990 C CA . THR B 1 365 ? -22.474 60.374 28.896 1.00 2.00 365 THR B CA 1
ATOM 5991 C C . THR B 1 365 ? -23.852 60.258 28.272 1.00 3.58 365 THR B C 1
ATOM 5992 O O . THR B 1 365 ? -24.382 59.153 28.148 1.00 2.42 365 THR B O 1
ATOM 5996 N N . THR B 1 366 ? -24.413 61.394 27.857 1.00 2.00 366 THR B N 1
ATOM 5997 C CA . THR B 1 366 ? -25.626 61.407 27.060 1.00 2.47 366 THR B CA 1
ATOM 5998 C C . THR B 1 366 ? -25.333 61.932 25.655 1.00 4.86 366 THR B C 1
ATOM 5999 O O . THR B 1 366 ? -26.222 61.953 24.806 1.00 2.00 366 THR B O 1
ATOM 6003 N N . ASN B 1 367 ? -24.096 62.368 25.424 1.00 5.00 367 ASN B N 1
ATOM 6004 C CA . ASN B 1 367 ? -23.694 62.887 24.111 1.00 8.72 367 ASN B CA 1
ATOM 6005 C C . ASN B 1 367 ? -23.373 61.733 23.171 1.00 9.39 367 ASN B C 1
ATOM 6006 O O . ASN B 1 367 ? -22.796 60.734 23.600 1.00 10.35 367 ASN B O 1
ATOM 6011 N N . THR B 1 368 ? -23.731 61.844 21.895 1.00 10.81 368 THR B N 1
ATOM 6012 C CA . THR B 1 368 ? -23.232 60.846 20.950 1.00 12.14 368 THR B CA 1
ATOM 6013 C C . THR B 1 368 ? -21.809 61.228 20.541 1.00 9.82 368 THR B C 1
ATOM 6014 O O . THR B 1 368 ? -21.513 62.387 20.242 1.00 11.13 368 THR B O 1
ATOM 6018 N N . ILE B 1 369 ? -20.930 60.240 20.565 1.00 7.90 369 ILE B N 1
ATOM 6019 C CA . ILE B 1 369 ? -19.507 60.471 20.432 1.00 4.82 369 ILE B CA 1
ATOM 6020 C C . ILE B 1 369 ? -19.103 60.325 18.979 1.00 4.19 369 ILE B C 1
ATOM 6021 O O . ILE B 1 369 ? -19.197 59.239 18.412 1.00 4.62 369 ILE B O 1
ATOM 6026 N N . GLU B 1 370 ? -18.677 61.432 18.375 1.00 3.48 370 GLU B N 1
ATOM 6027 C CA . GLU B 1 370 ? -18.319 61.456 16.955 1.00 3.95 370 GLU B CA 1
ATOM 6028 C C . GLU B 1 370 ? -16.907 61.959 16.727 1.00 3.70 370 GLU B C 1
ATOM 6029 O O . GLU B 1 370 ? -16.438 62.000 15.582 1.00 5.00 370 GLU B O 1
ATOM 6035 N N . ASP B 1 371 ? -16.252 62.380 17.806 1.00 2.09 371 ASP B N 1
ATOM 6036 C CA . ASP B 1 371 ? -14.879 62.884 17.741 1.00 2.00 371 ASP B CA 1
ATOM 6037 C C . ASP B 1 371 ? -14.188 62.818 19.102 1.00 2.00 371 ASP B C 1
ATOM 6038 O O . ASP B 1 371 ? -14.823 62.549 20.117 1.00 2.00 371 ASP B O 1
ATOM 6043 N N . TYR B 1 372 ? -12.876 63.030 19.100 1.00 2.93 372 TYR B N 1
ATOM 6044 C CA . TYR B 1 372 ? -12.043 62.879 20.294 1.00 2.00 372 TYR B CA 1
ATOM 6045 C C . TYR B 1 372 ? -12.449 63.837 21.405 1.00 2.00 372 TYR B C 1
ATOM 6046 O O . TYR B 1 372 ? -12.524 63.458 22.581 1.00 2.00 372 TYR B O 1
ATOM 6055 N N . ASP B 1 373 ? -12.676 65.089 21.030 1.00 2.00 373 ASP B N 1
ATOM 6056 C CA . ASP B 1 373 ? -13.090 66.100 21.998 1.00 3.12 373 ASP B CA 1
ATOM 6057 C C . ASP B 1 373 ? -14.242 65.614 22.882 1.00 4.13 373 ASP B C 1
ATOM 6058 O O . ASP B 1 373 ? -14.211 65.789 24.104 1.00 2.46 373 ASP B O 1
ATOM 6063 N N . ALA B 1 374 ? -15.257 65.007 22.263 1.00 3.36 374 ALA B N 1
ATOM 6064 C CA . ALA B 1 374 ? -16.427 64.539 23.007 1.00 3.55 374 ALA B CA 1
ATOM 6065 C C . ALA B 1 374 ? -16.098 63.302 23.850 1.00 3.16 374 ALA B C 1
ATOM 6066 O O . ALA B 1 374 ? -16.634 63.123 24.947 1.00 2.00 374 ALA B O 1
ATOM 6068 N N . ALA B 1 375 ? -15.243 62.433 23.318 1.00 2.47 375 ALA B N 1
ATOM 6069 C CA . ALA B 1 375 ? -14.841 61.226 24.048 1.00 2.17 375 ALA B CA 1
ATOM 6070 C C . ALA B 1 375 ? -14.042 61.615 25.287 1.00 2.82 375 ALA B C 1
ATOM 6071 O O . ALA B 1 375 ? -14.214 61.034 26.371 1.00 3.25 375 ALA B O 1
ATOM 6073 N N . GLN B 1 376 ? -13.176 62.618 25.132 1.00 2.00 376 GLN B N 1
ATOM 6074 C CA . GLN B 1 376 ? -12.412 63.143 26.263 1.00 2.94 376 GLN B CA 1
ATOM 6075 C C . GLN B 1 376 ? -13.324 63.579 27.404 1.00 4.46 376 GLN B C 1
ATOM 6076 O O . GLN B 1 376 ? -12.996 63.380 28.573 1.00 3.70 376 GLN B O 1
ATOM 6082 N N . ASP B 1 377 ? -14.464 64.190 27.070 1.00 2.99 377 ASP B N 1
ATOM 6083 C CA . ASP B 1 377 ? -15.312 64.800 28.106 1.00 2.99 377 ASP B CA 1
ATOM 6084 C C . ASP B 1 377 ? -16.337 63.848 28.738 1.00 2.00 377 ASP B C 1
ATOM 6085 O O . ASP B 1 377 ? -17.145 64.275 29.561 1.00 2.00 377 ASP B O 1
ATOM 6090 N N . THR B 1 378 ? -16.287 62.570 28.366 1.00 2.00 378 THR B N 1
ATOM 6091 C CA . THR B 1 378 ? -17.149 61.542 28.973 1.00 2.00 378 THR B CA 1
ATOM 6092 C C . THR B 1 378 ? -16.621 61.168 30.338 1.00 2.77 378 THR B C 1
ATOM 6093 O O . THR B 1 378 ? -15.509 61.535 30.694 1.00 3.24 378 THR B O 1
ATOM 6097 N N . ASP B 1 379 ? -17.421 60.436 31.103 1.00 4.49 379 ASP B N 1
ATOM 6098 C CA . ASP B 1 379 ? -17.180 60.302 32.532 1.00 5.37 379 ASP B CA 1
ATOM 6099 C C . ASP B 1 379 ? -16.210 59.177 32.874 1.00 6.24 379 ASP B C 1
ATOM 6100 O O . ASP B 1 379 ? -16.625 58.036 33.115 1.00 5.64 379 ASP B O 1
ATOM 6105 N N . GLY B 1 380 ? -14.920 59.509 32.911 1.00 4.77 380 GLY B N 1
ATOM 6106 C CA . GLY B 1 380 ? -13.884 58.531 33.260 1.00 6.18 380 GLY B CA 1
ATOM 6107 C C . GLY B 1 380 ? -13.984 57.950 34.668 1.00 4.88 380 GLY B C 1
ATOM 6108 O O . GLY B 1 380 ? -13.529 56.832 34.923 1.00 2.45 380 GLY B O 1
ATOM 6109 N N . GLU B 1 381 ? -14.548 58.712 35.597 1.00 4.62 381 GLU B N 1
ATOM 6110 C CA . GLU B 1 381 ? -14.734 58.219 36.963 1.00 4.91 381 GLU B CA 1
ATOM 6111 C C . GLU B 1 381 ? -15.797 57.104 36.991 1.00 5.31 381 GLU B C 1
ATOM 6112 O O . GLU B 1 381 ? -15.584 56.047 37.583 1.00 4.32 381 GLU B O 1
ATOM 6126 N N . PHE B 1 383 ? -16.611 55.362 34.340 1.00 2.00 383 PHE B N 1
ATOM 6127 C CA . PHE B 1 383 ? -16.091 54.231 33.585 1.00 2.00 383 PHE B CA 1
ATOM 6128 C C . PHE B 1 383 ? -15.185 53.363 34.436 1.00 2.68 383 PHE B C 1
ATOM 6129 O O . PHE B 1 383 ? -15.240 52.141 34.345 1.00 2.00 383 PHE B O 1
ATOM 6137 N N . GLY B 1 384 ? -14.357 53.999 35.258 1.00 2.17 384 GLY B N 1
ATOM 6138 C CA . GLY B 1 384 ? -13.453 53.276 36.126 1.00 4.40 384 GLY B CA 1
ATOM 6139 C C . GLY B 1 384 ? -14.178 52.369 37.104 1.00 5.27 384 GLY B C 1
ATOM 6140 O O . GLY B 1 384 ? -13.816 51.200 37.257 1.00 7.33 384 GLY B O 1
ATOM 6141 N N . LYS B 1 385 ? -15.187 52.905 37.792 1.00 5.01 385 LYS B N 1
ATOM 6142 C CA . LYS B 1 385 ? -15.981 52.093 38.715 1.00 2.00 385 LYS B CA 1
ATOM 6143 C C . LYS B 1 385 ? -16.657 50.925 37.968 1.00 2.14 385 LYS B C 1
ATOM 6144 O O . LYS B 1 385 ? -16.593 49.780 38.399 1.00 2.00 385 LYS B O 1
ATOM 6150 N N . PHE B 1 386 ? -17.291 51.219 36.835 1.00 2.00 386 PHE B N 1
ATOM 6151 C CA . PHE B 1 386 ? -17.859 50.172 35.999 1.00 2.00 386 PHE B CA 1
ATOM 6152 C C . PHE B 1 386 ? -16.806 49.083 35.701 1.00 3.57 386 PHE B C 1
ATOM 6153 O O . PHE B 1 386 ? -17.075 47.884 35.804 1.00 3.77 386 PHE B O 1
ATOM 6161 N N . PHE B 1 387 ? -15.601 49.503 35.337 1.00 2.50 387 PHE B N 1
ATOM 6162 C CA . PHE B 1 387 ? -14.592 48.539 34.923 1.00 2.49 387 PHE B CA 1
ATOM 6163 C C . PHE B 1 387 ? -14.286 47.542 36.020 1.00 3.67 387 PHE B C 1
ATOM 6164 O O . PHE B 1 387 ? -14.209 46.356 35.741 1.00 4.64 387 PHE B O 1
ATOM 6172 N N . LYS B 1 388 ? -14.120 48.034 37.256 1.00 4.54 388 LYS B N 1
ATOM 6173 C CA . LYS B 1 388 ? -13.803 47.195 38.413 1.00 5.19 388 LYS B CA 1
ATOM 6174 C C . LYS B 1 388 ? -14.970 46.291 38.812 1.00 4.74 388 LYS B C 1
ATOM 6175 O O . LYS B 1 388 ? -14.767 45.154 39.216 1.00 3.84 388 LYS B O 1
ATOM 6181 N N . LEU B 1 389 ? -16.193 46.801 38.722 1.00 3.85 389 LEU B N 1
ATOM 6182 C CA . LEU B 1 389 ? -17.361 45.955 38.958 1.00 4.46 389 LEU B CA 1
ATOM 6183 C C . LEU B 1 389 ? -17.446 44.840 37.901 1.00 2.00 389 LEU B C 1
ATOM 6184 O O . LEU B 1 389 ? -17.829 43.713 38.199 1.00 2.00 389 LEU B O 1
ATOM 6197 N N . LEU B 1 391 ? -14.969 43.285 36.406 1.00 2.00 391 LEU B N 1
ATOM 6198 C CA . LEU B 1 391 ? -13.980 42.275 36.817 1.00 3.22 391 LEU B CA 1
ATOM 6199 C C . LEU B 1 391 ? -14.565 41.331 37.839 1.00 5.38 391 LEU B C 1
ATOM 6200 O O . LEU B 1 391 ? -14.337 40.123 37.790 1.00 7.89 391 LEU B O 1
ATOM 6205 N N . GLN B 1 392 ? -15.314 41.902 38.773 1.00 6.36 392 GLN B N 1
ATOM 6206 C CA . GLN B 1 392 ? -15.917 41.159 39.873 1.00 7.02 392 GLN B CA 1
ATOM 6207 C C . GLN B 1 392 ? -16.955 40.192 39.338 1.00 7.31 392 GLN B C 1
ATOM 6208 O O . GLN B 1 392 ? -17.315 39.218 39.999 1.00 8.89 392 GLN B O 1
ATOM 6214 N N . GLU B 1 393 ? -17.442 40.493 38.141 1.00 5.69 393 GLU B N 1
ATOM 6215 C CA . GLU B 1 393 ? -18.466 39.695 37.481 1.00 5.95 393 GLU B CA 1
ATOM 6216 C C . GLU B 1 393 ? -17.857 38.665 36.544 1.00 5.85 393 GLU B C 1
ATOM 6217 O O . GLU B 1 393 ? -18.570 37.924 35.875 1.00 8.25 393 GLU B O 1
ATOM 6223 N N . GLY B 1 394 ? -16.535 38.621 36.489 1.00 5.05 394 GLY B N 1
ATOM 6224 C CA . GLY B 1 394 ? -15.856 37.690 35.609 1.00 2.54 394 GLY B CA 1
ATOM 6225 C C . GLY B 1 394 ? -15.886 38.121 34.152 1.00 3.53 394 GLY B C 1
ATOM 6226 O O . GLY B 1 394 ? -15.976 37.285 33.255 1.00 3.15 394 GLY B O 1
ATOM 6227 N N . VAL B 1 395 ? -15.814 39.425 33.903 1.00 3.60 395 VAL B N 1
ATOM 6228 C CA . VAL B 1 395 ? -15.727 39.929 32.527 1.00 3.70 395 VAL B CA 1
ATOM 6229 C C . VAL B 1 395 ? -14.530 40.877 32.396 1.00 3.47 395 VAL B C 1
ATOM 6230 O O . VAL B 1 395 ? -14.431 41.877 33.109 1.00 3.79 395 VAL B O 1
ATOM 6234 N N . ASN B 1 396 ? -13.614 40.536 31.499 1.00 2.00 396 ASN B N 1
ATOM 6235 C CA . ASN B 1 396 ? -12.411 41.312 31.328 1.00 2.00 396 ASN B CA 1
ATOM 6236 C C . ASN B 1 396 ? -12.548 42.303 30.178 1.00 2.00 396 ASN B C 1
ATOM 6237 O O . ASN B 1 396 ? -12.682 41.899 29.004 1.00 2.00 396 ASN B O 1
ATOM 6242 N N . LEU B 1 397 ? -12.531 43.588 30.522 1.00 2.00 397 LEU B N 1
ATOM 6243 C CA . LEU B 1 397 ? -12.534 44.677 29.544 1.00 2.95 397 LEU B CA 1
ATOM 6244 C C . LEU B 1 397 ? -11.160 45.340 29.462 1.00 2.00 397 LEU B C 1
ATOM 6245 O O . LEU B 1 397 ? -10.275 45.013 30.233 1.00 3.62 397 LEU B O 1
ATOM 6250 N N . ALA B 1 398 ? -10.977 46.249 28.506 1.00 2.45 398 ALA B N 1
ATOM 6251 C CA . ALA B 1 398 ? -9.802 47.117 28.487 1.00 3.76 398 ALA B CA 1
ATOM 6252 C C . ALA B 1 398 ? -9.963 48.266 29.502 1.00 4.41 398 ALA B C 1
ATOM 6253 O O . ALA B 1 398 ? -11.007 48.923 29.532 1.00 6.01 398 ALA B O 1
ATOM 6255 N N . PRO B 1 399 ? -8.925 48.533 30.320 1.00 4.85 399 PRO B N 1
ATOM 6256 C CA . PRO B 1 399 ? -9.076 49.504 31.416 1.00 3.83 399 PRO B CA 1
ATOM 6257 C C . PRO B 1 399 ? -8.937 50.964 30.997 1.00 5.90 399 PRO B C 1
ATOM 6258 O O . PRO B 1 399 ? -8.122 51.709 31.569 1.00 3.87 399 PRO B O 1
ATOM 6262 N N . SER B 1 400 ? -9.762 51.381 30.043 1.00 2.00 400 SER B N 1
ATOM 6263 C CA . SER B 1 400 ? -9.792 52.778 29.639 1.00 6.04 400 SER B CA 1
ATOM 6264 C C . SER B 1 400 ? -11.102 53.117 28.937 1.00 4.39 400 SER B C 1
ATOM 6265 O O . SER B 1 400 ? -11.639 52.307 28.180 1.00 3.01 400 SER B O 1
ATOM 6268 N N . LYS B 1 401 ? -11.608 54.316 29.186 1.00 2.61 401 LYS B N 1
ATOM 6269 C CA . LYS B 1 401 ? -12.817 54.795 28.516 1.00 2.17 401 LYS B CA 1
ATOM 6270 C C . LYS B 1 401 ? -12.608 54.996 27.004 1.00 4.10 401 LYS B C 1
ATOM 6271 O O . LYS B 1 401 ? -13.563 55.231 26.259 1.00 2.00 401 LYS B O 1
ATOM 6277 N N . TYR B 1 402 ? -11.365 54.879 26.547 1.00 3.11 402 TYR B N 1
ATOM 6278 C CA . TYR B 1 402 ? -11.052 55.140 25.144 1.00 4.21 402 TYR B CA 1
ATOM 6279 C C . TYR B 1 402 ? -10.942 53.831 24.353 1.00 6.91 402 TYR B C 1
ATOM 6280 O O . TYR B 1 402 ? -10.646 53.847 23.155 1.00 10.68 402 TYR B O 1
ATOM 6289 N N . GLU B 1 403 ? -11.197 52.711 25.030 1.00 6.84 403 GLU B N 1
ATOM 6290 C CA . GLU B 1 403 ? -11.008 51.368 24.466 1.00 5.64 403 GLU B CA 1
ATOM 6291 C C . GLU B 1 403 ? -12.291 50.768 23.897 1.00 3.59 403 GLU B C 1
ATOM 6292 O O . GLU B 1 403 ? -13.402 51.199 24.239 1.00 4.12 403 GLU B O 1
ATOM 6298 N N . ALA B 1 404 ? -12.133 49.741 23.063 1.00 2.10 404 ALA B N 1
ATOM 6299 C CA . ALA B 1 404 ? -13.258 48.982 22.524 1.00 2.00 404 ALA B CA 1
ATOM 6300 C C . ALA B 1 404 ? -13.409 47.637 23.231 1.00 4.16 404 ALA B C 1
ATOM 6301 O O . ALA B 1 404 ? -12.439 47.086 23.768 1.00 3.91 404 ALA B O 1
ATOM 6303 N N . TRP B 1 405 ? -14.631 47.109 23.196 1.00 3.27 405 TRP B N 1
ATOM 6304 C CA . TRP B 1 405 ? -14.913 45.731 23.540 1.00 2.39 405 TRP B CA 1
ATOM 6305 C C . TRP B 1 405 ? -14.878 44.989 22.198 1.00 4.43 405 TRP B C 1
ATOM 6306 O O . TRP B 1 405 ? -15.604 45.373 21.287 1.00 5.27 405 TRP B O 1
ATOM 6317 N N . PHE B 1 406 ? -14.082 43.927 22.080 1.00 4.49 406 PHE B N 1
ATOM 6318 C CA . PHE B 1 406 ? -14.025 43.127 20.850 1.00 3.18 406 PHE B CA 1
ATOM 6319 C C . PHE B 1 406 ? -14.578 41.722 21.034 1.00 3.08 406 PHE B C 1
ATOM 6320 O O . PHE B 1 406 ? -14.126 40.989 21.914 1.00 3.97 406 PHE B O 1
ATOM 6328 N N . LEU B 1 407 ? -15.545 41.334 20.207 1.00 3.11 407 LEU B N 1
ATOM 6329 C CA . LEU B 1 407 ? -15.970 39.928 20.170 1.00 3.83 407 LEU B CA 1
ATOM 6330 C C . LEU B 1 407 ? -15.006 39.119 19.303 1.00 4.38 407 LEU B C 1
ATOM 6331 O O . LEU B 1 407 ? -14.307 39.682 18.469 1.00 5.77 407 LEU B O 1
ATOM 6336 N N . THR B 1 408 ? -14.951 37.809 19.527 1.00 3.48 408 THR B N 1
ATOM 6337 C CA . THR B 1 408 ? -14.135 36.924 18.712 1.00 2.38 408 THR B CA 1
ATOM 6338 C C . THR B 1 408 ? -15.048 35.888 18.114 1.00 3.10 408 THR B C 1
ATOM 6339 O O . THR B 1 408 ? -16.218 35.807 18.476 1.00 2.20 408 THR B O 1
ATOM 6343 N N . THR B 1 409 ? -14.504 35.092 17.201 1.00 3.06 409 THR B N 1
ATOM 6344 C CA . THR B 1 409 ? -15.239 34.013 16.598 1.00 2.79 409 THR B CA 1
ATOM 6345 C C . THR B 1 409 ? -15.686 32.987 17.629 1.00 3.86 409 THR B C 1
ATOM 6346 O O . THR B 1 409 ? -16.551 32.169 17.344 1.00 3.68 409 THR B O 1
ATOM 6350 N N . GLU B 1 410 ? -15.090 33.011 18.815 1.00 2.59 410 GLU B N 1
ATOM 6351 C CA . GLU B 1 410 ? -15.365 31.980 19.819 1.00 2.42 410 GLU B CA 1
ATOM 6352 C C . GLU B 1 410 ? -16.392 32.404 20.865 1.00 4.20 410 GLU B C 1
ATOM 6353 O O . GLU B 1 410 ? -16.834 31.576 21.667 1.00 5.02 410 GLU B O 1
ATOM 6359 N N . HIS B 1 411 ? -16.771 33.682 20.879 1.00 3.47 411 HIS B N 1
ATOM 6360 C CA . HIS B 1 411 ? -17.814 34.121 21.824 1.00 4.23 411 HIS B CA 1
ATOM 6361 C C . HIS B 1 411 ? -19.155 33.502 21.417 1.00 4.02 411 HIS B C 1
ATOM 6362 O O . HIS B 1 411 ? -19.465 33.391 20.231 1.00 2.00 411 HIS B O 1
ATOM 6369 N N . THR B 1 412 ? -19.950 33.080 22.388 1.00 2.00 412 THR B N 1
ATOM 6370 C CA . THR B 1 412 ? -21.218 32.429 22.056 1.00 2.40 412 THR B CA 1
ATOM 6371 C C . THR B 1 412 ? -22.387 33.300 22.522 1.00 3.64 412 THR B C 1
ATOM 6372 O O . THR B 1 412 ? -22.196 34.261 23.273 1.00 2.39 412 THR B O 1
ATOM 6376 N N . LYS B 1 413 ? -23.596 32.960 22.090 1.00 4.04 413 LYS B N 1
ATOM 6377 C CA A LYS B 1 413 ? -24.798 33.662 22.511 0.50 5.01 413 LYS B CA 1
ATOM 6378 C CA B LYS B 1 413 ? -24.752 33.727 22.521 0.50 5.15 413 LYS B CA 1
ATOM 6379 C C . LYS B 1 413 ? -24.875 33.667 24.033 1.00 5.17 413 LYS B C 1
ATOM 6380 O O . LYS B 1 413 ? -25.280 34.642 24.661 1.00 6.24 413 LYS B O 1
ATOM 6391 N N . GLU B 1 414 ? -24.497 32.542 24.621 1.00 4.43 414 GLU B N 1
ATOM 6392 C CA . GLU B 1 414 ? -24.567 32.395 26.055 1.00 2.59 414 GLU B CA 1
ATOM 6393 C C . GLU B 1 414 ? -23.515 33.240 26.754 1.00 2.00 414 GLU B C 1
ATOM 6394 O O . GLU B 1 414 ? -23.787 33.776 27.822 1.00 2.00 414 GLU B O 1
ATOM 6400 N N . ASP B 1 415 ? -22.324 33.356 26.165 1.00 2.23 415 ASP B N 1
ATOM 6401 C CA . ASP B 1 415 ? -21.309 34.298 26.660 1.00 2.13 415 ASP B CA 1
ATOM 6402 C C . ASP B 1 415 ? -21.874 35.714 26.699 1.00 2.00 415 ASP B C 1
ATOM 6403 O O . ASP B 1 415 ? -21.663 36.459 27.658 1.00 2.00 415 ASP B O 1
ATOM 6408 N N . ILE B 1 416 ? -22.555 36.094 25.626 1.00 2.00 416 ILE B N 1
ATOM 6409 C CA . ILE B 1 416 ? -23.105 37.432 25.507 1.00 2.42 416 ILE B CA 1
ATOM 6410 C C . ILE B 1 416 ? -24.213 37.626 26.540 1.00 2.00 416 ILE B C 1
ATOM 6411 O O . ILE B 1 416 ? -24.329 38.691 27.134 1.00 2.00 416 ILE B O 1
ATOM 6416 N N . GLU B 1 417 ? -25.028 36.598 26.745 1.00 2.00 417 GLU B N 1
ATOM 6417 C CA . GLU B 1 417 ? -26.162 36.714 27.644 1.00 4.00 417 GLU B CA 1
ATOM 6418 C C . GLU B 1 417 ? -25.691 36.847 29.084 1.00 2.90 417 GLU B C 1
ATOM 6419 O O . GLU B 1 417 ? -26.273 37.602 29.856 1.00 4.24 417 GLU B O 1
ATOM 6425 N N . TYR B 1 418 ? -24.628 36.127 29.440 1.00 3.26 418 TYR B N 1
ATOM 6426 C CA . TYR B 1 418 ? -24.019 36.295 30.760 1.00 4.29 418 TYR B CA 1
ATOM 6427 C C . TYR B 1 418 ? -23.443 37.713 30.923 1.00 4.14 418 TYR B C 1
ATOM 6428 O O . TYR B 1 418 ? -23.605 38.347 31.966 1.00 2.32 418 TYR B O 1
ATOM 6437 N N . THR B 1 419 ? -22.763 38.188 29.886 1.00 2.00 419 THR B N 1
ATOM 6438 C CA . THR B 1 419 ? -22.196 39.541 29.860 1.00 2.89 419 THR B CA 1
ATOM 6439 C C . THR B 1 419 ? -23.263 40.596 30.143 1.00 4.46 419 THR B C 1
ATOM 6440 O O . THR B 1 419 ? -23.056 41.501 30.948 1.00 2.00 419 THR B O 1
ATOM 6444 N N . ILE B 1 420 ? -24.409 40.472 29.473 1.00 4.52 420 ILE B N 1
ATOM 6445 C CA . ILE B 1 420 ? -25.537 41.368 29.711 1.00 3.58 420 ILE B CA 1
ATOM 6446 C C . ILE B 1 420 ? -25.987 41.308 31.176 1.00 3.63 420 ILE B C 1
ATOM 6447 O O . ILE B 1 420 ? -26.096 42.331 31.846 1.00 2.84 420 ILE B O 1
ATOM 6452 N N . GLU B 1 421 ? -26.220 40.106 31.683 1.00 3.05 421 GLU B N 1
ATOM 6453 C CA . GLU B 1 421 ? -26.513 39.947 33.104 1.00 4.64 421 GLU B CA 1
ATOM 6454 C C . GLU B 1 421 ? -25.499 40.687 33.975 1.00 4.52 421 GLU B C 1
ATOM 6455 O O . GLU B 1 421 ? -25.879 41.440 34.883 1.00 4.34 421 GLU B O 1
ATOM 6461 N N . ALA B 1 422 ? -24.212 40.480 33.698 1.00 3.40 422 ALA B N 1
ATOM 6462 C CA . ALA B 1 422 ? -23.144 41.081 34.508 1.00 3.93 422 ALA B CA 1
ATOM 6463 C C . ALA B 1 422 ? -23.181 42.607 34.444 1.00 3.79 422 ALA B C 1
ATOM 6464 O O . ALA B 1 422 ? -23.022 43.298 35.460 1.00 2.00 422 ALA B O 1
ATOM 6466 N N . VAL B 1 423 ? -23.385 43.133 33.246 1.00 2.00 423 VAL B N 1
ATOM 6467 C CA . VAL B 1 423 ? -23.548 44.570 33.091 1.00 3.37 423 VAL B CA 1
ATOM 6468 C C . VAL B 1 423 ? -24.723 45.064 33.933 1.00 3.41 423 VAL B C 1
ATOM 6469 O O . VAL B 1 423 ? -24.650 46.118 34.563 1.00 2.00 423 VAL B O 1
ATOM 6473 N N . GLY B 1 424 ? -25.808 44.297 33.941 1.00 3.23 424 GLY B N 1
ATOM 6474 C CA . GLY B 1 424 ? -26.992 44.680 34.709 1.00 3.66 424 GLY B CA 1
ATOM 6475 C C . GLY B 1 424 ? -26.669 44.849 36.177 1.00 2.55 424 GLY B C 1
ATOM 6476 O O . GLY B 1 424 ? -27.087 45.820 36.815 1.00 3.82 424 GLY B O 1
ATOM 6477 N N . ARG B 1 425 ? -25.915 43.896 36.711 1.00 5.47 425 ARG B N 1
ATOM 6478 C CA . ARG B 1 425 ? -25.485 43.936 38.106 1.00 5.85 425 ARG B CA 1
ATOM 6479 C C . ARG B 1 425 ? -24.468 45.050 38.347 1.00 5.13 425 ARG B C 1
ATOM 6480 O O . ARG B 1 425 ? -24.485 45.701 39.389 1.00 2.00 425 ARG B O 1
ATOM 6488 N N . ALA B 1 426 ? -23.594 45.282 37.373 1.00 2.44 426 ALA B N 1
ATOM 6489 C CA . ALA B 1 426 ? -22.639 46.381 37.474 1.00 3.35 426 ALA B CA 1
ATOM 6490 C C . ALA B 1 426 ? -23.367 47.721 37.566 1.00 3.48 426 ALA B C 1
ATOM 6491 O O . ALA B 1 426 ? -23.041 48.548 38.422 1.00 3.63 426 ALA B O 1
ATOM 6493 N N . PHE B 1 427 ? -24.364 47.912 36.700 1.00 3.65 427 PHE B N 1
ATOM 6494 C CA . PHE B 1 427 ? -25.095 49.181 36.612 1.00 3.61 427 PHE B CA 1
ATOM 6495 C C . PHE B 1 427 ? -25.913 49.402 37.865 1.00 3.17 427 PHE B C 1
ATOM 6496 O O . PHE B 1 427 ? -26.057 50.536 38.319 1.00 5.20 427 PHE B O 1
ATOM 6504 N N . ALA B 1 428 ? -26.480 48.322 38.404 1.00 2.76 428 ALA B N 1
ATOM 6505 C CA . ALA B 1 428 ? -27.235 48.412 39.652 1.00 2.69 428 ALA B CA 1
ATOM 6506 C C . ALA B 1 428 ? -26.350 48.962 40.762 1.00 2.14 428 ALA B C 1
ATOM 6507 O O . ALA B 1 428 ? -26.788 49.781 41.565 1.00 2.86 428 ALA B O 1
ATOM 6509 N N . ALA B 1 429 ? -25.105 48.499 40.813 1.00 2.38 429 ALA B N 1
ATOM 6510 C CA . ALA B 1 429 ? -24.198 48.919 41.869 1.00 2.97 429 ALA B CA 1
ATOM 6511 C C . ALA B 1 429 ? -23.850 50.390 41.703 1.00 5.28 429 ALA B C 1
ATOM 6512 O O . ALA B 1 429 ? -23.839 51.136 42.676 1.00 6.11 429 ALA B O 1
ATOM 6514 N N . LEU B 1 430 ? -23.605 50.821 40.467 1.00 8.65 430 LEU B N 1
ATOM 6515 C CA . LEU B 1 430 ? -23.362 52.240 40.212 1.00 10.04 430 LEU B CA 1
ATOM 6516 C C . LEU B 1 430 ? -24.547 53.070 40.695 1.00 11.05 430 LEU B C 1
ATOM 6517 O O . LEU B 1 430 ? -24.370 54.098 41.362 1.00 12.06 430 LEU B O 1
ATOM 6522 N N . ALA B 1 431 ? -25.756 52.613 40.374 1.00 12.43 431 ALA B N 1
ATOM 6523 C CA . ALA B 1 431 ? -26.975 53.317 40.779 1.00 15.03 431 ALA B CA 1
ATOM 6524 C C . ALA B 1 431 ? -27.071 53.474 42.298 1.00 16.40 431 ALA B C 1
ATOM 6525 O O . ALA B 1 431 ? -27.521 54.503 42.795 1.00 15.16 431 ALA B O 1
ATOM 6527 N N . ASP B 1 432 ? -26.642 52.449 43.028 1.00 19.38 432 ASP B N 1
ATOM 6528 C CA . ASP B 1 432 ? -26.750 52.439 44.485 1.00 22.97 432 ASP B CA 1
ATOM 6529 C C . ASP B 1 432 ? -25.644 53.213 45.202 1.00 25.19 432 ASP B C 1
ATOM 6530 O O . ASP B 1 432 ? -25.667 53.325 46.425 1.00 24.30 432 ASP B O 1
ATOM 6535 N N . ASN B 1 433 ? -24.676 53.743 44.459 1.00 28.21 433 ASN B N 1
ATOM 6536 C CA . ASN B 1 433 ? -23.588 54.490 45.096 1.00 31.97 433 ASN B CA 1
ATOM 6537 C C . ASN B 1 433 ? -23.665 55.993 44.891 1.00 33.46 433 ASN B C 1
ATOM 6538 O O . ASN B 1 433 ? -23.184 56.761 45.726 1.00 34.58 433 ASN B O 1
ATOM 6543 N N . LYS B 1 434 ? -24.281 56.402 43.786 1.00 34.86 434 LYS B N 1
ATOM 6544 C CA . LYS B 1 434 ? -24.601 57.810 43.547 1.00 36.21 434 LYS B CA 1
ATOM 6545 C C . LYS B 1 434 ? -25.634 57.979 42.436 1.00 36.63 434 LYS B C 1
ATOM 6546 O O . LYS B 1 434 ? -25.394 57.658 41.265 1.00 36.41 434 LYS B O 1
#

B-factor: mean 7.72, std 7.46, range [2.0, 64.33]

Sequence (834 aa):
VVKFTKSEALHKEALEHIVGGVNSPSRSFKAVGGGAPIAERRGKGAYFWDVDGNKYIDYLAAYGPIITGHAHPHITKAITTAAENGVLYGTPTALEVKFAKLKEAPALDKVRFVNSGTEAVTTIRVARAYTGRTKIKFAGCYHGHSDLVLVALGTPDSAGVPQSIAQEVITVPFNNVETLKEALDKWGHEVAAILVEPIVGNFGIVEPKPGFLEKVNELVHEAGALVIYDEVITAFRFYGGAQDLLGVTPDLTALGVIGGGLPIGAYGGKKKEIEQVAPLGPAYQAGTAGNPASASGIACLEVLQQQEGLYEKLDELGATLEKGILEQAAKHNIDITLNRLKGALTVYFTTNTIEDYDAAQDTDGEFGKFFKLLQEGVNLAPSKYEAWFLTTEHTKEDIEYTIEEAVGRAFAALADNVVKFTKSEALHKEALEHIVGGVNSPSRSFKAVGGGAPIAERGKGAYFWDVDGNKYIDYLAAYGPIITGHAHPHITKAITTAAENGVLYGTPTALEVKFAKLKEAPALDKVRFVNSGTEAVTTIRVARAYTGRTKIKFAGCYHGHSDLVLVAAGSGPSTLGTPDSAGVPQSIAQEVITVPFNNVEETLKEALDKWGHEVAAILVEPIVGNFGIVEPKPGFLEKVNELVHEAGALVIYDEVITAFRFYGGAQDLLGVTPDLTALGVIGGGLPIGAYGGKKEIEQVAPLGPAYQAGTAGNPASASGIACLEVLQQEGLYEKLDELGATLEKGILEQAAKHNNIDITLNRLKGALTVYFTTNTIEDYDAAQDTDGEFGKFFKLLQEGVNLAPSKYEAWFLTTEHTKKEDIEYTIEAVGRAFAALADNK

Nearest PDB structures (foldseek):
  3l44-assembly1_A  TM=1.002E+00  e=2.123E-78  Bacillus anthracis str. 'Ames Ancestor'
  5i92-assembly2_D  TM=9.768E-01  e=1.205E-46  Pseudomonas aeruginosa PAO1
  2cfb-assembly1_A-2  TM=9.367E-01  e=1.616E-38  Synechococcus elongatus
  6iz9-assembly1_B  TM=9.032E-01  e=2.882E-28  Mesorhizobium sp. LUK
  8ht4-assembly1_A  TM=8.285E-01  e=8.438E-24  Corynebacterium glutamicum ATCC 13032

Solvent-accessible surface area: 27449 Å² total

Foldseek 3Di:
DDDQVVLQVQQVVLVVPPPSSDPDPLQALVLQPGDRGFADDWDFQWDATPVRFIFREQCCVQFLRFQTGPNVLLVVLLVVCVVVDFADLDDDVVLVVLQVLCVLPQFPGKFKAFAQLQLLLVQLLLCLQLVAQAEEEQQAARDDDQLRQQSVHGGDDPPRDPVSVVRYDYHWAQDLVRVLVVCVVCLLRYSEYEDQCFGFQLWTAHHDPCRLVSVCVSNVVSVHFYEHSQQRADLQLVGGVCVVVVNFTAKYKYFNQLLPHGIIMMGGDPSSLCEPPSHDSYDDHSTPTSSSSSSVSSSVVSPDPCQQVVQQVLLVLLVVLLVVLCVVLVFAWDKDDRRNKIAIFRHNDDDHTNVVSVPTDSVLSLLQVLVVLRHHYRSHNRHMRGHHSRQDSVNSVSVSVSSSVSSNVVSVD/DDDQVVLQVQQVVLVVPPPSSDPDVLQALVLLPGDGRFADDWDFQWDATPSRFIFREQCCVQFLFFQTGPDVLLVVLLVVCVVVPFADLDDDVVLVVLQVLCVLPQFPGKFKAFAQLQLLLLQLLLCLVLVAQAEEEAQAARHDDLLRQWHDDPDQQAFTHGNDPPRDVVSSRRYTYHWAQDLVSLLVNCVVCLQRYSEYEDQCFGFQQWTAHHDPCRLVSNVVSNVVSVHFYEHAQQRADLQLVGGVCVVVVNFGQKYKYFNLLLPHGIIMMGGDPVSLCEPPSRDSYDDHSTSTSSSSSSVSSSVVSPDPCQLVVQQVLLVVLVVLLVVLCVVLVFAWEKDDRRNKIAIFRHNDHDNTNVVSVPTDSVLSLLQVLVVLRHHHRSGNRHMRGHHSRQDSVNSVSVSVSSSVSSNVVSVPD